Protein AF-A0A3M7SW98-F1 (afdb_monomer)

Radius of gyration: 35.16 Å; Cα contacts (8 Å, |Δi|>4): 1073; chains: 1; bounding box: 102×104×94 Å

InterPro domains:
  IPR001623 DnaJ domain [PF00226] (590-650)
  IPR001623 DnaJ domain [PR00625] (591-609)
  IPR001623 DnaJ domain [PR00625] (609-624)
  IPR001623 DnaJ domain [PR00625] (625-645)
  IPR001623 DnaJ domain [PS50076] (589-653)
  IPR001623 DnaJ domain [SM00271] (588-645)
  IPR001623 DnaJ domain [cd06257] (589-641)
  IPR001900 Ribonuclease II/R [PF00773] (167-498)
  IPR001900 Ribonuclease II/R [SM00955] (167-500)
  IPR012340 Nucleic acid-binding, OB-fold [G3DSA:2.40.50.140] (509-583)
  IPR012340 Nucleic acid-binding, OB-fold [SSF50249] (43-141)
  IPR012340 Nucleic acid-binding, OB-fold [SSF50249] (127-507)
  IPR012340 Nucleic acid-binding, OB-fold [SSF50249] (511-580)
  IPR022966 Ribonuclease II/R, conserved site [PS01175] (467-491)
  IPR033770 Exosome complex exonuclease RRP44, S1 domain [PF17215] (510-579)
  IPR036869 Chaperone J-domain superfamily [G3DSA:1.10.287.110] (584-666)
  IPR036869 Chaperone J-domain superfamily [SSF46565] (579-649)
  IPR041505 Dis3-like cold-shock domain 2 [PF17849] (72-138)
  IPR050180 RNR Ribonuclease [PTHR23355] (23-499)

Sequence (801 aa):
MSEKNDLLEVTWSDRSASQTLPSLREEDEQIINRPNVKKLPSGRVVGIIKRNWRPYCGMLQVSDLSDAVRHMFIPSEKRIPKIRIETRQSDQLKDQRIVVSIDCWPRDSRYPLGHFVRSLGPIGDKETENQVLLLEHDVPNYPFPQSVLDCLPSLPWTIPQEEKAKRLDLTHLNICSVDPPGCTDIDDALHCIVLPNGNYQCGVHIADVTHFIRPGTSIDAEARRRSTTVYLVDQRIDMVPELLSSNLCSLRDDGPRYAFSVLWEIQPSDAQIVKTEFHKTIILSRASLTYAQAQMKIDDSTASDELTQGLRRLNGIAKILKTGRIRNGALSLASNEIRFNLDSETHDPIDVISKELMETNSMVEEFMLLANVTVAKKIYEVFPQCACLRRHPAPPVSNFDPLVKAAESKNIKIEVESGKQLADSLDKAVDRNNLFFNTMLRMLTTRCMMQALYFCSGLFPQSEFEHYGLAAPIYTHFTSPIRRYADILVHRLLAAAINADTTYPDLLDKHAYVLAVKKNALQVLIPRYGLEGTLYLNDFPFVFNELEPSQSAANVKLQLFDKLVVRISIETKNKQHQKMKFASWKNQTLYEILGVPKTASVKEIKVAYYKKCKECHPDKSQDDKSHDQFVKIQQAYDTLSKADSRRTYDLTLQNYTSTGNRYTRSTPSDAYQAYRTQQTYYYYNGPRTGMNYTESEFERFMRTRNGYWGSNTDPRTGPHSKEDFSSPLKVMIYLILGIGIFEAITVSWIYDRDINHLNEYNYRYSPLNRQALVDFKSKVNNGDILDLEQKLQERKDLENK

Foldseek 3Di:
DDDDDPDPDPDDDDDPDDDPDDPPVVVVVVVVPDPPDDDDDDDDDPDDPDDDWDWFKFAWAQDPDPQDQWTWTDGPPPVADIEIEGHPCCVVGHQFIFIWTFDADDPPDPHTYIYTDDTQGGPPDPNSVVVNVCVVVVADQDDDDVQLVVLADDPPDDDDVVVVVLFAEPAVFAKAFEDAPPDQQAFWIKWWDADPVRWIKIKIWGFPVLVSDDPPGPLLVQLVSNQFWDDDQQDIRFSGDCCCRRPQRHQAQPDKHWTWMWIFGAHQPQRDTPDIDITTHIYHHNYYHYLVRLLCLCPPPVDDDNNSVGSVSLLSSLVNLVVVQLQLQAADFDDFDKHFDADPPPRHGPDIDTDDDDSSNSSVVSVQQVVFLVLQVLLCVVPVQFQKFKAWDQFDPVLCVVLQVVLVVVPQGADRPASNSNRVSLVVSADPVDRCVSNVSSNSVVSSGDDMDIDTSNVDDLCRQHHRNRSRSTGAHQRRVRGGSSNSVSSLSSCCSVVVDPDDCPVFWAKWFFQAADQFWTFIARPVRRDTDTAGNVVAPWGADPVAGWTDDDPDIGHGGDIFTWGWDWDPPDVVDTDTHTYGDDPQQLCNLLVHDLPDDLVRLVVSLVVLCVVLPCVVDVDPVSVVSNVSSVVSNVQCNDPVSSVVSVVVVVVVVVVPPDDDDDDDPVVVVVVVVVVVCCVPDPDDDDDDDDPVNVVVSVVPPPDDDDDDDDDDDDDDDDDDDDDPPVVVVCVVVVVVVVVVVVVVVCVVDDPPPPPPPPPDDDPVVVVVVVVVVVCVVVPPPVVVVVVVVVVVVVVVD

Nearest PDB structures (foldseek):
  4ifd-assembly1_J  TM=8.320E-01  e=5.285E-63  Saccharomyces cerevisiae S288C
  2vnu-assembly1_D  TM=8.198E-01  e=4.271E-63  Saccharomyces cerevisiae
  5c0x-assembly1_J  TM=8.118E-01  e=5.504E-62  Saccharomyces cerevisiae S288C
  7aju-assembly1_EK  TM=8.042E-01  e=6.810E-62  Saccharomyces cerevisiae S288C
  7tuv-assembly1_A  TM=8.254E-01  e=1.004E-58  Trypanosoma brucei

Organism: Brachionus plicatilis (NCBI:txid10195)

Secondary structure (DSSP, 8-state):
-PPPP---------------PPPHHHHHHHHHT-TT--PPP-------S------EEEEEE--SSTT--EEEEEESSTTSPPEEEE-S-HHHHTTEEEEEEEEE--TT-SS-EEEEEEEEEETT-HHHHHHHHHHHTT---SPPPHHHHTTSPPSSP---HHHHHHSEE-TTS-EEEEE-TT-----EEEEEEE-TTS-EEEEEEEE-HHHHS-TTSHHHHHHHHH-B-EE-SS-EE-SS-HIIIIIISS--TTS-EEEEEEEEEE-TTT--EEEEEEEEEEE-EEEEEEHHHHHHHHH-TT---HHHHHHHHHHHHHHHHHHHHHHTT--------EEEEEPTTT--EEEEEE-PPPHHHHHHHHHHHHHHHHHHHHHHHH-TTT-EEEEBPPPPGGGGHHHHHHHHTTT-----SSHHHHHHHHHH--BTTBTTHHHHHHHHHHHHSPPPEEEEGGGS-GGG--BGGGTBSS----S-TTTBHHHHHHHHHHHHHTTSSPPPHHHHEEEEEEEEEETTEEEEEETTTTEEEEEE-TTS-PEEETTTTEEEETTEEEETT-EEEEEEEEE-SSTT--EEEEEE-----HHHHHT--TT--HHHHHHHHHHHHHHS-GGG---THHHHHHHHHHHHHHHHSSHHHHHHHHHHHHHHHHTTS------THHHHHHHHHHHHHHTTS---S--PPPHHHHHHHHHTT-S--PPP---------------HHHHHHHHHHHHHHHHHHHHHHHHTS-GGGTTS--SS--HHHHHHHHHHHHHHHTTTTHHHHHHHHHHHHHH--

pLDDT: mean 75.15, std 24.65, range [23.2, 98.69]

Solvent-accessible surface area (backbone atoms only — not comparable to full-atom values): 47198 Å² total; per-residue (Å²): 135,86,85,81,81,88,72,88,77,85,75,83,79,87,76,92,68,96,68,85,75,76,58,79,67,58,61,56,56,59,63,74,70,52,95,78,73,80,85,71,95,81,87,79,90,87,76,79,94,71,88,86,83,63,73,40,45,24,35,45,46,70,53,96,51,94,83,58,43,63,30,39,34,42,46,69,54,84,90,51,72,51,31,38,30,71,48,92,54,53,88,75,40,48,63,21,34,32,33,35,34,76,77,49,68,56,93,92,44,98,43,36,36,29,43,80,76,48,77,69,36,51,67,90,39,68,70,33,52,52,50,46,54,33,56,74,67,73,48,83,78,74,80,82,54,68,71,34,59,71,61,52,84,69,83,88,77,73,90,55,70,74,56,58,74,75,26,52,81,44,54,87,49,67,26,30,22,75,40,66,86,88,70,52,62,40,30,51,32,38,37,36,47,78,42,98,87,68,32,30,41,38,36,47,34,21,34,39,44,61,79,69,49,47,84,92,36,54,45,35,52,48,24,56,72,50,37,40,42,46,78,56,99,90,51,72,44,69,27,48,61,63,65,44,31,54,52,62,30,18,54,46,53,87,50,77,31,48,22,42,32,43,37,34,37,27,37,80,90,74,52,48,74,79,44,79,47,77,44,55,26,35,36,28,28,73,38,72,32,34,47,67,59,49,40,52,45,56,69,38,83,82,64,75,51,68,53,41,49,15,50,42,53,47,41,56,43,22,54,47,51,47,52,53,37,44,75,61,10,22,52,87,65,49,75,92,55,73,43,73,44,55,40,93,82,81,65,46,74,76,46,80,45,71,70,81,84,52,71,49,54,52,28,53,49,44,53,49,52,50,50,16,34,54,50,34,53,52,32,34,74,72,31,57,58,70,23,70,32,33,26,19,60,76,51,63,67,76,51,40,50,67,54,41,55,59,33,46,79,71,77,38,78,66,42,75,91,41,54,39,47,33,33,58,27,52,75,65,45,69,43,94,94,38,82,60,49,35,52,52,51,27,41,49,51,58,72,33,54,54,78,66,44,78,45,50,40,58,81,52,62,77,92,66,32,30,21,42,60,59,50,33,70,49,31,31,62,52,66,40,36,62,43,25,41,64,13,40,53,37,51,53,47,44,32,34,69,67,67,76,41,82,74,57,61,81,80,38,48,35,68,26,31,28,75,38,60,51,82,59,31,34,34,31,35,28,73,94,74,71,44,76,45,62,31,64,43,82,94,51,82,54,48,58,38,86,92,57,54,25,38,36,38,97,95,45,76,48,42,65,64,41,80,41,55,32,34,68,45,74,46,67,91,40,87,89,60,69,41,78,41,43,40,84,65,81,84,72,47,53,39,61,67,50,68,46,62,93,84,57,49,62,68,54,52,51,53,33,43,56,53,49,51,70,74,42,33,71,96,80,46,100,48,85,69,38,58,65,50,42,54,51,42,48,55,28,47,67,34,60,63,35,72,68,51,30,50,54,50,51,54,52,55,49,60,66,64,66,71,75,77,79,83,82,94,79,73,77,74,58,62,61,53,52,51,57,53,48,56,60,45,61,75,75,48,77,96,76,83,90,81,80,79,52,74,68,59,54,56,56,60,64,67,77,61,85,70,87,86,81,85,92,75,86,94,86,82,87,92,87,81,91,86,86,89,86,67,74,69,63,59,54,55,55,52,58,57,54,53,59,53,54,55,52,54,54,54,58,60,52,74,76,45,73,82,87,67,72,84,80,71,88,84,83,72,59,76,72,57,53,53,53,53,51,55,49,52,52,47,64,75,68,65,63,62,68,66,54,55,54,55,53,50,57,49,54,58,60,73,73,105

Structure (mmCIF, N/CA/C/O backbone):
data_AF-A0A3M7SW98-F1
#
_entry.id   AF-A0A3M7SW98-F1
#
loop_
_atom_site.group_PDB
_atom_site.id
_atom_site.type_symbol
_atom_site.label_atom_id
_atom_site.label_alt_id
_atom_site.label_comp_id
_atom_site.label_asym_id
_atom_site.label_entity_id
_atom_site.label_seq_id
_atom_site.pdbx_PDB_ins_code
_atom_site.Cartn_x
_atom_site.Cartn_y
_atom_site.Cartn_z
_atom_site.occupancy
_atom_site.B_iso_or_equiv
_atom_site.auth_seq_id
_atom_site.auth_comp_id
_atom_site.auth_asym_id
_atom_site.auth_atom_id
_atom_site.pdbx_PDB_model_num
ATOM 1 N N . MET A 1 1 ? 33.251 46.903 -6.754 1.00 35.84 1 MET A N 1
ATOM 2 C CA . MET A 1 1 ? 34.309 46.237 -5.967 1.00 35.84 1 MET A CA 1
ATOM 3 C C . MET A 1 1 ? 33.721 44.933 -5.469 1.00 35.84 1 MET A C 1
ATOM 5 O O . MET A 1 1 ? 32.727 44.976 -4.766 1.00 35.84 1 MET A O 1
ATOM 9 N N . SER A 1 2 ? 34.224 43.811 -5.984 1.00 26.73 2 SER A N 1
ATOM 10 C CA . SER A 1 2 ? 33.683 42.467 -5.771 1.00 26.73 2 SER A CA 1
ATOM 11 C C . SER A 1 2 ? 33.979 41.947 -4.365 1.00 26.73 2 SER A C 1
ATOM 13 O O . SER A 1 2 ? 35.148 41.895 -3.979 1.00 26.73 2 SER A O 1
ATOM 15 N N . GLU A 1 3 ? 32.955 41.485 -3.656 1.00 28.78 3 GLU A N 1
ATOM 16 C CA . GLU A 1 3 ? 33.119 40.590 -2.510 1.00 28.78 3 GLU A CA 1
ATOM 17 C C . GLU A 1 3 ? 33.260 39.153 -3.023 1.00 28.78 3 GLU A C 1
ATOM 19 O O . GLU A 1 3 ? 32.467 38.672 -3.834 1.00 28.78 3 GLU A O 1
ATOM 24 N N . LYS A 1 4 ? 34.360 38.512 -2.622 1.00 28.52 4 LYS A N 1
ATOM 25 C CA . LYS A 1 4 ? 34.734 37.149 -2.994 1.00 28.52 4 LYS A CA 1
ATOM 26 C C . LYS A 1 4 ? 33.955 36.151 -2.137 1.00 28.52 4 LYS A C 1
ATOM 28 O O . LYS A 1 4 ? 34.013 36.218 -0.915 1.00 28.52 4 LYS A O 1
ATOM 33 N N . ASN A 1 5 ? 33.299 35.205 -2.804 1.00 30.69 5 ASN A N 1
ATOM 34 C CA . ASN A 1 5 ? 32.827 33.955 -2.220 1.00 30.69 5 ASN A CA 1
ATOM 35 C C . ASN A 1 5 ? 34.028 33.054 -1.899 1.00 30.69 5 ASN A C 1
ATOM 37 O O . ASN A 1 5 ? 34.735 32.628 -2.815 1.00 30.69 5 ASN A O 1
ATOM 41 N N . ASP A 1 6 ? 34.220 32.728 -0.623 1.00 28.69 6 ASP A N 1
ATOM 42 C CA . ASP A 1 6 ? 35.106 31.651 -0.182 1.00 28.69 6 ASP A CA 1
ATOM 43 C C . ASP A 1 6 ? 34.437 30.295 -0.458 1.00 28.69 6 ASP A C 1
ATOM 45 O O . ASP A 1 6 ? 33.714 29.734 0.366 1.00 28.69 6 ASP A O 1
ATOM 49 N N . LEU A 1 7 ? 34.677 29.763 -1.657 1.00 28.48 7 LEU A N 1
ATOM 50 C CA . LEU A 1 7 ? 34.536 28.340 -1.945 1.00 28.48 7 LEU A CA 1
ATOM 51 C C . LEU A 1 7 ? 35.870 27.668 -1.609 1.00 28.48 7 LEU A C 1
ATOM 53 O O . LEU A 1 7 ? 36.892 27.945 -2.235 1.00 28.48 7 LEU A O 1
ATOM 57 N N . LEU A 1 8 ? 35.860 26.783 -0.613 1.00 26.25 8 LEU A N 1
ATOM 58 C CA . LEU A 1 8 ? 36.978 25.894 -0.303 1.00 26.25 8 LEU A CA 1
ATOM 59 C C . LEU A 1 8 ? 37.191 24.914 -1.470 1.00 26.25 8 LEU A C 1
ATOM 61 O O . LEU A 1 8 ? 36.582 23.846 -1.526 1.00 26.25 8 LEU A O 1
ATOM 65 N N . GLU A 1 9 ? 38.068 25.283 -2.403 1.00 23.20 9 GLU A N 1
ATOM 66 C CA . GLU A 1 9 ? 38.663 24.367 -3.374 1.00 23.20 9 GLU A CA 1
ATOM 67 C C . GLU A 1 9 ? 39.566 23.365 -2.645 1.00 23.20 9 GLU A C 1
ATOM 69 O O . GLU A 1 9 ? 40.652 23.692 -2.161 1.00 23.20 9 GLU A O 1
ATOM 74 N N . VAL A 1 10 ? 39.133 22.106 -2.585 1.00 25.89 10 VAL A N 1
ATOM 75 C CA . VAL A 1 10 ? 40.017 20.989 -2.240 1.00 25.89 10 VAL A CA 1
ATOM 76 C C . VAL A 1 10 ? 40.888 20.702 -3.462 1.00 25.89 10 VAL A C 1
ATOM 78 O O . VAL A 1 10 ? 40.487 20.000 -4.389 1.00 25.89 10 VAL A O 1
ATOM 81 N N . THR A 1 11 ? 42.086 21.279 -3.470 1.00 23.62 11 THR A N 1
ATOM 82 C CA . THR A 1 11 ? 43.129 20.987 -4.454 1.00 23.62 11 THR A CA 1
ATOM 83 C C . THR A 1 11 ? 43.803 19.659 -4.109 1.00 23.62 11 THR A C 1
ATOM 85 O O . THR A 1 11 ? 44.345 19.463 -3.019 1.00 23.62 11 THR A O 1
ATOM 88 N N . TRP A 1 12 ? 43.773 18.713 -5.048 1.00 26.44 12 TRP A N 1
ATOM 89 C CA . TRP A 1 12 ? 44.594 17.509 -4.971 1.00 26.44 12 TRP A CA 1
ATOM 90 C C . TRP A 1 12 ? 46.039 17.906 -5.270 1.00 26.44 12 TRP A C 1
ATOM 92 O O . TRP A 1 12 ? 46.357 18.324 -6.380 1.00 26.44 12 TRP A O 1
ATOM 102 N N . SER A 1 13 ? 46.908 17.823 -4.264 1.00 26.75 13 SER A N 1
ATOM 103 C CA . SER A 1 13 ? 48.341 18.037 -4.461 1.00 26.75 13 SER A CA 1
ATOM 104 C C . SER A 1 13 ? 48.952 16.833 -5.178 1.00 26.75 13 SER A C 1
ATOM 106 O O . SER A 1 13 ? 48.925 15.710 -4.672 1.00 26.75 13 SER A O 1
ATOM 108 N N . ASP A 1 14 ? 49.516 17.090 -6.358 1.00 32.12 14 ASP A N 1
ATOM 109 C CA . ASP A 1 14 ? 50.406 16.180 -7.072 1.00 32.12 14 ASP A CA 1
ATOM 110 C C . ASP A 1 14 ? 51.598 15.822 -6.174 1.00 32.12 14 ASP A C 1
ATOM 112 O O . ASP A 1 14 ? 52.507 16.623 -5.949 1.00 32.12 14 ASP A O 1
ATOM 116 N N . ARG A 1 15 ? 51.610 14.590 -5.658 1.00 28.73 15 ARG A N 1
ATOM 117 C CA . ARG A 1 15 ? 52.830 13.946 -5.162 1.00 28.73 15 ARG A CA 1
ATOM 118 C C . ARG A 1 15 ? 53.312 12.957 -6.210 1.00 28.73 15 ARG A C 1
ATOM 120 O O . ARG A 1 15 ? 52.998 11.772 -6.168 1.00 28.73 15 ARG A O 1
ATOM 127 N N . SER A 1 16 ? 54.131 13.460 -7.124 1.00 35.06 16 SER A N 1
ATOM 128 C CA . SER A 1 16 ? 55.059 12.665 -7.919 1.00 35.06 16 SER A CA 1
ATOM 129 C C . SER A 1 16 ? 56.156 12.098 -7.008 1.00 35.06 16 SER A C 1
ATOM 131 O O . SER A 1 16 ? 57.236 12.658 -6.850 1.00 35.06 16 SER A O 1
ATOM 133 N N . ALA A 1 17 ? 55.874 10.958 -6.380 1.00 29.66 17 ALA A N 1
ATOM 134 C CA . ALA A 1 17 ? 56.897 10.090 -5.814 1.00 29.66 17 ALA A CA 1
ATOM 135 C C . ALA A 1 17 ? 56.814 8.747 -6.537 1.00 29.66 17 ALA A C 1
ATOM 137 O O . ALA A 1 17 ? 55.821 8.029 -6.446 1.00 29.66 17 ALA A O 1
ATOM 138 N N . SER A 1 18 ? 57.860 8.438 -7.297 1.00 37.62 18 SER A N 1
ATOM 139 C CA . SER A 1 18 ? 58.054 7.172 -7.990 1.00 37.62 18 SER A CA 1
ATOM 140 C C . SER A 1 18 ? 58.102 6.014 -6.989 1.00 37.62 18 SER A C 1
ATOM 142 O O . SER A 1 18 ? 59.159 5.683 -6.456 1.00 37.62 18 SER A O 1
ATOM 144 N N . GLN A 1 19 ? 56.958 5.389 -6.740 1.00 33.25 19 GLN A N 1
ATOM 145 C CA . GLN A 1 19 ? 56.880 4.014 -6.270 1.00 33.25 19 GLN A CA 1
ATOM 146 C C . GLN A 1 19 ? 56.297 3.187 -7.409 1.00 33.25 19 GLN A C 1
ATOM 148 O O . GLN A 1 19 ? 55.150 3.366 -7.811 1.00 33.25 19 GLN A O 1
ATOM 153 N N . THR A 1 20 ? 57.123 2.311 -7.972 1.00 35.19 20 THR A N 1
ATOM 154 C CA . THR A 1 20 ? 56.690 1.234 -8.861 1.00 35.19 20 THR A CA 1
ATOM 155 C C . THR A 1 20 ? 55.579 0.437 -8.179 1.00 35.19 20 THR A C 1
ATOM 157 O O . THR A 1 20 ? 55.829 -0.246 -7.188 1.00 35.19 20 THR A O 1
ATOM 160 N N . LEU A 1 21 ? 54.355 0.557 -8.700 1.00 34.00 21 LEU A N 1
ATOM 161 C CA . LEU A 1 21 ? 53.224 -0.301 -8.351 1.00 34.00 21 LEU A CA 1
ATOM 162 C C . LEU A 1 21 ? 53.578 -1.758 -8.701 1.00 34.00 21 LEU A C 1
ATOM 164 O O . LEU A 1 21 ? 54.045 -1.992 -9.823 1.00 34.00 21 LEU A O 1
ATOM 168 N N . PRO A 1 22 ? 53.365 -2.730 -7.795 1.00 34.91 22 PRO A N 1
ATOM 169 C CA . PRO A 1 22 ? 53.528 -4.137 -8.126 1.00 34.91 22 PRO A CA 1
ATOM 170 C C . PRO A 1 22 ? 52.547 -4.503 -9.239 1.00 34.91 22 PRO A C 1
ATOM 172 O O . PRO A 1 22 ? 51.439 -3.967 -9.329 1.00 34.91 22 PRO A O 1
ATOM 175 N N . SER A 1 23 ? 52.949 -5.416 -10.116 1.00 40.59 23 SER A N 1
ATOM 176 C CA . SER A 1 23 ? 52.038 -5.913 -11.144 1.00 40.59 23 SER A CA 1
ATOM 177 C C . SER A 1 23 ? 50.857 -6.640 -10.483 1.00 40.59 23 SER A C 1
ATOM 179 O O . SER A 1 23 ? 51.045 -7.324 -9.481 1.00 40.59 23 SER A O 1
ATOM 181 N N . LEU A 1 24 ? 49.651 -6.560 -11.063 1.00 42.56 24 LEU A N 1
ATOM 182 C CA . LEU A 1 24 ? 48.421 -7.223 -10.573 1.00 42.56 24 LEU A CA 1
ATOM 183 C C . LEU A 1 24 ? 48.580 -8.729 -10.255 1.00 42.56 24 LEU A C 1
ATOM 185 O O . LEU A 1 24 ? 47.742 -9.301 -9.572 1.00 42.56 24 LEU A O 1
ATOM 189 N N . ARG A 1 25 ? 49.649 -9.382 -10.730 1.00 44.25 25 ARG A N 1
ATOM 190 C CA . ARG A 1 25 ? 49.962 -10.784 -10.420 1.00 44.25 25 ARG A CA 1
ATOM 191 C C . ARG A 1 25 ? 50.599 -10.984 -9.039 1.00 44.25 25 ARG A C 1
ATOM 193 O O . ARG A 1 25 ? 50.399 -12.038 -8.450 1.00 44.25 25 ARG A O 1
ATOM 200 N N . GLU A 1 26 ? 51.326 -10.002 -8.513 1.00 41.94 26 GLU A N 1
ATOM 201 C CA . GLU A 1 26 ? 52.017 -10.114 -7.217 1.00 41.94 26 GLU A CA 1
ATOM 202 C C . GLU A 1 26 ? 51.069 -9.873 -6.029 1.00 41.94 26 GLU A C 1
ATOM 204 O O . GLU A 1 26 ? 51.222 -10.505 -4.984 1.00 41.94 26 GLU A O 1
ATOM 209 N N . GLU A 1 27 ? 50.044 -9.026 -6.190 1.00 41.94 27 GLU A N 1
ATOM 210 C CA . GLU A 1 27 ? 48.993 -8.848 -5.174 1.00 41.94 27 GLU A CA 1
ATOM 211 C C . GLU A 1 27 ? 48.085 -10.086 -5.063 1.00 41.94 27 GLU A C 1
ATOM 213 O O . GLU A 1 27 ? 47.732 -10.496 -3.953 1.00 41.94 27 GLU A O 1
ATOM 218 N N . ASP A 1 28 ? 47.778 -10.740 -6.188 1.00 47.59 28 ASP A N 1
ATOM 219 C CA . ASP A 1 28 ? 46.987 -11.976 -6.212 1.00 47.59 28 ASP A CA 1
ATOM 220 C C . ASP A 1 28 ? 47.738 -13.160 -5.566 1.00 47.59 28 ASP A C 1
ATOM 222 O O . ASP A 1 28 ? 47.133 -13.959 -4.845 1.00 47.59 28 ASP A O 1
ATOM 226 N N . GLU A 1 29 ? 49.063 -13.257 -5.735 1.00 47.22 29 GLU A N 1
ATOM 227 C CA . GLU A 1 29 ? 49.878 -14.292 -5.078 1.00 47.22 29 GLU A CA 1
ATOM 228 C C . GLU A 1 29 ? 50.011 -14.079 -3.558 1.00 47.22 29 GLU A C 1
ATOM 230 O O . GLU A 1 29 ? 50.033 -15.049 -2.793 1.00 47.22 29 GLU A O 1
ATOM 235 N N . GLN A 1 30 ? 50.009 -12.830 -3.079 1.00 47.09 30 GLN A N 1
ATOM 236 C CA . GLN A 1 30 ? 50.064 -12.530 -1.641 1.00 47.09 30 GLN A CA 1
ATOM 237 C C . GLN A 1 30 ? 48.747 -12.818 -0.897 1.00 47.09 30 GLN A C 1
ATOM 239 O O . GLN A 1 30 ? 48.767 -13.102 0.305 1.00 47.09 30 GLN A O 1
ATOM 244 N N . ILE A 1 31 ? 47.600 -12.810 -1.583 1.00 50.50 31 ILE A N 1
ATOM 245 C CA . ILE A 1 31 ? 46.300 -13.168 -0.986 1.00 50.50 31 ILE A CA 1
ATOM 246 C C . ILE A 1 31 ? 46.195 -14.683 -0.738 1.00 50.50 31 ILE A C 1
ATOM 248 O O . ILE A 1 31 ? 45.568 -15.108 0.238 1.00 50.50 31 ILE A O 1
ATOM 252 N N . ILE A 1 32 ? 46.854 -15.505 -1.561 1.00 50.22 32 ILE A N 1
ATOM 253 C CA . ILE A 1 32 ? 46.799 -16.976 -1.483 1.00 50.22 32 ILE A CA 1
ATOM 254 C C . ILE A 1 32 ? 47.517 -17.521 -0.230 1.00 50.22 32 ILE A C 1
ATOM 256 O O . ILE A 1 32 ? 47.144 -18.581 0.275 1.00 50.22 32 ILE A O 1
ATOM 260 N N . ASN A 1 33 ? 48.473 -16.776 0.335 1.00 47.41 33 ASN A N 1
ATOM 261 C CA . ASN A 1 33 ? 49.320 -17.227 1.447 1.00 47.41 33 ASN A CA 1
ATOM 262 C C . ASN A 1 33 ? 48.903 -16.741 2.849 1.00 47.41 33 ASN A C 1
ATOM 264 O O . ASN A 1 33 ? 49.663 -16.916 3.800 1.00 47.41 33 ASN A O 1
ATOM 268 N N . ARG A 1 34 ? 47.701 -16.172 3.040 1.00 52.56 34 ARG A N 1
ATOM 269 C CA . ARG A 1 34 ? 47.204 -15.856 4.396 1.00 52.56 34 ARG A CA 1
ATOM 270 C C . ARG A 1 34 ? 46.692 -17.126 5.098 1.00 52.56 34 ARG A C 1
ATOM 272 O O . ARG A 1 34 ? 45.654 -17.661 4.690 1.00 52.56 34 ARG A O 1
ATOM 279 N N . PRO A 1 35 ? 47.335 -17.600 6.185 1.00 49.44 35 PRO A N 1
ATOM 280 C CA . PRO A 1 35 ? 46.896 -18.791 6.895 1.00 49.44 35 PRO A CA 1
ATOM 281 C C . PRO A 1 35 ? 45.701 -18.417 7.782 1.00 49.44 35 PRO A C 1
ATOM 283 O O . PRO A 1 35 ? 45.898 -18.036 8.927 1.00 49.44 35 PRO A O 1
ATOM 286 N N . ASN A 1 36 ? 44.487 -18.409 7.205 1.00 56.91 36 ASN A N 1
ATOM 287 C CA . ASN A 1 36 ? 43.156 -18.469 7.860 1.00 56.91 36 ASN A CA 1
ATOM 288 C C . ASN A 1 36 ? 41.994 -17.928 6.994 1.00 56.91 36 ASN A C 1
ATOM 290 O O . ASN A 1 36 ? 40.909 -17.658 7.514 1.00 56.91 36 ASN A O 1
ATOM 294 N N . VAL A 1 37 ? 42.144 -17.774 5.672 1.00 62.94 37 VAL A N 1
ATOM 295 C CA . VAL A 1 37 ? 40.990 -17.398 4.833 1.00 62.94 37 VAL A CA 1
ATOM 296 C C . VAL A 1 37 ? 40.063 -18.607 4.676 1.00 62.94 37 VAL A C 1
ATOM 298 O O . VAL A 1 37 ? 40.417 -19.617 4.067 1.00 62.94 37 VAL A O 1
ATOM 301 N N . LYS A 1 38 ? 38.856 -18.511 5.244 1.00 75.38 38 LYS A N 1
ATOM 302 C CA . LYS A 1 38 ? 37.800 -19.521 5.109 1.00 75.38 38 LYS A CA 1
ATOM 303 C C . LYS A 1 38 ? 37.488 -19.710 3.619 1.00 75.38 38 LYS A C 1
ATOM 305 O O . LYS A 1 38 ? 36.933 -18.812 2.992 1.00 75.38 38 LYS A O 1
ATOM 310 N N . LYS A 1 39 ? 37.860 -20.861 3.044 1.00 82.94 39 LYS A N 1
ATOM 311 C CA . LYS A 1 39 ? 37.567 -21.196 1.639 1.00 82.94 39 LYS A CA 1
ATOM 312 C C . LYS A 1 39 ? 36.053 -21.130 1.416 1.00 82.94 39 LYS A C 1
ATOM 314 O O . LYS A 1 39 ? 35.304 -21.854 2.071 1.00 82.94 39 LYS A O 1
ATOM 319 N N . LEU A 1 40 ? 35.609 -20.254 0.518 1.00 87.19 40 LEU A N 1
ATOM 320 C CA . LEU A 1 40 ? 34.200 -20.121 0.146 1.00 87.19 40 LEU A CA 1
ATOM 321 C C . LEU A 1 40 ? 33.881 -21.036 -1.048 1.00 87.19 40 LEU A C 1
ATOM 323 O O . LEU A 1 40 ? 34.733 -21.197 -1.926 1.00 87.19 40 LEU A O 1
ATOM 327 N N . PRO A 1 41 ? 32.674 -21.625 -1.118 1.00 90.75 41 PRO A N 1
ATOM 328 C CA . PRO A 1 41 ? 32.229 -22.349 -2.305 1.00 90.75 41 PRO A CA 1
ATOM 329 C C . PRO A 1 41 ? 32.246 -21.448 -3.551 1.00 90.75 41 PRO A C 1
ATOM 331 O O . PRO A 1 41 ? 31.729 -20.332 -3.515 1.00 90.75 41 PRO A O 1
ATOM 334 N N . SER A 1 42 ? 32.804 -21.940 -4.659 1.00 93.69 42 SER A N 1
ATOM 335 C CA . SER A 1 42 ? 32.813 -21.264 -5.963 1.00 93.69 42 SER A CA 1
ATOM 336 C C . SER A 1 42 ? 32.197 -22.158 -7.045 1.00 93.69 42 SER A C 1
ATOM 338 O O . SER A 1 42 ? 32.101 -23.376 -6.887 1.00 93.69 42 SER A O 1
ATOM 340 N N . GLY A 1 43 ? 31.733 -21.559 -8.145 1.00 94.19 43 GLY A N 1
ATOM 341 C CA . GLY A 1 43 ? 31.062 -22.285 -9.224 1.00 94.19 43 GLY A CA 1
ATOM 342 C C . GLY A 1 43 ? 31.275 -21.651 -10.596 1.00 94.19 43 GLY A C 1
ATOM 343 O O . GLY A 1 43 ? 31.624 -20.478 -10.709 1.00 94.19 43 GLY A O 1
ATOM 344 N N . ARG A 1 44 ? 31.041 -22.438 -11.654 1.00 96.00 44 ARG A N 1
ATOM 345 C CA . ARG A 1 44 ? 31.087 -22.002 -13.057 1.00 96.00 44 ARG A CA 1
ATOM 346 C C . ARG A 1 44 ? 29.769 -22.340 -13.742 1.00 96.00 44 ARG A C 1
ATOM 348 O O . ARG A 1 44 ? 29.306 -23.475 -13.670 1.00 96.00 44 ARG A O 1
ATOM 355 N N . VAL A 1 45 ? 29.190 -21.372 -14.449 1.00 96.00 45 VAL A N 1
ATOM 356 C CA . VAL A 1 45 ? 27.976 -21.593 -15.245 1.00 96.00 45 VAL A CA 1
ATOM 357 C C . VAL A 1 45 ? 28.314 -22.484 -16.446 1.00 96.00 45 VAL A C 1
ATOM 359 O O . VAL A 1 45 ? 29.179 -22.144 -17.251 1.00 96.00 45 VAL A O 1
ATOM 362 N N . VAL A 1 46 ? 27.641 -23.633 -16.561 1.00 96.50 46 VAL A N 1
ATOM 363 C CA . VAL A 1 46 ? 27.838 -24.612 -17.654 1.00 96.50 46 VAL A CA 1
ATOM 364 C C . VAL A 1 46 ? 26.659 -24.695 -18.621 1.00 96.50 46 VAL A C 1
ATOM 366 O O . VAL A 1 46 ? 26.782 -25.270 -19.697 1.00 96.50 46 VAL A O 1
ATOM 369 N N . GLY A 1 47 ? 25.521 -24.110 -18.255 1.00 93.88 47 GLY A N 1
ATOM 370 C CA . GLY A 1 47 ? 24.305 -24.134 -19.052 1.00 93.88 47 GLY A CA 1
ATOM 371 C C . GLY A 1 47 ? 23.261 -23.179 -18.492 1.00 93.88 47 GLY A C 1
ATOM 372 O O . GLY A 1 47 ? 23.305 -22.812 -17.318 1.00 93.88 47 GLY A O 1
ATOM 373 N N . ILE A 1 48 ? 22.331 -22.771 -19.351 1.00 95.38 48 ILE A N 1
ATOM 374 C CA . ILE A 1 48 ? 21.222 -21.888 -18.996 1.00 95.38 48 ILE A CA 1
ATOM 375 C C . ILE A 1 48 ? 19.926 -22.662 -19.212 1.00 95.38 48 ILE A C 1
ATOM 377 O O . ILE A 1 48 ? 19.587 -22.976 -20.348 1.00 95.38 48 ILE A O 1
ATOM 381 N N . ILE A 1 49 ? 19.219 -22.972 -18.124 1.00 94.50 49 ILE A N 1
ATOM 382 C CA . ILE A 1 49 ? 17.972 -23.753 -18.167 1.00 94.50 49 ILE A CA 1
ATOM 383 C C . ILE A 1 49 ? 16.838 -22.924 -18.778 1.00 94.50 49 ILE A C 1
ATOM 385 O O . ILE A 1 49 ? 16.100 -23.401 -19.634 1.00 94.50 49 ILE A O 1
ATOM 389 N N . LYS A 1 50 ? 16.712 -21.666 -18.346 1.00 93.25 50 LYS A N 1
ATOM 390 C CA . LYS A 1 50 ? 15.669 -20.743 -18.794 1.00 93.25 50 LYS A CA 1
ATOM 391 C C . LYS A 1 50 ? 16.265 -19.354 -18.975 1.00 93.25 50 LYS A C 1
ATOM 393 O O . LYS A 1 50 ? 16.930 -18.838 -18.078 1.00 93.25 50 LYS A O 1
ATOM 398 N N . ARG A 1 51 ? 16.035 -18.751 -20.141 1.00 91.88 51 ARG A N 1
ATOM 399 C CA . ARG A 1 51 ? 16.326 -17.333 -20.380 1.00 91.88 51 ARG A CA 1
ATOM 400 C C . ARG A 1 51 ? 15.166 -16.501 -19.847 1.00 91.88 51 ARG A C 1
ATOM 402 O O . ARG A 1 51 ? 14.013 -16.883 -20.012 1.00 91.88 51 ARG A O 1
ATOM 409 N N . ASN A 1 52 ? 15.488 -15.381 -19.217 1.00 91.94 52 ASN A N 1
ATOM 410 C CA . ASN A 1 52 ? 14.511 -14.419 -18.720 1.00 91.94 52 ASN A CA 1
ATOM 411 C C . ASN A 1 52 ? 14.867 -13.028 -19.255 1.00 91.94 52 ASN A C 1
ATOM 413 O O . ASN A 1 52 ? 15.278 -12.147 -18.504 1.00 91.94 52 ASN A O 1
ATOM 417 N N . TRP A 1 53 ? 14.857 -12.899 -20.581 1.00 93.25 53 TRP A N 1
ATOM 418 C CA . TRP A 1 53 ? 15.116 -11.628 -21.249 1.00 93.25 53 TRP A CA 1
ATOM 419 C C . TRP A 1 53 ? 13.840 -10.802 -21.328 1.00 93.25 53 TRP A C 1
ATOM 421 O O . TRP A 1 53 ? 12.743 -11.346 -21.439 1.00 93.25 53 TRP A O 1
ATOM 431 N N . ARG A 1 54 ? 14.020 -9.486 -21.307 1.00 94.06 54 ARG A N 1
ATOM 432 C CA . ARG A 1 54 ? 12.983 -8.481 -21.524 1.00 94.06 54 ARG A CA 1
ATOM 433 C C . ARG A 1 54 ? 13.510 -7.432 -22.509 1.00 94.06 54 ARG A C 1
ATOM 435 O O . ARG A 1 54 ? 14.714 -7.416 -22.768 1.00 94.06 54 ARG A O 1
ATOM 442 N N . PRO A 1 55 ? 12.655 -6.559 -23.050 1.00 94.81 55 PRO A N 1
ATOM 443 C CA . PRO A 1 55 ? 13.124 -5.346 -23.700 1.00 94.81 55 PRO A CA 1
ATOM 444 C C . PRO A 1 55 ? 13.875 -4.465 -22.688 1.00 94.81 55 PRO A C 1
ATOM 446 O O . PRO A 1 55 ? 13.430 -4.302 -21.548 1.00 94.81 55 PRO A O 1
ATOM 449 N N . TYR A 1 56 ? 15.015 -3.918 -23.100 1.00 96.25 56 TYR A N 1
ATOM 450 C CA . TYR A 1 56 ? 15.866 -3.049 -22.290 1.00 96.25 56 TYR A CA 1
ATOM 451 C C . TYR A 1 56 ? 15.901 -1.649 -22.894 1.00 96.25 56 TYR A C 1
ATOM 453 O O . TYR A 1 56 ? 16.084 -1.498 -24.102 1.00 96.25 56 TYR A O 1
ATOM 461 N N . CYS A 1 57 ? 15.757 -0.632 -22.054 1.00 96.94 57 CYS A N 1
ATOM 462 C CA . CYS A 1 57 ? 15.915 0.766 -22.421 1.00 96.94 57 CYS A CA 1
ATOM 463 C C . CYS A 1 57 ? 17.386 1.171 -22.319 1.00 96.94 57 CYS A C 1
ATOM 465 O O . CYS A 1 57 ? 18.140 0.640 -21.501 1.00 96.94 57 CYS A O 1
ATOM 467 N N . GLY A 1 58 ? 17.811 2.115 -23.148 1.00 95.81 58 GLY A N 1
ATOM 468 C CA . GLY A 1 58 ? 19.192 2.577 -23.157 1.00 95.81 58 GLY A CA 1
ATOM 469 C C . GLY A 1 58 ? 19.463 3.556 -24.286 1.00 95.81 58 GLY A C 1
ATOM 470 O O . GLY A 1 58 ? 18.548 4.206 -24.786 1.00 95.81 58 GLY A O 1
ATOM 471 N N . MET A 1 59 ? 20.729 3.654 -24.674 1.00 95.62 59 MET A N 1
ATOM 472 C CA . MET A 1 59 ? 21.199 4.572 -25.710 1.00 95.62 59 MET A CA 1
ATOM 473 C C . MET A 1 59 ? 22.127 3.878 -26.699 1.00 95.62 59 MET A C 1
ATOM 475 O O . MET A 1 59 ? 22.742 2.848 -26.395 1.00 95.62 59 MET A O 1
ATOM 479 N N . LEU A 1 60 ? 22.228 4.452 -27.894 1.00 95.81 60 LEU A N 1
ATOM 480 C CA . LEU A 1 60 ? 23.096 3.952 -28.944 1.00 95.81 60 LEU A CA 1
ATOM 481 C C . LEU A 1 60 ? 24.489 4.578 -28.837 1.00 95.81 60 LEU A C 1
ATOM 483 O O . LEU A 1 60 ? 24.665 5.775 -29.024 1.00 95.81 60 LEU A O 1
ATOM 487 N N . GLN A 1 61 ? 25.500 3.751 -28.605 1.00 94.50 61 GLN A N 1
ATOM 488 C CA . GLN A 1 61 ? 26.891 4.102 -28.851 1.00 94.50 61 GLN A CA 1
ATOM 489 C C . GLN A 1 61 ? 27.207 3.815 -30.325 1.00 94.50 61 GLN A C 1
ATOM 491 O O . GLN A 1 61 ? 27.439 2.667 -30.729 1.00 94.50 61 GLN A O 1
ATOM 496 N N . VAL A 1 62 ? 27.176 4.881 -31.125 1.00 91.81 62 VAL A N 1
ATOM 497 C CA . VAL A 1 62 ? 27.507 4.850 -32.552 1.00 91.81 62 VAL A CA 1
ATOM 498 C C . VAL A 1 62 ? 28.984 4.481 -32.732 1.00 91.81 62 VAL A C 1
ATOM 500 O O . VAL A 1 62 ? 29.812 4.717 -31.855 1.00 91.81 62 VAL A O 1
ATOM 503 N N . SER A 1 63 ? 29.298 3.813 -33.843 1.00 90.06 63 SER A N 1
ATOM 504 C CA . SER A 1 63 ? 30.680 3.474 -34.180 1.00 90.06 63 SER A CA 1
ATOM 505 C C . SER A 1 63 ? 31.315 4.679 -34.863 1.00 90.06 63 SER A C 1
ATOM 507 O O . SER A 1 63 ? 30.647 5.336 -35.650 1.00 90.06 63 SER A O 1
ATOM 509 N N . ASP A 1 64 ? 32.604 4.914 -34.636 1.00 86.25 64 ASP A N 1
ATOM 510 C CA . ASP A 1 64 ? 33.327 6.022 -35.283 1.00 86.25 64 ASP A CA 1
ATOM 511 C C . ASP A 1 64 ? 33.465 5.860 -36.814 1.00 86.25 64 ASP A C 1
ATOM 513 O O . ASP A 1 64 ? 33.902 6.773 -37.509 1.00 86.25 64 ASP A O 1
ATOM 517 N N . LEU A 1 65 ? 33.106 4.691 -37.356 1.00 86.62 65 LEU A N 1
ATOM 518 C CA . LEU A 1 65 ? 33.090 4.413 -38.790 1.00 86.62 65 LEU A CA 1
ATOM 519 C C . LEU A 1 65 ? 31.785 4.929 -39.415 1.00 86.62 65 LEU A C 1
ATOM 521 O O . LEU A 1 65 ? 30.706 4.462 -39.051 1.00 86.62 65 LEU A O 1
ATOM 525 N N . SER A 1 66 ? 31.899 5.823 -40.402 1.00 73.38 66 SER A N 1
ATOM 526 C CA . SER A 1 66 ? 30.774 6.523 -41.049 1.00 73.38 66 SER A CA 1
ATOM 527 C C . SER A 1 66 ? 29.707 5.604 -41.653 1.00 73.38 66 SER A C 1
ATOM 529 O O . SER A 1 66 ? 28.531 5.939 -41.609 1.00 73.38 66 SER A O 1
ATOM 531 N N . ASP A 1 67 ? 30.097 4.431 -42.163 1.00 82.62 67 ASP A N 1
ATOM 532 C CA . ASP A 1 67 ? 29.198 3.482 -42.844 1.00 82.62 67 ASP A CA 1
ATOM 533 C C . ASP A 1 67 ? 28.974 2.181 -42.054 1.00 82.62 67 ASP A C 1
ATOM 535 O O . ASP A 1 67 ? 28.507 1.168 -42.588 1.00 82.62 67 ASP A O 1
ATOM 539 N N . ALA A 1 68 ? 29.345 2.159 -40.770 1.00 88.69 68 ALA A N 1
ATOM 540 C CA . ALA A 1 68 ? 29.102 0.987 -39.943 1.00 88.69 68 ALA A CA 1
ATOM 541 C C . ALA A 1 68 ? 27.600 0.789 -39.722 1.00 88.69 68 ALA A C 1
ATOM 543 O O . ALA A 1 68 ? 26.901 1.687 -39.281 1.00 88.69 68 ALA A O 1
ATOM 544 N N . VAL A 1 69 ? 27.124 -0.434 -39.970 1.00 92.94 69 VAL A N 1
ATOM 545 C CA . VAL A 1 69 ? 25.749 -0.867 -39.644 1.00 92.94 69 VAL A CA 1
ATOM 546 C C . VAL A 1 69 ? 25.673 -1.446 -38.227 1.00 92.94 69 VAL A C 1
ATOM 548 O O . VAL A 1 69 ? 24.604 -1.564 -37.630 1.00 92.94 69 VAL A O 1
ATOM 551 N N . ARG A 1 70 ? 26.822 -1.860 -37.683 1.00 94.00 70 ARG A N 1
ATOM 552 C CA . ARG A 1 70 ? 26.938 -2.486 -36.366 1.00 94.00 70 ARG A CA 1
ATOM 553 C C . ARG A 1 70 ? 27.287 -1.439 -35.329 1.00 94.00 70 ARG A C 1
ATOM 555 O O . ARG A 1 70 ? 28.359 -0.842 -35.381 1.00 94.00 70 ARG A O 1
ATOM 562 N N . HIS A 1 71 ? 26.418 -1.311 -34.341 1.00 95.38 71 HIS A N 1
ATOM 563 C CA . HIS A 1 71 ? 26.573 -0.370 -33.244 1.00 95.38 71 HIS A CA 1
ATOM 564 C C . HIS A 1 71 ? 26.471 -1.081 -31.901 1.00 95.38 71 HIS A C 1
ATOM 566 O O . HIS A 1 71 ? 26.001 -2.221 -31.801 1.00 95.38 71 HIS A O 1
ATOM 572 N N . MET A 1 72 ? 26.927 -0.398 -30.856 1.00 96.62 72 MET A N 1
ATOM 573 C CA . MET A 1 72 ? 26.819 -0.889 -29.492 1.00 96.62 72 MET A CA 1
ATOM 574 C C . MET A 1 72 ? 25.669 -0.174 -28.798 1.00 96.62 72 MET A C 1
ATOM 576 O O . MET A 1 72 ? 25.638 1.040 -28.715 1.00 96.62 72 MET A O 1
ATOM 580 N N . PHE A 1 73 ? 24.728 -0.921 -28.255 1.00 97.50 73 PHE A N 1
ATOM 581 C CA . PHE A 1 73 ? 23.704 -0.412 -27.362 1.00 97.50 73 PHE A CA 1
ATOM 582 C C . PHE A 1 73 ? 24.199 -0.487 -25.917 1.00 97.50 73 PHE A C 1
ATOM 584 O O . PHE A 1 73 ? 24.722 -1.520 -25.483 1.00 97.50 73 PHE A O 1
ATOM 591 N N . ILE A 1 74 ? 24.032 0.607 -25.177 1.00 97.12 74 ILE A N 1
ATOM 592 C CA . ILE A 1 74 ? 24.335 0.708 -23.751 1.00 97.12 74 ILE A CA 1
ATOM 593 C C . ILE A 1 74 ? 23.002 0.698 -22.990 1.00 97.12 74 ILE A C 1
ATOM 595 O O . ILE A 1 74 ? 22.285 1.701 -23.033 1.00 97.12 74 ILE A O 1
ATOM 599 N N . PRO A 1 75 ? 22.659 -0.404 -22.297 1.00 96.25 75 PRO A N 1
ATOM 600 C CA . PRO A 1 75 ? 21.468 -0.462 -21.457 1.00 96.25 75 PRO A CA 1
ATOM 601 C C . PRO A 1 75 ? 21.546 0.534 -20.292 1.00 96.25 75 PRO A C 1
ATOM 603 O O . PRO A 1 75 ? 22.622 0.761 -19.735 1.00 96.25 75 PRO A O 1
ATOM 606 N N . SER A 1 76 ? 20.398 1.063 -19.869 1.00 93.56 76 SER A N 1
ATOM 607 C CA . SER A 1 76 ? 20.277 1.881 -18.656 1.00 93.56 76 SER A CA 1
ATOM 608 C C . SER A 1 76 ? 20.597 1.072 -17.389 1.00 93.56 76 SER A C 1
ATOM 610 O O . SER A 1 76 ? 21.220 1.581 -16.455 1.00 93.56 76 SER A O 1
ATOM 612 N N . GLU A 1 77 ? 20.221 -0.213 -17.351 1.00 92.56 77 GLU A N 1
ATOM 613 C CA . GLU A 1 77 ? 20.566 -1.113 -16.249 1.00 92.56 77 GLU A CA 1
ATOM 614 C C . GLU A 1 77 ? 22.041 -1.551 -16.332 1.00 92.56 77 GLU A C 1
ATOM 616 O O . GLU A 1 77 ? 22.417 -2.395 -17.144 1.00 92.56 77 GLU A O 1
ATOM 621 N N . LYS A 1 78 ? 22.877 -1.054 -15.410 1.00 91.12 78 LYS A N 1
ATOM 622 C CA . LYS A 1 78 ? 24.332 -1.330 -15.357 1.00 91.12 78 LYS A CA 1
ATOM 623 C C . LYS A 1 78 ? 24.713 -2.812 -15.216 1.00 91.12 78 LYS A C 1
ATOM 625 O O . LYS A 1 78 ? 25.867 -3.169 -15.434 1.00 91.12 78 LYS A O 1
ATOM 630 N N . ARG A 1 79 ? 23.776 -3.671 -14.802 1.00 93.19 79 ARG A N 1
ATOM 631 C CA . ARG A 1 79 ? 23.986 -5.126 -14.673 1.00 93.19 79 ARG A CA 1
ATOM 632 C C . ARG A 1 79 ? 23.890 -5.855 -16.012 1.00 93.19 79 ARG A C 1
ATOM 634 O O . ARG A 1 79 ? 24.305 -7.009 -16.098 1.00 93.19 79 ARG A O 1
ATOM 641 N N . ILE A 1 80 ? 23.336 -5.206 -17.033 1.00 94.44 80 ILE A N 1
ATOM 642 C CA . ILE A 1 80 ? 23.181 -5.771 -18.368 1.00 94.44 80 ILE A CA 1
ATOM 643 C C . ILE A 1 80 ? 24.396 -5.357 -19.211 1.00 94.44 80 ILE A C 1
ATOM 645 O O . ILE A 1 80 ? 24.758 -4.179 -19.238 1.00 94.44 80 ILE A O 1
ATOM 649 N N . PRO A 1 81 ? 25.070 -6.304 -19.888 1.00 96.44 81 PRO A N 1
ATOM 650 C CA . PRO A 1 81 ? 26.197 -5.978 -20.751 1.00 96.44 81 PRO A CA 1
ATOM 651 C C . PRO A 1 81 ? 25.736 -5.172 -21.969 1.00 96.44 81 PRO A C 1
ATOM 653 O O . PRO A 1 81 ? 24.579 -5.247 -22.381 1.00 96.44 81 PRO A O 1
ATOM 656 N N . LYS A 1 82 ? 26.674 -4.460 -22.604 1.00 97.94 82 LYS A N 1
ATOM 657 C CA . LYS A 1 82 ? 26.412 -3.808 -23.893 1.00 97.94 82 LYS A CA 1
ATOM 658 C C . LYS A 1 82 ? 25.930 -4.833 -24.922 1.00 97.94 82 LYS A C 1
ATOM 660 O O . LYS A 1 82 ? 26.452 -5.947 -24.969 1.00 97.94 82 LYS A O 1
ATOM 665 N N . ILE A 1 83 ? 24.977 -4.443 -25.758 1.00 98.00 83 ILE A N 1
ATOM 666 C CA . ILE A 1 83 ? 24.350 -5.318 -26.757 1.00 98.00 83 ILE A CA 1
ATOM 667 C C . ILE A 1 83 ? 24.786 -4.845 -28.138 1.00 98.00 83 ILE A C 1
ATOM 669 O O . ILE A 1 83 ? 24.776 -3.651 -28.408 1.00 98.00 83 ILE A O 1
ATOM 673 N N . ARG A 1 84 ? 25.186 -5.753 -29.025 1.00 97.44 84 ARG A N 1
ATOM 674 C CA . ARG A 1 84 ? 25.454 -5.392 -30.418 1.00 97.44 84 ARG A CA 1
ATOM 675 C C . ARG A 1 84 ? 24.140 -5.398 -31.189 1.00 97.44 84 ARG A C 1
ATOM 677 O O . ARG A 1 84 ? 23.450 -6.416 -31.187 1.00 97.44 84 ARG A O 1
ATOM 684 N N . ILE A 1 85 ? 23.834 -4.290 -31.856 1.00 96.88 85 ILE A N 1
ATOM 685 C CA . ILE A 1 85 ? 22.656 -4.166 -32.717 1.00 96.88 85 ILE A CA 1
ATOM 686 C C . ILE A 1 85 ? 23.067 -3.778 -34.136 1.00 96.88 85 ILE A C 1
ATOM 688 O O . ILE A 1 85 ? 24.111 -3.152 -34.341 1.00 96.88 85 ILE A O 1
ATOM 692 N N . GLU A 1 86 ? 22.241 -4.150 -35.108 1.00 95.19 86 GLU A N 1
ATOM 693 C CA . GLU A 1 86 ? 22.406 -3.774 -36.512 1.00 95.19 86 GLU A CA 1
ATOM 694 C C . GLU A 1 86 ? 21.304 -2.784 -36.901 1.00 95.19 86 GLU A C 1
ATOM 696 O O . GLU A 1 86 ? 20.119 -3.103 -36.823 1.00 95.19 86 GLU A O 1
ATOM 701 N N . THR A 1 87 ? 21.679 -1.561 -37.279 1.00 93.50 87 THR A N 1
ATOM 702 C CA . THR A 1 87 ? 20.737 -0.524 -37.723 1.00 93.50 87 THR A CA 1
ATOM 703 C C . THR A 1 87 ? 21.406 0.420 -38.714 1.00 93.50 87 THR A C 1
ATOM 705 O O . THR A 1 87 ? 22.599 0.680 -38.624 1.00 93.50 87 THR A O 1
ATOM 708 N N . ARG A 1 88 ? 20.627 0.937 -39.669 1.00 93.12 88 ARG A N 1
ATOM 709 C CA . ARG A 1 88 ? 21.053 1.994 -40.606 1.00 93.12 88 ARG A CA 1
ATOM 710 C C . ARG A 1 88 ? 20.599 3.389 -40.167 1.00 93.12 88 ARG A C 1
ATOM 712 O O . ARG A 1 88 ? 20.822 4.354 -40.880 1.00 93.12 88 ARG A O 1
ATOM 719 N N . GLN A 1 89 ? 19.915 3.488 -39.027 1.00 91.94 89 GLN A N 1
ATOM 720 C CA . GLN A 1 89 ? 19.333 4.728 -38.503 1.00 91.94 89 GLN A CA 1
ATOM 721 C C . GLN A 1 89 ? 20.175 5.311 -37.357 1.00 91.94 89 GLN A C 1
ATOM 723 O O . GLN A 1 89 ? 19.644 5.980 -36.476 1.00 91.94 89 GLN A O 1
ATOM 728 N N . SER A 1 90 ? 21.479 5.029 -37.324 1.00 90.75 90 SER A N 1
ATOM 729 C CA . SER A 1 90 ? 22.376 5.443 -36.238 1.00 90.75 90 SER A CA 1
ATOM 730 C C . SER A 1 90 ? 22.341 6.946 -35.976 1.00 90.75 90 SER A C 1
ATOM 732 O O . SER A 1 90 ? 22.245 7.347 -34.819 1.00 90.75 90 SER A O 1
ATOM 734 N N . ASP A 1 91 ? 22.310 7.761 -37.032 1.00 90.00 91 ASP A N 1
ATOM 735 C CA . ASP A 1 91 ? 22.256 9.222 -36.925 1.00 90.00 91 ASP A CA 1
ATOM 736 C C . ASP A 1 91 ? 20.986 9.744 -36.247 1.00 90.00 91 ASP A C 1
ATOM 738 O O . ASP A 1 91 ? 21.044 10.739 -35.528 1.00 90.00 91 ASP A O 1
ATOM 742 N N . GLN A 1 92 ? 19.849 9.071 -36.445 1.00 91.56 92 GLN A N 1
ATOM 743 C CA . GLN A 1 92 ? 18.566 9.452 -35.840 1.00 91.56 92 GLN A CA 1
ATOM 744 C C . GLN A 1 92 ? 18.449 8.964 -34.391 1.00 91.56 92 GLN A C 1
ATOM 746 O O . GLN A 1 92 ? 17.791 9.600 -33.572 1.00 91.56 92 GLN A O 1
ATOM 751 N N . LEU A 1 93 ? 19.073 7.827 -34.074 1.00 93.62 93 LEU A N 1
ATOM 752 C CA . LEU A 1 93 ? 18.926 7.156 -32.781 1.00 93.62 93 LEU A CA 1
ATOM 753 C C . LEU A 1 93 ? 19.990 7.561 -31.749 1.00 93.62 93 LEU A C 1
ATOM 755 O O . LEU A 1 93 ? 19.818 7.260 -30.570 1.00 93.62 93 LEU A O 1
ATOM 759 N N . LYS A 1 94 ? 21.088 8.210 -32.164 1.00 91.50 94 LYS A N 1
ATOM 760 C CA . LYS A 1 94 ? 22.227 8.540 -31.285 1.00 91.50 94 LYS A CA 1
ATOM 761 C C . LYS A 1 94 ? 21.847 9.408 -30.077 1.00 91.50 94 LYS A C 1
ATOM 763 O O . LYS A 1 94 ? 22.343 9.160 -28.984 1.00 91.50 94 LYS A O 1
ATOM 768 N N . ASP A 1 95 ? 20.921 10.348 -30.267 1.00 92.75 95 ASP A N 1
ATOM 769 C CA . ASP A 1 95 ? 20.483 11.309 -29.242 1.00 92.75 95 ASP A CA 1
ATOM 770 C C . ASP A 1 95 ? 19.132 10.920 -28.612 1.00 92.75 95 ASP A C 1
ATOM 772 O O . ASP A 1 95 ? 18.464 11.733 -27.969 1.00 92.75 95 ASP A O 1
ATOM 776 N N . GLN A 1 96 ? 18.703 9.667 -28.804 1.00 95.00 96 GLN A N 1
ATOM 777 C CA . GLN A 1 96 ? 17.418 9.160 -28.336 1.00 95.00 96 GLN A CA 1
ATOM 778 C C . GLN A 1 96 ? 17.571 8.021 -27.329 1.00 95.00 96 GLN A C 1
ATOM 780 O O . GLN A 1 96 ? 18.482 7.190 -27.392 1.00 95.00 96 GLN A O 1
ATOM 785 N N . ARG A 1 97 ? 16.608 7.937 -26.412 1.00 96.56 97 ARG A N 1
ATOM 786 C CA . ARG A 1 97 ? 16.362 6.737 -25.618 1.00 96.56 97 ARG A CA 1
ATOM 787 C C . ARG A 1 97 ? 15.664 5.708 -26.491 1.00 96.56 97 ARG A C 1
ATOM 789 O O . ARG A 1 97 ? 14.604 5.972 -27.057 1.00 96.56 97 ARG A O 1
ATOM 796 N N . ILE A 1 98 ? 16.242 4.516 -26.575 1.00 97.00 98 ILE A N 1
ATOM 797 C CA . ILE A 1 98 ? 15.735 3.431 -27.418 1.00 97.00 98 ILE A CA 1
ATOM 798 C C . ILE A 1 98 ? 15.525 2.153 -26.617 1.00 97.00 98 ILE A C 1
ATOM 800 O O . ILE A 1 98 ? 16.163 1.933 -25.585 1.00 97.00 98 ILE A O 1
ATOM 804 N N . VAL A 1 99 ? 14.644 1.295 -27.127 1.00 97.06 99 VAL A N 1
ATOM 805 C CA . VAL A 1 99 ? 14.367 -0.032 -26.576 1.00 97.06 99 VAL A CA 1
ATOM 806 C C . VAL A 1 99 ? 14.971 -1.103 -27.480 1.00 97.06 99 VAL A C 1
ATOM 808 O O . VAL A 1 99 ? 14.705 -1.131 -28.684 1.00 97.06 99 VAL A O 1
ATOM 811 N N . VAL A 1 100 ? 15.751 -2.008 -26.891 1.00 97.31 100 VAL A N 1
ATOM 812 C CA . VAL A 1 100 ? 16.420 -3.127 -27.569 1.00 97.31 100 VAL A CA 1
ATOM 813 C C . VAL A 1 100 ? 16.066 -4.441 -26.881 1.00 97.31 100 VAL A C 1
ATOM 815 O O . VAL A 1 100 ? 16.062 -4.527 -25.654 1.00 97.31 100 VAL A O 1
ATOM 818 N N . SER A 1 101 ? 15.808 -5.485 -27.667 1.00 97.19 101 SER A N 1
ATOM 819 C CA . SER A 1 101 ? 15.617 -6.850 -27.159 1.00 97.19 101 SER A CA 1
ATOM 820 C C . SER A 1 101 ? 16.816 -7.726 -27.505 1.00 97.19 101 SER A C 1
ATOM 822 O O . SER A 1 101 ? 17.377 -7.616 -28.593 1.00 97.19 101 SER A O 1
ATOM 824 N N . ILE A 1 102 ? 17.218 -8.598 -26.576 1.00 97.38 102 ILE A N 1
ATOM 825 C CA . ILE A 1 102 ? 18.288 -9.580 -26.806 1.00 97.38 102 ILE A CA 1
ATOM 826 C C . ILE A 1 102 ? 17.718 -10.785 -27.557 1.00 97.38 102 ILE A C 1
ATOM 828 O O . ILE A 1 102 ? 16.725 -11.365 -27.120 1.00 97.38 102 ILE A O 1
ATOM 832 N N . ASP A 1 103 ? 18.401 -11.206 -28.621 1.00 95.88 103 ASP A N 1
ATOM 833 C CA . ASP A 1 103 ? 18.013 -12.356 -29.444 1.00 95.88 103 ASP A CA 1
ATOM 834 C C . ASP A 1 103 ? 18.841 -13.598 -29.131 1.00 95.88 103 ASP A C 1
ATOM 836 O O . ASP A 1 103 ? 18.323 -14.709 -29.004 1.00 95.88 103 ASP A O 1
ATOM 840 N N . CYS A 1 104 ? 20.160 -13.433 -29.028 1.00 96.19 104 CYS A N 1
ATOM 841 C CA . CYS A 1 104 ? 21.072 -14.533 -28.748 1.00 96.19 104 CYS A CA 1
ATOM 842 C C . CYS A 1 104 ? 22.412 -14.045 -28.192 1.00 96.19 104 CYS A C 1
ATOM 844 O O . CYS A 1 104 ? 22.760 -12.867 -28.259 1.00 96.19 104 CYS A O 1
ATOM 846 N N . TRP A 1 105 ? 23.197 -14.978 -27.651 1.00 97.38 105 TRP A N 1
ATOM 847 C CA . TRP A 1 105 ? 24.584 -14.721 -27.272 1.00 97.38 105 TRP A CA 1
ATOM 848 C C . TRP A 1 105 ? 25.489 -15.816 -27.855 1.00 97.38 105 TRP A C 1
ATOM 850 O O . TRP A 1 105 ? 25.637 -16.878 -27.243 1.00 97.38 105 TRP A O 1
ATOM 860 N N . PRO A 1 106 ? 26.047 -15.587 -29.058 1.00 96.50 106 PRO A N 1
ATOM 861 C CA . PRO A 1 106 ? 26.940 -16.527 -29.732 1.00 96.50 106 PRO A CA 1
ATOM 862 C C . PRO A 1 106 ? 28.254 -16.769 -28.974 1.00 96.50 106 PRO A C 1
ATOM 864 O O . PRO A 1 106 ? 28.728 -15.898 -28.247 1.00 96.50 106 PRO A O 1
ATOM 867 N N . ARG A 1 107 ? 28.867 -17.947 -29.165 1.00 95.88 107 ARG A N 1
ATOM 868 C CA . ARG A 1 107 ? 30.111 -18.358 -28.474 1.00 95.88 107 ARG A CA 1
ATOM 869 C C . ARG A 1 107 ? 31.322 -17.500 -28.859 1.00 95.88 107 ARG A C 1
ATOM 871 O O . ARG A 1 107 ? 32.218 -17.303 -28.048 1.00 95.88 107 ARG A O 1
ATOM 878 N N . ASP A 1 108 ? 31.352 -17.038 -30.097 1.00 95.69 108 ASP A N 1
ATOM 879 C CA . ASP A 1 108 ? 32.401 -16.218 -30.704 1.00 95.69 108 ASP A CA 1
ATOM 880 C C . ASP A 1 108 ? 32.271 -14.725 -30.367 1.00 95.69 108 ASP A C 1
ATOM 882 O O . ASP A 1 108 ? 33.180 -13.942 -30.641 1.00 95.69 108 ASP A O 1
ATOM 886 N N . SER A 1 109 ? 31.166 -14.313 -29.737 1.00 94.94 109 SER A N 1
ATOM 887 C CA . SER A 1 109 ? 30.907 -12.914 -29.418 1.00 94.94 109 SER A CA 1
ATOM 888 C C . SER A 1 109 ? 31.029 -12.619 -27.926 1.00 94.94 109 SER A C 1
ATOM 890 O O . SER A 1 109 ? 30.335 -13.187 -27.083 1.00 94.94 109 SER A O 1
ATOM 892 N N . ARG A 1 110 ? 31.847 -11.613 -27.593 1.00 96.31 110 ARG A N 1
ATOM 893 C CA . ARG A 1 110 ? 31.919 -11.052 -26.232 1.00 96.31 110 ARG A CA 1
ATOM 894 C C . ARG A 1 110 ? 30.615 -10.367 -25.802 1.00 96.31 110 ARG A C 1
ATOM 896 O O . ARG A 1 110 ? 30.353 -10.281 -24.609 1.00 96.31 110 ARG A O 1
ATOM 903 N N . TYR A 1 111 ? 29.813 -9.894 -26.756 1.00 97.00 111 TYR A N 1
ATOM 904 C CA . TYR A 1 111 ? 28.563 -9.174 -26.506 1.00 97.00 111 TYR A CA 1
ATOM 905 C C . TYR A 1 111 ? 27.362 -9.942 -27.076 1.00 97.00 111 TYR A C 1
ATOM 907 O O . TYR A 1 111 ? 27.493 -10.545 -28.148 1.00 97.00 111 TYR A O 1
ATOM 915 N N . PRO A 1 112 ? 26.194 -9.915 -26.415 1.00 97.69 112 PRO A N 1
ATOM 916 C CA . PRO A 1 112 ? 24.965 -10.446 -26.991 1.00 97.69 112 PRO A CA 1
ATOM 917 C C . PRO A 1 112 ? 24.571 -9.687 -28.263 1.00 97.69 112 PRO A C 1
ATOM 919 O O . PRO A 1 112 ? 24.922 -8.518 -28.440 1.00 97.69 112 PRO A O 1
ATOM 922 N N . LEU A 1 113 ? 23.829 -10.369 -29.130 1.00 97.62 113 LEU A N 1
ATOM 923 C CA . LEU A 1 113 ? 23.173 -9.779 -30.289 1.00 97.62 113 LEU A CA 1
ATOM 924 C C . LEU A 1 113 ? 21.727 -9.445 -29.927 1.00 97.62 113 LEU A C 1
ATOM 926 O O . LEU A 1 113 ? 21.062 -10.218 -29.228 1.00 97.62 113 LEU A O 1
ATOM 930 N N . GLY A 1 114 ? 21.249 -8.311 -30.416 1.00 97.31 114 GLY A N 1
ATOM 931 C CA . GLY A 1 114 ? 19.867 -7.893 -30.253 1.00 97.31 114 GLY A CA 1
ATOM 932 C C . GLY A 1 114 ? 19.390 -7.023 -31.403 1.00 97.31 114 GLY A C 1
ATOM 933 O O . GLY A 1 114 ? 20.168 -6.642 -32.282 1.00 97.31 114 GLY A O 1
ATOM 934 N N . HIS A 1 115 ? 18.115 -6.664 -31.351 1.00 97.00 115 HIS A N 1
ATOM 935 C CA . HIS A 1 115 ? 17.477 -5.803 -32.336 1.00 97.00 115 HIS A CA 1
ATOM 936 C C . HIS A 1 115 ? 16.780 -4.615 -31.674 1.00 97.00 115 HIS A C 1
ATOM 938 O O . HIS A 1 115 ? 16.310 -4.677 -30.534 1.00 97.00 115 HIS A O 1
ATOM 944 N N . PHE A 1 116 ? 16.717 -3.521 -32.426 1.00 97.00 116 PHE A N 1
ATOM 945 C CA . PHE A 1 116 ? 15.941 -2.339 -32.079 1.00 97.00 116 PHE A CA 1
ATOM 946 C C . PHE A 1 116 ? 14.439 -2.642 -32.149 1.00 97.00 116 PHE A C 1
ATOM 948 O O . PHE A 1 116 ? 13.977 -3.263 -33.104 1.00 97.00 116 PHE A O 1
ATOM 955 N N . VAL A 1 117 ? 13.686 -2.186 -31.146 1.00 95.81 117 VAL A N 1
ATOM 956 C CA . VAL A 1 117 ? 12.227 -2.353 -31.070 1.00 95.81 117 VAL A CA 1
ATOM 957 C C . VAL A 1 117 ? 11.514 -1.041 -31.378 1.00 95.81 117 VAL A C 1
ATOM 959 O O . VAL A 1 117 ? 10.661 -0.994 -32.259 1.00 95.81 117 VAL A O 1
ATOM 962 N N . ARG A 1 118 ? 11.833 0.021 -30.630 1.00 95.12 118 ARG A N 1
ATOM 963 C CA . ARG A 1 118 ? 11.224 1.348 -30.785 1.00 95.12 118 ARG A CA 1
ATOM 964 C C . ARG A 1 118 ? 12.089 2.435 -30.160 1.00 95.12 118 ARG A C 1
ATOM 966 O O . ARG A 1 118 ? 12.872 2.155 -29.250 1.00 95.12 118 ARG A O 1
ATOM 973 N N . SER A 1 119 ? 11.897 3.666 -30.622 1.00 95.69 119 SER A N 1
ATOM 974 C CA . SER A 1 119 ? 12.416 4.861 -29.959 1.00 95.69 119 SER A CA 1
ATOM 975 C C . SER A 1 119 ? 11.389 5.387 -28.956 1.00 95.69 119 SER A C 1
ATOM 977 O O . SER A 1 119 ? 10.185 5.235 -29.173 1.00 95.69 119 SER A O 1
ATOM 979 N N . LEU A 1 120 ? 11.867 5.935 -27.841 1.00 94.12 120 LEU A N 1
ATOM 980 C CA . LEU A 1 120 ? 11.040 6.545 -26.798 1.00 94.12 120 LEU A CA 1
ATOM 981 C C . LEU A 1 120 ? 10.994 8.065 -26.955 1.00 94.12 120 LEU A C 1
ATOM 983 O O . LEU A 1 120 ? 9.920 8.642 -26.862 1.00 94.12 120 LEU A O 1
ATOM 987 N N . GLY A 1 121 ? 12.141 8.683 -27.240 1.00 95.12 121 GLY A N 1
ATOM 988 C CA . GLY A 1 121 ? 12.264 10.130 -27.386 1.00 95.12 121 GLY A CA 1
ATOM 989 C C . GLY A 1 121 ? 13.684 10.632 -27.108 1.00 95.12 121 GLY A C 1
ATOM 990 O O . GLY A 1 121 ? 14.595 9.814 -26.932 1.00 95.12 121 GLY A O 1
ATOM 991 N N . PRO A 1 122 ? 13.903 11.957 -27.111 1.00 94.88 122 PRO A N 1
ATOM 992 C CA . PRO A 1 122 ? 15.208 12.574 -26.869 1.00 94.88 122 PRO A CA 1
ATOM 993 C C . PRO A 1 122 ? 15.753 12.302 -25.460 1.00 94.88 122 PRO A C 1
ATOM 995 O O . PRO A 1 122 ? 15.007 12.200 -24.489 1.00 94.88 122 PRO A O 1
ATOM 998 N N . ILE A 1 123 ? 17.076 12.209 -25.326 1.00 91.62 123 ILE A N 1
ATOM 999 C CA . ILE A 1 123 ? 17.724 12.082 -24.012 1.00 91.62 123 ILE A CA 1
ATOM 1000 C C . ILE A 1 123 ? 17.540 13.382 -23.214 1.00 91.62 123 ILE A C 1
ATOM 1002 O O . ILE A 1 123 ? 17.777 14.468 -23.735 1.00 91.62 123 ILE A O 1
ATOM 1006 N N . GLY A 1 124 ? 17.163 13.263 -21.938 1.00 88.62 124 GLY A N 1
ATOM 1007 C CA . GLY A 1 124 ? 16.953 14.409 -21.042 1.00 88.62 124 GLY A CA 1
ATOM 1008 C C . GLY A 1 124 ? 15.545 15.008 -21.085 1.00 88.62 124 GLY A C 1
ATOM 1009 O O . GLY A 1 124 ? 15.218 15.815 -20.220 1.00 88.62 124 GLY A O 1
ATOM 1010 N N . ASP A 1 125 ? 14.700 14.585 -22.027 1.00 91.12 125 ASP A N 1
ATOM 1011 C CA . ASP A 1 125 ? 13.281 14.932 -22.029 1.00 91.12 125 ASP A CA 1
ATOM 1012 C C . ASP A 1 125 ? 12.534 14.237 -20.872 1.00 91.12 125 ASP A C 1
ATOM 1014 O O . ASP A 1 125 ? 12.713 13.040 -20.618 1.00 91.12 125 ASP A O 1
ATOM 1018 N N . LYS A 1 126 ? 11.681 14.991 -20.168 1.00 87.56 126 LYS A N 1
ATOM 1019 C CA . LYS A 1 126 ? 10.993 14.545 -18.945 1.00 87.56 126 LYS A CA 1
ATOM 1020 C C . LYS A 1 126 ? 10.067 13.357 -19.204 1.00 87.56 126 LYS A C 1
ATOM 1022 O O . LYS A 1 126 ? 10.121 12.369 -18.470 1.00 87.56 126 LYS A O 1
ATOM 1027 N N . GLU A 1 127 ? 9.235 13.428 -20.243 1.00 90.88 127 GLU A N 1
ATOM 1028 C CA . GLU A 1 127 ? 8.308 12.344 -20.589 1.00 90.88 127 GLU A CA 1
ATOM 1029 C C . GLU A 1 127 ? 9.073 11.081 -20.991 1.00 90.88 127 GLU A C 1
ATOM 1031 O O . GLU A 1 127 ? 8.743 9.973 -20.556 1.00 90.88 127 GLU A O 1
ATOM 1036 N N . THR A 1 128 ? 10.148 11.255 -21.759 1.00 92.81 128 THR A N 1
ATOM 1037 C CA . THR A 1 128 ? 11.014 10.166 -22.208 1.00 92.81 128 THR A CA 1
ATOM 1038 C C . THR A 1 128 ? 11.693 9.452 -21.036 1.00 92.81 128 THR A C 1
ATOM 1040 O O . THR A 1 128 ? 11.636 8.222 -20.950 1.00 92.81 128 THR A O 1
ATOM 1043 N N . GLU A 1 129 ? 12.318 10.182 -20.107 1.00 92.44 129 GLU A N 1
ATOM 1044 C CA . GLU A 1 129 ? 12.990 9.576 -18.948 1.00 92.44 129 GLU A CA 1
ATOM 1045 C C . GLU A 1 129 ? 11.984 8.909 -17.993 1.00 92.44 129 GLU A C 1
ATOM 1047 O O . GLU A 1 129 ? 12.253 7.818 -17.478 1.00 92.44 129 GLU A O 1
ATOM 1052 N N . ASN A 1 130 ? 10.786 9.483 -17.833 1.00 92.06 130 ASN A N 1
ATOM 1053 C CA . ASN A 1 130 ? 9.690 8.852 -17.097 1.00 92.06 130 ASN A CA 1
ATOM 1054 C C . ASN A 1 130 ? 9.262 7.518 -17.737 1.00 92.06 130 ASN A C 1
ATOM 1056 O O . ASN A 1 130 ? 9.106 6.514 -17.039 1.00 92.06 130 ASN A O 1
ATOM 1060 N N . GLN A 1 131 ? 9.120 7.457 -19.065 1.00 91.88 131 GLN A N 1
ATOM 1061 C CA . GLN A 1 131 ? 8.805 6.202 -19.758 1.00 91.88 131 GLN A CA 1
ATOM 1062 C C . GLN A 1 131 ? 9.922 5.160 -19.619 1.00 91.88 131 GLN A C 1
ATOM 1064 O O . GLN A 1 131 ? 9.629 3.985 -19.386 1.00 91.88 131 GLN A O 1
ATOM 1069 N N . VAL A 1 132 ? 11.192 5.570 -19.728 1.00 93.38 132 VAL A N 1
ATOM 1070 C CA . VAL A 1 132 ? 12.351 4.690 -19.491 1.00 93.38 132 VAL A CA 1
ATOM 1071 C C . VAL A 1 132 ? 12.292 4.101 -18.082 1.00 93.38 132 VAL A C 1
ATOM 1073 O O . VAL A 1 132 ? 12.440 2.889 -17.921 1.00 93.38 132 VAL A O 1
ATOM 1076 N N . LEU A 1 133 ? 12.038 4.935 -17.070 1.00 93.44 133 LEU A N 1
ATOM 1077 C CA . LEU A 1 133 ? 11.936 4.512 -15.675 1.00 93.44 133 LEU A CA 1
ATOM 1078 C C . LEU A 1 133 ? 10.842 3.455 -15.481 1.00 93.44 133 LEU A C 1
ATOM 1080 O O . LEU A 1 133 ? 11.100 2.423 -14.857 1.00 93.44 133 LEU A O 1
ATOM 1084 N N . LEU A 1 134 ? 9.648 3.699 -16.030 1.00 93.62 134 LEU A N 1
ATOM 1085 C CA . LEU A 1 134 ? 8.499 2.796 -15.924 1.00 93.62 134 LEU A CA 1
ATOM 1086 C C . LEU A 1 134 ? 8.777 1.442 -16.593 1.00 93.62 134 LEU A C 1
ATOM 1088 O O . LEU A 1 134 ? 8.518 0.399 -15.995 1.00 93.62 134 LEU A O 1
ATOM 1092 N N . LEU A 1 135 ? 9.368 1.439 -17.791 1.00 92.25 135 LEU A N 1
ATOM 1093 C CA . LEU A 1 135 ? 9.695 0.210 -18.524 1.00 92.25 135 LEU A CA 1
ATOM 1094 C C . LEU A 1 135 ? 10.801 -0.606 -17.848 1.00 92.25 135 LEU A C 1
ATOM 1096 O O . LEU A 1 135 ? 10.713 -1.832 -17.793 1.00 92.25 135 LEU A O 1
ATOM 1100 N N . GLU A 1 136 ? 11.834 0.049 -17.313 1.00 91.31 136 GLU A N 1
ATOM 1101 C CA . GLU A 1 136 ? 12.920 -0.639 -16.604 1.00 91.31 136 GLU A CA 1
ATOM 1102 C C . GLU A 1 136 ? 12.451 -1.310 -15.307 1.00 91.31 136 GLU A C 1
ATOM 1104 O O . GLU A 1 136 ? 13.012 -2.331 -14.905 1.00 91.31 136 GLU A O 1
ATOM 1109 N N . HIS A 1 137 ? 11.399 -0.774 -14.684 1.00 92.19 137 HIS A N 1
ATOM 1110 C CA . HIS A 1 137 ? 10.790 -1.332 -13.476 1.00 92.19 137 HIS A CA 1
ATOM 1111 C C . HIS A 1 137 ? 9.553 -2.199 -13.757 1.00 92.19 137 HIS A C 1
ATOM 1113 O O . HIS A 1 137 ? 8.878 -2.595 -12.810 1.00 92.19 137 HIS A O 1
ATOM 1119 N N . ASP A 1 138 ? 9.281 -2.519 -15.030 1.00 91.62 138 ASP A N 1
ATOM 1120 C CA . ASP A 1 138 ? 8.143 -3.339 -15.471 1.00 91.62 138 ASP A CA 1
ATOM 1121 C C . ASP A 1 138 ? 6.789 -2.816 -14.950 1.00 91.62 138 ASP A C 1
ATOM 1123 O O . ASP A 1 138 ? 5.912 -3.580 -14.548 1.00 91.62 138 ASP A O 1
ATOM 1127 N N . VAL A 1 139 ? 6.627 -1.487 -14.923 1.00 94.81 139 VAL A N 1
ATOM 1128 C CA . VAL A 1 139 ? 5.387 -0.817 -14.518 1.00 94.81 139 VAL A CA 1
ATOM 1129 C C . VAL A 1 139 ? 4.487 -0.645 -15.745 1.00 94.81 139 VAL A C 1
ATOM 1131 O O . VAL A 1 139 ? 4.831 0.121 -16.650 1.00 94.81 139 VAL A O 1
ATOM 1134 N N . PRO A 1 140 ? 3.318 -1.314 -15.803 1.00 91.94 140 PRO A N 1
ATOM 1135 C CA . PRO A 1 140 ? 2.385 -1.158 -16.912 1.00 91.94 140 PRO A CA 1
ATOM 1136 C C . PRO A 1 140 ? 1.819 0.266 -16.947 1.00 91.94 140 PRO A C 1
ATOM 1138 O O . PRO A 1 140 ? 1.073 0.656 -16.054 1.00 91.94 140 PRO A O 1
ATOM 1141 N N . ASN A 1 141 ? 2.150 1.030 -17.988 1.00 91.25 141 ASN A N 1
ATOM 1142 C CA . ASN A 1 141 ? 1.714 2.421 -18.163 1.00 91.25 141 ASN A CA 1
ATOM 1143 C C . ASN A 1 141 ? 0.820 2.637 -19.398 1.00 91.25 141 ASN A C 1
ATOM 1145 O O . ASN A 1 141 ? 0.565 3.770 -19.793 1.00 91.25 141 ASN A O 1
ATOM 1149 N N . TYR A 1 142 ? 0.347 1.554 -20.018 1.00 91.94 142 TYR A N 1
ATOM 1150 C CA . TYR A 1 142 ? -0.587 1.622 -21.138 1.00 91.94 142 TYR A CA 1
ATOM 1151 C C . TYR A 1 142 ? -2.005 2.006 -20.661 1.00 91.94 142 TYR A C 1
ATOM 1153 O O . TYR A 1 142 ? -2.375 1.715 -19.515 1.00 91.94 142 TYR A O 1
ATOM 1161 N N . PRO A 1 143 ? -2.832 2.630 -21.521 1.00 94.94 143 PRO A N 1
ATOM 1162 C CA . PRO A 1 143 ? -4.219 2.951 -21.186 1.00 94.94 143 PRO A CA 1
ATOM 1163 C C . PRO A 1 143 ? -5.047 1.682 -20.961 1.00 94.94 143 PRO A C 1
ATOM 1165 O O . PRO A 1 143 ? -4.765 0.630 -21.535 1.00 94.94 143 PRO A O 1
ATOM 1168 N N . PHE A 1 144 ? -6.089 1.768 -20.136 1.00 96.25 144 PHE A N 1
ATOM 1169 C CA . PHE A 1 144 ? -6.943 0.615 -19.852 1.00 96.25 144 PHE A CA 1
ATOM 1170 C C . PHE A 1 144 ? -7.597 0.072 -21.141 1.00 96.25 144 PHE A C 1
ATOM 1172 O O . PHE A 1 144 ? -8.202 0.846 -21.884 1.00 96.25 144 PHE A O 1
ATOM 1179 N N . PRO A 1 145 ? -7.507 -1.244 -21.421 1.00 95.62 145 PRO A N 1
ATOM 1180 C CA . PRO A 1 145 ? -8.157 -1.846 -22.584 1.00 95.62 145 PRO A CA 1
ATOM 1181 C C . PRO A 1 145 ? -9.681 -1.689 -22.548 1.00 95.62 145 PRO A C 1
ATOM 1183 O O . PRO A 1 145 ? -10.273 -1.715 -21.470 1.00 95.62 145 PRO A O 1
ATOM 1186 N N . GLN A 1 146 ? -10.338 -1.665 -23.714 1.00 96.38 146 GLN A N 1
ATOM 1187 C CA . GLN A 1 146 ? -11.800 -1.512 -23.796 1.00 96.38 146 GLN A CA 1
ATOM 1188 C C . GLN A 1 146 ? -12.556 -2.557 -22.958 1.00 96.38 146 GLN A C 1
ATOM 1190 O O . GLN A 1 146 ? -13.433 -2.201 -22.186 1.00 96.38 146 GLN A O 1
ATOM 1195 N N . SER A 1 147 ? -12.114 -3.819 -22.982 1.00 96.00 147 SER A N 1
ATOM 1196 C CA . SER A 1 147 ? -12.698 -4.893 -22.156 1.00 96.00 147 SER A CA 1
ATOM 1197 C C . SER A 1 147 ? -12.701 -4.619 -20.641 1.00 96.00 147 SER A C 1
ATOM 1199 O O . SER A 1 147 ? -13.501 -5.204 -19.914 1.00 96.00 147 SER A O 1
ATOM 1201 N N . VAL A 1 148 ? -11.798 -3.762 -20.147 1.00 96.38 148 VAL A N 1
ATOM 1202 C CA . VAL A 1 148 ? -11.764 -3.302 -18.750 1.00 96.38 148 VAL A CA 1
ATOM 1203 C C . VAL A 1 148 ? -12.777 -2.182 -18.537 1.00 96.38 148 VAL A C 1
ATOM 1205 O O . VAL A 1 148 ? -13.487 -2.193 -17.535 1.00 96.38 148 VAL A O 1
ATOM 1208 N N . LEU A 1 149 ? -12.866 -1.243 -19.481 1.00 95.75 149 LEU A N 1
ATOM 1209 C CA . LEU A 1 149 ? -13.821 -0.135 -19.439 1.00 95.75 149 LEU A CA 1
ATOM 1210 C C . LEU A 1 149 ? -15.270 -0.626 -19.541 1.00 95.75 149 LEU A C 1
ATOM 1212 O O . LEU A 1 149 ? -16.133 -0.101 -18.850 1.00 95.75 149 LEU A O 1
ATOM 1216 N N . ASP A 1 150 ? -15.521 -1.691 -20.302 1.00 94.19 150 ASP A N 1
ATOM 1217 C CA . ASP A 1 150 ? -16.841 -2.324 -20.428 1.00 94.19 150 ASP A CA 1
ATOM 1218 C C . ASP A 1 150 ? -17.336 -2.949 -19.107 1.00 94.19 150 ASP A C 1
ATOM 1220 O O . ASP A 1 150 ? -18.523 -3.226 -18.953 1.00 94.19 150 ASP A O 1
ATOM 1224 N N . CYS A 1 151 ? -16.439 -3.176 -18.137 1.00 93.44 151 CYS A N 1
ATOM 1225 C CA . CYS A 1 151 ? -16.802 -3.641 -16.794 1.00 93.44 151 CYS A CA 1
ATOM 1226 C C . CYS A 1 151 ? -17.277 -2.501 -15.874 1.00 93.44 151 CYS A C 1
ATOM 1228 O O . CYS A 1 151 ? -17.710 -2.769 -14.750 1.00 93.44 151 CYS A O 1
ATOM 1230 N N . LEU A 1 152 ? -17.137 -1.240 -16.293 1.00 94.44 152 LEU A N 1
ATOM 1231 C CA . LEU A 1 152 ? -17.527 -0.082 -15.496 1.00 94.44 152 LEU A CA 1
ATOM 1232 C C . LEU A 1 152 ? -19.050 0.106 -15.511 1.00 94.44 152 LEU A C 1
ATOM 1234 O O . LEU A 1 152 ? -19.711 -0.210 -16.502 1.00 94.44 152 LEU A O 1
ATOM 1238 N N . PRO A 1 153 ? -19.636 0.639 -14.426 1.00 92.19 153 PRO A N 1
ATOM 1239 C CA . PRO A 1 153 ? -21.052 0.967 -14.420 1.00 92.19 153 PRO A CA 1
ATOM 1240 C C . PRO A 1 153 ? -21.363 2.099 -15.410 1.00 92.19 153 PRO A C 1
ATOM 1242 O O . PRO A 1 153 ? -20.566 3.018 -15.603 1.00 92.19 153 PRO A O 1
ATOM 1245 N N . SER A 1 154 ? -22.558 2.060 -15.999 1.00 89.06 154 SER A N 1
ATOM 1246 C CA . SER A 1 154 ? -23.0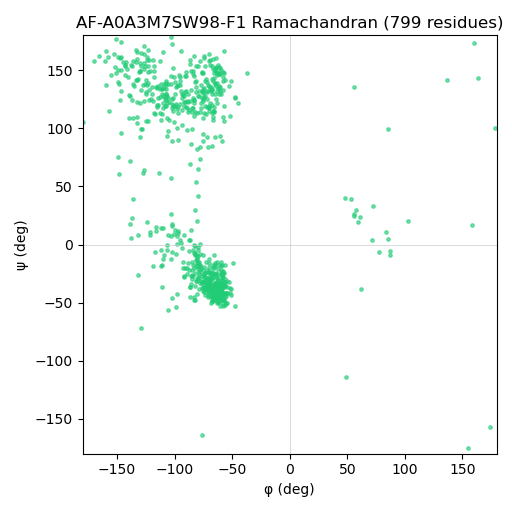59 3.128 -16.866 1.00 89.06 154 SER A CA 1
ATOM 1247 C C . SER A 1 154 ? -23.294 4.42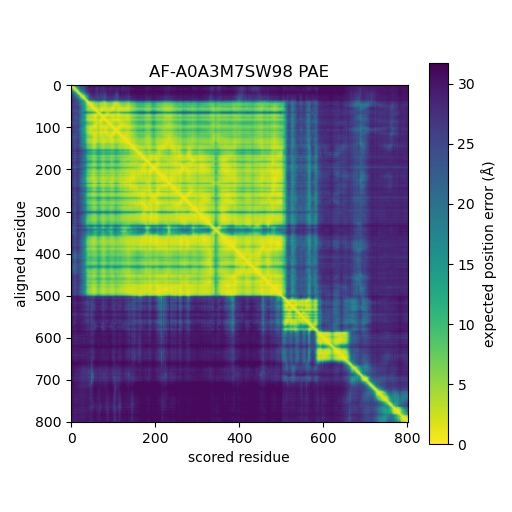4 -16.088 1.00 89.06 154 SER A C 1
ATOM 1249 O O . SER A 1 154 ? -23.785 4.392 -14.957 1.00 89.06 154 SER A O 1
ATOM 1251 N N . LEU A 1 155 ? -23.015 5.562 -16.725 1.00 89.06 155 LEU A N 1
ATOM 1252 C CA . LEU A 1 155 ? -23.305 6.890 -16.185 1.00 89.06 155 LEU A CA 1
ATOM 1253 C C . LEU A 1 155 ? -24.636 7.440 -16.726 1.00 89.06 155 LEU A C 1
ATOM 1255 O O . LEU A 1 155 ? -24.954 7.192 -17.890 1.00 89.06 155 LEU A O 1
ATOM 1259 N N . PRO A 1 156 ? -25.397 8.212 -15.924 1.00 87.50 156 PRO A N 1
ATOM 1260 C CA . PRO A 1 156 ? -25.130 8.592 -14.531 1.00 87.50 156 PRO A CA 1
ATOM 1261 C C . PRO A 1 156 ? -25.352 7.431 -13.545 1.00 87.50 156 PRO A C 1
ATOM 1263 O O . PRO A 1 156 ? -26.303 6.663 -13.677 1.00 87.50 156 PRO A O 1
ATOM 1266 N N . TRP A 1 157 ? -24.484 7.317 -12.536 1.00 87.56 157 TRP A N 1
ATOM 1267 C CA . TRP A 1 157 ? -24.577 6.273 -11.513 1.00 87.56 157 TRP A CA 1
ATOM 1268 C C . TRP A 1 157 ? -25.243 6.798 -10.239 1.00 87.56 157 TRP A C 1
ATOM 1270 O O . TRP A 1 157 ? -24.912 7.876 -9.751 1.00 87.56 157 TRP A O 1
ATOM 1280 N N . THR A 1 158 ? -26.169 6.020 -9.680 1.00 89.00 158 THR A N 1
ATOM 1281 C CA . THR A 1 158 ? -26.799 6.290 -8.380 1.00 89.00 158 THR A CA 1
ATOM 1282 C C . THR A 1 158 ? -26.917 4.996 -7.586 1.00 89.00 158 THR A C 1
ATOM 1284 O O . THR A 1 158 ? -26.976 3.911 -8.164 1.00 89.00 158 THR A O 1
ATOM 1287 N N . ILE A 1 159 ? -26.957 5.104 -6.255 1.00 90.56 159 ILE A N 1
ATOM 1288 C CA . ILE A 1 159 ? -27.080 3.950 -5.357 1.00 90.56 159 ILE A CA 1
ATOM 1289 C C . ILE A 1 159 ? -28.463 3.289 -5.535 1.00 90.56 159 ILE A C 1
ATOM 1291 O O . ILE A 1 159 ? -29.470 3.908 -5.161 1.00 90.56 159 ILE A O 1
ATOM 1295 N N . PRO A 1 160 ? -28.543 2.036 -6.033 1.00 91.31 160 PRO A N 1
ATOM 1296 C CA . PRO A 1 160 ? -29.806 1.322 -6.196 1.00 91.31 160 PRO A CA 1
ATOM 1297 C C . PRO A 1 160 ? -30.459 0.993 -4.850 1.00 91.31 160 PRO A C 1
ATOM 1299 O O . PRO A 1 160 ? -29.774 0.761 -3.852 1.00 91.31 160 PRO A O 1
ATOM 1302 N N . GLN A 1 161 ? -31.792 0.899 -4.820 1.00 89.94 161 GLN A N 1
ATOM 1303 C CA . GLN A 1 161 ? -32.528 0.601 -3.581 1.00 89.94 161 GLN A CA 1
ATOM 1304 C C . GLN A 1 161 ? -32.205 -0.775 -2.988 1.00 89.94 161 GLN A C 1
ATOM 1306 O O . GLN A 1 161 ? -32.169 -0.931 -1.771 1.00 89.94 161 GLN A O 1
ATOM 1311 N N . GLU A 1 162 ? -31.899 -1.759 -3.833 1.00 89.69 162 GLU A N 1
ATOM 1312 C CA . GLU A 1 162 ? -31.494 -3.095 -3.384 1.00 89.69 162 GLU A CA 1
ATOM 1313 C C . GLU A 1 162 ? -30.211 -3.066 -2.542 1.00 89.69 162 GLU A C 1
ATOM 1315 O O . GLU A 1 162 ? -30.093 -3.798 -1.561 1.00 89.69 162 GLU A O 1
ATOM 1320 N N . GLU A 1 163 ? -29.258 -2.197 -2.888 1.00 89.12 163 GLU A N 1
ATOM 1321 C CA . GLU A 1 163 ? -28.017 -2.038 -2.126 1.00 89.12 163 GLU A CA 1
ATOM 1322 C C . GLU A 1 163 ? -28.241 -1.244 -0.836 1.00 89.12 163 GLU A C 1
ATOM 1324 O O . GLU A 1 163 ? -27.611 -1.552 0.176 1.00 89.12 163 GLU A O 1
ATOM 1329 N N . LYS A 1 164 ? -29.185 -0.291 -0.825 1.00 89.12 164 LYS A N 1
ATOM 1330 C CA . LYS A 1 164 ? -29.595 0.402 0.410 1.00 89.12 164 LYS A CA 1
ATOM 1331 C C . LYS A 1 164 ? -30.202 -0.551 1.436 1.00 89.12 164 LYS A C 1
ATOM 1333 O O . LYS A 1 164 ? -29.993 -0.357 2.624 1.00 89.12 164 LYS A O 1
ATOM 1338 N N . ALA A 1 165 ? -30.906 -1.593 0.992 1.00 89.50 165 ALA A N 1
ATOM 1339 C CA . ALA A 1 165 ? -31.492 -2.588 1.890 1.00 89.50 165 ALA A CA 1
ATOM 1340 C C . ALA A 1 165 ? -30.455 -3.547 2.509 1.00 89.50 165 ALA A C 1
ATOM 1342 O O . ALA A 1 165 ? -30.677 -4.068 3.600 1.00 89.50 165 ALA A O 1
ATOM 1343 N N . LYS A 1 166 ? -29.331 -3.802 1.825 1.00 90.50 166 LYS A N 1
ATOM 1344 C CA . LYS A 1 166 ? -28.283 -4.738 2.284 1.00 90.50 166 LYS A CA 1
ATOM 1345 C C . LYS A 1 166 ? -27.212 -4.078 3.151 1.00 90.50 166 LYS A C 1
ATOM 1347 O O . LYS A 1 166 ? -26.528 -4.765 3.907 1.00 90.50 166 LYS A O 1
ATOM 1352 N N . ARG A 1 167 ? -27.005 -2.770 2.985 1.00 95.25 167 ARG A N 1
ATOM 1353 C CA . ARG A 1 167 ? -25.925 -2.012 3.627 1.00 95.25 167 ARG A CA 1
ATOM 1354 C C . ARG A 1 167 ? -26.447 -1.242 4.828 1.00 95.25 167 ARG A C 1
ATOM 1356 O O . ARG A 1 167 ? -27.546 -0.703 4.799 1.00 95.25 167 ARG A O 1
ATOM 1363 N N . LEU A 1 168 ? -25.620 -1.137 5.862 1.00 96.44 168 LEU A N 1
ATOM 1364 C CA . LEU A 1 168 ? -25.926 -0.282 7.004 1.00 96.44 168 LEU A CA 1
ATOM 1365 C C . LEU A 1 168 ? -25.787 1.193 6.596 1.00 96.44 168 LEU A C 1
ATOM 1367 O O . LEU A 1 168 ? -24.736 1.611 6.102 1.00 96.44 168 LEU A O 1
ATOM 1371 N N . ASP A 1 169 ? -26.842 1.973 6.806 1.00 97.25 169 ASP A N 1
ATOM 1372 C CA . ASP A 1 169 ? -26.852 3.405 6.521 1.00 97.25 169 ASP A CA 1
ATOM 1373 C C . ASP A 1 169 ? -26.219 4.199 7.672 1.00 97.25 169 ASP A C 1
ATOM 1375 O O . ASP A 1 169 ? -26.743 4.255 8.784 1.00 97.25 169 ASP A O 1
ATOM 1379 N N . LEU A 1 170 ? -25.081 4.828 7.381 1.00 97.62 170 LEU A N 1
ATOM 1380 C CA . LEU A 1 170 ? -24.339 5.698 8.290 1.00 97.62 170 LEU A CA 1
ATOM 1381 C C . LEU A 1 170 ? -24.292 7.146 7.779 1.00 97.62 170 LEU A C 1
ATOM 1383 O O . LEU A 1 170 ? -23.502 7.953 8.265 1.00 97.62 170 LEU A O 1
ATOM 1387 N N . THR A 1 171 ? -25.135 7.512 6.809 1.00 96.25 171 THR A N 1
ATOM 1388 C CA . THR A 1 171 ? -25.150 8.865 6.224 1.00 96.25 171 THR A CA 1
ATOM 1389 C C . THR A 1 171 ? -25.549 9.970 7.199 1.00 96.25 171 THR A C 1
ATOM 1391 O O . THR A 1 171 ? -25.307 11.145 6.916 1.00 96.25 171 THR A O 1
ATOM 1394 N N . HIS A 1 172 ? -26.136 9.616 8.342 1.00 95.25 172 HIS A N 1
ATOM 1395 C CA . HIS A 1 172 ? -26.501 10.535 9.417 1.00 95.25 172 HIS A CA 1
ATOM 1396 C C . HIS A 1 172 ? -25.304 10.951 10.292 1.00 95.25 172 HIS A C 1
ATOM 1398 O O . HIS A 1 172 ? -25.396 11.960 10.989 1.00 95.25 172 HIS A O 1
ATOM 1404 N N . LEU A 1 173 ? -24.188 10.215 10.252 1.00 96.56 173 LEU A N 1
ATOM 1405 C CA . LEU A 1 173 ? -23.004 10.491 11.068 1.00 96.56 173 LEU A CA 1
ATOM 1406 C C . LEU A 1 173 ? -22.145 11.624 10.488 1.00 96.56 173 LEU A C 1
ATOM 1408 O O . LEU A 1 173 ? -22.114 11.862 9.279 1.00 96.56 173 LEU A O 1
ATOM 1412 N N . ASN A 1 174 ? -21.398 12.297 11.366 1.00 95.50 174 ASN A N 1
ATOM 1413 C CA . ASN A 1 174 ? -20.399 13.293 10.978 1.00 95.50 174 ASN A CA 1
ATOM 1414 C C . ASN A 1 174 ? -19.070 12.602 10.666 1.00 95.50 174 ASN A C 1
ATOM 1416 O O . ASN A 1 174 ? -18.219 12.438 11.538 1.00 95.50 174 ASN A O 1
ATOM 1420 N N . ILE A 1 175 ? -18.935 12.166 9.416 1.00 97.75 175 ILE A N 1
ATOM 1421 C CA . ILE A 1 175 ? -17.745 11.499 8.880 1.00 97.75 175 ILE A CA 1
ATOM 1422 C C . ILE A 1 175 ? -16.911 12.521 8.094 1.00 97.75 175 ILE A C 1
ATOM 1424 O O . ILE A 1 175 ? -17.480 13.326 7.358 1.00 97.75 175 ILE A O 1
ATOM 1428 N N . CYS A 1 176 ? -15.582 12.481 8.200 1.00 96.81 176 CYS A N 1
ATOM 1429 C CA . CYS A 1 176 ? -14.675 13.251 7.334 1.00 96.81 176 CYS A CA 1
ATOM 1430 C C . CYS A 1 176 ? -13.494 12.413 6.847 1.00 96.81 176 CYS A C 1
ATOM 1432 O O . CYS A 1 176 ? -13.099 11.454 7.513 1.00 96.81 176 CYS A O 1
ATOM 1434 N N . SER A 1 177 ? -12.887 12.825 5.736 1.00 96.38 177 SER A N 1
ATOM 1435 C CA . SER A 1 177 ? -11.581 12.323 5.296 1.00 96.38 177 SER A CA 1
ATOM 1436 C C . SER A 1 177 ? -10.473 13.330 5.626 1.00 96.38 177 SER A C 1
ATOM 1438 O O . SER A 1 177 ? -10.733 14.535 5.734 1.00 96.38 177 SER A O 1
ATOM 1440 N N . VAL A 1 178 ? -9.249 12.837 5.841 1.00 95.25 178 VAL A N 1
ATOM 1441 C CA . VAL A 1 178 ? -8.065 13.667 6.113 1.00 95.25 178 VAL A CA 1
ATOM 1442 C C . VAL A 1 178 ? -6.905 13.192 5.242 1.00 95.25 178 VAL A C 1
ATOM 1444 O O . VAL A 1 178 ? -6.266 12.183 5.536 1.00 95.25 178 VAL A O 1
ATOM 1447 N N . ASP A 1 179 ? -6.604 13.960 4.199 1.00 93.12 179 ASP A N 1
ATOM 1448 C CA . ASP A 1 179 ? -5.748 13.537 3.092 1.00 93.12 179 ASP A CA 1
ATOM 1449 C C . ASP A 1 179 ? -4.623 14.548 2.787 1.00 93.12 179 ASP A C 1
ATOM 1451 O O . ASP A 1 179 ? -4.658 15.711 3.216 1.00 93.12 179 ASP A O 1
ATOM 1455 N N . PRO A 1 180 ? -3.588 14.154 2.021 1.00 88.69 180 PRO A N 1
ATOM 1456 C CA . PRO A 1 180 ? -2.650 15.106 1.438 1.00 88.69 180 PRO A CA 1
ATOM 1457 C C . PRO A 1 180 ? -3.348 16.098 0.486 1.00 88.69 180 PRO A C 1
ATOM 1459 O O . PRO A 1 180 ? -4.332 15.749 -0.169 1.00 88.69 180 PRO A O 1
ATOM 1462 N N . PRO A 1 181 ? -2.814 17.322 0.322 1.00 85.69 181 PRO A N 1
ATOM 1463 C CA . PRO A 1 181 ? -3.366 18.280 -0.631 1.00 85.69 181 PRO A CA 1
ATOM 1464 C C . PRO A 1 181 ? -3.257 17.748 -2.068 1.00 85.69 181 PRO A C 1
ATOM 1466 O O . PRO A 1 181 ? -2.186 17.292 -2.479 1.00 85.69 181 PRO A O 1
ATOM 1469 N N . GLY A 1 182 ? -4.359 17.838 -2.820 1.00 82.06 182 GLY A N 1
ATOM 1470 C CA . GLY A 1 182 ? -4.466 17.346 -4.200 1.00 82.06 182 GLY A CA 1
ATOM 1471 C C . GLY A 1 182 ? -4.837 15.862 -4.332 1.00 82.06 182 GLY A C 1
ATOM 1472 O O . GLY A 1 182 ? -4.864 15.353 -5.448 1.00 82.06 182 GLY A O 1
ATOM 1473 N N . CYS A 1 183 ? -5.125 15.164 -3.227 1.00 85.69 183 CYS A N 1
ATOM 1474 C CA . CYS A 1 183 ? -5.600 13.780 -3.264 1.00 85.69 183 CYS A CA 1
ATOM 1475 C C . CYS A 1 183 ? -6.968 13.693 -3.959 1.00 85.69 183 CYS A C 1
ATOM 1477 O O . CYS A 1 183 ? -7.913 14.374 -3.561 1.00 85.69 183 CYS A O 1
ATOM 1479 N N . THR A 1 184 ? -7.079 12.856 -4.993 1.00 86.69 184 THR A N 1
ATOM 1480 C CA . THR A 1 184 ? -8.358 12.588 -5.677 1.00 86.69 184 THR A CA 1
ATOM 1481 C C . THR A 1 184 ? -8.872 11.174 -5.426 1.00 86.69 184 THR A C 1
ATOM 1483 O O . THR A 1 184 ? -10.048 10.915 -5.642 1.00 86.69 184 THR A O 1
ATOM 1486 N N . ASP A 1 185 ? -8.012 10.266 -4.972 1.00 89.75 185 ASP A N 1
ATOM 1487 C CA . ASP A 1 185 ? -8.269 8.857 -4.678 1.00 89.75 185 ASP A CA 1
ATOM 1488 C C . ASP A 1 185 ? -8.403 8.613 -3.166 1.00 89.75 185 ASP A C 1
ATOM 1490 O O . ASP A 1 185 ? -7.669 7.829 -2.575 1.00 89.75 185 ASP A O 1
ATOM 1494 N N . ILE A 1 186 ? -9.352 9.312 -2.537 1.00 93.69 186 ILE A N 1
ATOM 1495 C CA . ILE A 1 186 ? -9.628 9.211 -1.093 1.00 93.69 186 ILE A CA 1
ATOM 1496 C C . ILE A 1 186 ? -10.183 7.819 -0.747 1.00 93.69 186 ILE A C 1
ATOM 1498 O O . ILE A 1 186 ? -11.336 7.510 -1.067 1.00 93.69 186 ILE A O 1
ATOM 1502 N N . ASP A 1 187 ? -9.364 6.993 -0.093 1.00 94.81 187 ASP A N 1
ATOM 1503 C CA . ASP A 1 187 ? -9.710 5.629 0.323 1.00 94.81 187 ASP A CA 1
ATOM 1504 C C . ASP A 1 187 ? -10.420 5.582 1.684 1.00 94.81 187 ASP A C 1
ATOM 1506 O O . ASP A 1 187 ? -11.252 4.698 1.894 1.00 94.81 187 ASP A O 1
ATOM 1510 N N . ASP A 1 188 ? -10.073 6.474 2.615 1.00 96.19 188 ASP A N 1
ATOM 1511 C CA . ASP A 1 188 ? -10.466 6.376 4.018 1.00 96.19 188 ASP A CA 1
ATOM 1512 C C . ASP A 1 188 ? -11.225 7.598 4.546 1.00 96.19 188 ASP A C 1
ATOM 1514 O O . ASP A 1 188 ? -11.040 8.735 4.122 1.00 96.19 188 ASP A O 1
ATOM 1518 N N . ALA A 1 189 ? -12.123 7.333 5.490 1.00 97.94 189 ALA A N 1
ATOM 1519 C CA . ALA A 1 189 ? -12.837 8.344 6.247 1.00 97.94 189 ALA A CA 1
ATOM 1520 C C . ALA A 1 189 ? -13.031 7.890 7.699 1.00 97.94 189 ALA A C 1
ATOM 1522 O O . ALA A 1 189 ? -13.063 6.694 8.004 1.00 97.94 189 ALA A O 1
ATOM 1523 N N . LEU A 1 190 ? -13.167 8.853 8.605 1.00 98.25 190 LEU A N 1
ATOM 1524 C CA . LEU A 1 190 ? -13.147 8.650 10.050 1.00 98.25 190 LEU A CA 1
ATOM 1525 C C . LEU A 1 190 ? -14.342 9.333 10.719 1.00 98.25 190 LEU A C 1
ATOM 1527 O O . LEU A 1 190 ? -14.797 10.389 10.274 1.00 98.25 190 LEU A O 1
ATOM 1531 N N . HIS A 1 191 ? -14.809 8.764 11.829 1.00 98.12 191 HIS A N 1
ATOM 1532 C CA . HIS A 1 191 ? -15.685 9.463 12.773 1.00 98.12 191 HIS A CA 1
ATOM 1533 C C . HIS A 1 191 ? -15.431 9.023 14.217 1.00 98.12 191 HIS A C 1
ATOM 1535 O O . HIS A 1 191 ? -14.898 7.938 14.467 1.00 98.12 191 HIS A O 1
ATOM 1541 N N . CYS A 1 192 ? -15.877 9.850 15.166 1.00 98.00 192 CYS A N 1
ATOM 1542 C CA . CYS A 1 192 ? -15.962 9.485 16.576 1.00 98.00 192 CYS A CA 1
ATOM 1543 C C . CYS A 1 192 ? -17.145 10.176 17.268 1.00 98.00 192 C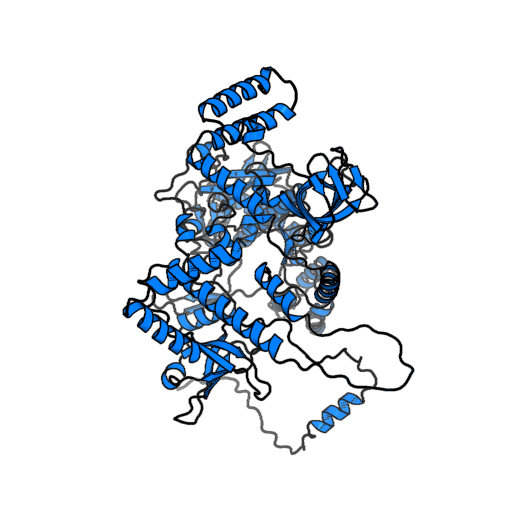YS A C 1
ATOM 1545 O O . CYS A 1 192 ? -17.231 11.406 17.281 1.00 98.00 192 CYS A O 1
ATOM 1547 N N . ILE A 1 193 ? -18.030 9.387 17.880 1.00 97.12 193 ILE A N 1
ATOM 1548 C CA . ILE A 1 193 ? -19.178 9.864 18.666 1.00 97.12 193 ILE A CA 1
ATOM 1549 C C . ILE A 1 193 ? -19.128 9.325 20.099 1.00 97.12 193 ILE A C 1
ATOM 1551 O O . ILE A 1 193 ? -18.494 8.307 20.367 1.00 97.12 193 ILE A O 1
ATOM 1555 N N . VAL A 1 194 ? -19.816 9.998 21.024 1.00 97.06 194 VAL A N 1
ATOM 1556 C CA . VAL A 1 194 ? -19.982 9.520 22.407 1.00 97.06 194 VAL A CA 1
ATOM 1557 C C . VAL A 1 194 ? -21.250 8.681 22.501 1.00 97.06 194 VAL A C 1
ATOM 1559 O O . VAL A 1 194 ? -22.313 9.097 22.045 1.00 97.06 194 VAL A O 1
ATOM 1562 N N . LEU A 1 195 ? -21.137 7.504 23.103 1.00 96.88 195 LEU A N 1
ATOM 1563 C CA . LEU A 1 195 ? -22.253 6.613 23.390 1.00 96.88 195 LEU A CA 1
ATOM 1564 C C . LEU A 1 195 ? -22.912 6.969 24.737 1.00 96.88 195 LEU A C 1
ATOM 1566 O O . LEU A 1 195 ? -22.260 7.546 25.609 1.00 96.88 195 LEU A O 1
ATOM 1570 N N . PRO A 1 196 ? -24.181 6.575 24.972 1.00 96.44 196 PRO A N 1
ATOM 1571 C CA . PRO A 1 196 ? -24.890 6.876 26.223 1.00 96.44 196 PRO A CA 1
ATOM 1572 C C . PRO A 1 196 ? -24.212 6.345 27.496 1.00 96.44 196 PRO A C 1
ATOM 1574 O O . PRO A 1 196 ? -24.439 6.873 28.580 1.00 96.44 196 PRO A O 1
ATOM 1577 N N . ASN A 1 197 ? -23.382 5.306 27.376 1.00 95.06 197 ASN A N 1
ATOM 1578 C CA . ASN A 1 197 ? -22.610 4.721 28.475 1.00 95.06 197 ASN A CA 1
ATOM 1579 C C . ASN A 1 197 ? -21.286 5.460 28.764 1.00 95.06 197 ASN A C 1
ATOM 1581 O O . ASN A 1 197 ? -20.552 5.052 29.659 1.00 95.06 197 ASN A O 1
ATOM 1585 N N . GLY A 1 198 ? -20.971 6.523 28.016 1.00 95.31 198 GLY A N 1
ATOM 1586 C CA . GLY A 1 198 ? -19.732 7.293 28.137 1.00 95.31 198 GLY A CA 1
ATOM 1587 C C . GLY A 1 198 ? -18.558 6.757 27.311 1.00 95.31 198 GLY A C 1
ATOM 1588 O O . GLY A 1 198 ? -17.530 7.430 27.232 1.00 95.31 198 GLY A O 1
ATOM 1589 N N . ASN A 1 199 ? -18.700 5.597 26.659 1.00 97.69 199 ASN A N 1
ATOM 1590 C CA . ASN A 1 199 ? -17.694 5.090 25.726 1.00 97.69 199 ASN A CA 1
ATOM 1591 C C . ASN A 1 199 ? -17.719 5.871 24.408 1.00 97.69 199 ASN A C 1
ATOM 1593 O O . ASN A 1 199 ? -18.693 6.551 24.082 1.00 97.69 199 ASN A O 1
ATOM 1597 N N . TYR A 1 200 ? -16.650 5.765 23.626 1.00 98.19 200 TYR A N 1
ATOM 1598 C CA . TYR A 1 200 ? -16.604 6.313 22.275 1.00 98.19 200 TYR A CA 1
ATOM 1599 C C . TYR A 1 200 ? -16.913 5.229 21.251 1.00 98.19 200 TYR A C 1
ATOM 1601 O O . TYR A 1 200 ? -16.394 4.120 21.339 1.00 98.19 200 TYR A O 1
ATOM 1609 N N . GLN A 1 201 ? -17.726 5.558 20.252 1.00 98.06 201 GLN A N 1
ATOM 1610 C CA . GLN A 1 201 ? -17.794 4.784 19.022 1.00 98.06 201 GLN A CA 1
ATOM 1611 C C . GLN A 1 201 ? -16.896 5.459 17.991 1.00 98.06 201 GLN A C 1
ATOM 1613 O O . GLN A 1 201 ? -17.183 6.573 17.556 1.00 98.06 201 GLN A O 1
ATOM 1618 N N . CYS A 1 202 ? -15.813 4.783 17.618 1.00 98.25 202 CYS A N 1
ATOM 1619 C CA . CYS A 1 202 ? -14.904 5.216 16.563 1.00 98.25 202 CYS A CA 1
ATOM 1620 C C . CYS A 1 202 ? -15.126 4.349 15.324 1.00 98.25 202 CYS A C 1
ATOM 1622 O O . CYS A 1 202 ? -15.237 3.126 15.437 1.00 98.25 202 CYS A O 1
ATOM 1624 N N . GLY A 1 203 ? -15.137 4.957 14.140 1.00 98.19 203 GLY A N 1
ATOM 1625 C CA . GLY A 1 203 ? -15.251 4.231 12.877 1.00 98.19 203 GLY A CA 1
ATOM 1626 C C . GLY A 1 203 ? -14.159 4.600 11.889 1.00 98.19 203 GLY A C 1
ATOM 1627 O O . GLY A 1 203 ? -13.855 5.777 11.708 1.00 98.19 203 GLY A O 1
ATOM 1628 N N . VAL A 1 204 ? -13.614 3.578 11.230 1.00 98.62 204 VAL A N 1
ATOM 1629 C CA . VAL A 1 204 ? -12.825 3.704 10.001 1.00 98.62 204 VAL A CA 1
ATOM 1630 C C . VAL A 1 204 ? -13.673 3.173 8.853 1.00 98.62 204 VAL A C 1
ATOM 1632 O O . VAL A 1 204 ? -14.128 2.028 8.886 1.00 98.62 204 VAL A O 1
ATOM 1635 N N . HIS A 1 205 ? -13.877 3.998 7.834 1.00 98.62 205 HIS A N 1
ATOM 1636 C CA . HIS A 1 205 ? -14.675 3.684 6.657 1.00 98.62 205 HIS A CA 1
ATOM 1637 C C . HIS A 1 205 ? -13.767 3.657 5.437 1.00 98.62 205 HIS A C 1
ATOM 1639 O O . HIS A 1 205 ? -13.166 4.673 5.112 1.00 98.62 205 HIS A O 1
ATOM 1645 N N . ILE A 1 206 ? -13.662 2.506 4.775 1.00 98.62 206 ILE A N 1
ATOM 1646 C CA . ILE A 1 206 ? -12.791 2.332 3.609 1.00 98.62 206 ILE A CA 1
ATOM 1647 C C . ILE A 1 206 ? -13.630 2.185 2.344 1.00 98.62 206 ILE A C 1
ATOM 1649 O O . ILE A 1 206 ? -14.619 1.456 2.363 1.00 98.62 206 ILE A O 1
ATOM 1653 N N . ALA A 1 207 ? -13.234 2.814 1.242 1.00 97.94 207 ALA A N 1
ATOM 1654 C CA . ALA A 1 207 ? -13.889 2.708 -0.058 1.00 97.94 207 ALA A CA 1
ATOM 1655 C C . ALA A 1 207 ? -14.189 1.246 -0.451 1.00 97.94 207 ALA A C 1
ATOM 1657 O O . ALA A 1 207 ? -13.304 0.385 -0.459 1.00 97.94 207 ALA A O 1
ATOM 1658 N N . ASP A 1 208 ? -15.440 0.935 -0.808 1.00 96.62 208 ASP A N 1
ATOM 1659 C CA . ASP A 1 208 ? -15.834 -0.428 -1.190 1.00 96.62 208 ASP A CA 1
ATOM 1660 C C . ASP A 1 208 ? -15.610 -0.715 -2.682 1.00 96.62 208 ASP A C 1
ATOM 1662 O O . ASP A 1 208 ? -16.542 -0.919 -3.465 1.00 96.62 208 ASP A O 1
ATOM 1666 N N . VAL A 1 209 ? -14.341 -0.799 -3.072 1.00 95.81 209 VAL A N 1
ATOM 1667 C CA . VAL A 1 209 ? -13.939 -1.110 -4.455 1.00 95.81 209 VAL A CA 1
ATOM 1668 C C . VAL A 1 209 ? -14.394 -2.515 -4.879 1.00 95.81 209 VAL A C 1
ATOM 1670 O O . VAL A 1 209 ? -14.679 -2.763 -6.053 1.00 95.81 209 VAL A O 1
ATOM 1673 N N . THR A 1 210 ? -14.517 -3.450 -3.929 1.00 94.25 210 THR A N 1
ATOM 1674 C CA . THR A 1 210 ? -14.910 -4.843 -4.214 1.00 94.25 210 THR A CA 1
ATOM 1675 C C . THR A 1 210 ? -16.336 -5.004 -4.721 1.00 94.25 210 THR A C 1
ATOM 1677 O O . THR A 1 210 ? -16.638 -6.019 -5.349 1.00 94.25 210 THR A O 1
ATOM 1680 N N . HIS A 1 211 ? -17.201 -4.013 -4.494 1.00 93.75 211 HIS A N 1
ATOM 1681 C CA . HIS A 1 211 ? -18.534 -4.000 -5.083 1.00 93.75 211 HIS A CA 1
ATOM 1682 C C . HIS A 1 211 ? -18.478 -3.892 -6.616 1.00 93.75 211 HIS A C 1
ATOM 1684 O O . HIS A 1 211 ? -19.210 -4.606 -7.306 1.00 93.75 211 HIS A O 1
ATOM 1690 N N . PHE A 1 212 ? -17.579 -3.047 -7.132 1.00 94.75 212 PHE A N 1
ATOM 1691 C CA . PHE A 1 212 ? -17.412 -2.782 -8.563 1.00 94.75 212 PHE A CA 1
ATOM 1692 C C . PHE A 1 212 ? -16.464 -3.782 -9.238 1.00 94.75 212 PHE A C 1
ATOM 1694 O O . PHE A 1 212 ? -16.702 -4.206 -10.365 1.00 94.75 212 PHE A O 1
ATOM 1701 N N . ILE A 1 213 ? -15.404 -4.216 -8.546 1.00 94.50 213 ILE A N 1
ATOM 1702 C CA . ILE A 1 213 ? -14.403 -5.139 -9.102 1.00 94.50 213 ILE A CA 1
ATOM 1703 C C . ILE A 1 213 ? -14.708 -6.578 -8.672 1.00 94.50 213 ILE A C 1
ATOM 1705 O O . ILE A 1 213 ? -14.202 -7.080 -7.657 1.00 94.50 213 ILE A O 1
ATOM 1709 N N . ARG A 1 214 ? -15.513 -7.273 -9.482 1.00 91.06 214 ARG A N 1
ATOM 1710 C CA . ARG A 1 214 ? -15.860 -8.688 -9.271 1.00 91.06 214 ARG A CA 1
ATOM 1711 C C . ARG A 1 214 ? -14.759 -9.630 -9.779 1.00 91.06 214 ARG A C 1
ATOM 1713 O O . ARG A 1 214 ? -14.168 -9.349 -10.822 1.00 91.06 214 ARG A O 1
ATOM 1720 N N . PRO A 1 215 ? -14.441 -10.736 -9.078 1.00 85.88 215 PRO A N 1
ATOM 1721 C CA . PRO A 1 215 ? -13.410 -11.672 -9.523 1.00 85.88 215 PRO A CA 1
ATOM 1722 C C . PRO A 1 215 ? -13.679 -12.256 -10.904 1.00 85.88 215 PRO A C 1
ATOM 1724 O O . PRO A 1 215 ? -14.827 -12.470 -11.282 1.00 85.88 215 PRO A O 1
ATOM 1727 N N . GLY A 1 216 ? -12.604 -12.551 -11.634 1.00 84.00 216 GLY A N 1
ATOM 1728 C CA . GLY A 1 216 ? -12.687 -13.193 -12.950 1.00 84.00 216 GLY A CA 1
ATOM 1729 C C . GLY A 1 216 ? -13.090 -12.256 -14.091 1.00 84.00 216 GLY A C 1
ATOM 1730 O O . GLY A 1 216 ? -13.017 -12.653 -15.249 1.00 84.00 216 GLY A O 1
ATOM 1731 N N . THR A 1 217 ? -13.457 -11.010 -13.789 1.00 90.81 217 THR A N 1
ATOM 1732 C CA . THR A 1 217 ? -13.670 -9.960 -14.791 1.00 90.81 217 THR A CA 1
ATOM 1733 C C . THR A 1 217 ? -12.342 -9.437 -15.347 1.00 90.81 217 THR A C 1
ATOM 1735 O O . THR A 1 217 ? -11.286 -9.568 -14.718 1.00 90.81 217 THR A O 1
ATOM 1738 N N . SER A 1 218 ? -12.389 -8.789 -16.513 1.00 95.00 218 SER A N 1
ATOM 1739 C CA . SER A 1 218 ? -11.216 -8.157 -17.131 1.00 95.00 218 SER A CA 1
ATOM 1740 C C . SER A 1 218 ? -10.602 -7.081 -16.233 1.00 95.00 218 SER A C 1
ATOM 1742 O O . SER A 1 218 ? -9.379 -7.000 -16.120 1.00 95.00 218 SER A O 1
ATOM 1744 N N . ILE A 1 219 ? -11.434 -6.300 -15.533 1.00 96.44 219 ILE A N 1
ATOM 1745 C CA . ILE A 1 219 ? -10.968 -5.281 -14.584 1.00 96.44 219 ILE A CA 1
ATOM 1746 C C . ILE A 1 219 ? -10.245 -5.891 -13.372 1.00 96.44 219 ILE A C 1
ATOM 1748 O O . ILE A 1 219 ? -9.230 -5.353 -12.939 1.00 96.44 219 ILE A O 1
ATOM 1752 N N . ASP A 1 220 ? -10.685 -7.050 -12.866 1.00 95.38 220 ASP A N 1
ATOM 1753 C CA . ASP A 1 220 ? -9.973 -7.783 -11.806 1.00 95.38 220 ASP A CA 1
ATOM 1754 C C . ASP A 1 220 ? -8.623 -8.330 -12.289 1.00 95.38 220 ASP A C 1
ATOM 1756 O O . ASP A 1 220 ? -7.640 -8.291 -11.548 1.00 95.38 220 ASP A O 1
ATOM 1760 N N . ALA A 1 221 ? -8.558 -8.830 -13.526 1.00 93.50 221 ALA A N 1
ATOM 1761 C CA . ALA A 1 221 ? -7.318 -9.321 -14.119 1.00 93.50 221 ALA A CA 1
ATOM 1762 C C . ALA A 1 221 ? -6.294 -8.193 -14.335 1.00 93.50 221 ALA A C 1
ATOM 1764 O O . ALA A 1 221 ? -5.117 -8.370 -14.011 1.00 93.50 221 ALA A O 1
ATOM 1765 N N . GLU A 1 222 ? -6.735 -7.031 -14.822 1.00 96.44 222 GLU A N 1
ATOM 1766 C CA . GLU A 1 222 ? -5.874 -5.862 -15.024 1.00 96.44 222 GLU A CA 1
ATOM 1767 C C . GLU A 1 222 ? -5.420 -5.253 -13.689 1.00 96.44 222 GLU A C 1
ATOM 1769 O O . GLU A 1 222 ? -4.224 -5.027 -13.501 1.00 96.44 222 GLU A O 1
ATOM 1774 N N . ALA A 1 223 ? -6.323 -5.095 -12.713 1.00 96.06 223 ALA A N 1
ATOM 1775 C CA . ALA A 1 223 ? -5.963 -4.628 -11.371 1.00 96.06 223 ALA A CA 1
ATOM 1776 C C . ALA A 1 223 ? -4.961 -5.576 -10.690 1.00 96.06 223 ALA A C 1
ATOM 1778 O O . ALA A 1 223 ? -4.011 -5.125 -10.053 1.00 96.06 223 ALA A O 1
ATOM 1779 N N . ARG A 1 224 ? -5.107 -6.898 -10.876 1.00 94.19 224 ARG A N 1
ATOM 1780 C CA . ARG A 1 224 ? -4.123 -7.891 -10.414 1.00 94.19 224 ARG A CA 1
ATOM 1781 C C . ARG A 1 224 ? -2.772 -7.709 -11.099 1.00 94.19 224 ARG A C 1
ATOM 1783 O O . ARG A 1 224 ? -1.745 -7.792 -10.430 1.00 94.19 224 ARG A O 1
ATOM 1790 N N . ARG A 1 225 ? -2.759 -7.483 -12.415 1.00 93.25 225 ARG A N 1
ATOM 1791 C CA . ARG A 1 225 ? -1.525 -7.293 -13.187 1.00 93.25 225 ARG A CA 1
ATOM 1792 C C . ARG A 1 225 ? -0.777 -6.037 -12.748 1.00 93.25 225 ARG A C 1
ATOM 1794 O O . ARG A 1 225 ? 0.429 -6.113 -12.549 1.00 93.25 225 ARG A O 1
ATOM 1801 N N . ARG A 1 226 ? -1.484 -4.919 -12.561 1.00 96.12 226 ARG A N 1
ATOM 1802 C CA . ARG A 1 226 ? -0.901 -3.665 -12.057 1.00 96.12 226 ARG A CA 1
ATOM 1803 C C . ARG A 1 226 ? -0.499 -3.767 -10.587 1.00 96.12 226 ARG A C 1
ATOM 1805 O O . ARG A 1 226 ? 0.532 -3.232 -10.204 1.00 96.12 226 ARG A O 1
ATOM 1812 N N . SER A 1 227 ? -1.267 -4.508 -9.781 1.00 95.31 227 SER A N 1
ATOM 1813 C CA . SER A 1 227 ? -1.076 -4.788 -8.344 1.00 95.31 227 SER A CA 1
ATOM 1814 C C . SER A 1 227 ? -1.111 -3.578 -7.399 1.00 95.31 227 SER A C 1
ATOM 1816 O O . SER A 1 227 ? -1.634 -3.699 -6.289 1.00 95.31 227 SER A O 1
ATOM 1818 N N . THR A 1 228 ? -0.549 -2.440 -7.799 1.00 96.25 228 THR A N 1
ATOM 1819 C CA . THR A 1 228 ? -0.509 -1.192 -7.040 1.00 96.25 228 THR A CA 1
ATOM 1820 C C . THR A 1 228 ? -0.574 0.008 -7.980 1.00 96.25 228 THR A C 1
ATOM 1822 O O . THR A 1 228 ? -0.077 -0.063 -9.102 1.00 96.25 228 THR A O 1
ATOM 1825 N N . THR A 1 229 ? -1.139 1.120 -7.514 1.00 96.25 229 THR A N 1
ATOM 1826 C CA . THR A 1 229 ? -0.955 2.427 -8.163 1.00 96.25 229 THR A CA 1
ATOM 1827 C C . THR A 1 229 ? 0.483 2.892 -7.924 1.00 96.25 229 THR A C 1
ATOM 1829 O O . THR A 1 229 ? 1.001 2.741 -6.812 1.00 96.25 229 THR A O 1
ATOM 1832 N N . VAL A 1 230 ? 1.137 3.432 -8.955 1.00 95.62 230 VAL A N 1
ATOM 1833 C CA . VAL A 1 230 ? 2.505 3.973 -8.874 1.00 95.62 230 VAL A CA 1
ATOM 1834 C C . VAL A 1 230 ? 2.441 5.496 -8.910 1.00 95.62 230 VAL A C 1
ATOM 1836 O O . VAL A 1 230 ? 1.928 6.072 -9.866 1.00 95.62 230 VAL A O 1
ATOM 1839 N N . TYR A 1 231 ? 2.968 6.141 -7.870 1.00 90.69 231 TYR A N 1
ATOM 1840 C CA . TYR A 1 231 ? 3.036 7.599 -7.763 1.00 90.69 231 TYR A CA 1
ATOM 1841 C C . TYR A 1 231 ? 4.434 8.070 -8.171 1.00 90.69 231 TYR A C 1
ATOM 1843 O O . TYR A 1 231 ? 5.430 7.659 -7.571 1.00 90.69 231 TYR A O 1
ATOM 1851 N N . LEU A 1 232 ? 4.493 8.915 -9.196 1.00 90.06 232 LEU A N 1
ATOM 1852 C CA . LEU A 1 232 ? 5.670 9.685 -9.587 1.00 90.06 232 LEU A CA 1
ATOM 1853 C C . LEU A 1 232 ? 5.494 11.137 -9.115 1.00 90.06 232 LEU A C 1
ATOM 1855 O O . LEU A 1 232 ? 4.490 11.481 -8.494 1.00 90.06 232 LEU A O 1
ATOM 1859 N N . VAL A 1 233 ? 6.490 11.986 -9.369 1.00 84.31 233 VAL A N 1
ATOM 1860 C CA . VAL A 1 233 ? 6.458 13.394 -8.933 1.00 84.31 233 VAL A CA 1
ATOM 1861 C C . VAL A 1 233 ? 5.338 14.171 -9.632 1.00 84.31 233 VAL A C 1
ATOM 1863 O O . VAL A 1 233 ? 4.665 14.980 -9.003 1.00 84.31 233 VAL A O 1
ATOM 1866 N N . ASP A 1 234 ? 5.141 13.915 -10.921 1.00 81.56 234 ASP A N 1
ATOM 1867 C CA . ASP A 1 234 ? 4.256 14.660 -11.817 1.00 81.56 234 ASP A CA 1
ATOM 1868 C C . ASP A 1 234 ? 3.029 13.865 -12.278 1.00 81.56 234 ASP A C 1
ATOM 1870 O O . ASP A 1 234 ? 2.060 14.448 -12.754 1.00 81.56 234 ASP A O 1
ATOM 1874 N N . GLN A 1 235 ? 3.061 12.538 -12.153 1.00 86.19 235 GLN A N 1
ATOM 1875 C CA . GLN A 1 235 ? 2.013 11.665 -12.673 1.00 86.19 235 GLN A CA 1
ATOM 1876 C C . GLN A 1 235 ? 1.712 10.487 -11.748 1.00 86.19 235 GLN A C 1
ATOM 1878 O O . GLN A 1 235 ? 2.548 10.029 -10.964 1.00 86.19 235 GLN A O 1
ATOM 1883 N N . ARG A 1 236 ? 0.501 9.950 -11.890 1.00 90.62 236 ARG A N 1
ATOM 1884 C CA . ARG A 1 236 ? 0.007 8.782 -11.163 1.00 90.62 236 ARG A CA 1
ATOM 1885 C C . ARG A 1 236 ? -0.416 7.715 -12.167 1.00 90.62 236 ARG A C 1
ATOM 1887 O O . ARG A 1 236 ? -1.240 7.975 -13.036 1.00 90.62 236 ARG A O 1
ATOM 1894 N N . ILE A 1 237 ? 0.141 6.512 -12.046 1.00 94.88 237 ILE A N 1
ATOM 1895 C CA . ILE A 1 237 ? -0.230 5.364 -12.878 1.00 94.88 237 ILE A CA 1
ATOM 1896 C C . ILE A 1 237 ? -1.214 4.501 -12.098 1.00 94.88 237 ILE A C 1
ATOM 1898 O O . ILE A 1 237 ? -0.822 3.738 -11.212 1.00 94.88 237 ILE A O 1
ATOM 1902 N N . ASP A 1 238 ? -2.494 4.649 -12.423 1.00 95.88 238 ASP A N 1
ATOM 1903 C CA . ASP A 1 238 ? -3.586 4.053 -11.661 1.00 95.88 238 ASP A CA 1
ATOM 1904 C C . ASP A 1 238 ? -3.697 2.532 -11.816 1.00 95.88 238 ASP A C 1
ATOM 1906 O O . ASP A 1 238 ? -3.567 1.977 -12.912 1.00 95.88 238 ASP A O 1
ATOM 1910 N N . MET A 1 239 ? -3.996 1.849 -10.706 1.00 96.94 239 MET A N 1
ATOM 1911 C CA . MET A 1 239 ? -4.337 0.423 -10.695 1.00 96.94 239 MET A CA 1
ATOM 1912 C C . MET A 1 239 ? -5.729 0.157 -11.284 1.00 96.94 239 MET A C 1
ATOM 1914 O O . MET A 1 239 ? -5.943 -0.879 -11.915 1.00 96.94 239 MET A O 1
ATOM 1918 N N . VAL A 1 240 ? -6.672 1.078 -11.067 1.00 96.38 240 VAL A N 1
ATOM 1919 C CA . VAL A 1 240 ? -8.075 0.980 -11.496 1.00 96.38 240 VAL A CA 1
ATOM 1920 C C . VAL A 1 240 ? -8.460 2.214 -12.323 1.00 96.38 240 VAL A C 1
ATOM 1922 O O . VAL A 1 240 ? -7.856 3.263 -12.128 1.00 96.38 240 VAL A O 1
ATOM 1925 N N . PRO A 1 241 ? -9.441 2.132 -13.240 1.00 96.31 241 PRO A N 1
ATOM 1926 C CA . PRO A 1 241 ? -9.825 3.274 -14.072 1.00 96.31 241 PRO A CA 1
ATOM 1927 C C . PRO A 1 241 ? -10.247 4.504 -13.258 1.00 96.31 241 PRO A C 1
ATOM 1929 O O . PRO A 1 241 ? -10.878 4.359 -12.209 1.00 96.31 241 PRO A O 1
ATOM 1932 N N . GLU A 1 242 ? -9.975 5.697 -13.798 1.00 93.94 242 GLU A N 1
ATOM 1933 C CA . GLU A 1 242 ? -10.229 7.001 -13.158 1.00 93.94 242 GLU A CA 1
ATOM 1934 C C . GLU A 1 242 ? -11.667 7.153 -12.641 1.00 93.94 242 GLU A C 1
ATOM 1936 O O . GLU A 1 242 ? -11.904 7.670 -11.549 1.00 93.94 242 GLU A O 1
ATOM 1941 N N . LEU A 1 243 ? -12.639 6.616 -13.387 1.00 94.06 243 LEU A N 1
ATOM 1942 C CA . LEU A 1 243 ? -14.043 6.627 -12.986 1.00 94.06 243 LEU A CA 1
ATOM 1943 C C . LEU A 1 243 ? -14.282 5.932 -11.633 1.00 94.06 243 LEU A C 1
ATOM 1945 O O . LEU A 1 243 ? -15.125 6.370 -10.852 1.00 94.06 243 LEU A O 1
ATOM 1949 N N . LEU A 1 244 ? -13.550 4.856 -11.334 1.00 93.88 244 LEU A N 1
ATOM 1950 C CA . LEU A 1 244 ? -13.626 4.204 -10.028 1.00 93.88 244 LEU A CA 1
ATOM 1951 C C . LEU A 1 244 ? -12.743 4.912 -9.005 1.00 93.88 244 LEU A C 1
ATOM 1953 O O . LEU A 1 244 ? -13.224 5.183 -7.908 1.00 93.88 244 LEU A O 1
ATOM 1957 N N . SER A 1 245 ? -11.484 5.212 -9.340 1.00 91.44 245 SER A N 1
ATOM 1958 C CA . SER A 1 245 ? -10.515 5.732 -8.366 1.00 91.44 245 SER A CA 1
ATOM 1959 C C . SER A 1 245 ? -10.855 7.130 -7.862 1.00 91.44 245 SER A C 1
ATOM 1961 O O . SER A 1 245 ? -10.789 7.353 -6.660 1.00 91.44 245 SER A O 1
ATOM 1963 N N . SER A 1 246 ? -11.247 8.051 -8.745 1.00 89.69 246 SER A N 1
ATOM 1964 C CA . SER A 1 246 ? -11.396 9.477 -8.419 1.00 89.69 246 SER A CA 1
ATOM 1965 C C . SER A 1 246 ? -12.848 9.959 -8.305 1.00 89.69 246 SER A C 1
ATOM 1967 O O . SER A 1 246 ? -13.089 11.114 -7.936 1.00 89.69 246 SER A O 1
ATOM 1969 N N . ASN A 1 247 ? -13.823 9.092 -8.606 1.00 90.75 247 ASN A N 1
ATOM 1970 C CA . ASN A 1 247 ? -15.246 9.439 -8.597 1.00 90.75 247 ASN A CA 1
ATOM 1971 C C . ASN A 1 247 ? -16.103 8.458 -7.775 1.00 90.75 247 ASN A C 1
ATOM 1973 O O . ASN A 1 247 ? -16.565 8.814 -6.688 1.00 90.75 247 ASN A O 1
ATOM 1977 N N . LEU A 1 248 ? -16.320 7.232 -8.266 1.00 92.19 248 LEU A N 1
ATOM 1978 C CA . LEU A 1 248 ? -17.329 6.335 -7.686 1.00 92.19 248 LEU A CA 1
ATOM 1979 C C . LEU A 1 248 ? -16.908 5.703 -6.356 1.00 92.19 248 LEU A C 1
ATOM 1981 O O . LEU A 1 248 ? -17.749 5.541 -5.473 1.00 92.19 248 LEU A O 1
ATOM 1985 N N . CYS A 1 249 ? -15.634 5.336 -6.201 1.00 94.56 249 CYS A N 1
ATOM 1986 C CA . CYS A 1 249 ? -15.135 4.744 -4.957 1.00 94.56 249 CYS A CA 1
ATOM 1987 C C . CYS A 1 249 ? -14.574 5.792 -3.993 1.00 94.56 249 CYS A C 1
ATOM 1989 O O . CYS A 1 249 ? -14.601 5.560 -2.788 1.00 94.56 249 CYS A O 1
ATOM 1991 N N . SER A 1 250 ? -14.071 6.917 -4.509 1.00 95.50 250 SER A N 1
ATOM 1992 C CA . SER A 1 250 ? -13.474 7.962 -3.678 1.00 95.50 250 SER A CA 1
ATOM 1993 C C . SER A 1 250 ? -14.493 8.548 -2.698 1.00 95.50 250 SER A C 1
ATOM 1995 O O . SER A 1 250 ? -15.589 8.947 -3.100 1.00 95.50 250 SER A O 1
ATOM 1997 N N . LEU A 1 251 ? -14.129 8.621 -1.415 1.00 95.75 251 LEU A N 1
ATOM 1998 C CA . LEU A 1 251 ? -14.998 9.066 -0.317 1.00 95.75 251 LEU A CA 1
ATOM 1999 C C . LEU A 1 251 ? -15.084 10.600 -0.205 1.00 95.75 251 LEU A C 1
ATOM 2001 O O . LEU A 1 251 ? -14.844 11.187 0.851 1.00 95.75 251 LEU A O 1
ATOM 2005 N N . ARG A 1 252 ? -15.437 11.243 -1.318 1.00 91.00 252 ARG A N 1
ATOM 2006 C CA . ARG A 1 252 ? -15.593 12.698 -1.440 1.00 91.00 252 ARG A CA 1
ATOM 2007 C C . ARG A 1 252 ? -16.824 13.204 -0.682 1.00 91.00 252 ARG A C 1
ATOM 2009 O O . ARG A 1 252 ? -17.730 12.443 -0.338 1.00 91.00 252 ARG A O 1
ATOM 2016 N N . ASP A 1 253 ? -16.867 14.509 -0.456 1.00 89.50 253 ASP A N 1
ATOM 2017 C CA . ASP A 1 253 ? -17.961 15.234 0.202 1.00 89.50 253 ASP A CA 1
ATOM 2018 C C . ASP A 1 253 ? -19.108 15.648 -0.747 1.00 89.50 253 ASP A C 1
ATOM 2020 O O . ASP A 1 253 ? -20.003 16.402 -0.371 1.00 89.50 253 ASP A O 1
ATOM 2024 N N . ASP A 1 254 ? -19.131 15.107 -1.967 1.00 88.56 254 ASP A N 1
ATOM 2025 C CA . ASP A 1 254 ? -20.093 15.433 -3.029 1.00 88.56 254 ASP A CA 1
ATOM 2026 C C . ASP A 1 254 ? -21.322 14.501 -3.078 1.00 88.56 254 ASP A C 1
ATOM 2028 O O . ASP A 1 254 ? -22.221 14.692 -3.899 1.00 88.56 254 ASP A O 1
ATOM 2032 N N . GLY A 1 255 ? -21.386 13.477 -2.222 1.00 91.12 255 GLY A N 1
ATOM 2033 C CA . GLY A 1 255 ? -22.553 12.603 -2.136 1.00 91.12 255 GLY A CA 1
ATOM 2034 C C . GLY A 1 255 ? -22.297 11.243 -1.485 1.00 91.12 255 GLY A C 1
ATOM 2035 O O . GLY A 1 255 ? -21.156 10.891 -1.183 1.00 91.12 255 GLY A O 1
ATOM 2036 N N . PRO A 1 256 ? -23.357 10.446 -1.254 1.00 95.12 256 PRO A N 1
ATOM 2037 C CA . PRO A 1 256 ? -23.231 9.169 -0.564 1.00 95.12 256 PRO A CA 1
ATOM 2038 C C . PRO A 1 256 ? -22.391 8.155 -1.349 1.00 95.12 256 PRO A C 1
ATOM 2040 O O . PRO A 1 256 ? -22.565 8.012 -2.560 1.00 95.12 256 PRO A O 1
ATOM 2043 N N . ARG A 1 257 ? -21.518 7.417 -0.657 1.00 95.94 257 ARG A N 1
ATOM 2044 C CA . ARG A 1 257 ? -20.606 6.416 -1.234 1.00 95.94 257 ARG A CA 1
ATOM 2045 C C . ARG A 1 257 ? -20.674 5.084 -0.493 1.00 95.94 257 ARG A C 1
ATOM 2047 O O . ARG A 1 257 ? -21.045 5.021 0.681 1.00 95.94 257 ARG A O 1
ATOM 2054 N N . TYR A 1 258 ? -20.306 4.006 -1.186 1.00 97.31 258 TYR A N 1
ATOM 2055 C CA . TYR A 1 258 ? -20.160 2.690 -0.568 1.00 97.31 258 TYR A CA 1
ATOM 2056 C C . TYR A 1 258 ? -18.846 2.578 0.188 1.00 97.31 258 TYR A C 1
ATOM 2058 O O . TYR A 1 258 ? -17.777 2.846 -0.359 1.00 97.31 258 TYR A O 1
ATOM 2066 N N . ALA A 1 259 ? -18.933 2.083 1.418 1.00 98.19 259 ALA A N 1
ATOM 2067 C CA . ALA A 1 259 ? -17.771 1.811 2.240 1.00 98.19 259 ALA A CA 1
ATOM 2068 C C . ALA A 1 259 ? -17.840 0.419 2.881 1.00 98.19 259 ALA A C 1
ATOM 2070 O O . ALA A 1 259 ? -18.896 -0.208 3.005 1.00 98.19 259 ALA A O 1
ATOM 2071 N N . PHE A 1 260 ? -16.678 -0.070 3.289 1.00 98.44 260 PHE A N 1
ATOM 2072 C CA . PHE A 1 260 ? -16.505 -1.157 4.229 1.00 98.44 260 PHE A CA 1
ATOM 2073 C C . PHE A 1 260 ? -16.031 -0.542 5.545 1.00 98.44 260 PHE A C 1
ATOM 2075 O O . PHE A 1 260 ? -14.911 -0.043 5.646 1.00 98.44 260 PHE A O 1
ATOM 2082 N N . SER A 1 261 ? -16.911 -0.550 6.542 1.00 98.69 261 SER A N 1
ATOM 2083 C CA . SER A 1 261 ? -16.668 0.077 7.835 1.00 98.69 261 SER A CA 1
ATOM 2084 C C . SER A 1 261 ? -16.199 -0.926 8.876 1.00 98.69 261 SER A C 1
ATOM 2086 O O . SER A 1 261 ? -16.780 -2.008 9.014 1.00 98.69 261 SER A O 1
ATOM 2088 N N . VAL A 1 262 ? -15.189 -0.518 9.639 1.00 98.69 262 VAL A N 1
ATOM 2089 C CA . VAL A 1 262 ? -14.784 -1.140 10.899 1.00 98.69 262 VAL A CA 1
ATOM 2090 C C . VAL A 1 262 ? -15.187 -0.189 12.017 1.00 98.69 262 VAL A C 1
ATOM 2092 O O . VAL A 1 262 ? -14.747 0.961 12.039 1.00 98.69 262 VAL A O 1
ATOM 2095 N N . LEU A 1 263 ? -16.058 -0.655 12.906 1.00 98.62 263 LEU A N 1
ATOM 2096 C CA . LEU A 1 263 ? -16.590 0.123 14.019 1.00 98.62 263 LEU A CA 1
ATOM 2097 C C . LEU A 1 263 ? -16.067 -0.459 15.328 1.00 98.62 263 LEU A C 1
ATOM 2099 O O . LEU A 1 263 ? -16.111 -1.675 15.529 1.00 98.62 263 LEU A O 1
ATOM 2103 N N . TRP A 1 264 ? -15.603 0.407 16.221 1.00 98.62 264 TRP A N 1
ATOM 2104 C CA . TRP A 1 264 ? -15.161 0.030 17.556 1.00 98.62 264 TRP A CA 1
ATOM 2105 C C . TRP A 1 264 ? -15.927 0.797 18.616 1.00 98.62 264 TRP A C 1
ATOM 2107 O O . TRP A 1 264 ? -16.094 2.010 18.509 1.00 98.62 264 TRP A O 1
ATOM 2117 N N . GLU A 1 265 ? -16.300 0.098 19.679 1.00 98.31 265 GLU A N 1
ATOM 2118 C CA . GLU A 1 265 ? -16.578 0.721 20.966 1.00 98.31 265 GLU A CA 1
ATOM 2119 C C . GLU A 1 265 ? -15.273 0.762 21.766 1.00 98.31 265 GLU A C 1
ATOM 2121 O O . GLU A 1 265 ? -14.676 -0.283 22.040 1.00 98.31 265 GLU A O 1
ATOM 2126 N N . ILE A 1 266 ? -14.814 1.966 22.096 1.00 98.06 266 ILE A N 1
ATOM 2127 C CA . ILE A 1 266 ? -13.525 2.238 22.730 1.00 98.06 266 ILE A CA 1
ATOM 2128 C C . ILE A 1 266 ? -13.750 2.986 24.040 1.00 98.06 266 ILE A C 1
ATOM 2130 O O . ILE A 1 266 ? -14.466 3.988 24.088 1.00 98.06 266 ILE A O 1
ATOM 2134 N N . GLN A 1 267 ? -13.090 2.529 25.098 1.00 96.69 267 GLN A N 1
ATOM 2135 C CA . GLN A 1 267 ? -13.073 3.234 26.369 1.00 96.69 267 GLN A CA 1
ATOM 2136 C C . GLN A 1 267 ? -12.121 4.450 26.300 1.00 96.69 267 GLN A C 1
ATOM 2138 O O . GLN A 1 267 ? -10.943 4.284 25.971 1.00 96.69 267 GLN A O 1
ATOM 2143 N N . PRO A 1 268 ? -12.575 5.678 26.626 1.00 94.44 268 PRO A N 1
ATOM 2144 C CA . PRO A 1 268 ? -11.759 6.886 26.461 1.00 94.44 268 PRO A CA 1
ATOM 2145 C C . PRO A 1 268 ? -10.509 6.959 27.347 1.00 94.44 268 PRO A C 1
ATOM 2147 O O . PRO A 1 268 ? -9.558 7.652 26.999 1.00 94.44 268 PRO A O 1
ATOM 2150 N N . SER A 1 269 ? -10.508 6.281 28.499 1.00 92.50 269 SER A N 1
ATOM 2151 C CA . SER A 1 269 ? -9.439 6.388 29.501 1.00 92.50 269 SER A CA 1
ATOM 2152 C C . SER A 1 269 ? -8.126 5.728 29.082 1.00 92.50 269 SER A C 1
ATOM 2154 O O . SER A 1 269 ? -7.057 6.230 29.416 1.00 92.50 269 SER A O 1
ATOM 2156 N N . ASP A 1 270 ? -8.195 4.596 28.386 1.00 92.19 270 ASP A N 1
ATOM 2157 C CA . ASP A 1 270 ? -7.043 3.744 28.068 1.00 92.19 270 ASP A CA 1
ATOM 2158 C C . ASP A 1 270 ? -7.055 3.220 26.623 1.00 92.19 270 ASP A C 1
ATOM 2160 O O . ASP A 1 270 ? -6.187 2.431 26.244 1.00 92.19 270 ASP A O 1
ATOM 2164 N N . ALA A 1 271 ? -8.011 3.681 25.810 1.00 95.56 271 ALA A N 1
ATOM 2165 C CA . ALA A 1 271 ? -8.241 3.225 24.445 1.00 95.56 271 ALA A CA 1
ATOM 2166 C C . ALA A 1 271 ? -8.476 1.704 24.328 1.00 95.56 271 ALA A C 1
ATOM 2168 O O . ALA A 1 271 ? -8.214 1.112 23.276 1.00 95.56 271 ALA A O 1
ATOM 2169 N N . GLN A 1 272 ? -8.982 1.053 25.384 1.00 95.62 272 GLN A N 1
ATOM 2170 C CA . GLN A 1 272 ? -9.345 -0.358 25.327 1.00 95.62 272 GLN A CA 1
ATOM 2171 C C . GLN A 1 272 ? -10.555 -0.569 24.408 1.00 95.62 272 GLN A C 1
ATOM 2173 O O . GLN A 1 272 ? -11.571 0.117 24.508 1.00 95.62 272 GLN A O 1
ATOM 2178 N N . ILE A 1 273 ? -10.456 -1.560 23.520 1.00 97.44 273 ILE A N 1
ATOM 2179 C CA . ILE A 1 273 ? -11.543 -1.948 22.617 1.00 97.44 273 ILE A CA 1
ATOM 2180 C C . ILE A 1 273 ? -12.482 -2.898 23.357 1.00 97.44 273 ILE A C 1
ATOM 2182 O O . ILE A 1 273 ? -12.080 -3.998 23.738 1.00 97.44 273 ILE A O 1
ATOM 2186 N N . VAL A 1 274 ? -13.731 -2.476 23.521 1.00 97.25 274 VAL A N 1
ATOM 2187 C CA . VAL A 1 274 ? -14.806 -3.245 24.162 1.00 97.25 274 VAL A CA 1
ATOM 2188 C C . VAL A 1 274 ? -15.497 -4.145 23.141 1.00 97.25 274 VAL A C 1
ATOM 2190 O O . VAL A 1 274 ? -15.725 -5.328 23.393 1.00 97.25 274 VAL A O 1
ATOM 2193 N N . LYS A 1 275 ? -15.807 -3.593 21.964 1.00 97.50 275 LYS A N 1
ATOM 2194 C CA . LYS A 1 275 ? -16.546 -4.276 20.899 1.00 97.50 275 LYS A CA 1
ATOM 2195 C C . LYS A 1 275 ? -16.002 -3.872 19.532 1.00 97.50 275 LYS A C 1
ATOM 2197 O O . LYS A 1 275 ? -15.612 -2.725 19.339 1.00 97.50 275 LYS A O 1
ATOM 2202 N N . THR A 1 276 ? -16.026 -4.812 18.591 1.00 98.38 276 THR A N 1
ATOM 2203 C CA . THR A 1 276 ? -15.643 -4.603 17.189 1.00 98.38 276 THR A CA 1
ATOM 2204 C C . THR A 1 276 ? -16.744 -5.118 16.274 1.00 98.38 276 THR A C 1
ATOM 2206 O O . THR A 1 276 ? -17.190 -6.255 16.430 1.00 98.38 276 THR A O 1
ATOM 2209 N N . GLU A 1 277 ? -17.127 -4.319 15.284 1.00 98.06 277 GLU A N 1
ATOM 2210 C CA . GLU A 1 277 ? -18.124 -4.662 14.271 1.00 98.06 277 GLU A CA 1
ATOM 2211 C C . GLU A 1 277 ? -17.608 -4.351 12.861 1.00 98.06 277 GLU A C 1
ATOM 2213 O O . GLU A 1 277 ? -16.828 -3.423 12.647 1.00 98.06 277 GLU A O 1
ATOM 2218 N N . PHE A 1 278 ? -18.045 -5.149 11.887 1.00 98.31 278 PHE A N 1
ATOM 2219 C CA . PHE A 1 278 ? -17.630 -5.050 10.490 1.00 98.31 278 PHE A CA 1
ATOM 2220 C C . PHE A 1 278 ? -18.874 -5.038 9.608 1.00 98.31 278 PHE A C 1
ATOM 2222 O O . PHE A 1 278 ? -19.650 -5.992 9.634 1.00 98.31 278 PHE A O 1
ATOM 2229 N N . HIS A 1 279 ? -19.048 -3.993 8.802 1.00 97.44 279 HIS A N 1
ATOM 2230 C CA . HIS A 1 279 ? -20.235 -3.848 7.961 1.00 97.44 279 HIS A CA 1
ATOM 2231 C C . HIS A 1 279 ? -19.898 -3.285 6.583 1.00 97.44 279 HIS A C 1
ATOM 2233 O O . HIS A 1 279 ? -19.066 -2.390 6.440 1.00 97.44 279 HIS A O 1
ATOM 2239 N N . LYS A 1 280 ? -20.614 -3.762 5.562 1.00 97.50 280 LYS A N 1
ATOM 2240 C CA . LYS A 1 280 ? -20.786 -3.012 4.315 1.00 97.50 280 LYS A CA 1
ATOM 2241 C C . LYS A 1 280 ? -21.774 -1.879 4.587 1.00 97.50 280 LYS A C 1
ATOM 2243 O O . LYS A 1 280 ? -22.865 -2.127 5.101 1.00 97.50 280 LYS A O 1
ATOM 2248 N N . THR A 1 281 ? -21.393 -0.649 4.272 1.00 98.00 281 THR A N 1
ATOM 2249 C CA . THR A 1 281 ? -22.143 0.551 4.655 1.00 98.00 281 THR A CA 1
ATOM 2250 C C . THR A 1 281 ? -22.332 1.510 3.487 1.00 98.00 281 THR A C 1
ATOM 2252 O O . THR A 1 281 ? -21.685 1.389 2.439 1.00 98.00 281 THR A O 1
ATOM 2255 N N . ILE A 1 282 ? -23.241 2.461 3.685 1.00 97.88 282 ILE A N 1
ATOM 2256 C CA . ILE A 1 282 ? -23.352 3.684 2.892 1.00 97.88 282 ILE A CA 1
ATOM 2257 C C . ILE A 1 282 ? -22.994 4.843 3.817 1.00 97.88 282 ILE A C 1
ATOM 2259 O O . ILE A 1 282 ? -23.553 4.958 4.908 1.00 97.88 282 ILE A O 1
ATOM 2263 N N . ILE A 1 283 ? -22.051 5.679 3.392 1.00 97.69 283 ILE A N 1
ATOM 2264 C CA . ILE A 1 283 ? -21.590 6.842 4.155 1.00 97.69 283 ILE A CA 1
ATOM 2265 C C . ILE A 1 283 ? -21.749 8.112 3.326 1.00 97.69 283 ILE A C 1
ATOM 2267 O O . ILE A 1 283 ? -21.836 8.049 2.102 1.00 97.69 283 ILE A O 1
ATOM 2271 N N . LEU A 1 284 ? -21.748 9.265 3.989 1.00 96.81 284 LEU A N 1
ATOM 2272 C CA . LEU A 1 284 ? -21.670 10.572 3.345 1.00 96.81 284 LEU A CA 1
ATOM 2273 C C . LEU A 1 284 ? -20.604 11.388 4.077 1.00 96.81 284 LEU A C 1
ATOM 2275 O O . LEU A 1 284 ? -20.815 11.763 5.231 1.00 96.81 284 LEU A O 1
ATOM 2279 N N . SER A 1 285 ? -19.469 11.632 3.419 1.00 96.19 285 SER A N 1
ATOM 2280 C CA . SER A 1 285 ? -18.428 12.498 3.975 1.00 96.19 285 SER A CA 1
ATOM 2281 C C . SER A 1 285 ? -18.973 13.922 4.080 1.00 96.19 285 SER A C 1
ATOM 2283 O O . SER A 1 285 ? -19.568 14.438 3.137 1.00 96.19 285 SER A O 1
ATOM 2285 N N . ARG A 1 286 ? -18.838 14.541 5.253 1.00 95.56 286 ARG A N 1
ATOM 2286 C CA . ARG A 1 286 ? -19.243 15.931 5.513 1.00 95.56 286 ARG A CA 1
ATOM 2287 C C . ARG A 1 286 ? -18.164 16.930 5.122 1.00 95.56 286 ARG A C 1
ATOM 2289 O O . ARG A 1 286 ? -18.476 18.103 4.952 1.00 95.56 286 ARG A O 1
ATOM 2296 N N . ALA A 1 287 ? -16.916 16.476 5.052 1.00 94.44 287 ALA A N 1
ATOM 2297 C CA . ALA A 1 287 ? -15.776 17.295 4.687 1.00 94.44 287 ALA A CA 1
ATOM 2298 C C . ALA A 1 287 ? -14.612 16.417 4.216 1.00 94.44 287 ALA A C 1
ATOM 2300 O O . ALA A 1 287 ? -14.271 15.429 4.875 1.00 94.44 287 ALA A O 1
ATOM 2301 N N . SER A 1 288 ? -13.961 16.839 3.136 1.00 94.19 288 SER A N 1
ATOM 2302 C CA . SER A 1 288 ? -12.640 16.351 2.738 1.00 94.19 288 SER A CA 1
ATOM 2303 C C . SER A 1 288 ? -11.576 17.366 3.159 1.00 94.19 288 SER A C 1
ATOM 2305 O O . SER A 1 288 ? -11.470 18.449 2.586 1.00 94.19 288 SER A O 1
ATOM 2307 N N . LEU A 1 289 ? -10.820 17.046 4.214 1.00 95.31 289 LEU A N 1
ATOM 2308 C CA . LEU A 1 289 ? -9.865 17.961 4.843 1.00 95.31 289 LEU A CA 1
ATOM 2309 C C . LEU A 1 289 ? -8.428 17.626 4.443 1.00 95.31 289 LEU A C 1
ATOM 2311 O O . LEU A 1 289 ? -8.042 16.465 4.350 1.00 95.31 289 LEU A O 1
ATOM 2315 N N . THR A 1 290 ? -7.591 18.650 4.305 1.00 94.94 290 THR A N 1
ATOM 2316 C CA . THR A 1 290 ? -6.134 18.464 4.310 1.00 94.94 290 THR A CA 1
ATOM 2317 C C . THR A 1 290 ? -5.608 18.273 5.736 1.00 94.94 290 THR A C 1
ATOM 2319 O O . THR A 1 290 ? -6.225 18.744 6.695 1.00 94.94 290 THR A O 1
ATOM 2322 N N . TYR A 1 291 ? -4.428 17.661 5.900 1.00 92.94 291 TYR A N 1
ATOM 2323 C CA . TYR A 1 291 ? -3.783 17.527 7.220 1.00 92.94 291 TYR A CA 1
ATOM 2324 C C . TYR A 1 291 ? -3.661 18.853 7.983 1.00 92.94 291 TYR A C 1
ATOM 2326 O O . TYR A 1 291 ? -3.947 18.892 9.180 1.00 92.94 291 TYR A O 1
ATOM 2334 N N . ALA A 1 292 ? -3.299 19.937 7.288 1.00 93.25 292 ALA A N 1
ATOM 2335 C CA . ALA A 1 292 ? -3.180 21.267 7.880 1.00 93.25 292 ALA A CA 1
ATOM 2336 C C . ALA A 1 292 ? -4.543 21.821 8.326 1.00 93.25 292 ALA A C 1
ATOM 2338 O O . ALA A 1 292 ? -4.668 22.323 9.439 1.00 93.25 292 ALA A O 1
ATOM 2339 N N . GLN A 1 293 ? -5.588 21.678 7.504 1.00 94.56 293 GLN A N 1
ATOM 2340 C CA . GLN A 1 293 ? -6.943 22.117 7.862 1.00 94.56 293 GLN A CA 1
ATOM 2341 C C . GLN A 1 293 ? -7.511 21.327 9.048 1.00 94.56 293 GLN A C 1
ATOM 2343 O O . GLN A 1 293 ? -8.137 21.908 9.935 1.00 94.56 293 GLN A O 1
ATOM 2348 N N . ALA A 1 294 ? -7.284 20.012 9.086 1.00 95.38 294 ALA A N 1
ATOM 2349 C CA . ALA A 1 294 ? -7.685 19.180 10.215 1.00 95.38 294 ALA A CA 1
ATOM 2350 C C . ALA A 1 294 ? -6.936 19.577 11.498 1.00 95.38 294 ALA A C 1
ATOM 2352 O O . ALA A 1 294 ? -7.551 19.648 12.560 1.00 95.38 294 ALA A O 1
ATOM 2353 N N . GLN A 1 295 ? -5.640 19.895 11.397 1.00 95.19 295 GLN A N 1
ATOM 2354 C CA . GLN A 1 295 ? -4.827 20.341 12.529 1.00 95.19 295 GLN A CA 1
ATOM 2355 C C . GLN A 1 295 ? -5.342 21.679 13.077 1.00 95.19 295 GLN A C 1
ATOM 2357 O O . GLN A 1 295 ? -5.627 21.782 14.265 1.00 95.19 295 GLN A O 1
ATOM 2362 N N . MET A 1 296 ? -5.595 22.655 12.197 1.00 94.88 296 MET A N 1
ATOM 2363 C CA . MET A 1 296 ? -6.180 23.947 12.577 1.00 94.88 296 MET A CA 1
ATOM 2364 C C . MET A 1 296 ? -7.519 23.785 13.313 1.00 94.88 296 MET A C 1
ATOM 2366 O O . MET A 1 296 ? -7.747 24.450 14.318 1.00 94.88 296 MET A O 1
ATOM 2370 N N . LYS A 1 297 ? -8.391 22.872 12.861 1.00 94.38 297 LYS A N 1
ATOM 2371 C CA . LYS A 1 297 ? -9.660 22.570 13.549 1.00 94.38 297 LYS A CA 1
ATOM 2372 C C . LYS A 1 297 ? -9.447 21.965 14.937 1.00 94.38 297 LYS A C 1
ATOM 2374 O O . LYS A 1 297 ? -10.131 22.337 15.890 1.00 94.38 297 LYS A O 1
ATOM 2379 N N . ILE A 1 298 ? -8.517 21.019 15.062 1.00 94.19 298 ILE A N 1
ATOM 2380 C CA . ILE A 1 298 ? -8.201 20.384 16.347 1.00 94.19 298 ILE A CA 1
ATOM 2381 C C . ILE A 1 298 ? -7.698 21.430 17.348 1.00 94.19 298 ILE A C 1
ATOM 2383 O O . ILE A 1 298 ? -8.172 21.428 18.488 1.00 94.19 298 ILE A O 1
ATOM 2387 N N . ASP A 1 299 ? -6.826 22.334 16.901 1.00 94.12 299 ASP A N 1
ATOM 2388 C CA . ASP A 1 299 ? -6.146 23.325 17.740 1.00 94.12 299 ASP A CA 1
ATOM 2389 C C . ASP A 1 299 ? -7.025 24.538 18.101 1.00 94.12 299 ASP A C 1
ATOM 2391 O O . ASP A 1 299 ? -6.818 25.162 19.143 1.00 94.12 299 ASP A O 1
ATOM 2395 N N . ASP A 1 300 ? -8.034 24.864 17.286 1.00 93.19 300 ASP A N 1
ATOM 2396 C CA . ASP A 1 300 ? -8.953 25.981 17.538 1.00 93.19 300 ASP A CA 1
ATOM 2397 C C . ASP A 1 300 ? -9.923 25.697 18.695 1.00 93.19 300 ASP A C 1
ATOM 2399 O O . ASP A 1 300 ? -11.028 25.191 18.502 1.00 93.19 300 ASP A O 1
ATOM 2403 N N . SER A 1 301 ? -9.556 26.097 19.911 1.00 89.88 301 SER A N 1
ATOM 2404 C CA . SER A 1 301 ? -10.364 25.909 21.124 1.00 89.88 301 SER A CA 1
ATOM 2405 C C . SER A 1 301 ? -11.784 26.496 21.068 1.00 89.88 301 SER A C 1
ATOM 2407 O O . SER A 1 301 ? -12.626 26.086 21.869 1.00 89.88 301 SER A O 1
ATOM 2409 N N . THR A 1 302 ? -12.076 27.410 20.137 1.00 91.25 302 THR A N 1
ATOM 2410 C CA . THR A 1 302 ? -13.400 28.035 19.990 1.00 91.25 302 THR A CA 1
ATOM 2411 C C . THR A 1 302 ? -14.364 27.204 19.140 1.00 91.25 302 THR A C 1
ATOM 2413 O O . THR A 1 302 ? -15.581 27.263 19.342 1.00 91.25 302 THR A O 1
ATOM 2416 N N . ALA A 1 303 ? -13.839 26.374 18.233 1.00 87.50 303 ALA A N 1
ATOM 2417 C CA . ALA A 1 303 ? -14.637 25.492 17.395 1.00 87.50 303 ALA A CA 1
ATOM 2418 C C . ALA A 1 303 ? -15.264 24.363 18.230 1.00 87.50 303 ALA A C 1
ATOM 2420 O O . ALA A 1 303 ? -14.572 23.553 18.857 1.00 87.50 303 ALA A O 1
ATOM 2421 N N . SER A 1 304 ? -16.596 24.311 18.232 1.00 88.06 304 SER A N 1
ATOM 2422 C CA . SER A 1 304 ? -17.401 23.358 19.011 1.00 88.06 304 SER A CA 1
ATOM 2423 C C . SER A 1 304 ? -18.314 22.484 18.150 1.00 88.06 304 SER A C 1
ATOM 2425 O O . SER A 1 304 ? -19.114 21.726 18.696 1.00 88.06 304 SER A O 1
ATOM 2427 N N . ASP A 1 305 ? -18.184 22.543 16.822 1.00 93.25 305 ASP A N 1
ATOM 2428 C CA . ASP A 1 305 ? -18.951 21.684 15.924 1.00 93.25 305 ASP A CA 1
ATOM 2429 C C . ASP A 1 305 ? -18.639 20.196 16.160 1.00 93.25 305 ASP A C 1
ATOM 2431 O O . ASP A 1 305 ? -17.521 19.820 16.523 1.00 93.25 305 ASP A O 1
ATOM 2435 N N . GLU A 1 306 ? -19.641 19.339 15.957 1.00 92.88 306 GLU A N 1
ATOM 2436 C CA . GLU A 1 306 ? -19.540 17.897 16.226 1.00 92.88 306 GLU A CA 1
ATOM 2437 C C . GLU A 1 306 ? -18.397 17.223 15.457 1.00 92.88 306 GLU A C 1
ATOM 2439 O O . GLU A 1 306 ? -17.771 16.296 15.971 1.00 92.88 306 GLU A O 1
ATOM 2444 N N . LEU A 1 307 ? -18.083 17.701 14.248 1.00 93.56 307 LEU A N 1
ATOM 2445 C CA . LEU A 1 307 ? -16.977 17.163 13.464 1.00 93.56 307 LEU A CA 1
ATOM 2446 C C . LEU A 1 307 ? -15.633 17.474 14.133 1.00 93.56 307 LEU A C 1
ATOM 2448 O O . LEU A 1 307 ? -14.815 16.575 14.331 1.00 93.5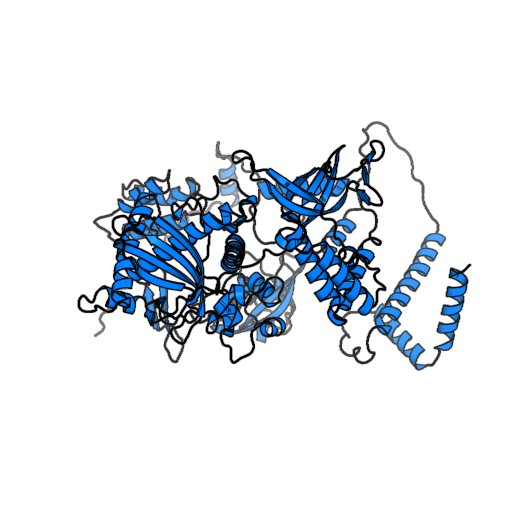6 307 LEU A O 1
ATOM 2452 N N . THR A 1 308 ? -15.421 18.726 14.538 1.00 95.38 308 THR A N 1
ATOM 2453 C CA . THR A 1 308 ? -14.221 19.147 15.267 1.00 95.38 308 THR A CA 1
ATOM 2454 C C . THR A 1 308 ? -14.088 18.420 16.609 1.00 95.38 308 THR A C 1
ATOM 2456 O O . THR A 1 308 ? -12.998 17.960 16.957 1.00 95.38 308 THR A O 1
ATOM 2459 N N . GLN A 1 309 ? -15.185 18.232 17.350 1.00 95.38 309 GLN A N 1
ATOM 2460 C CA . GLN A 1 309 ? -15.162 17.420 18.572 1.00 95.38 309 GLN A CA 1
ATOM 2461 C C . GLN A 1 309 ? -14.786 15.960 18.281 1.00 95.38 309 GLN A C 1
ATOM 2463 O O . GLN A 1 309 ? -13.975 15.384 19.008 1.00 95.38 309 GLN A O 1
ATOM 2468 N N . GLY A 1 310 ? -15.322 15.377 17.205 1.00 96.31 310 GLY A N 1
ATOM 2469 C CA . GLY A 1 310 ? -14.952 14.046 16.728 1.00 96.31 310 GLY A CA 1
ATOM 2470 C C . GLY A 1 310 ? -13.454 13.931 16.433 1.00 96.31 310 GLY A C 1
ATOM 2471 O O . GLY A 1 310 ? -12.806 13.013 16.933 1.00 96.31 310 GLY A O 1
ATOM 2472 N N . LEU A 1 311 ? -12.877 14.900 15.713 1.00 96.81 311 LEU A N 1
ATOM 2473 C CA . LEU A 1 311 ? -11.438 14.961 15.425 1.00 96.81 311 LEU A CA 1
ATOM 2474 C C . LEU A 1 311 ? -10.588 15.043 16.700 1.00 96.81 311 LEU A C 1
ATOM 2476 O O . LEU A 1 311 ? -9.600 14.322 16.823 1.00 96.81 311 LEU A O 1
ATOM 2480 N N . ARG A 1 312 ? -10.984 15.855 17.689 1.00 96.50 312 ARG A N 1
ATOM 2481 C CA . ARG A 1 312 ? -10.272 15.927 18.980 1.00 96.50 312 ARG A CA 1
ATOM 2482 C C . ARG A 1 312 ? -10.315 14.608 19.742 1.00 96.50 312 ARG A C 1
ATOM 2484 O O . ARG A 1 312 ? -9.295 14.192 20.290 1.00 96.50 312 ARG A O 1
ATOM 2491 N N . ARG A 1 313 ? -11.472 13.939 19.769 1.00 96.81 313 ARG A N 1
ATOM 2492 C CA . ARG A 1 313 ? -11.628 12.627 20.418 1.00 96.81 313 ARG A CA 1
ATOM 2493 C C . ARG A 1 313 ? -10.773 11.567 19.721 1.00 96.81 313 ARG A C 1
ATOM 2495 O O . ARG A 1 313 ? -10.049 10.845 20.402 1.00 96.81 313 ARG A O 1
ATOM 2502 N N . LEU A 1 314 ? -10.798 11.515 18.384 1.00 97.81 314 LEU A N 1
ATOM 2503 C CA . LEU A 1 314 ? -9.926 10.638 17.590 1.00 97.81 314 LEU A CA 1
ATOM 2504 C C . LEU A 1 314 ? -8.456 10.888 17.935 1.00 97.81 314 LEU A C 1
ATOM 2506 O O . LEU A 1 314 ? -7.731 9.959 18.282 1.00 97.81 314 LEU A O 1
ATOM 2510 N N . ASN A 1 315 ? -8.029 12.145 17.920 1.00 97.31 315 ASN A N 1
ATOM 2511 C CA . ASN A 1 315 ? -6.656 12.517 18.214 1.00 97.31 315 ASN A CA 1
ATOM 2512 C C . ASN A 1 315 ? -6.221 12.130 19.645 1.00 97.31 315 ASN A C 1
ATOM 2514 O O . ASN A 1 315 ? -5.128 11.599 19.851 1.00 97.31 315 ASN A O 1
ATOM 2518 N N . GLY A 1 316 ? -7.105 12.305 20.633 1.00 96.94 316 GLY A N 1
ATOM 2519 C CA . GLY A 1 316 ? -6.885 11.844 22.007 1.00 96.94 316 GLY A CA 1
ATOM 2520 C C . GLY A 1 316 ? -6.651 10.332 22.095 1.00 96.94 316 GLY A C 1
ATOM 2521 O O . GLY A 1 316 ? -5.673 9.894 22.699 1.00 96.94 316 GLY A O 1
ATOM 2522 N N . ILE A 1 317 ? -7.491 9.533 21.429 1.00 97.88 317 ILE A N 1
ATOM 2523 C CA . ILE A 1 317 ? -7.329 8.072 21.359 1.00 97.88 317 ILE A CA 1
ATOM 2524 C C . ILE A 1 317 ? -6.037 7.685 20.628 1.00 97.88 317 ILE A C 1
ATOM 2526 O O . ILE A 1 317 ? -5.301 6.817 21.098 1.00 97.88 317 ILE A O 1
ATOM 2530 N N . ALA A 1 318 ? -5.712 8.347 19.516 1.00 97.31 318 ALA A N 1
ATOM 2531 C CA . ALA A 1 318 ? -4.511 8.051 18.740 1.00 97.31 318 ALA A CA 1
ATOM 2532 C C . ALA A 1 318 ? -3.219 8.242 19.552 1.00 97.31 318 ALA A C 1
ATOM 2534 O O . ALA A 1 318 ? -2.307 7.420 19.458 1.00 97.31 318 ALA A O 1
ATOM 2535 N N . LYS A 1 319 ? -3.149 9.264 20.416 1.00 96.75 319 LYS A N 1
ATOM 2536 C CA . LYS A 1 319 ? -2.018 9.451 21.344 1.00 96.75 319 LYS A CA 1
ATOM 2537 C C . LYS A 1 319 ? -1.829 8.260 22.284 1.00 96.75 319 LYS A C 1
ATOM 2539 O O . LYS A 1 319 ? -0.695 7.821 22.504 1.00 96.75 319 LYS A O 1
ATOM 2544 N N . ILE A 1 320 ? -2.926 7.723 22.819 1.00 97.12 320 ILE A N 1
ATOM 2545 C CA . ILE A 1 320 ? -2.901 6.563 23.719 1.00 97.12 320 ILE A CA 1
ATOM 2546 C C . ILE A 1 320 ? -2.444 5.313 22.953 1.00 97.12 320 ILE A C 1
ATOM 2548 O O . ILE A 1 320 ? -1.523 4.623 23.401 1.00 97.12 320 ILE A O 1
ATOM 2552 N N . LEU A 1 321 ? -3.014 5.064 21.767 1.00 96.00 321 LEU A N 1
ATOM 2553 C CA . LEU A 1 321 ? -2.647 3.935 20.903 1.00 96.00 321 LEU A CA 1
ATOM 2554 C C . LEU A 1 321 ? -1.162 3.967 20.519 1.00 96.00 321 LEU A C 1
ATOM 2556 O O . LEU A 1 321 ? -0.457 2.973 20.714 1.00 96.00 321 LEU A O 1
ATOM 2560 N N . LYS A 1 322 ? -0.661 5.127 20.079 1.00 95.00 322 LYS A N 1
ATOM 2561 C CA . LYS A 1 322 ? 0.752 5.326 19.734 1.00 95.00 322 LYS A CA 1
ATOM 2562 C C . LYS A 1 322 ? 1.673 5.032 20.909 1.00 95.00 322 LYS A C 1
ATOM 2564 O O . LYS A 1 322 ? 2.663 4.317 20.762 1.00 95.00 322 LYS A O 1
ATOM 2569 N N . THR A 1 323 ? 1.334 5.545 22.090 1.00 94.69 323 THR A N 1
ATOM 2570 C CA . THR A 1 323 ? 2.118 5.316 23.313 1.00 94.69 323 THR A CA 1
ATOM 2571 C C . THR A 1 323 ? 2.166 3.825 23.657 1.00 94.69 323 THR A C 1
ATOM 2573 O O . THR A 1 323 ? 3.233 3.288 23.962 1.00 94.69 323 THR A O 1
ATOM 2576 N N . GLY A 1 324 ? 1.033 3.124 23.545 1.00 93.88 324 GLY A N 1
ATOM 2577 C CA . GLY A 1 324 ? 0.964 1.673 23.721 1.00 93.88 324 GLY A CA 1
ATOM 2578 C C . GLY A 1 324 ? 1.812 0.904 22.703 1.00 93.88 324 GLY A C 1
ATOM 2579 O O . GLY A 1 324 ? 2.536 -0.018 23.079 1.00 93.88 324 GLY A O 1
ATOM 2580 N N . ARG A 1 325 ? 1.773 1.311 21.430 1.00 94.00 325 ARG A N 1
ATOM 2581 C CA . ARG A 1 325 ? 2.540 0.714 20.327 1.00 94.00 325 ARG A CA 1
ATOM 2582 C C . ARG A 1 325 ? 4.052 0.883 20.514 1.00 94.00 325 ARG A C 1
ATOM 2584 O O . ARG A 1 325 ? 4.787 -0.096 20.396 1.00 94.00 325 ARG A O 1
ATOM 2591 N N . ILE A 1 326 ? 4.509 2.077 20.897 1.00 92.75 326 ILE A N 1
ATOM 2592 C CA . ILE A 1 326 ? 5.919 2.343 21.234 1.00 92.75 326 ILE A CA 1
ATOM 2593 C C . ILE A 1 326 ? 6.350 1.490 22.434 1.00 92.75 326 ILE A C 1
ATOM 2595 O O . ILE A 1 326 ? 7.368 0.807 22.372 1.00 92.75 326 ILE A O 1
ATOM 2599 N N . ARG A 1 327 ? 5.531 1.418 23.495 1.00 93.25 327 ARG A N 1
ATOM 2600 C CA . ARG A 1 327 ? 5.813 0.585 24.681 1.00 93.25 327 ARG A CA 1
ATOM 2601 C C . ARG A 1 327 ? 5.965 -0.908 24.352 1.00 93.25 327 ARG A C 1
ATOM 2603 O O . ARG A 1 327 ? 6.713 -1.616 25.040 1.00 93.25 327 ARG A O 1
ATOM 2610 N N . ASN A 1 328 ? 5.262 -1.383 23.324 1.00 91.44 328 ASN A N 1
ATOM 2611 C CA . ASN A 1 328 ? 5.350 -2.757 22.824 1.00 91.44 328 ASN A CA 1
ATOM 2612 C C . ASN A 1 328 ? 6.598 -3.006 21.953 1.00 91.44 328 ASN A C 1
ATOM 2614 O O . ASN A 1 328 ? 6.885 -4.158 21.647 1.00 91.44 328 ASN A O 1
ATOM 2618 N N . GLY A 1 329 ? 7.362 -1.964 21.606 1.00 91.88 329 GLY A N 1
ATOM 2619 C CA . GLY A 1 329 ? 8.617 -2.060 20.857 1.00 91.88 329 GLY A CA 1
ATOM 2620 C C . GLY A 1 329 ? 8.517 -1.685 19.380 1.00 91.88 329 GLY A C 1
ATOM 2621 O O . GLY A 1 329 ? 9.364 -2.110 18.596 1.00 91.88 329 GLY A O 1
ATOM 2622 N N . ALA A 1 330 ? 7.486 -0.939 18.970 1.00 93.31 330 ALA A N 1
ATOM 2623 C CA . ALA A 1 330 ? 7.402 -0.447 17.599 1.00 93.31 330 ALA A CA 1
ATOM 2624 C C . ALA A 1 330 ? 8.505 0.575 17.306 1.00 93.31 330 ALA A C 1
ATOM 2626 O O . ALA A 1 330 ? 8.812 1.440 18.127 1.00 93.31 330 ALA A O 1
ATOM 2627 N N . LEU A 1 331 ? 9.073 0.499 16.104 1.00 90.19 331 LEU A N 1
ATOM 2628 C CA . LEU A 1 331 ? 10.185 1.350 15.704 1.00 90.19 331 LEU A CA 1
ATOM 2629 C C . LEU A 1 331 ? 9.661 2.650 15.088 1.00 90.19 331 LEU A C 1
ATOM 2631 O O . LEU A 1 331 ? 8.969 2.629 14.071 1.00 90.19 331 LEU A O 1
ATOM 2635 N N . SER A 1 332 ? 10.055 3.787 15.663 1.00 86.62 332 SER A N 1
ATOM 2636 C CA . SER A 1 332 ? 9.918 5.095 15.017 1.00 86.62 332 SER A CA 1
ATOM 2637 C C . SER A 1 332 ? 11.174 5.362 14.190 1.00 86.62 332 SER A C 1
ATOM 2639 O O . SER A 1 332 ? 12.224 5.716 14.731 1.00 86.62 332 SER A O 1
ATOM 2641 N N . LEU A 1 333 ? 11.107 5.110 12.885 1.00 84.81 333 LEU A N 1
ATOM 2642 C CA . LEU A 1 333 ? 12.234 5.298 11.973 1.00 84.81 333 LEU A CA 1
ATOM 2643 C C . LEU A 1 333 ? 12.047 6.574 11.156 1.00 84.81 333 LEU A C 1
ATOM 2645 O O . LEU A 1 333 ? 10.954 6.859 10.676 1.00 84.81 333 LEU A O 1
ATOM 2649 N N . ALA A 1 334 ? 13.130 7.328 10.985 1.00 70.06 334 ALA A N 1
ATOM 2650 C CA . ALA A 1 334 ? 13.136 8.520 10.154 1.00 70.06 334 ALA A CA 1
ATOM 2651 C C . ALA A 1 334 ? 13.415 8.137 8.694 1.00 70.06 334 ALA A C 1
ATOM 2653 O O . ALA A 1 334 ? 14.353 7.387 8.399 1.00 70.06 334 ALA A O 1
ATOM 2654 N N . SER A 1 335 ? 12.614 8.691 7.788 1.00 67.56 335 SER A N 1
ATOM 2655 C CA . SER A 1 335 ? 12.882 8.733 6.353 1.00 67.56 335 SER A CA 1
ATOM 2656 C C . SER A 1 335 ? 12.807 10.191 5.918 1.00 67.56 335 SER A C 1
ATOM 2658 O O . SER A 1 335 ? 11.832 10.871 6.230 1.00 67.56 335 SER A O 1
ATOM 2660 N N . ASN A 1 336 ? 13.824 10.675 5.205 1.00 62.88 336 ASN A N 1
ATOM 2661 C CA . ASN A 1 336 ? 13.772 11.998 4.590 1.00 62.88 336 ASN A CA 1
ATOM 2662 C C . ASN A 1 336 ? 12.972 11.889 3.291 1.00 62.88 336 ASN A C 1
ATOM 2664 O O . ASN A 1 336 ? 13.543 11.725 2.213 1.00 62.88 336 ASN A O 1
ATOM 2668 N N . GLU A 1 337 ? 11.646 11.924 3.403 1.00 69.94 337 GLU A N 1
ATOM 2669 C CA . GLU A 1 337 ? 10.778 12.091 2.241 1.00 69.94 337 GLU A CA 1
ATOM 2670 C C . GLU A 1 337 ? 10.812 13.552 1.788 1.00 69.94 337 GLU A C 1
ATOM 2672 O O . GLU A 1 337 ? 10.538 14.479 2.554 1.00 69.94 337 GLU A O 1
ATOM 2677 N N . ILE A 1 338 ? 11.166 13.735 0.521 1.00 77.75 338 ILE A N 1
ATOM 2678 C CA . ILE A 1 338 ? 11.284 15.031 -0.132 1.00 77.75 338 ILE A CA 1
ATOM 2679 C C . ILE A 1 338 ? 10.116 15.188 -1.104 1.00 77.75 338 ILE A C 1
ATOM 2681 O O . ILE A 1 338 ? 9.789 14.254 -1.838 1.00 77.75 338 ILE A O 1
ATOM 2685 N N . ARG A 1 339 ? 9.507 16.373 -1.127 1.00 75.94 339 ARG A N 1
ATOM 2686 C CA . ARG A 1 339 ? 8.495 16.774 -2.104 1.00 75.94 339 ARG A CA 1
ATOM 2687 C C . ARG A 1 339 ? 9.037 17.912 -2.961 1.00 75.94 339 ARG A C 1
ATOM 2689 O O . ARG A 1 339 ? 9.617 18.859 -2.441 1.00 75.94 339 ARG A O 1
ATOM 2696 N N . PHE A 1 340 ? 8.809 17.825 -4.265 1.00 79.56 340 PHE A N 1
ATOM 2697 C CA . PHE A 1 340 ? 9.104 18.911 -5.194 1.00 79.56 340 PHE A CA 1
ATOM 2698 C C . PHE A 1 340 ? 7.894 19.841 -5.284 1.00 79.56 340 PHE A C 1
ATOM 2700 O O . PHE A 1 340 ? 6.774 19.374 -5.501 1.00 79.56 340 PHE A O 1
ATOM 2707 N N . ASN A 1 341 ? 8.122 21.141 -5.121 1.00 75.50 341 ASN A N 1
ATOM 2708 C CA . ASN A 1 341 ? 7.167 22.163 -5.521 1.00 75.50 341 ASN A CA 1
ATOM 2709 C C . ASN A 1 341 ? 7.388 22.456 -6.997 1.00 75.50 341 ASN A C 1
ATOM 2711 O O . ASN A 1 341 ? 8.471 22.890 -7.385 1.00 75.50 341 ASN A O 1
ATOM 2715 N N . LEU A 1 342 ? 6.368 22.189 -7.803 1.00 77.31 342 LEU A N 1
ATOM 2716 C CA . LEU A 1 342 ? 6.398 22.435 -9.237 1.00 77.31 342 LEU A CA 1
ATOM 2717 C C . LEU A 1 342 ? 5.763 23.792 -9.540 1.00 77.31 342 LEU A C 1
ATOM 2719 O O . LEU A 1 342 ? 4.792 24.179 -8.885 1.00 77.31 342 LEU A O 1
ATOM 2723 N N . ASP A 1 343 ? 6.301 24.487 -10.536 1.00 75.44 343 ASP A N 1
ATOM 2724 C CA . ASP A 1 343 ? 5.667 25.659 -11.126 1.00 75.44 343 ASP A CA 1
ATOM 2725 C C . ASP A 1 343 ? 4.331 25.271 -11.770 1.00 75.44 343 ASP A C 1
ATOM 2727 O O . ASP A 1 343 ? 4.235 24.253 -12.458 1.00 75.44 343 ASP A O 1
ATOM 2731 N N . SER A 1 344 ? 3.284 26.061 -11.532 1.00 69.75 344 SER A N 1
ATOM 2732 C CA . SER A 1 344 ? 1.934 25.751 -12.013 1.00 69.75 344 SER A CA 1
ATOM 2733 C C . SER A 1 344 ? 1.776 25.872 -13.530 1.00 69.75 344 SER A C 1
ATOM 2735 O O . SER A 1 344 ? 0.857 25.268 -14.082 1.00 69.75 344 SER A O 1
ATOM 2737 N N . GLU A 1 345 ? 2.633 26.644 -14.204 1.00 69.31 345 GLU A N 1
ATOM 2738 C CA . GLU A 1 345 ? 2.594 26.826 -15.656 1.00 69.31 345 GLU A CA 1
ATOM 2739 C C . GLU A 1 345 ? 3.617 25.918 -16.347 1.00 69.31 345 GLU A C 1
ATOM 2741 O O . GLU A 1 345 ? 3.249 25.118 -17.211 1.00 69.31 345 GLU A O 1
ATOM 2746 N N . THR A 1 346 ? 4.890 25.974 -15.942 1.00 67.06 346 THR A N 1
ATOM 2747 C CA . THR A 1 346 ? 5.968 25.235 -16.622 1.00 67.06 346 THR A CA 1
ATOM 2748 C C . THR A 1 346 ? 6.106 23.785 -16.158 1.00 67.06 346 THR A C 1
ATOM 2750 O O . THR A 1 346 ? 6.680 22.970 -16.876 1.00 67.06 346 THR A O 1
ATOM 2753 N N . HIS A 1 347 ? 5.545 23.426 -14.994 1.00 68.19 347 HIS A N 1
ATOM 2754 C CA . HIS A 1 347 ? 5.701 22.113 -14.348 1.00 68.19 347 HIS A CA 1
ATOM 2755 C C . HIS A 1 347 ? 7.160 21.738 -14.025 1.00 68.19 347 HIS A C 1
ATOM 2757 O O . HIS A 1 347 ? 7.460 20.557 -13.788 1.00 68.19 347 HIS A O 1
ATOM 2763 N N . ASP A 1 348 ? 8.050 22.734 -13.985 1.00 75.31 348 ASP A N 1
ATOM 2764 C CA . ASP A 1 348 ? 9.436 22.591 -13.551 1.00 75.31 348 ASP A CA 1
ATOM 2765 C C . ASP A 1 348 ? 9.543 22.695 -12.023 1.00 75.31 348 ASP A C 1
ATOM 2767 O O . ASP A 1 348 ? 8.773 23.424 -11.393 1.00 75.31 348 ASP A O 1
ATOM 2771 N N . PRO A 1 349 ? 10.484 21.979 -11.383 1.00 76.44 349 PRO A N 1
ATOM 2772 C CA . PRO A 1 349 ? 10.683 22.074 -9.943 1.00 76.44 349 PRO A CA 1
ATOM 2773 C C . PRO A 1 349 ? 11.276 23.436 -9.558 1.00 76.44 349 PRO A C 1
ATOM 2775 O O . PRO A 1 349 ? 12.404 23.753 -9.928 1.00 76.44 349 PRO A O 1
ATOM 2778 N N . ILE A 1 350 ? 10.529 24.214 -8.772 1.00 79.56 350 ILE A N 1
ATOM 2779 C CA . ILE A 1 350 ? 10.975 25.490 -8.193 1.00 79.56 350 ILE A CA 1
ATOM 2780 C C . ILE A 1 350 ? 11.786 25.233 -6.924 1.00 79.56 350 ILE A C 1
ATOM 2782 O O . ILE A 1 350 ? 12.848 25.819 -6.730 1.00 79.56 350 ILE A O 1
ATOM 2786 N N . ASP A 1 351 ? 11.260 24.378 -6.043 1.00 77.38 351 ASP A N 1
ATOM 2787 C CA . ASP A 1 351 ? 11.806 24.180 -4.702 1.00 77.38 351 ASP A CA 1
ATOM 2788 C C . ASP A 1 351 ? 11.633 22.737 -4.211 1.00 77.38 351 ASP A C 1
ATOM 2790 O O . ASP A 1 351 ? 10.814 21.960 -4.716 1.00 77.38 351 ASP A O 1
ATOM 2794 N N . VAL A 1 352 ? 12.429 22.375 -3.212 1.00 81.50 352 VAL A N 1
ATOM 2795 C CA . VAL A 1 352 ? 12.547 21.035 -2.649 1.00 81.50 352 VAL A CA 1
ATO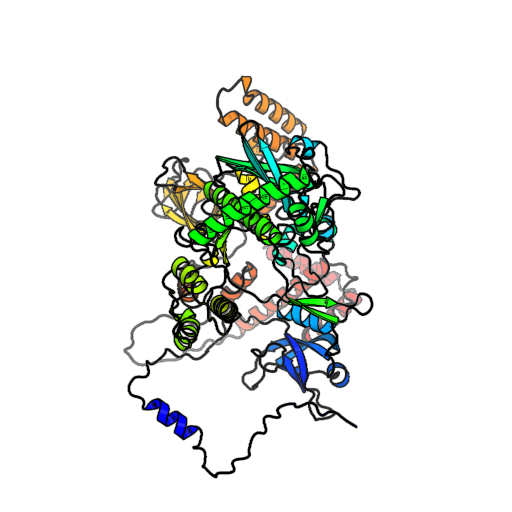M 2796 C C . VAL A 1 352 ? 12.250 21.107 -1.152 1.00 81.50 352 VAL A C 1
ATOM 2798 O O . VAL A 1 352 ? 13.080 21.556 -0.366 1.00 81.50 352 VAL A O 1
ATOM 2801 N N . ILE A 1 353 ? 11.074 20.630 -0.740 1.00 77.44 353 ILE A N 1
ATOM 2802 C CA . ILE A 1 353 ? 10.592 20.741 0.644 1.00 77.44 353 ILE A CA 1
ATOM 2803 C C . ILE A 1 353 ? 10.610 19.369 1.328 1.00 77.44 353 ILE A C 1
ATOM 2805 O O . ILE A 1 353 ? 10.145 18.367 0.778 1.00 77.44 353 ILE A O 1
ATOM 2809 N N . SER A 1 354 ? 11.105 19.311 2.566 1.00 76.75 354 SER A N 1
ATOM 2810 C CA . SER A 1 354 ? 10.922 18.148 3.440 1.00 76.75 354 SER A CA 1
ATOM 2811 C C . SER A 1 354 ? 9.479 18.056 3.934 1.00 76.75 354 SER A C 1
ATOM 2813 O O . SER A 1 354 ? 8.932 19.030 4.447 1.00 76.75 354 SER A O 1
ATOM 2815 N N . LYS A 1 355 ? 8.868 16.873 3.843 1.00 76.19 355 LYS A N 1
ATOM 2816 C CA . LYS A 1 355 ? 7.511 16.659 4.356 1.00 76.19 355 LYS A CA 1
ATOM 2817 C C . LYS A 1 355 ? 7.495 16.754 5.885 1.00 76.19 355 LYS A C 1
ATOM 2819 O O . LYS A 1 355 ? 8.056 15.897 6.565 1.00 76.19 355 LYS A O 1
ATOM 2824 N N . GLU A 1 356 ? 6.830 17.772 6.420 1.00 78.00 356 GLU A N 1
ATOM 2825 C CA . GLU A 1 356 ? 6.596 17.887 7.859 1.00 78.00 356 GLU A CA 1
ATOM 2826 C C . GLU A 1 356 ? 5.505 16.905 8.303 1.00 78.00 356 GLU A C 1
ATOM 2828 O O . GLU A 1 356 ? 4.458 16.775 7.663 1.00 78.00 356 GLU A O 1
ATOM 2833 N N . LEU A 1 357 ? 5.762 16.189 9.398 1.00 82.88 357 LEU A N 1
ATOM 2834 C CA . LEU A 1 357 ? 4.793 15.286 10.012 1.00 82.88 357 LEU A CA 1
ATOM 2835 C C . LEU A 1 357 ? 4.000 16.048 11.074 1.00 82.88 357 LEU A C 1
ATOM 2837 O O . LEU A 1 357 ? 4.570 16.516 12.058 1.00 82.88 357 LEU A O 1
ATOM 2841 N N . MET A 1 358 ? 2.686 16.132 10.886 1.00 88.50 358 MET A N 1
ATOM 2842 C CA . MET A 1 358 ? 1.756 16.750 11.829 1.00 88.50 358 MET A CA 1
ATOM 2843 C C . MET A 1 358 ? 1.141 15.705 12.768 1.00 88.50 358 MET A C 1
ATOM 2845 O O . MET A 1 358 ? 1.194 14.494 12.528 1.00 88.50 358 MET A O 1
ATOM 2849 N N . GLU A 1 359 ? 0.506 16.168 13.842 1.00 91.75 359 GLU A N 1
ATOM 2850 C CA . GLU A 1 359 ? -0.193 15.293 14.786 1.00 91.75 359 GLU A CA 1
ATOM 2851 C C . GLU A 1 359 ? -1.361 14.560 14.110 1.00 91.75 359 GLU A C 1
ATOM 2853 O O . GLU A 1 359 ? -1.555 13.362 14.324 1.00 91.75 359 GLU A O 1
ATOM 2858 N N . THR A 1 360 ? -2.055 15.232 13.187 1.00 92.38 360 THR A N 1
ATOM 2859 C CA . THR A 1 360 ? -3.092 14.633 12.334 1.00 92.38 360 THR A CA 1
ATOM 2860 C C . THR A 1 360 ? -2.586 13.483 11.463 1.00 92.38 360 THR A C 1
ATOM 2862 O O . THR A 1 360 ? -3.317 12.508 11.285 1.00 92.38 360 THR A O 1
ATOM 2865 N N . ASN A 1 361 ? -1.340 13.525 10.966 1.00 92.94 361 ASN A N 1
ATOM 2866 C CA . ASN A 1 361 ? -0.751 12.382 10.255 1.00 92.94 361 ASN A CA 1
ATOM 2867 C C . ASN A 1 361 ? -0.661 11.167 11.179 1.00 92.94 361 ASN A C 1
ATOM 2869 O O . ASN A 1 361 ? -1.063 10.068 10.802 1.00 92.94 361 ASN A O 1
ATOM 2873 N N . SER A 1 362 ? -0.182 11.389 12.405 1.00 94.12 362 SER A N 1
ATOM 2874 C CA . SER A 1 362 ? -0.091 10.338 13.415 1.00 94.12 362 SER A CA 1
ATOM 2875 C C . SER A 1 362 ? -1.471 9.821 13.826 1.00 94.12 362 SER A C 1
ATOM 2877 O O . SER A 1 362 ? -1.611 8.626 14.066 1.00 94.12 362 SER A O 1
ATOM 2879 N N . MET A 1 363 ? -2.486 10.688 13.899 1.00 96.81 363 MET A N 1
ATOM 2880 C CA . MET A 1 363 ? -3.861 10.292 14.208 1.00 96.81 363 MET A CA 1
ATOM 2881 C C . MET A 1 363 ? -4.405 9.307 13.171 1.00 96.81 363 MET A C 1
ATOM 2883 O O . MET A 1 363 ? -4.863 8.226 13.539 1.00 96.81 363 MET A O 1
ATOM 2887 N N . VAL A 1 364 ? -4.325 9.659 11.885 1.00 96.19 364 VAL A N 1
ATOM 2888 C CA . VAL A 1 364 ? -4.783 8.782 10.797 1.00 96.19 364 VAL A CA 1
ATOM 2889 C C . VAL A 1 364 ? -3.981 7.476 10.790 1.00 96.19 364 VAL A C 1
ATOM 2891 O O . VAL A 1 364 ? -4.575 6.402 10.714 1.00 96.19 364 VAL A O 1
ATOM 2894 N N . GLU A 1 365 ? -2.653 7.540 10.949 1.00 95.00 365 GLU A N 1
ATOM 2895 C CA . GLU A 1 365 ? -1.784 6.355 10.982 1.00 95.00 365 GLU A CA 1
ATOM 2896 C C . GLU A 1 365 ? -2.236 5.332 12.036 1.00 95.00 365 GLU A C 1
ATOM 2898 O O . GLU A 1 365 ? -2.413 4.159 11.706 1.00 95.00 365 GLU A O 1
ATOM 2903 N N . GLU A 1 366 ? -2.473 5.753 13.282 1.00 97.25 366 GLU A N 1
ATOM 2904 C CA . GLU A 1 366 ? -2.842 4.827 14.362 1.00 97.25 366 GLU A CA 1
ATOM 2905 C C . GLU A 1 366 ? -4.205 4.159 14.127 1.00 97.25 366 GLU A C 1
ATOM 2907 O O . GLU A 1 366 ? -4.347 2.957 14.365 1.00 97.25 366 GLU A O 1
ATOM 2912 N N . PHE A 1 367 ? -5.199 4.882 13.596 1.00 98.25 367 PHE A N 1
ATOM 2913 C CA . PHE A 1 367 ? -6.495 4.280 13.258 1.00 98.25 367 PHE A CA 1
ATOM 2914 C C . PHE A 1 367 ? -6.411 3.334 12.058 1.00 98.25 367 PHE A C 1
ATOM 2916 O O . PHE A 1 367 ? -7.043 2.274 12.075 1.00 98.25 367 PHE A O 1
ATOM 2923 N N . MET A 1 368 ? -5.595 3.648 11.047 1.00 97.94 368 MET A N 1
ATOM 2924 C CA . MET A 1 368 ? -5.363 2.738 9.921 1.00 97.94 368 MET A CA 1
ATOM 2925 C C . MET A 1 368 ? -4.623 1.471 10.362 1.00 97.94 368 MET A C 1
ATOM 2927 O O . MET A 1 368 ? -4.987 0.365 9.952 1.00 97.94 368 MET A O 1
ATOM 2931 N N . LEU A 1 369 ? -3.618 1.594 11.235 1.00 97.62 369 LEU A N 1
ATOM 2932 C CA . LEU A 1 369 ? -2.935 0.447 11.837 1.00 97.62 369 LEU A CA 1
ATOM 2933 C C . LEU A 1 369 ? -3.904 -0.404 12.662 1.00 97.62 369 LEU A C 1
ATOM 2935 O O . LEU A 1 369 ? -3.904 -1.632 12.530 1.00 97.62 369 LEU A O 1
ATOM 2939 N N . LEU A 1 370 ? -4.768 0.231 13.457 1.00 98.25 370 LEU A N 1
ATOM 2940 C CA . LEU A 1 370 ? -5.782 -0.469 14.235 1.00 98.25 370 LEU A CA 1
ATOM 2941 C C . LEU A 1 370 ? -6.776 -1.222 13.336 1.00 98.25 370 LEU A C 1
ATOM 2943 O O . LEU A 1 370 ? -7.062 -2.396 13.599 1.00 98.25 370 LEU A O 1
ATOM 2947 N N . ALA A 1 371 ? -7.253 -0.593 12.256 1.00 98.50 371 ALA A N 1
ATOM 2948 C CA . ALA A 1 371 ? -8.100 -1.221 11.239 1.00 98.50 371 ALA A CA 1
ATOM 2949 C C . ALA A 1 371 ? -7.425 -2.462 10.648 1.00 98.50 371 ALA A C 1
ATOM 2951 O O . ALA A 1 371 ? -7.983 -3.560 10.683 1.00 98.50 371 ALA A O 1
ATOM 2952 N N . ASN A 1 372 ? -6.187 -2.304 10.186 1.00 98.62 372 ASN A N 1
ATOM 2953 C CA . ASN A 1 372 ? -5.391 -3.360 9.573 1.00 98.62 372 ASN A CA 1
ATOM 2954 C C . ASN A 1 372 ? -5.175 -4.558 10.512 1.00 98.62 372 ASN A C 1
ATOM 2956 O O . ASN A 1 372 ? -5.402 -5.701 10.113 1.00 98.62 372 ASN A O 1
ATOM 2960 N N . VAL A 1 373 ? -4.790 -4.327 11.772 1.00 98.38 373 VAL A N 1
ATOM 2961 C CA . VAL A 1 373 ? -4.597 -5.403 12.764 1.00 98.38 373 VAL A CA 1
ATOM 2962 C C . VAL A 1 373 ? -5.922 -6.091 13.103 1.00 98.38 373 VAL A C 1
ATOM 2964 O O . VAL A 1 373 ? -5.978 -7.318 13.213 1.00 98.38 373 VAL A O 1
ATOM 2967 N N . THR A 1 374 ? -6.999 -5.321 13.259 1.00 98.50 374 THR A N 1
ATOM 2968 C CA . THR A 1 374 ? -8.324 -5.850 13.607 1.00 98.50 374 THR A CA 1
ATOM 2969 C C . THR A 1 374 ? -8.889 -6.723 12.485 1.00 98.50 374 THR A C 1
ATOM 2971 O O . THR A 1 374 ? -9.348 -7.839 12.739 1.00 98.50 374 THR A O 1
ATOM 2974 N N . VAL A 1 375 ? -8.769 -6.272 11.234 1.00 98.62 375 VAL A N 1
ATOM 2975 C CA . VAL A 1 375 ? -9.155 -7.050 10.051 1.00 98.62 375 VAL A CA 1
ATOM 2976 C C . VAL A 1 375 ? -8.276 -8.289 9.896 1.00 98.62 375 VAL A C 1
ATOM 2978 O O . VAL A 1 375 ? -8.816 -9.368 9.668 1.00 98.62 375 VAL A O 1
ATOM 2981 N N . ALA A 1 376 ? -6.954 -8.179 10.086 1.00 98.50 376 ALA A N 1
ATOM 2982 C CA . ALA A 1 376 ? -6.034 -9.317 10.003 1.00 98.50 376 ALA A CA 1
ATOM 2983 C C . ALA A 1 376 ? -6.428 -10.450 10.964 1.00 98.50 376 ALA A C 1
ATOM 2985 O O . ALA A 1 376 ? -6.491 -11.613 10.561 1.00 98.50 376 ALA A O 1
ATOM 2986 N N . LYS A 1 377 ? -6.758 -10.106 12.218 1.00 98.19 377 LYS A N 1
ATOM 2987 C CA . LYS A 1 377 ? -7.267 -11.067 13.207 1.00 98.19 377 LYS A CA 1
ATOM 2988 C C . LYS A 1 377 ? -8.562 -11.721 12.727 1.00 98.19 377 LYS A C 1
ATOM 2990 O O . LYS A 1 377 ? -8.671 -12.943 12.792 1.00 98.19 377 LYS A O 1
ATOM 2995 N N . LYS A 1 378 ? -9.511 -10.933 12.204 1.00 97.81 378 LYS A N 1
ATOM 2996 C CA . LYS A 1 378 ? -10.815 -11.453 11.778 1.00 97.81 378 LYS A CA 1
ATOM 2997 C C . LYS A 1 378 ? -10.720 -12.401 10.584 1.00 97.81 378 LYS A C 1
ATOM 2999 O O . LYS A 1 378 ? -11.322 -13.472 10.601 1.00 97.81 378 LYS A O 1
ATOM 3004 N N . ILE A 1 379 ? -9.961 -12.035 9.551 1.00 93.88 379 ILE A N 1
ATOM 3005 C CA . ILE A 1 379 ? -9.815 -12.893 8.367 1.00 93.88 379 ILE A CA 1
ATOM 3006 C C . ILE A 1 379 ? -9.036 -14.168 8.691 1.00 93.88 379 ILE A C 1
ATOM 3008 O O . ILE A 1 379 ? -9.342 -15.209 8.126 1.00 93.88 379 ILE A O 1
ATOM 3012 N N . TYR A 1 380 ? -8.063 -14.115 9.604 1.00 95.06 380 TYR A N 1
ATOM 3013 C CA . TYR A 1 380 ? -7.307 -15.296 10.015 1.00 95.06 380 TYR A CA 1
ATOM 3014 C C . TYR A 1 380 ? -8.141 -16.243 10.885 1.00 95.06 380 TYR A C 1
ATOM 3016 O O . TYR A 1 380 ? -8.046 -17.454 10.714 1.00 95.06 380 TYR A O 1
ATOM 3024 N N . GLU A 1 381 ? -8.997 -15.705 11.761 1.00 93.12 381 GLU A N 1
ATOM 3025 C CA . GLU A 1 381 ? -9.951 -16.491 12.555 1.00 93.12 381 GLU A CA 1
ATOM 3026 C C . GLU A 1 381 ? -10.846 -17.364 11.660 1.00 93.12 381 GLU A C 1
ATOM 3028 O O . GLU A 1 381 ? -11.054 -18.541 11.951 1.00 93.12 381 GLU A O 1
ATOM 3033 N N . VAL A 1 382 ? -11.353 -16.799 10.558 1.00 86.06 382 VAL A N 1
ATOM 3034 C CA . VAL A 1 382 ? -12.265 -17.501 9.640 1.00 86.06 382 VAL A CA 1
ATOM 3035 C C . VAL A 1 382 ? -11.515 -18.315 8.576 1.00 86.06 382 VAL A C 1
ATOM 3037 O O . VAL A 1 382 ? -11.945 -19.411 8.217 1.00 86.06 382 VAL A O 1
ATOM 3040 N N . PHE A 1 383 ? -10.380 -17.815 8.081 1.00 83.56 383 PHE A N 1
ATOM 3041 C CA . PHE A 1 383 ? -9.617 -18.394 6.969 1.00 83.56 383 PHE A CA 1
ATOM 3042 C C . PHE A 1 383 ? -8.139 -18.640 7.327 1.00 83.56 383 PHE A C 1
ATOM 3044 O O . PHE A 1 383 ? -7.242 -18.076 6.691 1.00 83.56 383 PHE A O 1
ATOM 3051 N N . PRO A 1 384 ? -7.826 -19.529 8.286 1.00 83.56 384 PRO A N 1
ATOM 3052 C CA . PRO A 1 384 ? -6.468 -19.678 8.814 1.00 83.56 384 PRO A CA 1
ATOM 3053 C C . PRO A 1 384 ? -5.443 -20.180 7.788 1.00 83.56 384 PRO A C 1
ATOM 3055 O O . PRO A 1 384 ? -4.245 -19.978 7.962 1.00 83.56 384 PRO A O 1
ATOM 3058 N N . GLN A 1 385 ? -5.878 -20.790 6.683 1.00 79.06 385 GLN A N 1
ATOM 3059 C CA . GLN A 1 385 ? -4.989 -21.363 5.660 1.00 79.06 385 GLN A CA 1
ATOM 3060 C C . GLN A 1 385 ? -4.850 -20.508 4.399 1.00 79.06 385 GLN A C 1
ATOM 3062 O O . GLN A 1 385 ? -3.984 -20.783 3.571 1.00 79.06 385 GLN A O 1
ATOM 3067 N N . CYS A 1 386 ? -5.700 -19.495 4.222 1.00 80.56 386 CYS A N 1
ATOM 3068 C CA . CYS A 1 386 ? -5.721 -18.694 3.000 1.00 80.56 386 CYS A CA 1
ATOM 3069 C C . CYS A 1 386 ? -5.902 -17.189 3.231 1.00 80.56 386 CYS A C 1
ATOM 3071 O O . CYS A 1 386 ? -6.236 -16.466 2.291 1.00 80.56 386 CYS A O 1
ATOM 3073 N N . ALA A 1 387 ? -5.673 -16.703 4.452 1.00 84.81 387 ALA A N 1
ATOM 3074 C CA . ALA A 1 387 ? -5.681 -15.277 4.737 1.00 84.81 387 ALA A CA 1
ATOM 3075 C C . ALA A 1 387 ? -4.490 -14.590 4.050 1.00 84.81 387 ALA A C 1
ATOM 3077 O O . ALA A 1 387 ? -3.351 -15.060 4.128 1.00 84.81 387 ALA A O 1
ATOM 3078 N N . CYS A 1 388 ? -4.754 -13.464 3.382 1.00 92.44 388 CYS A N 1
ATOM 3079 C CA . CYS A 1 388 ? -3.709 -12.589 2.862 1.00 92.44 388 CYS A CA 1
ATOM 3080 C C . CYS A 1 388 ? -3.192 -11.710 4.004 1.00 92.44 388 CYS A C 1
ATOM 3082 O O . CYS A 1 388 ? -3.933 -10.885 4.540 1.00 92.44 388 CYS A O 1
ATOM 3084 N N . LEU A 1 389 ? -1.938 -11.921 4.394 1.00 96.56 389 LEU A N 1
ATOM 3085 C CA . LEU A 1 389 ? -1.276 -11.236 5.500 1.00 96.56 389 LEU A CA 1
ATOM 3086 C C . LEU A 1 389 ? 0.004 -10.552 5.008 1.00 96.56 389 LEU A C 1
ATOM 3088 O O . LEU A 1 389 ? 0.488 -10.806 3.902 1.00 96.56 389 LEU A O 1
ATOM 3092 N N . ARG A 1 390 ? 0.569 -9.674 5.837 1.00 97.69 390 ARG A N 1
ATOM 3093 C CA . ARG A 1 390 ? 1.829 -8.980 5.569 1.00 97.69 390 ARG A CA 1
ATOM 3094 C C . ARG A 1 390 ? 2.737 -9.064 6.788 1.00 97.69 390 ARG A C 1
ATOM 3096 O O . ARG A 1 390 ? 2.366 -8.602 7.860 1.00 97.69 390 ARG A O 1
ATOM 3103 N N . ARG A 1 391 ? 3.938 -9.611 6.600 1.00 95.12 391 ARG A N 1
ATOM 3104 C CA . ARG A 1 391 ? 4.953 -9.751 7.652 1.00 95.12 391 ARG A CA 1
ATOM 3105 C C . ARG A 1 391 ? 6.159 -8.869 7.385 1.00 95.12 391 ARG A C 1
ATOM 3107 O O . ARG A 1 391 ? 6.455 -8.534 6.236 1.00 95.12 391 ARG A O 1
ATOM 3114 N N . HIS A 1 392 ? 6.889 -8.565 8.446 1.00 96.31 392 HIS A N 1
ATOM 3115 C CA . HIS A 1 392 ? 8.196 -7.926 8.377 1.00 96.31 392 HIS A CA 1
ATOM 3116 C C . HIS A 1 392 ? 9.150 -8.765 9.231 1.00 96.31 392 HIS A C 1
ATOM 3118 O O . HIS A 1 392 ? 9.097 -8.650 10.453 1.00 96.31 392 HIS A O 1
ATOM 3124 N N . PRO A 1 393 ? 9.963 -9.643 8.609 1.00 94.31 393 PRO A N 1
ATOM 3125 C CA . PRO A 1 393 ? 10.894 -10.496 9.340 1.00 94.31 393 PRO A CA 1
ATOM 3126 C C . PRO A 1 393 ? 11.917 -9.675 10.127 1.00 94.31 393 PRO A C 1
ATOM 3128 O O . PRO A 1 393 ? 12.354 -8.623 9.659 1.00 94.31 393 PRO A O 1
ATOM 3131 N N . ALA A 1 394 ? 12.334 -10.184 11.286 1.00 93.88 394 ALA A N 1
ATOM 3132 C CA . ALA A 1 394 ? 13.412 -9.581 12.059 1.00 93.88 394 ALA A CA 1
ATOM 3133 C C . ALA A 1 394 ? 14.725 -9.571 11.245 1.00 93.88 394 ALA A C 1
ATOM 3135 O O . ALA A 1 394 ? 15.068 -10.593 10.635 1.00 93.88 394 ALA A O 1
ATOM 3136 N N . PRO A 1 395 ? 15.469 -8.451 11.206 1.00 94.38 395 PRO A N 1
ATOM 3137 C CA . PRO A 1 395 ? 16.752 -8.411 10.521 1.00 94.38 395 PRO A CA 1
ATOM 3138 C C . PRO A 1 395 ? 17.803 -9.276 11.223 1.00 94.38 395 PRO A C 1
ATOM 3140 O O . PRO A 1 395 ? 17.857 -9.288 12.453 1.00 94.38 395 PRO A O 1
ATOM 3143 N N . PRO A 1 396 ? 18.679 -9.968 10.472 1.00 93.56 396 PRO A N 1
ATOM 3144 C CA . PRO A 1 396 ? 19.843 -10.619 11.056 1.00 93.56 396 PRO A CA 1
ATOM 3145 C C . PRO A 1 396 ? 20.719 -9.606 11.799 1.00 93.56 396 PRO A C 1
ATOM 3147 O O . PRO A 1 396 ? 20.946 -8.505 11.300 1.00 93.56 396 PRO A O 1
ATOM 3150 N N . VAL A 1 397 ? 21.274 -9.999 12.948 1.00 92.69 397 VAL A N 1
ATOM 3151 C CA . VAL A 1 397 ? 22.101 -9.116 13.797 1.00 92.69 397 VAL A CA 1
ATOM 3152 C C . VAL A 1 397 ? 23.269 -8.489 13.021 1.00 92.69 397 VAL A C 1
ATOM 3154 O O . VAL A 1 397 ? 23.545 -7.306 13.187 1.00 92.69 397 VAL A O 1
ATOM 3157 N N . SER A 1 398 ? 23.874 -9.231 12.087 1.00 93.19 398 SER A N 1
ATOM 3158 C CA . SER A 1 398 ? 24.964 -8.749 11.224 1.00 93.19 398 SER A CA 1
ATOM 3159 C C . SER A 1 398 ? 24.600 -7.526 10.376 1.00 93.19 398 SER A C 1
ATOM 3161 O O . SER A 1 398 ? 25.477 -6.764 9.975 1.00 93.19 398 SER A O 1
ATOM 3163 N N . ASN A 1 399 ? 23.312 -7.312 10.076 1.00 94.50 399 ASN A N 1
ATOM 3164 C CA . ASN A 1 399 ? 22.875 -6.130 9.331 1.00 94.50 399 ASN A CA 1
ATOM 3165 C C . ASN A 1 399 ? 23.070 -4.840 10.137 1.00 94.50 399 ASN A C 1
ATOM 3167 O O . ASN A 1 399 ? 23.186 -3.768 9.543 1.00 94.50 399 ASN A O 1
ATOM 3171 N N . PHE A 1 400 ? 23.099 -4.933 11.470 1.00 95.31 400 PHE A N 1
ATOM 3172 C CA . PHE A 1 400 ? 23.281 -3.793 12.359 1.00 95.31 400 PHE A CA 1
ATOM 3173 C C . PHE A 1 400 ? 24.753 -3.473 12.646 1.00 95.31 400 PHE A C 1
ATOM 3175 O O . PHE A 1 400 ? 25.016 -2.429 13.236 1.00 95.31 400 PHE A O 1
ATOM 3182 N N . ASP A 1 401 ? 25.722 -4.276 12.189 1.00 93.38 401 ASP A N 1
ATOM 3183 C CA . ASP A 1 401 ? 27.153 -4.014 12.416 1.00 93.38 401 ASP A CA 1
ATOM 3184 C C . ASP A 1 401 ? 27.588 -2.585 12.025 1.00 93.38 401 ASP A C 1
ATOM 3186 O O . ASP A 1 401 ? 28.325 -1.960 12.794 1.00 93.38 401 ASP A O 1
ATOM 3190 N N . PRO A 1 402 ? 27.153 -2.011 10.879 1.00 92.31 402 PRO A N 1
ATOM 3191 C CA . PRO A 1 402 ? 27.504 -0.635 10.531 1.00 92.31 402 PRO A CA 1
ATOM 3192 C C . PRO A 1 402 ? 26.885 0.391 11.487 1.00 92.31 402 PRO A C 1
ATOM 3194 O O . PRO A 1 402 ? 27.526 1.390 11.804 1.00 92.31 402 PRO A O 1
ATOM 3197 N N . LEU A 1 403 ? 25.656 0.142 11.953 1.00 94.06 403 LEU A N 1
ATOM 3198 C CA . LEU A 1 403 ? 24.941 1.009 12.891 1.00 94.06 403 LEU A CA 1
ATOM 3199 C C . LEU A 1 403 ? 25.622 1.005 14.263 1.00 94.06 403 LEU A C 1
ATOM 3201 O O . LEU A 1 403 ? 25.890 2.070 14.814 1.00 94.06 403 LEU A O 1
ATOM 3205 N N . VAL A 1 404 ? 25.929 -0.185 14.787 1.00 94.88 404 VAL A N 1
ATOM 3206 C CA . VAL A 1 404 ? 26.577 -0.360 16.093 1.00 94.88 404 VAL A CA 1
ATOM 3207 C C . VAL A 1 404 ? 27.948 0.314 16.093 1.00 94.88 404 VAL A C 1
ATOM 3209 O O . VAL A 1 404 ? 28.201 1.160 16.944 1.00 94.88 404 VAL A O 1
ATOM 3212 N N . LYS A 1 405 ? 28.785 0.063 15.077 1.00 93.44 405 LYS A N 1
ATOM 3213 C CA . LYS A 1 405 ? 30.104 0.711 14.947 1.00 93.44 405 LYS A CA 1
ATOM 3214 C C . LYS A 1 405 ? 30.009 2.235 14.834 1.00 93.44 405 LYS A C 1
ATOM 3216 O O . LYS A 1 405 ? 30.832 2.952 15.403 1.00 93.44 405 LYS A O 1
ATOM 3221 N N . ALA A 1 406 ? 29.015 2.746 14.103 1.00 91.69 406 ALA A N 1
ATOM 3222 C CA . ALA A 1 406 ? 28.793 4.185 13.988 1.00 91.69 406 ALA A CA 1
ATOM 3223 C C . ALA A 1 406 ? 28.416 4.813 15.340 1.00 91.69 406 ALA A C 1
ATOM 3225 O O . ALA A 1 406 ? 28.950 5.866 15.690 1.00 91.69 406 ALA A O 1
ATOM 3226 N N . ALA A 1 407 ? 27.553 4.160 16.121 1.00 92.94 407 ALA A N 1
ATOM 3227 C CA . ALA A 1 407 ? 27.176 4.631 17.450 1.00 92.94 407 ALA A CA 1
ATOM 3228 C C . ALA A 1 407 ? 28.336 4.530 18.462 1.00 92.94 407 ALA A C 1
ATOM 3230 O O . ALA A 1 407 ? 28.586 5.480 19.208 1.00 92.94 407 ALA A O 1
ATOM 3231 N N . GLU A 1 408 ? 29.113 3.443 18.423 1.00 93.25 408 GLU A N 1
ATOM 3232 C CA . GLU A 1 408 ? 30.297 3.240 19.269 1.00 93.25 408 GLU A CA 1
ATOM 3233 C C . GLU A 1 408 ? 31.359 4.323 19.049 1.00 93.25 408 GLU A C 1
ATOM 3235 O O . GLU A 1 408 ? 31.969 4.780 20.013 1.00 93.25 408 GLU A O 1
ATOM 3240 N N . SER A 1 409 ? 31.516 4.829 17.818 1.00 92.00 409 SER A N 1
ATOM 3241 C CA . SER A 1 409 ? 32.426 5.953 17.526 1.00 92.00 409 SER A CA 1
ATOM 3242 C C . SER A 1 409 ? 32.083 7.243 18.291 1.00 92.00 409 SER A C 1
ATOM 3244 O O . SER A 1 409 ? 32.920 8.136 18.424 1.00 92.00 409 SER A O 1
ATOM 3246 N N . LYS A 1 410 ? 30.850 7.340 18.806 1.00 90.56 410 LYS A N 1
ATOM 3247 C CA . LYS A 1 410 ? 30.342 8.435 19.642 1.00 90.56 410 LYS A CA 1
ATOM 3248 C C . LYS A 1 410 ? 30.102 8.011 21.094 1.00 90.56 410 LYS A C 1
ATOM 3250 O O . LYS A 1 410 ? 29.472 8.752 21.840 1.00 90.56 410 LYS A O 1
ATOM 3255 N N . ASN A 1 411 ? 30.627 6.854 21.506 1.00 90.88 411 ASN A N 1
ATOM 3256 C CA . ASN A 1 411 ? 30.435 6.254 22.829 1.00 90.88 411 ASN A CA 1
ATOM 3257 C C . ASN A 1 411 ? 28.955 6.004 23.181 1.00 90.88 411 ASN A C 1
ATOM 3259 O O . ASN A 1 411 ? 28.574 6.048 24.350 1.00 90.88 411 ASN A O 1
ATOM 3263 N N . ILE A 1 412 ? 28.112 5.747 22.176 1.00 92.75 412 ILE A N 1
ATOM 3264 C CA . ILE A 1 412 ? 26.696 5.418 22.359 1.00 92.75 412 ILE A CA 1
ATOM 3265 C C . ILE A 1 412 ? 26.503 3.927 22.100 1.00 92.75 412 ILE A C 1
ATOM 3267 O O . ILE A 1 412 ? 26.866 3.414 21.044 1.00 92.75 412 ILE A O 1
ATOM 3271 N N . LYS A 1 413 ? 25.900 3.229 23.064 1.00 94.19 413 LYS A N 1
ATOM 3272 C CA . LYS A 1 413 ? 25.572 1.807 22.944 1.00 94.19 413 LYS A CA 1
ATOM 3273 C C . LYS A 1 413 ? 24.178 1.639 22.334 1.00 94.19 413 LYS A C 1
ATOM 3275 O O . LYS A 1 413 ? 23.204 2.140 22.891 1.00 94.19 413 LYS A O 1
ATOM 3280 N N . ILE A 1 414 ? 24.092 0.902 21.227 1.00 95.25 414 ILE A N 1
ATOM 3281 C CA . ILE A 1 414 ? 22.830 0.501 20.590 1.00 95.25 414 ILE A CA 1
ATOM 3282 C C . ILE A 1 414 ? 22.610 -0.991 20.828 1.00 95.25 414 ILE A C 1
ATOM 3284 O O . ILE A 1 414 ? 23.505 -1.800 20.592 1.00 95.25 414 ILE A O 1
ATOM 3288 N N . GLU A 1 415 ? 21.423 -1.349 21.307 1.00 94.50 415 GLU A N 1
ATOM 3289 C CA . GLU A 1 415 ? 21.054 -2.730 21.621 1.00 94.50 415 GLU A CA 1
ATOM 3290 C C . GLU A 1 415 ? 20.185 -3.299 20.498 1.00 94.50 415 GLU A C 1
ATOM 3292 O O . GLU A 1 415 ? 19.186 -2.699 20.120 1.00 94.50 415 GLU A O 1
ATOM 3297 N N . VAL A 1 416 ? 20.577 -4.445 19.936 1.00 94.19 416 VAL A N 1
ATOM 3298 C CA . VAL A 1 416 ? 19.999 -4.980 18.686 1.00 94.19 416 VAL A CA 1
ATOM 3299 C C . VAL A 1 416 ? 19.387 -6.376 18.844 1.00 94.19 416 VAL A C 1
ATOM 3301 O O . VAL A 1 416 ? 19.072 -7.017 17.845 1.00 94.19 416 VAL A O 1
ATOM 3304 N N . GLU A 1 417 ? 19.223 -6.877 20.074 1.00 89.94 417 GLU A N 1
ATOM 3305 C CA . GLU A 1 417 ? 18.707 -8.241 20.302 1.00 89.94 417 GLU A CA 1
ATOM 3306 C C . GLU A 1 417 ? 17.190 -8.335 20.082 1.00 89.94 417 GLU A C 1
ATOM 3308 O O . GLU A 1 417 ? 16.675 -9.391 19.719 1.00 89.94 417 GLU A O 1
ATOM 3313 N N . SER A 1 418 ? 16.462 -7.231 20.276 1.00 91.50 418 SER A N 1
ATOM 3314 C CA . SER A 1 418 ? 15.017 -7.151 20.049 1.00 91.50 418 SER A CA 1
ATOM 3315 C C . SER A 1 418 ? 14.597 -5.787 19.505 1.00 91.50 418 SER A C 1
ATOM 3317 O O . SER A 1 418 ? 15.262 -4.777 19.744 1.00 91.50 418 SER A O 1
ATOM 3319 N N . GLY A 1 419 ? 13.439 -5.737 18.835 1.00 91.19 419 GLY A N 1
ATOM 3320 C CA . GLY A 1 419 ? 12.868 -4.483 18.329 1.00 91.19 419 GLY A CA 1
ATOM 3321 C C . GLY A 1 419 ? 12.645 -3.444 19.431 1.00 91.19 419 GLY A C 1
ATOM 3322 O O . GLY A 1 419 ? 12.918 -2.265 19.226 1.00 91.19 419 GLY A O 1
ATOM 3323 N N . LYS A 1 420 ? 12.255 -3.889 20.634 1.00 93.62 420 LYS A N 1
ATOM 3324 C CA . LYS A 1 420 ? 12.061 -3.010 21.792 1.00 93.62 420 LYS A CA 1
ATOM 3325 C C . LYS A 1 420 ? 13.366 -2.420 22.322 1.00 93.62 420 LYS A C 1
ATOM 3327 O O . LYS A 1 420 ? 13.448 -1.210 22.480 1.00 93.62 420 LYS A O 1
ATOM 3332 N N . GLN A 1 421 ? 14.387 -3.241 22.566 1.00 94.44 421 GLN A N 1
ATOM 3333 C CA . GLN A 1 421 ? 15.695 -2.735 23.007 1.00 94.44 421 GLN A CA 1
ATOM 3334 C C . GLN A 1 421 ? 16.319 -1.802 21.958 1.00 94.44 421 GLN A C 1
ATOM 3336 O O . GLN A 1 421 ? 16.928 -0.789 22.310 1.00 94.44 421 GLN A O 1
ATOM 3341 N N . LEU A 1 422 ? 16.119 -2.097 20.670 1.00 94.69 422 LEU A N 1
ATOM 3342 C CA . LEU A 1 422 ? 16.545 -1.225 19.580 1.00 94.69 422 LEU A CA 1
ATOM 3343 C C . LEU A 1 422 ? 15.815 0.119 19.619 1.00 94.69 422 LEU A C 1
ATOM 3345 O O . LEU A 1 422 ? 16.470 1.154 19.549 1.00 94.69 422 LEU A O 1
ATOM 3349 N N . ALA A 1 423 ? 14.490 0.121 19.780 1.00 93.50 423 ALA A N 1
ATOM 3350 C CA . ALA A 1 423 ? 13.712 1.349 19.937 1.00 93.50 423 ALA A CA 1
ATOM 3351 C C . ALA A 1 423 ? 14.195 2.166 21.149 1.00 93.50 423 ALA A C 1
ATOM 3353 O O . ALA A 1 423 ? 14.580 3.324 21.001 1.00 93.50 423 ALA A O 1
ATOM 3354 N N . ASP A 1 424 ? 14.270 1.532 22.323 1.00 93.81 424 ASP A N 1
ATOM 3355 C CA . ASP A 1 424 ? 14.632 2.179 23.586 1.00 93.81 424 ASP A CA 1
ATOM 3356 C C . ASP A 1 424 ? 16.066 2.741 23.563 1.00 93.81 424 ASP A C 1
ATOM 3358 O O . ASP A 1 424 ? 16.331 3.808 24.122 1.00 93.81 424 ASP A O 1
ATOM 3362 N N . SER A 1 425 ? 17.015 2.030 22.943 1.00 94.88 425 SER A N 1
ATOM 3363 C CA . SER A 1 425 ? 18.402 2.497 22.814 1.00 94.88 425 SER A CA 1
ATOM 3364 C C . SER A 1 425 ? 18.548 3.611 21.775 1.00 94.88 425 SER A C 1
ATOM 3366 O O . SER A 1 425 ? 19.287 4.564 22.022 1.00 94.88 425 SER A O 1
ATOM 3368 N N . LEU A 1 426 ? 17.795 3.565 20.668 1.00 93.12 426 LEU A N 1
ATOM 3369 C CA . LEU A 1 426 ? 17.736 4.658 19.693 1.00 93.12 426 LEU A CA 1
ATOM 3370 C C . LEU A 1 426 ? 17.107 5.919 20.286 1.00 93.12 426 LEU A C 1
ATOM 3372 O O . LEU A 1 426 ? 17.608 7.009 20.034 1.00 93.12 426 LEU A O 1
ATOM 3376 N N . ASP A 1 427 ? 16.055 5.808 21.093 1.00 91.12 427 ASP A N 1
ATOM 3377 C CA . ASP A 1 427 ? 15.423 6.966 21.737 1.00 91.12 427 ASP A CA 1
ATOM 3378 C C . ASP A 1 427 ? 16.373 7.661 22.730 1.00 91.12 427 ASP A C 1
ATOM 3380 O O . ASP A 1 427 ? 16.366 8.885 22.853 1.00 91.12 427 ASP A O 1
ATOM 3384 N N . LYS A 1 428 ? 17.255 6.896 23.386 1.00 91.88 428 LYS A N 1
ATOM 3385 C CA . LYS A 1 428 ? 18.293 7.417 24.295 1.00 91.88 428 LYS A CA 1
ATOM 3386 C C . LYS A 1 428 ? 19.536 7.952 23.571 1.00 91.88 428 LYS A C 1
ATOM 3388 O O . LYS A 1 428 ? 20.337 8.656 24.186 1.00 91.88 428 LYS A O 1
ATOM 3393 N N . ALA A 1 429 ? 19.721 7.626 22.292 1.00 91.31 429 ALA A N 1
ATOM 3394 C CA . ALA A 1 429 ? 20.905 7.968 21.507 1.00 91.31 429 ALA A CA 1
ATOM 3395 C C . ALA A 1 429 ? 20.887 9.432 21.032 1.00 91.31 429 ALA A C 1
ATOM 3397 O O . ALA A 1 429 ? 20.655 9.723 19.855 1.00 91.31 429 ALA A O 1
ATOM 3398 N N . VAL A 1 430 ? 21.129 10.364 21.955 1.00 88.81 430 VAL A N 1
ATOM 3399 C CA . VAL A 1 430 ? 21.155 11.810 21.689 1.00 88.81 430 VAL A CA 1
ATOM 3400 C C . VAL A 1 430 ? 22.563 12.362 21.910 1.00 88.81 430 VAL A C 1
ATOM 3402 O O . VAL A 1 430 ? 23.136 12.202 22.986 1.00 88.81 430 VAL A O 1
ATOM 3405 N N . ASP A 1 431 ? 23.103 13.054 20.906 1.00 87.44 431 ASP A N 1
ATOM 3406 C CA . ASP A 1 431 ? 24.333 13.842 21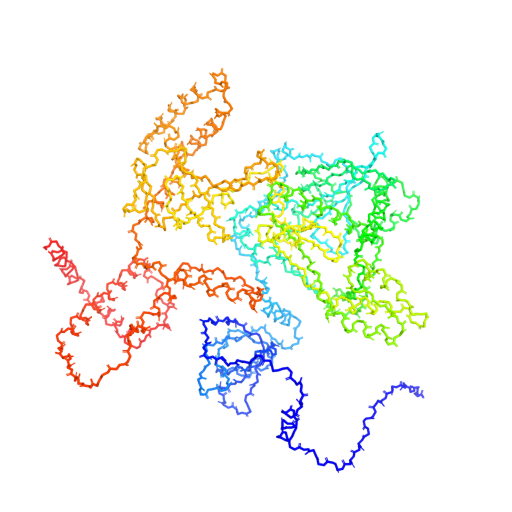.031 1.00 87.44 431 ASP A CA 1
ATOM 3407 C C . ASP A 1 431 ? 23.963 15.313 21.275 1.00 87.44 431 ASP A C 1
ATOM 3409 O O . ASP A 1 431 ? 23.324 15.951 20.439 1.00 87.44 431 ASP A O 1
ATOM 3413 N N . ARG A 1 432 ? 24.365 15.873 22.423 1.00 85.75 432 ARG A N 1
ATOM 3414 C CA . ARG A 1 432 ? 24.073 17.276 22.778 1.00 85.75 432 ARG A CA 1
ATOM 3415 C C . ARG A 1 432 ? 24.738 18.277 21.831 1.00 85.75 432 ARG A C 1
ATOM 3417 O O . ARG A 1 432 ? 24.248 19.393 21.705 1.00 85.75 432 ARG A O 1
ATOM 3424 N N . ASN A 1 433 ? 25.825 17.881 21.170 1.00 87.94 433 ASN A N 1
ATOM 3425 C CA . ASN A 1 433 ? 26.540 18.731 20.220 1.00 87.94 433 ASN A CA 1
ATOM 3426 C C . ASN A 1 433 ? 25.930 18.676 18.812 1.00 87.94 433 ASN A C 1
ATOM 3428 O O . ASN A 1 433 ? 26.250 19.515 17.974 1.00 87.94 433 ASN A O 1
ATOM 3432 N N . ASN A 1 434 ? 25.073 17.689 18.532 1.00 87.56 434 ASN A N 1
ATOM 3433 C CA . ASN A 1 434 ? 24.431 17.523 17.236 1.00 87.56 434 ASN A CA 1
ATOM 3434 C C . ASN A 1 434 ? 23.019 16.941 17.395 1.00 87.56 434 ASN A C 1
ATOM 3436 O O . ASN A 1 434 ? 22.827 15.725 17.416 1.00 87.56 434 ASN A O 1
ATOM 3440 N N . LEU A 1 435 ? 22.017 17.822 17.415 1.00 84.62 435 LEU A N 1
ATOM 3441 C CA . LEU A 1 435 ? 20.603 17.444 17.526 1.00 84.62 435 LEU A CA 1
ATOM 3442 C C . LEU A 1 435 ? 20.125 16.544 16.372 1.00 84.62 435 LEU A C 1
ATOM 3444 O O . LEU A 1 435 ? 19.198 15.758 16.548 1.00 84.62 435 LEU A O 1
ATOM 3448 N N . PHE A 1 436 ? 20.777 16.609 15.207 1.00 87.94 436 PHE A N 1
ATOM 3449 C CA . PHE A 1 436 ? 20.444 15.792 14.038 1.00 87.94 436 PHE A CA 1
ATOM 3450 C C . PHE A 1 436 ? 21.017 14.365 14.110 1.00 87.94 436 PHE A C 1
ATOM 3452 O O . PHE A 1 436 ? 20.627 13.490 13.334 1.00 87.94 436 PHE A O 1
ATOM 3459 N N . PHE A 1 437 ? 21.916 14.090 15.060 1.00 89.44 437 PHE A N 1
ATOM 3460 C CA . PHE A 1 437 ? 22.573 12.790 15.194 1.00 89.44 437 PHE A CA 1
ATOM 3461 C C . PHE A 1 437 ? 21.580 11.635 15.393 1.00 89.44 437 PHE A C 1
ATOM 3463 O O . PHE A 1 437 ? 21.729 10.576 14.780 1.00 89.44 437 PHE A O 1
ATOM 3470 N N . ASN A 1 438 ? 20.529 11.844 16.193 1.00 89.94 438 ASN A N 1
ATOM 3471 C CA . ASN A 1 438 ? 19.500 10.827 16.412 1.00 89.94 438 ASN A CA 1
ATOM 3472 C C . ASN A 1 438 ? 18.778 10.464 15.105 1.00 89.94 438 ASN A C 1
ATOM 3474 O O . ASN A 1 438 ? 18.612 9.287 14.781 1.00 89.94 438 ASN A O 1
ATOM 3478 N N . THR A 1 439 ? 18.416 11.477 14.316 1.00 88.62 439 THR A N 1
ATOM 3479 C CA . THR A 1 439 ? 17.792 11.305 13.001 1.00 88.62 439 THR A CA 1
ATOM 3480 C C . THR A 1 439 ? 18.708 10.525 12.062 1.00 88.62 439 THR A C 1
ATOM 3482 O O . THR A 1 439 ? 18.255 9.576 11.424 1.00 88.62 439 THR A O 1
ATOM 3485 N N . MET A 1 440 ? 20.009 10.838 12.036 1.00 89.56 440 MET A N 1
ATOM 3486 C CA . MET A 1 440 ? 20.991 10.088 11.245 1.00 89.56 440 MET A CA 1
ATOM 3487 C C . MET A 1 440 ? 21.058 8.611 11.640 1.00 89.56 440 MET A C 1
ATOM 3489 O O . MET A 1 440 ? 21.055 7.747 10.762 1.00 89.56 440 MET A O 1
ATOM 3493 N N . LEU A 1 441 ? 21.089 8.304 12.943 1.00 91.31 441 LEU A N 1
ATOM 3494 C CA . LEU A 1 441 ? 21.065 6.919 13.413 1.00 91.31 441 LEU A CA 1
ATOM 3495 C C . LEU A 1 441 ? 19.787 6.211 12.970 1.00 91.31 441 LEU A C 1
ATOM 3497 O O . LEU A 1 441 ? 19.871 5.108 12.441 1.00 91.31 441 LEU A O 1
ATOM 3501 N N . ARG A 1 442 ? 18.616 6.846 13.090 1.00 91.81 442 ARG A N 1
ATOM 3502 C CA . ARG A 1 442 ? 17.353 6.261 12.612 1.00 91.81 442 ARG A CA 1
ATOM 3503 C C . ARG A 1 442 ? 17.362 6.008 11.105 1.00 91.81 442 ARG A C 1
ATOM 3505 O O . ARG A 1 442 ? 16.909 4.950 10.681 1.00 91.81 442 ARG A O 1
ATOM 3512 N N . MET A 1 443 ? 17.923 6.917 10.305 1.00 89.75 443 MET A N 1
ATOM 3513 C CA . MET A 1 443 ? 18.082 6.722 8.857 1.00 89.75 443 MET A CA 1
ATOM 3514 C C . MET A 1 443 ? 19.003 5.536 8.532 1.00 89.75 443 MET A C 1
ATOM 3516 O O . MET A 1 443 ? 18.726 4.776 7.603 1.00 89.75 443 MET A O 1
ATOM 3520 N N . LEU A 1 444 ? 20.091 5.355 9.291 1.00 91.50 444 LEU A N 1
ATOM 3521 C CA . LEU A 1 444 ? 20.967 4.187 9.164 1.00 91.50 444 LEU A CA 1
ATOM 3522 C C . LEU A 1 444 ? 20.241 2.903 9.576 1.00 91.50 444 LEU A C 1
ATOM 3524 O O . LEU A 1 444 ? 20.293 1.923 8.837 1.00 91.50 444 LEU A O 1
ATOM 3528 N N . THR A 1 445 ? 19.499 2.928 10.684 1.00 93.50 445 THR A N 1
ATOM 3529 C CA . THR A 1 445 ? 18.680 1.804 11.150 1.00 93.50 445 THR A CA 1
ATOM 3530 C C . THR A 1 445 ? 17.677 1.361 10.086 1.00 93.50 445 THR A C 1
ATOM 3532 O O . THR A 1 445 ? 17.536 0.162 9.855 1.00 93.50 445 THR A O 1
ATOM 3535 N N . THR A 1 446 ? 17.031 2.292 9.375 1.00 91.94 446 THR A N 1
ATOM 3536 C CA . THR A 1 446 ? 16.127 1.971 8.254 1.00 91.94 446 THR A CA 1
ATOM 3537 C C . THR A 1 446 ? 16.816 1.133 7.175 1.00 91.94 446 THR A C 1
ATOM 3539 O O . THR A 1 446 ? 16.200 0.228 6.618 1.00 91.94 446 THR A O 1
ATOM 3542 N N . ARG A 1 447 ? 18.108 1.368 6.906 1.00 90.44 447 ARG A N 1
ATOM 3543 C CA . ARG A 1 447 ? 18.890 0.595 5.921 1.00 90.44 447 ARG A CA 1
ATOM 3544 C C . ARG A 1 447 ? 19.273 -0.804 6.410 1.00 90.44 447 ARG A C 1
ATOM 3546 O O . ARG A 1 447 ? 19.598 -1.651 5.584 1.00 90.44 447 ARG A O 1
ATOM 3553 N N . CYS A 1 448 ? 19.236 -1.048 7.719 1.00 92.44 448 CYS A N 1
ATOM 3554 C CA . CYS A 1 448 ? 19.494 -2.361 8.315 1.00 92.44 448 CYS A CA 1
ATOM 3555 C C . CYS A 1 448 ? 18.263 -3.286 8.265 1.00 92.44 448 CYS A C 1
ATOM 3557 O O . CYS A 1 448 ? 18.409 -4.500 8.420 1.00 92.44 448 CYS A O 1
ATOM 3559 N N . MET A 1 449 ? 17.063 -2.727 8.061 1.00 92.94 449 MET A N 1
ATOM 3560 C CA . MET A 1 449 ? 15.797 -3.465 8.091 1.00 92.94 449 MET A CA 1
ATOM 3561 C C . MET A 1 449 ? 15.627 -4.423 6.906 1.00 92.94 449 MET A C 1
ATOM 3563 O O . MET A 1 449 ? 16.172 -4.221 5.821 1.00 92.94 449 MET A O 1
ATOM 3567 N N . MET A 1 450 ? 14.824 -5.468 7.113 1.00 93.75 450 MET A N 1
ATOM 3568 C CA . MET A 1 450 ? 14.437 -6.403 6.057 1.00 93.75 450 MET A CA 1
ATOM 3569 C C . MET A 1 450 ? 13.263 -5.853 5.244 1.00 93.75 450 MET A C 1
ATOM 3571 O O . MET A 1 450 ? 12.516 -4.978 5.674 1.00 93.75 450 MET A O 1
ATOM 3575 N N . GLN A 1 451 ? 13.052 -6.404 4.051 1.00 93.12 451 GLN A N 1
ATOM 3576 C CA . GLN A 1 451 ? 11.867 -6.074 3.269 1.00 93.12 451 GLN A CA 1
ATOM 3577 C C . GLN A 1 451 ? 10.611 -6.698 3.901 1.00 93.12 451 GLN A C 1
ATOM 3579 O O . GLN A 1 451 ? 10.571 -7.899 4.172 1.00 93.12 451 GLN A O 1
ATOM 3584 N N . ALA A 1 452 ? 9.557 -5.898 4.075 1.00 93.88 452 ALA A N 1
ATOM 3585 C CA . ALA A 1 452 ? 8.231 -6.397 4.431 1.00 93.88 452 ALA A CA 1
ATOM 3586 C C . ALA A 1 452 ? 7.528 -7.018 3.210 1.00 93.88 452 ALA A C 1
ATOM 3588 O O . ALA A 1 452 ? 7.548 -6.456 2.111 1.00 93.88 452 ALA A O 1
ATOM 3589 N N . LEU A 1 453 ? 6.882 -8.168 3.404 1.00 93.38 453 LEU A N 1
ATOM 3590 C CA . LEU A 1 453 ? 6.362 -9.017 2.330 1.00 93.38 453 LEU A CA 1
ATOM 3591 C C . LEU A 1 453 ? 4.917 -9.438 2.606 1.00 93.38 453 LEU A C 1
ATOM 3593 O O . LEU A 1 453 ? 4.551 -9.741 3.743 1.00 93.38 453 LEU A O 1
ATOM 3597 N N . TYR A 1 454 ? 4.106 -9.499 1.548 1.00 94.19 454 TYR A N 1
ATOM 3598 C CA . TYR A 1 454 ? 2.813 -10.179 1.601 1.00 94.19 454 TYR A CA 1
ATOM 3599 C C . TYR A 1 454 ? 3.007 -11.693 1.557 1.00 94.19 454 TYR A C 1
ATOM 3601 O O . TYR A 1 454 ? 3.926 -12.190 0.904 1.00 94.19 454 TYR A O 1
ATOM 3609 N N . PHE A 1 455 ? 2.121 -12.427 2.220 1.00 88.06 455 PHE A N 1
ATOM 3610 C CA . PHE A 1 455 ? 2.121 -13.881 2.216 1.00 88.06 455 PHE A CA 1
ATOM 3611 C C . PHE A 1 455 ? 0.713 -14.443 2.450 1.00 88.06 455 PHE A C 1
ATOM 3613 O O . PHE A 1 455 ? -0.205 -13.746 2.880 1.00 88.06 455 PHE A O 1
ATOM 3620 N N . CYS A 1 456 ? 0.553 -15.726 2.136 1.00 87.62 456 CYS A N 1
ATOM 3621 C CA . CYS A 1 456 ? -0.639 -16.499 2.457 1.00 87.62 456 CYS A CA 1
ATOM 3622 C C . CYS A 1 456 ? -0.413 -17.233 3.783 1.00 87.62 456 CYS A C 1
ATOM 3624 O O . CYS A 1 456 ? 0.620 -17.889 3.938 1.00 87.62 456 CYS A O 1
ATOM 3626 N N . SER A 1 457 ? -1.367 -17.162 4.712 1.00 82.56 457 SER A N 1
ATOM 3627 C CA . SER A 1 457 ? -1.230 -17.741 6.056 1.00 82.56 457 SER A CA 1
ATOM 3628 C C . SER A 1 457 ? -0.963 -19.253 6.070 1.00 82.56 457 SER A C 1
ATOM 3630 O O . SER A 1 457 ? -0.333 -19.739 6.998 1.00 82.56 457 SER A O 1
ATOM 3632 N N . GLY A 1 458 ? -1.367 -19.998 5.035 1.00 77.56 458 GLY A N 1
ATOM 3633 C CA . GLY A 1 458 ? -1.088 -21.435 4.920 1.00 77.56 458 GLY A CA 1
ATOM 3634 C C . GLY A 1 458 ? 0.351 -21.803 4.532 1.00 77.56 458 GLY A C 1
ATOM 3635 O O . GLY A 1 458 ? 0.686 -22.982 4.558 1.00 77.56 458 GLY A O 1
ATOM 3636 N N . LEU A 1 459 ? 1.194 -20.834 4.150 1.00 77.25 459 LEU A N 1
ATOM 3637 C CA . LEU A 1 459 ? 2.577 -21.085 3.713 1.00 77.25 459 LEU A CA 1
ATOM 3638 C C . LEU A 1 459 ? 3.610 -20.998 4.841 1.00 77.25 459 LEU A C 1
ATOM 3640 O O . LEU A 1 459 ? 4.717 -21.503 4.684 1.00 77.25 459 LEU A O 1
ATOM 3644 N N . PHE A 1 460 ? 3.271 -20.336 5.946 1.00 81.50 460 PHE A N 1
ATOM 3645 C CA . PHE A 1 460 ? 4.194 -20.066 7.045 1.00 81.50 460 PHE A CA 1
ATOM 3646 C C . PHE A 1 460 ? 3.559 -20.475 8.376 1.00 81.50 460 PHE A C 1
ATOM 3648 O O . PHE A 1 460 ? 2.338 -20.393 8.521 1.00 81.50 460 PHE A O 1
ATOM 3655 N N . PRO A 1 461 ? 4.356 -20.897 9.369 1.00 85.88 461 PRO A N 1
ATOM 3656 C CA . PRO A 1 461 ? 3.853 -21.097 10.719 1.00 85.88 461 PRO A CA 1
ATOM 3657 C C . PRO A 1 461 ? 3.465 -19.755 11.356 1.00 85.88 461 PRO A C 1
ATOM 3659 O O . PRO A 1 461 ? 4.041 -18.712 11.046 1.00 85.88 461 PRO A O 1
ATOM 3662 N N . GLN A 1 462 ? 2.529 -19.782 12.307 1.00 90.25 462 GLN A N 1
ATOM 3663 C CA . GLN A 1 462 ? 2.038 -18.574 12.985 1.00 90.25 462 GLN A CA 1
ATOM 3664 C C . GLN A 1 462 ? 3.146 -17.782 13.705 1.00 90.25 462 GLN A C 1
ATOM 3666 O O . GLN A 1 462 ? 3.047 -16.563 13.823 1.00 90.25 462 GLN A O 1
ATOM 3671 N N . SER A 1 463 ? 4.223 -18.445 14.139 1.00 90.81 463 SER A N 1
ATOM 3672 C CA . SER A 1 463 ? 5.402 -17.799 14.736 1.00 90.81 463 SER A CA 1
ATOM 3673 C C . SER A 1 463 ? 6.119 -16.829 13.792 1.00 90.81 463 SER A C 1
ATOM 3675 O O . SER A 1 463 ? 6.899 -16.005 14.246 1.00 90.81 463 SER A O 1
ATOM 3677 N N . GLU A 1 464 ? 5.873 -16.918 12.484 1.00 92.19 464 GLU A N 1
ATOM 3678 C CA . GLU A 1 464 ? 6.499 -16.077 11.462 1.00 92.19 464 GLU A CA 1
ATOM 3679 C C . GLU A 1 464 ? 5.584 -14.957 10.938 1.00 92.19 464 GLU A C 1
ATOM 3681 O O . GLU A 1 464 ? 5.932 -14.288 9.962 1.00 92.19 464 GLU A O 1
ATOM 3686 N N . PHE A 1 465 ? 4.411 -14.751 11.544 1.00 95.31 465 PHE A N 1
ATOM 3687 C CA . PHE A 1 465 ? 3.440 -13.741 11.092 1.00 95.31 465 PHE A CA 1
ATOM 3688 C C . PHE A 1 465 ? 3.770 -12.326 11.565 1.00 95.31 465 PHE A C 1
ATOM 3690 O O . PHE A 1 465 ? 3.189 -11.361 11.065 1.00 95.31 465 PHE A O 1
ATOM 3697 N N . GLU A 1 466 ? 4.687 -12.216 12.520 1.00 94.69 466 GLU A N 1
ATOM 3698 C CA . GLU A 1 466 ? 5.027 -10.970 13.179 1.00 94.69 466 GLU A CA 1
ATOM 3699 C C . GLU A 1 466 ? 5.492 -9.890 12.192 1.00 94.69 466 GLU A C 1
ATOM 3701 O O . GLU A 1 466 ? 6.170 -10.130 11.184 1.00 94.69 466 GLU A O 1
ATOM 3706 N N . HIS A 1 467 ? 5.122 -8.656 12.510 1.00 96.50 467 HIS A N 1
ATOM 3707 C CA . HIS A 1 467 ? 5.605 -7.470 11.840 1.00 96.50 467 HIS A CA 1
ATOM 3708 C C . HIS A 1 467 ? 6.594 -6.722 12.739 1.00 96.50 467 HIS A C 1
ATOM 3710 O O . HIS A 1 467 ? 6.193 -5.852 13.516 1.00 96.50 467 HIS A O 1
ATOM 3716 N N . TYR A 1 468 ? 7.889 -7.007 12.566 1.00 94.75 468 TYR A N 1
ATOM 3717 C CA . TYR A 1 468 ? 8.986 -6.494 13.396 1.00 94.75 468 TYR A CA 1
ATOM 3718 C C . TYR A 1 468 ? 8.912 -4.978 13.629 1.00 94.75 468 TYR A C 1
ATOM 3720 O O . TYR A 1 468 ? 8.847 -4.517 14.762 1.00 94.75 468 TYR A O 1
ATOM 3728 N N . GLY A 1 469 ? 8.811 -4.183 12.558 1.00 93.12 469 GLY A N 1
ATOM 3729 C CA . GLY A 1 469 ? 8.795 -2.717 12.684 1.00 93.12 469 GLY A CA 1
ATOM 3730 C C . GLY A 1 469 ? 7.564 -2.124 13.386 1.00 93.12 469 GLY A C 1
ATOM 3731 O O . GLY A 1 469 ? 7.638 -1.009 13.890 1.00 93.12 469 GLY A O 1
ATOM 3732 N N . LEU A 1 470 ? 6.445 -2.855 13.440 1.00 94.56 470 LEU A N 1
ATOM 3733 C CA . LEU A 1 470 ? 5.199 -2.380 14.059 1.00 94.56 470 LEU A CA 1
ATOM 3734 C C . LEU A 1 470 ? 4.967 -2.986 15.448 1.00 94.56 470 LEU A C 1
ATOM 3736 O O . LEU A 1 470 ? 4.000 -2.601 16.101 1.00 94.56 470 LEU A O 1
ATOM 3740 N N . ALA A 1 471 ? 5.805 -3.941 15.870 1.00 95.06 471 ALA A N 1
ATOM 3741 C CA . ALA A 1 471 ? 5.576 -4.781 17.045 1.00 95.06 471 ALA A CA 1
ATOM 3742 C C . ALA A 1 471 ? 4.156 -5.389 17.077 1.00 95.06 471 ALA A C 1
ATOM 3744 O O . ALA A 1 471 ? 3.494 -5.440 18.115 1.00 95.06 471 ALA A O 1
ATOM 3745 N N . ALA A 1 472 ? 3.662 -5.820 15.909 1.00 95.56 472 ALA A N 1
ATOM 3746 C CA . ALA A 1 472 ? 2.334 -6.405 15.753 1.00 95.56 472 ALA A CA 1
ATOM 3747 C C . ALA A 1 472 ? 2.445 -7.912 15.452 1.00 95.56 472 ALA A C 1
ATOM 3749 O O . ALA A 1 472 ? 3.128 -8.281 14.496 1.00 95.56 472 ALA A O 1
ATOM 3750 N N . PRO A 1 473 ? 1.750 -8.795 16.197 1.00 95.38 473 PRO A N 1
ATOM 3751 C CA . PRO A 1 473 ? 1.859 -10.247 16.011 1.00 95.38 473 PRO A CA 1
ATOM 3752 C C . PRO A 1 473 ? 1.210 -10.743 14.711 1.00 95.38 473 PRO A C 1
ATOM 3754 O O . PRO A 1 473 ? 1.550 -11.808 14.208 1.00 95.38 473 PRO A O 1
ATOM 3757 N N . ILE A 1 474 ? 0.250 -9.987 14.178 1.00 97.62 474 ILE A N 1
ATOM 3758 C CA . ILE A 1 474 ? -0.409 -10.263 12.905 1.00 97.62 474 ILE A CA 1
ATOM 3759 C C . ILE A 1 474 ? -0.806 -8.937 12.262 1.00 97.62 474 ILE A C 1
ATOM 3761 O O . ILE A 1 474 ? -1.282 -8.026 12.945 1.00 97.62 474 ILE A O 1
ATOM 3765 N N . TYR A 1 475 ? -0.601 -8.824 10.954 1.00 98.44 475 TYR A N 1
ATOM 3766 C CA . TYR A 1 475 ? -0.858 -7.599 10.210 1.00 98.44 475 TYR A CA 1
ATOM 3767 C C . TYR A 1 475 ? -1.274 -7.909 8.768 1.00 98.44 475 TYR A C 1
ATOM 3769 O O . TYR A 1 475 ? -0.875 -8.919 8.184 1.00 98.44 475 TYR A O 1
ATOM 3777 N N . THR A 1 476 ? -2.096 -7.038 8.190 1.00 98.44 476 THR A N 1
ATOM 3778 C CA . THR A 1 476 ? -2.463 -7.059 6.770 1.00 98.44 476 THR A CA 1
ATOM 3779 C C . THR A 1 476 ? -2.673 -5.632 6.271 1.00 98.44 476 THR A C 1
ATOM 3781 O O . THR A 1 476 ? -2.622 -4.695 7.060 1.00 98.44 476 THR A O 1
ATOM 3784 N N . HIS A 1 477 ? -2.893 -5.450 4.973 1.00 98.56 477 HIS A N 1
ATOM 3785 C CA . HIS A 1 477 ? -3.354 -4.174 4.433 1.00 98.56 477 HIS A CA 1
ATOM 3786 C C . HIS A 1 477 ? -4.814 -4.282 3.995 1.00 98.56 477 HIS A C 1
ATOM 3788 O O . HIS A 1 477 ? -5.197 -5.209 3.287 1.00 98.56 477 HIS A O 1
ATOM 3794 N N . PHE A 1 478 ? -5.623 -3.335 4.455 1.00 98.31 478 PHE A N 1
ATOM 3795 C CA . PHE A 1 478 ? -7.062 -3.254 4.211 1.00 98.31 478 PHE A CA 1
ATOM 3796 C C . PHE A 1 478 ? -7.500 -1.852 3.761 1.00 98.31 478 PHE A C 1
ATOM 3798 O O . PHE A 1 478 ? -8.519 -1.708 3.094 1.00 98.31 478 PHE A O 1
ATOM 3805 N N . THR A 1 479 ? -6.746 -0.821 4.134 1.00 97.75 479 THR A N 1
ATOM 3806 C CA . THR A 1 479 ? -7.210 0.571 4.152 1.00 97.75 479 THR A CA 1
ATOM 3807 C C . THR A 1 479 ? -7.071 1.326 2.833 1.00 97.75 479 THR A C 1
ATOM 3809 O O . THR A 1 479 ? -7.306 2.525 2.806 1.00 97.75 479 THR A O 1
ATOM 3812 N N . SER A 1 480 ? -6.633 0.687 1.747 1.00 97.31 480 SER A N 1
ATOM 3813 C CA . SER A 1 480 ? -6.419 1.370 0.466 1.00 97.31 480 SER A CA 1
ATOM 3814 C C . SER A 1 480 ? -6.669 0.494 -0.773 1.00 97.31 480 SER A C 1
ATOM 3816 O O . SER A 1 480 ? -5.746 0.243 -1.561 1.00 97.31 480 SER A O 1
ATOM 3818 N N . PRO A 1 481 ? -7.897 -0.023 -0.960 1.00 97.44 481 PRO A N 1
ATOM 3819 C CA . PRO A 1 481 ? -8.246 -0.884 -2.086 1.00 97.44 481 PRO A CA 1
ATOM 3820 C C . PRO A 1 481 ? -8.291 -0.171 -3.442 1.00 97.44 481 PRO A C 1
ATOM 3822 O O . PRO A 1 481 ? -8.240 -0.868 -4.456 1.00 97.44 481 PRO A O 1
ATOM 3825 N N . ILE A 1 482 ? -8.339 1.169 -3.505 1.00 95.88 482 ILE A N 1
ATOM 3826 C CA . ILE A 1 482 ? -8.241 1.900 -4.782 1.00 95.88 482 ILE A CA 1
ATOM 3827 C C . ILE A 1 482 ? -6.843 1.731 -5.391 1.00 95.88 482 ILE A C 1
ATOM 3829 O O . ILE A 1 482 ? -6.703 1.586 -6.605 1.00 95.88 482 ILE A O 1
ATOM 3833 N N . ARG A 1 483 ? -5.811 1.690 -4.540 1.00 96.00 483 ARG A N 1
ATOM 3834 C CA . ARG A 1 483 ? -4.398 1.679 -4.947 1.00 96.00 483 ARG A CA 1
ATOM 3835 C C . ARG A 1 483 ? -3.646 0.383 -4.664 1.00 96.00 483 ARG A C 1
ATOM 3837 O O . ARG A 1 483 ? -2.483 0.296 -5.043 1.00 96.00 483 ARG A O 1
ATOM 3844 N N . ARG A 1 484 ? -4.244 -0.618 -4.003 1.00 97.38 484 ARG A N 1
ATOM 3845 C CA . ARG A 1 484 ? -3.592 -1.910 -3.702 1.00 97.38 484 ARG A CA 1
ATOM 3846 C C . ARG A 1 484 ? -4.515 -3.101 -3.940 1.00 97.38 484 ARG A C 1
ATOM 3848 O O . ARG A 1 484 ? -5.554 -3.247 -3.301 1.00 97.38 484 ARG A O 1
ATOM 3855 N N . TYR A 1 485 ? -4.075 -4.042 -4.774 1.00 97.38 485 TYR A N 1
ATOM 3856 C CA . TYR A 1 485 ? -4.830 -5.269 -5.048 1.00 97.38 485 TYR A CA 1
ATOM 3857 C C . TYR A 1 485 ? -4.859 -6.231 -3.848 1.00 97.38 485 TYR A C 1
ATOM 3859 O O . TYR A 1 485 ? -5.811 -6.991 -3.679 1.00 97.38 485 TYR A O 1
ATOM 3867 N N . ALA A 1 486 ? -3.839 -6.195 -2.982 1.00 96.00 486 ALA A N 1
ATOM 3868 C CA . ALA A 1 486 ? -3.834 -6.974 -1.740 1.00 96.00 486 ALA A CA 1
ATOM 3869 C C . ALA A 1 486 ? -5.039 -6.617 -0.852 1.00 96.00 486 ALA A C 1
ATOM 3871 O O . ALA A 1 486 ? -5.717 -7.509 -0.346 1.00 96.00 486 ALA A O 1
ATOM 3872 N N . ASP A 1 487 ? -5.367 -5.331 -0.754 1.00 98.06 487 ASP A N 1
ATOM 3873 C CA . ASP A 1 487 ? -6.507 -4.836 0.009 1.00 98.06 487 ASP A CA 1
ATOM 3874 C C . ASP A 1 487 ? -7.826 -5.305 -0.625 1.00 98.06 487 ASP A C 1
ATOM 3876 O O . ASP A 1 487 ? -8.717 -5.736 0.097 1.00 98.06 487 ASP A O 1
ATOM 3880 N N . ILE A 1 488 ? -7.933 -5.362 -1.962 1.00 96.50 488 ILE A N 1
ATOM 3881 C CA . ILE A 1 488 ? -9.086 -5.978 -2.655 1.00 96.50 488 ILE A CA 1
ATOM 3882 C C . ILE A 1 488 ? -9.264 -7.448 -2.235 1.00 96.50 488 ILE A C 1
ATOM 3884 O O . ILE A 1 488 ? -10.390 -7.887 -1.981 1.00 96.50 488 ILE A O 1
ATOM 3888 N N . LEU A 1 489 ? -8.177 -8.224 -2.130 1.00 93.88 489 LEU A N 1
ATOM 3889 C CA . LEU A 1 489 ? -8.246 -9.610 -1.644 1.00 93.88 489 LEU A CA 1
ATOM 3890 C C . LEU A 1 489 ? -8.720 -9.672 -0.189 1.00 93.88 489 LEU A C 1
ATOM 3892 O O . LEU A 1 489 ? -9.579 -10.491 0.140 1.00 93.88 489 LEU A O 1
ATOM 3896 N N . VAL A 1 490 ? -8.197 -8.797 0.670 1.00 96.81 490 VAL A N 1
ATOM 3897 C CA . VAL A 1 490 ? -8.581 -8.719 2.084 1.00 96.81 490 VAL A CA 1
ATOM 3898 C C . VAL A 1 490 ? -10.042 -8.299 2.243 1.00 96.81 490 VAL A C 1
ATOM 3900 O O . VAL A 1 490 ? -10.759 -8.918 3.023 1.00 96.81 490 VAL A O 1
ATOM 3903 N N . HIS A 1 491 ? -10.526 -7.327 1.469 1.00 97.56 491 HIS A N 1
ATOM 3904 C CA . HIS A 1 491 ? -11.933 -6.915 1.452 1.00 97.56 491 HIS A CA 1
ATOM 3905 C C . HIS A 1 491 ? -12.854 -8.065 1.042 1.00 97.56 491 HIS A C 1
ATOM 3907 O O . HIS A 1 491 ? -13.887 -8.266 1.675 1.00 97.56 491 HIS A O 1
ATOM 3913 N N . ARG A 1 492 ? -12.479 -8.859 0.028 1.00 93.62 492 ARG A N 1
ATOM 3914 C CA . ARG A 1 492 ? -13.243 -10.054 -0.380 1.00 93.62 492 ARG A CA 1
ATOM 3915 C C . ARG A 1 492 ? -13.293 -11.097 0.735 1.00 93.62 492 ARG A C 1
ATOM 3917 O O . ARG A 1 492 ? -14.364 -11.625 1.023 1.00 93.62 492 ARG A O 1
ATOM 3924 N N . LEU A 1 493 ? -12.157 -11.372 1.379 1.00 89.19 493 LEU A N 1
ATOM 3925 C CA . LEU A 1 493 ? -12.089 -12.301 2.511 1.00 89.19 493 LEU A CA 1
ATOM 3926 C C . LEU A 1 493 ? -12.900 -11.796 3.708 1.00 89.19 493 LEU A C 1
ATOM 3928 O O . LEU A 1 493 ? -13.613 -12.577 4.326 1.00 89.19 493 LEU A O 1
ATOM 3932 N N . LEU A 1 494 ? -12.842 -10.504 4.024 1.00 95.75 494 LEU A N 1
ATOM 3933 C CA . LEU A 1 494 ? -13.603 -9.931 5.129 1.00 95.75 494 LEU A CA 1
ATOM 3934 C C . LEU A 1 494 ? -15.108 -9.930 4.836 1.00 95.75 494 LEU A C 1
ATOM 3936 O O . LEU A 1 494 ? -15.883 -10.292 5.713 1.00 95.75 494 LEU A O 1
ATOM 3940 N N . ALA A 1 495 ? -15.525 -9.590 3.611 1.00 92.62 495 ALA A N 1
ATOM 3941 C CA . ALA A 1 495 ? -16.930 -9.634 3.196 1.00 92.62 495 ALA A CA 1
ATOM 3942 C C . ALA A 1 495 ? -17.504 -11.052 3.320 1.00 92.62 495 ALA A C 1
ATOM 3944 O O . ALA A 1 495 ? -18.594 -11.239 3.857 1.00 92.62 495 ALA A O 1
ATOM 3945 N N . ALA A 1 496 ? -16.724 -12.049 2.902 1.00 87.19 496 ALA A N 1
ATOM 3946 C CA . ALA A 1 496 ? -17.027 -13.455 3.111 1.00 87.19 496 ALA A CA 1
ATOM 3947 C C . ALA A 1 496 ? -17.071 -13.849 4.597 1.00 87.19 496 ALA A C 1
ATOM 3949 O O . ALA A 1 496 ? -17.969 -14.573 5.012 1.00 87.19 496 ALA A O 1
ATOM 3950 N N . ALA A 1 497 ? -16.131 -13.362 5.413 1.00 87.06 497 ALA A N 1
ATOM 3951 C CA . ALA A 1 497 ? -16.061 -13.667 6.845 1.00 87.06 497 ALA A CA 1
ATOM 3952 C C . ALA A 1 497 ? -17.287 -13.178 7.632 1.00 87.06 497 ALA A C 1
ATOM 3954 O O . ALA A 1 497 ? -17.586 -13.724 8.694 1.00 87.06 497 ALA A O 1
ATOM 3955 N N . ILE A 1 498 ? -17.976 -12.153 7.125 1.00 89.50 498 ILE A N 1
ATOM 3956 C CA . ILE A 1 498 ? -19.188 -11.585 7.729 1.00 89.50 498 ILE A CA 1
ATOM 3957 C C . ILE A 1 498 ? -20.469 -11.968 6.977 1.00 89.50 498 ILE A C 1
ATOM 3959 O O . ILE A 1 498 ? -21.527 -11.422 7.272 1.00 89.50 498 ILE A O 1
ATOM 3963 N N . ASN A 1 499 ? -20.384 -12.884 6.003 1.00 84.75 499 ASN A N 1
ATOM 3964 C CA . ASN A 1 499 ? -21.491 -13.300 5.133 1.00 84.75 499 ASN A CA 1
ATOM 3965 C C . ASN A 1 499 ? -22.175 -12.146 4.368 1.00 84.75 499 ASN A C 1
ATOM 3967 O O . ASN A 1 499 ? -23.332 -12.264 3.975 1.00 84.75 499 ASN A O 1
ATOM 3971 N N . ALA A 1 500 ? -21.470 -11.033 4.140 1.00 83.00 500 ALA A N 1
ATOM 3972 C CA . ALA A 1 500 ? -21.964 -9.926 3.315 1.00 83.00 500 ALA A CA 1
ATOM 3973 C C . ALA A 1 500 ? -21.808 -10.208 1.811 1.00 83.00 500 ALA A C 1
ATOM 3975 O O . ALA A 1 500 ? -22.450 -9.561 0.987 1.00 83.00 500 ALA A O 1
ATOM 3976 N N . ASP A 1 501 ? -20.944 -11.159 1.455 1.00 78.69 501 ASP A N 1
ATOM 3977 C CA . ASP A 1 501 ? -20.795 -11.680 0.100 1.00 78.69 501 ASP A CA 1
ATOM 3978 C C . ASP A 1 501 ? -20.504 -13.187 0.164 1.00 78.69 501 ASP A C 1
ATOM 3980 O O . ASP A 1 501 ? -19.971 -13.690 1.158 1.00 78.69 501 ASP A O 1
ATOM 3984 N N . THR A 1 502 ? -20.851 -13.924 -0.887 1.00 65.00 502 THR A N 1
ATOM 3985 C CA . THR A 1 502 ? -20.581 -15.364 -0.965 1.00 65.00 502 THR A CA 1
ATOM 3986 C C . THR A 1 502 ? -19.142 -15.619 -1.407 1.00 65.00 502 THR A C 1
ATOM 3988 O O . THR A 1 502 ? -18.652 -15.007 -2.357 1.00 65.00 502 THR A O 1
ATOM 3991 N N . THR A 1 503 ? -18.451 -16.554 -0.746 1.00 56.75 503 THR A N 1
ATOM 3992 C CA . THR A 1 503 ? -17.145 -17.029 -1.221 1.00 56.75 503 THR A CA 1
ATOM 3993 C C . THR A 1 503 ? -17.289 -17.751 -2.556 1.00 56.75 503 THR A C 1
ATOM 3995 O O . THR A 1 503 ? -18.212 -18.531 -2.780 1.00 56.75 503 THR A O 1
ATOM 3998 N N . TYR A 1 504 ? -16.345 -17.495 -3.456 1.00 57.03 504 TYR A N 1
ATOM 3999 C CA . TYR A 1 504 ? -16.346 -18.077 -4.792 1.00 57.03 504 TYR A CA 1
ATOM 4000 C C . TYR A 1 504 ? -16.041 -19.585 -4.726 1.00 57.03 504 TYR A C 1
ATOM 4002 O O . TYR A 1 504 ? -15.084 -19.970 -4.043 1.00 57.03 504 TYR A O 1
ATOM 4010 N N . PRO A 1 505 ? -16.772 -20.438 -5.471 1.00 41.88 505 PRO A N 1
ATOM 4011 C CA . PRO A 1 505 ? -16.470 -21.864 -5.599 1.00 41.88 505 PRO A CA 1
ATOM 4012 C C . PRO A 1 505 ? -15.012 -22.114 -5.991 1.00 41.88 505 PRO A C 1
ATOM 4014 O O . PRO A 1 505 ? -14.366 -22.952 -5.385 1.00 41.88 505 PRO A O 1
ATOM 4017 N N . ASP A 1 506 ? -14.417 -21.292 -6.861 1.00 42.56 506 ASP A N 1
ATOM 4018 C CA . ASP A 1 506 ? -13.006 -21.408 -7.271 1.00 42.56 506 ASP A CA 1
ATOM 4019 C C . ASP A 1 506 ? -11.983 -21.217 -6.136 1.00 42.56 506 ASP A C 1
ATOM 4021 O O . ASP A 1 506 ? -10.799 -21.543 -6.295 1.00 42.56 506 ASP A O 1
ATOM 4025 N N . LEU A 1 507 ? -12.399 -20.668 -4.986 1.00 42.69 507 LEU A N 1
ATOM 4026 C CA . LEU A 1 507 ? -11.599 -20.552 -3.764 1.00 42.69 507 LEU A CA 1
ATOM 4027 C C . LEU A 1 507 ? -11.701 -21.797 -2.867 1.00 42.69 507 LEU A C 1
ATOM 4029 O O . LEU A 1 507 ? -10.747 -22.052 -2.135 1.00 42.69 507 LEU A O 1
ATOM 4033 N N . LEU A 1 508 ? -12.752 -22.610 -3.002 1.00 47.19 508 LEU A N 1
ATOM 4034 C CA . LEU A 1 508 ? -13.022 -23.799 -2.181 1.00 47.19 508 LEU A CA 1
ATOM 4035 C C . LEU A 1 508 ? -12.865 -25.119 -2.950 1.00 47.19 508 LEU A C 1
ATOM 4037 O O . LEU A 1 508 ? -12.353 -26.086 -2.388 1.00 47.19 508 LEU A O 1
ATOM 4041 N N . ASP A 1 509 ? -13.241 -25.136 -4.225 1.00 49.00 509 ASP A N 1
ATOM 4042 C CA . ASP A 1 509 ? -13.217 -26.272 -5.137 1.00 49.00 509 ASP A CA 1
ATOM 4043 C C . ASP A 1 509 ? -11.892 -26.254 -5.908 1.00 49.00 509 ASP A C 1
ATOM 4045 O O . ASP A 1 509 ? -11.561 -25.309 -6.630 1.00 49.00 509 ASP A O 1
ATOM 4049 N N . LYS A 1 510 ? -11.068 -27.280 -5.689 1.00 63.66 510 LYS A N 1
ATOM 4050 C CA . LYS A 1 510 ? -9.690 -27.335 -6.182 1.00 63.66 510 LYS A CA 1
ATOM 4051 C C . LYS A 1 510 ? -9.457 -28.573 -7.005 1.00 63.66 510 LYS A C 1
ATOM 4053 O O . LYS A 1 510 ? -9.820 -29.672 -6.599 1.00 63.66 510 LYS A O 1
ATOM 4058 N N . HIS A 1 511 ? -8.764 -28.398 -8.124 1.00 72.06 511 HIS A N 1
ATOM 4059 C CA . HIS A 1 511 ? -8.183 -29.525 -8.830 1.00 72.06 511 HIS A CA 1
ATOM 4060 C C . HIS A 1 511 ? -7.096 -30.161 -7.964 1.00 72.06 511 HIS A C 1
ATOM 4062 O O . HIS A 1 511 ? -6.100 -29.514 -7.628 1.00 72.06 511 HIS A O 1
ATOM 4068 N N . ALA A 1 512 ? -7.313 -31.419 -7.611 1.00 77.00 512 ALA A N 1
ATOM 4069 C CA . ALA A 1 512 ? -6.360 -32.267 -6.930 1.00 77.00 512 ALA A CA 1
ATOM 4070 C C . ALA A 1 512 ? -6.016 -33.481 -7.794 1.00 77.00 512 ALA A C 1
ATOM 4072 O O . ALA A 1 512 ? -6.784 -33.851 -8.678 1.00 77.00 512 ALA A O 1
ATOM 4073 N N . TYR A 1 513 ? -4.880 -34.104 -7.518 1.00 82.75 513 TYR A N 1
ATOM 4074 C CA . TYR A 1 513 ? -4.426 -35.324 -8.177 1.00 82.75 513 TYR A CA 1
ATOM 4075 C C . TYR A 1 513 ? -4.259 -36.424 -7.140 1.00 82.75 513 TYR A C 1
ATOM 4077 O O . TYR A 1 513 ? -3.706 -36.175 -6.068 1.00 82.75 513 TYR A O 1
ATOM 4085 N N . VAL A 1 514 ? -4.726 -37.633 -7.441 1.00 84.88 514 VAL A N 1
ATOM 4086 C CA . VAL A 1 514 ? -4.545 -38.790 -6.556 1.00 84.88 514 VAL A CA 1
ATOM 4087 C C . VAL A 1 514 ? -3.072 -39.206 -6.550 1.00 84.88 514 VAL A C 1
ATOM 4089 O O . VAL A 1 514 ? -2.541 -39.656 -7.559 1.00 84.88 514 VAL A O 1
ATOM 4092 N N . LEU A 1 515 ? -2.405 -39.079 -5.405 1.00 83.88 515 LEU A N 1
ATOM 4093 C CA . LEU A 1 515 ? -1.026 -39.526 -5.192 1.00 83.88 515 LEU A CA 1
ATOM 4094 C C . LEU A 1 515 ? -0.932 -40.952 -4.653 1.00 83.88 515 LEU A C 1
ATOM 4096 O O . LEU A 1 515 ? 0.081 -41.615 -4.852 1.00 83.88 515 LEU A O 1
ATOM 4100 N N . ALA A 1 516 ? -1.957 -41.415 -3.940 1.00 83.44 516 ALA A N 1
ATOM 4101 C CA . ALA A 1 516 ? -2.034 -42.789 -3.464 1.00 83.44 516 ALA A CA 1
ATOM 4102 C C . ALA A 1 516 ? -3.484 -43.208 -3.240 1.00 83.44 516 ALA A C 1
ATOM 4104 O O . ALA A 1 516 ? -4.311 -42.419 -2.778 1.00 83.44 516 ALA A O 1
ATOM 4105 N N . VAL A 1 517 ? -3.768 -44.481 -3.498 1.00 87.31 517 VAL A N 1
ATOM 4106 C CA . VAL A 1 517 ? -5.059 -45.102 -3.210 1.00 87.31 517 VAL A CA 1
ATOM 4107 C C . VAL A 1 517 ? -4.890 -46.035 -2.010 1.00 87.31 517 VAL A C 1
ATOM 4109 O O . VAL A 1 517 ? -4.089 -46.964 -2.053 1.00 87.31 517 VAL A O 1
ATOM 4112 N N . LYS A 1 518 ? -5.620 -45.778 -0.921 1.00 84.06 518 LYS A N 1
ATOM 4113 C CA . LYS A 1 518 ? -5.638 -46.591 0.310 1.00 84.06 518 LYS A CA 1
ATOM 4114 C C . LYS A 1 518 ? -6.987 -47.300 0.444 1.00 84.06 518 LYS A C 1
ATOM 4116 O O . LYS A 1 518 ? -7.955 -46.891 -0.190 1.00 84.06 518 LYS A O 1
ATOM 4121 N N . LYS A 1 519 ? -7.084 -48.303 1.329 1.00 84.00 519 LYS A N 1
ATOM 4122 C CA . LYS A 1 519 ? -8.305 -49.115 1.545 1.00 84.00 519 LYS A CA 1
ATOM 4123 C C . LYS A 1 519 ? -9.571 -48.306 1.866 1.00 84.00 519 LYS A C 1
ATOM 4125 O O . LYS A 1 519 ? -10.653 -48.721 1.475 1.00 84.00 519 LYS A O 1
ATOM 4130 N N . ASN A 1 520 ? -9.449 -47.155 2.526 1.00 84.25 520 ASN A N 1
ATOM 4131 C CA . ASN A 1 520 ? -10.576 -46.299 2.923 1.00 84.25 520 ASN A CA 1
ATOM 4132 C C . ASN A 1 520 ? -10.392 -44.811 2.564 1.00 84.25 520 ASN A C 1
ATOM 4134 O O . ASN A 1 520 ? -11.155 -43.959 3.024 1.00 84.25 520 ASN A O 1
ATOM 4138 N N . ALA A 1 521 ? -9.357 -44.464 1.798 1.00 84.12 521 ALA A N 1
ATOM 4139 C CA . ALA A 1 521 ? -9.022 -43.073 1.524 1.00 84.12 521 ALA A CA 1
ATOM 4140 C C . ALA A 1 521 ? -8.189 -42.908 0.251 1.00 84.12 521 ALA A C 1
ATOM 4142 O O . ALA A 1 521 ? -7.515 -43.833 -0.197 1.00 84.12 521 ALA A O 1
ATOM 4143 N N . LEU A 1 522 ? -8.173 -41.692 -0.280 1.00 85.00 522 LEU A N 1
ATOM 4144 C CA . LEU A 1 522 ? -7.252 -41.241 -1.313 1.00 85.00 522 LEU A CA 1
ATOM 4145 C C . LEU A 1 522 ? -6.301 -40.214 -0.709 1.00 85.00 522 LEU A C 1
ATOM 4147 O O . LEU A 1 522 ? -6.730 -39.296 -0.012 1.00 85.00 522 LEU A O 1
ATOM 4151 N N . GLN A 1 523 ? -5.011 -40.351 -0.981 1.00 83.50 523 GLN A N 1
ATOM 4152 C CA . GLN A 1 523 ? -4.059 -39.274 -0.748 1.00 83.50 523 GLN A CA 1
ATOM 4153 C C . GLN A 1 523 ? -4.060 -38.390 -1.986 1.00 83.50 523 GLN A C 1
ATOM 4155 O O . GLN A 1 523 ? -3.868 -38.890 -3.092 1.00 83.50 523 GLN A O 1
ATOM 4160 N N . VAL A 1 524 ? -4.324 -37.100 -1.812 1.00 83.56 524 VAL A N 1
ATOM 4161 C CA . VAL A 1 524 ? -4.506 -36.149 -2.908 1.00 83.56 524 VAL A CA 1
ATOM 4162 C C . VAL A 1 524 ? -3.550 -34.972 -2.764 1.00 83.56 524 VAL A C 1
ATOM 4164 O O . VAL A 1 524 ? -3.327 -34.487 -1.658 1.00 83.56 524 VAL A O 1
ATOM 4167 N N . LEU A 1 525 ? -3.004 -34.497 -3.879 1.00 77.12 525 LEU A N 1
ATOM 4168 C CA . LEU A 1 525 ? -2.184 -33.291 -3.962 1.00 77.12 525 LEU A CA 1
ATOM 4169 C C . LEU A 1 525 ? -2.970 -32.188 -4.642 1.00 77.12 525 LEU A C 1
ATOM 4171 O O . LEU A 1 525 ? -3.524 -32.415 -5.712 1.00 77.12 525 LEU A O 1
ATOM 4175 N N . ILE A 1 526 ? -2.950 -30.984 -4.081 1.00 74.69 526 ILE A N 1
ATOM 4176 C CA . ILE A 1 526 ? -3.474 -29.778 -4.721 1.00 74.69 526 ILE A CA 1
ATOM 4177 C C . ILE A 1 526 ? -2.277 -28.936 -5.180 1.00 74.69 526 ILE A C 1
ATOM 4179 O O . ILE A 1 526 ? -1.722 -28.182 -4.373 1.00 74.69 526 ILE A O 1
ATOM 4183 N N . PRO A 1 527 ? -1.864 -29.015 -6.462 1.00 57.09 527 PRO A N 1
ATOM 4184 C CA . PRO A 1 527 ? -0.609 -28.408 -6.916 1.00 57.09 527 PRO A CA 1
ATOM 4185 C C . PRO A 1 527 ? -0.584 -26.893 -6.756 1.00 57.09 527 PRO A C 1
ATOM 4187 O O . PRO A 1 527 ? 0.462 -26.321 -6.478 1.00 57.09 527 PRO A O 1
ATOM 4190 N N . ARG A 1 528 ? -1.753 -26.245 -6.852 1.00 53.88 528 ARG A N 1
ATOM 4191 C CA . ARG A 1 528 ? -1.901 -24.796 -6.661 1.00 53.88 528 ARG A CA 1
ATOM 4192 C C . ARG A 1 528 ? -1.388 -24.314 -5.298 1.00 53.88 528 ARG A C 1
ATOM 4194 O O . ARG A 1 528 ? -0.965 -23.168 -5.201 1.00 53.88 528 ARG A O 1
ATOM 4201 N N . TYR A 1 529 ? -1.446 -25.161 -4.270 1.00 50.47 529 TYR A N 1
ATOM 4202 C CA . TYR A 1 529 ? -1.026 -24.823 -2.905 1.00 50.47 529 TYR A CA 1
ATOM 4203 C C . TYR A 1 529 ? 0.147 -25.663 -2.398 1.00 50.47 529 TYR A C 1
ATOM 4205 O O . TYR A 1 529 ? 0.619 -25.417 -1.295 1.00 50.47 529 TYR A O 1
ATOM 4213 N N . GLY A 1 530 ? 0.586 -26.673 -3.156 1.00 51.28 530 GLY A N 1
ATOM 4214 C CA . GLY A 1 530 ? 1.549 -27.663 -2.667 1.00 51.28 530 GLY A CA 1
ATOM 4215 C C . GLY A 1 530 ? 1.040 -28.452 -1.455 1.00 51.28 530 GLY A C 1
ATOM 4216 O O . GLY A 1 530 ? 1.842 -28.934 -0.663 1.00 51.28 530 GLY A O 1
ATOM 4217 N N . LEU A 1 531 ? -0.283 -28.547 -1.282 1.00 60.69 531 LEU A N 1
ATOM 4218 C CA . LEU A 1 531 ? -0.907 -29.198 -0.131 1.00 60.69 531 LEU A CA 1
ATOM 4219 C C . LEU A 1 531 ? -1.228 -30.653 -0.448 1.00 60.69 531 LEU A C 1
ATOM 4221 O O . LEU A 1 531 ? -1.949 -30.936 -1.408 1.00 60.69 531 LEU A O 1
ATOM 4225 N N . GLU A 1 532 ? -0.751 -31.553 0.406 1.00 73.38 532 GLU A N 1
ATOM 4226 C CA . GLU A 1 532 ? -1.191 -32.941 0.439 1.00 73.38 532 GLU A CA 1
ATOM 4227 C C . GLU A 1 532 ? -2.281 -33.138 1.489 1.00 73.38 532 GLU A C 1
ATOM 4229 O O . GLU A 1 532 ? -2.211 -32.635 2.611 1.00 73.38 532 GLU A O 1
ATOM 4234 N N . GLY A 1 533 ? -3.304 -33.892 1.110 1.00 73.69 533 GLY A N 1
ATOM 4235 C CA . GLY A 1 533 ? -4.484 -34.141 1.914 1.00 73.69 533 GLY A CA 1
ATOM 4236 C C . GLY A 1 533 ? -4.916 -35.593 1.862 1.00 73.69 533 GLY A C 1
ATOM 4237 O O . GLY A 1 533 ? -4.676 -36.290 0.880 1.00 73.69 533 GLY A O 1
ATOM 4238 N N . THR A 1 534 ? -5.587 -36.059 2.914 1.00 81.06 534 THR A N 1
ATOM 4239 C CA . THR A 1 534 ? -6.273 -37.357 2.889 1.00 81.06 534 THR A CA 1
ATOM 4240 C C . THR A 1 534 ? -7.768 -37.132 2.699 1.00 81.06 534 THR A C 1
ATOM 4242 O O . THR A 1 534 ? -8.428 -36.525 3.542 1.00 81.06 534 THR A O 1
ATOM 4245 N N . LEU A 1 535 ? -8.296 -37.633 1.588 1.00 80.19 535 LEU A N 1
ATOM 4246 C CA . LEU A 1 535 ? -9.714 -37.691 1.264 1.00 80.19 535 LEU A CA 1
ATOM 4247 C C . LEU A 1 535 ? -10.255 -39.055 1.706 1.00 80.19 535 LEU A C 1
ATOM 4249 O O . LEU A 1 535 ? -10.012 -40.063 1.049 1.00 80.19 535 LEU A O 1
ATOM 4253 N N . TYR A 1 536 ? -10.967 -39.103 2.830 1.00 80.44 536 TYR A N 1
ATOM 4254 C CA . TYR A 1 536 ? -11.598 -40.338 3.305 1.00 80.44 536 TYR A CA 1
ATOM 4255 C C . TYR A 1 536 ? -12.838 -40.662 2.465 1.00 80.44 536 TYR A C 1
ATOM 4257 O O . TYR A 1 536 ? -13.658 -39.785 2.204 1.00 80.44 536 TYR A O 1
ATOM 4265 N N . LEU A 1 537 ? -12.982 -41.924 2.059 1.00 76.69 537 LEU A N 1
ATOM 4266 C CA . LEU A 1 537 ? -14.079 -42.402 1.204 1.00 76.69 537 LEU A CA 1
ATOM 4267 C C . LEU A 1 537 ? -15.234 -43.029 2.005 1.00 76.69 537 LEU A C 1
ATOM 4269 O O . LEU A 1 537 ? -16.117 -43.646 1.423 1.00 76.69 537 LEU A O 1
ATOM 4273 N N . ASN A 1 538 ? -15.241 -42.857 3.330 1.00 64.56 538 ASN A N 1
ATOM 4274 C CA . ASN A 1 538 ? -16.152 -43.534 4.263 1.00 64.56 538 ASN A CA 1
ATOM 4275 C C . ASN A 1 538 ? -17.646 -43.262 4.006 1.00 64.56 538 ASN A C 1
ATOM 4277 O O . ASN A 1 538 ? -18.485 -44.047 4.434 1.00 64.56 538 ASN A O 1
ATOM 4281 N N . ASP A 1 539 ? -17.974 -42.167 3.319 1.00 54.69 539 ASP A N 1
ATOM 4282 C CA . ASP A 1 539 ? -19.356 -41.774 3.029 1.00 54.69 539 ASP A CA 1
ATOM 4283 C C . ASP A 1 539 ? -19.964 -42.549 1.833 1.00 54.69 539 ASP A C 1
ATOM 4285 O O . ASP A 1 539 ? -21.148 -42.386 1.537 1.00 54.69 539 ASP A O 1
ATOM 4289 N N . PHE A 1 540 ? -19.184 -43.393 1.136 1.00 57.09 540 PHE A N 1
ATOM 4290 C CA . PHE A 1 540 ? -19.610 -44.123 -0.067 1.00 57.09 540 PHE A CA 1
ATOM 4291 C C . PHE A 1 540 ? -19.056 -45.562 -0.125 1.00 57.09 540 PHE A C 1
ATOM 4293 O O . PHE A 1 540 ? -17.955 -45.819 0.360 1.00 57.09 540 PHE A O 1
ATOM 4300 N N . PRO A 1 541 ? -19.764 -46.514 -0.769 1.00 68.56 541 PRO A N 1
ATOM 4301 C CA . PRO A 1 541 ? -19.342 -47.913 -0.865 1.00 68.56 541 PRO A CA 1
ATOM 4302 C C . PRO A 1 541 ? -18.280 -48.109 -1.962 1.00 68.56 541 PRO A C 1
ATOM 4304 O O . PRO A 1 541 ? -18.530 -48.752 -2.980 1.00 68.56 541 PRO A O 1
ATOM 4307 N N . PHE A 1 542 ? -17.100 -47.515 -1.785 1.00 78.75 542 PHE A N 1
ATOM 4308 C CA . PHE A 1 542 ? -15.954 -47.787 -2.649 1.00 78.75 542 PHE A CA 1
ATOM 4309 C C . PHE A 1 542 ? -15.317 -49.137 -2.297 1.00 78.75 542 PHE A C 1
ATOM 4311 O O . PHE A 1 542 ? -15.071 -49.444 -1.131 1.00 78.75 542 PHE A O 1
ATOM 4318 N N . VAL A 1 543 ? -15.062 -49.946 -3.325 1.00 80.06 543 VAL A N 1
ATOM 4319 C CA . VAL A 1 543 ? -14.367 -51.230 -3.232 1.00 80.06 543 VAL A CA 1
ATOM 4320 C C . VAL A 1 543 ? -12.913 -51.021 -3.629 1.00 80.06 543 VAL A C 1
ATOM 4322 O O . VAL A 1 543 ? -12.616 -50.620 -4.759 1.00 80.06 543 VAL A O 1
ATOM 4325 N N . PHE A 1 544 ? -12.011 -51.312 -2.695 1.00 83.62 544 PHE A N 1
ATOM 4326 C CA . PHE A 1 544 ? -10.575 -51.248 -2.922 1.00 83.62 544 PHE A CA 1
ATOM 4327 C C . PHE A 1 544 ? -10.093 -52.488 -3.677 1.00 83.62 544 PHE A C 1
ATOM 4329 O O . PHE A 1 544 ? -10.334 -53.613 -3.239 1.00 83.62 544 PHE A O 1
ATOM 4336 N N . ASN A 1 545 ? -9.366 -52.281 -4.772 1.00 82.19 545 ASN A N 1
ATOM 4337 C CA . ASN A 1 545 ? -8.648 -53.338 -5.473 1.00 82.19 545 ASN A CA 1
ATOM 4338 C C . ASN A 1 545 ? -7.154 -53.266 -5.115 1.00 82.19 545 ASN A C 1
ATOM 4340 O O . ASN A 1 545 ? -6.503 -52.245 -5.326 1.00 82.19 545 ASN A O 1
ATOM 4344 N N . GLU A 1 546 ? -6.622 -54.351 -4.548 1.00 75.44 546 GLU A N 1
ATOM 4345 C CA . GLU A 1 546 ? -5.229 -54.446 -4.091 1.00 75.44 546 GLU A CA 1
ATOM 4346 C C . GLU A 1 546 ? -4.253 -54.813 -5.222 1.00 75.44 546 GLU A C 1
ATOM 4348 O O . GLU A 1 546 ? -3.091 -54.420 -5.175 1.00 75.44 546 GLU A O 1
ATOM 4353 N N . LEU A 1 547 ? -4.727 -55.511 -6.262 1.00 76.75 547 LEU A N 1
ATOM 4354 C CA . LEU A 1 547 ? -3.921 -55.886 -7.433 1.00 76.75 547 LEU A CA 1
ATOM 4355 C C . LEU A 1 547 ? -3.701 -54.700 -8.378 1.00 76.75 547 LEU A C 1
ATOM 4357 O O . LEU A 1 547 ? -2.649 -54.573 -8.999 1.00 76.75 547 LEU A O 1
ATOM 4361 N N . GLU A 1 548 ? -4.695 -53.821 -8.469 1.00 78.88 548 GLU A N 1
ATOM 4362 C CA . GLU A 1 548 ? -4.627 -52.563 -9.203 1.00 78.88 548 GLU A CA 1
ATOM 4363 C C . GLU A 1 548 ? -5.070 -51.450 -8.246 1.00 78.88 548 GLU A C 1
ATOM 4365 O O . GLU A 1 548 ? -6.282 -51.310 -8.065 1.00 78.88 548 GLU A O 1
ATOM 4370 N N . PRO A 1 549 ? -4.141 -50.685 -7.627 1.00 79.25 549 PRO A N 1
ATOM 4371 C CA . PRO A 1 549 ? -4.423 -49.749 -6.534 1.00 79.25 549 PRO A CA 1
ATOM 4372 C C . PRO A 1 549 ? -5.435 -48.686 -6.969 1.00 79.25 549 PRO A C 1
ATOM 4374 O O . PRO A 1 549 ? -5.094 -47.630 -7.504 1.00 79.25 549 PRO A O 1
ATOM 4377 N N . SER A 1 550 ? -6.706 -49.015 -6.764 1.00 86.81 550 SER A N 1
ATOM 4378 C CA . SER A 1 550 ? -7.865 -48.280 -7.250 1.00 86.81 550 SER A CA 1
ATOM 4379 C C . SER A 1 550 ? -9.053 -48.486 -6.318 1.00 86.81 550 SER A C 1
ATOM 4381 O O . SER A 1 550 ? -9.155 -49.486 -5.605 1.00 86.81 550 SER A O 1
ATOM 4383 N N . GLN A 1 551 ? -9.937 -47.498 -6.299 1.00 85.44 551 GLN A N 1
ATOM 4384 C CA . GLN A 1 551 ? -11.185 -47.502 -5.547 1.00 85.44 551 GLN A CA 1
ATOM 4385 C C . GLN A 1 551 ? -12.324 -47.384 -6.546 1.00 85.44 551 GLN A C 1
ATOM 4387 O O . GLN A 1 551 ? -12.358 -46.437 -7.329 1.00 85.44 551 GLN A O 1
ATOM 4392 N N . SER A 1 552 ? -13.252 -48.336 -6.537 1.00 82.25 552 SER A N 1
ATOM 4393 C CA . SER A 1 552 ? -14.369 -48.356 -7.487 1.00 82.25 552 SER A CA 1
ATOM 4394 C C . SER A 1 552 ? -15.705 -48.287 -6.758 1.00 82.25 552 SER A C 1
ATOM 4396 O O . SER A 1 552 ? -15.942 -49.072 -5.846 1.00 82.25 552 SER A O 1
ATOM 4398 N N . ALA A 1 553 ? -16.587 -47.376 -7.161 1.00 76.81 553 ALA A N 1
ATOM 4399 C CA . ALA A 1 553 ? -17.972 -47.323 -6.695 1.00 76.81 553 ALA A CA 1
ATOM 4400 C C . ALA A 1 553 ? -18.902 -46.999 -7.867 1.00 76.81 553 ALA A C 1
ATOM 4402 O O . ALA A 1 553 ? -18.713 -45.996 -8.560 1.00 76.81 553 ALA A O 1
ATOM 4403 N N . ALA A 1 554 ? -19.936 -47.822 -8.062 1.00 74.38 554 ALA A N 1
ATOM 4404 C CA . ALA A 1 554 ? -20.857 -47.717 -9.195 1.00 74.38 554 ALA A CA 1
ATOM 4405 C C . ALA A 1 554 ? -20.099 -47.586 -10.537 1.00 74.38 554 ALA A C 1
ATOM 4407 O O . ALA A 1 554 ? -19.382 -48.503 -10.923 1.00 74.38 554 ALA A O 1
ATOM 4408 N N . ASN A 1 555 ? -20.220 -46.440 -11.216 1.00 72.06 555 ASN A N 1
ATOM 4409 C CA . ASN A 1 555 ? -19.631 -46.189 -12.537 1.00 72.06 555 ASN A CA 1
ATOM 4410 C C . ASN A 1 555 ? -18.299 -45.417 -12.460 1.00 72.06 555 ASN A C 1
ATOM 4412 O O . ASN A 1 555 ? -17.801 -44.951 -13.482 1.00 72.06 555 ASN A O 1
ATOM 4416 N N . VAL A 1 556 ? -17.763 -45.196 -11.256 1.00 74.38 556 VAL A N 1
ATOM 4417 C CA . VAL A 1 556 ? -16.582 -44.359 -11.022 1.00 74.38 556 VAL A CA 1
ATOM 4418 C C . VAL A 1 556 ? -15.447 -45.234 -10.506 1.00 74.38 556 VAL A C 1
ATOM 4420 O O . VAL A 1 556 ? -15.564 -45.845 -9.443 1.00 74.38 556 VAL A O 1
ATOM 4423 N N . LYS A 1 557 ? -14.340 -45.266 -11.252 1.00 84.88 557 LYS A N 1
ATOM 4424 C CA . LYS A 1 557 ? -13.069 -45.878 -10.855 1.00 84.88 557 LYS A CA 1
ATOM 4425 C C . LYS A 1 557 ? -12.072 -44.755 -10.582 1.00 84.88 557 LYS A C 1
ATOM 4427 O O . LYS A 1 557 ? -11.887 -43.904 -11.441 1.00 84.88 557 LYS A O 1
ATOM 4432 N N . LEU A 1 558 ? -11.483 -44.747 -9.390 1.00 84.38 558 LEU A N 1
ATOM 4433 C CA . LEU A 1 558 ? -10.486 -43.773 -8.950 1.00 84.38 558 LEU A CA 1
ATOM 4434 C C . LEU A 1 558 ? -9.132 -44.468 -8.838 1.00 84.38 558 LEU A C 1
ATOM 4436 O O . LEU A 1 558 ? -8.995 -45.442 -8.094 1.00 84.38 558 LEU A O 1
ATOM 4440 N N . GLN A 1 559 ? -8.143 -43.978 -9.571 1.00 87.81 559 GLN A N 1
ATOM 4441 C CA . GLN A 1 559 ? -6.801 -44.539 -9.681 1.00 87.81 559 GLN A CA 1
ATOM 4442 C C . GLN A 1 559 ? -5.739 -43.482 -9.375 1.00 87.81 559 GLN A C 1
ATOM 4444 O O . GLN A 1 559 ? -6.019 -42.292 -9.224 1.00 87.81 559 GLN A O 1
ATOM 4449 N N . LEU A 1 560 ? -4.491 -43.931 -9.263 1.00 83.69 560 LEU A N 1
ATOM 4450 C CA . LEU A 1 560 ? -3.336 -43.041 -9.193 1.00 83.69 560 LEU A CA 1
ATOM 4451 C C . LEU A 1 560 ? -3.330 -42.054 -10.370 1.00 83.69 560 LEU A C 1
ATOM 4453 O O . LEU A 1 560 ? -3.530 -42.445 -11.515 1.00 83.69 560 LEU A O 1
ATOM 4457 N N . PHE A 1 561 ? -3.038 -40.792 -10.060 1.00 82.62 561 PHE A N 1
ATOM 4458 C CA . PHE A 1 561 ? -2.943 -39.650 -10.976 1.00 82.62 561 PHE A CA 1
ATOM 4459 C C . PHE A 1 561 ? -4.260 -39.137 -11.559 1.00 82.62 561 PHE A C 1
ATOM 4461 O O . PHE A 1 561 ? -4.242 -38.163 -12.315 1.00 82.62 561 PHE A O 1
ATOM 4468 N N . ASP A 1 562 ? -5.398 -39.691 -11.141 1.00 83.00 562 ASP A N 1
ATOM 4469 C CA . ASP A 1 562 ? -6.691 -39.143 -11.528 1.00 83.00 562 ASP A CA 1
ATOM 4470 C C . ASP A 1 562 ? -6.870 -37.723 -10.995 1.00 83.00 562 ASP A C 1
ATOM 4472 O O . ASP A 1 562 ? -6.532 -37.396 -9.849 1.00 83.00 562 ASP A O 1
ATOM 4476 N N . LYS A 1 563 ? -7.440 -36.876 -11.852 1.00 78.19 563 LYS A N 1
ATOM 4477 C CA . LYS A 1 563 ? -7.794 -35.502 -11.517 1.00 78.19 563 LYS A CA 1
ATOM 4478 C C . LYS A 1 563 ? -9.148 -35.487 -10.817 1.00 78.19 563 LYS A C 1
ATOM 4480 O O . LYS A 1 563 ? -10.155 -35.929 -11.361 1.00 78.19 563 LYS A O 1
ATOM 4485 N N . LEU A 1 564 ? -9.175 -34.912 -9.624 1.00 80.06 564 LEU A N 1
ATOM 4486 C CA . LEU A 1 564 ? -10.358 -34.756 -8.789 1.00 80.06 564 LEU A CA 1
ATOM 4487 C C . LEU A 1 564 ? -10.652 -33.278 -8.563 1.00 80.06 564 LEU A C 1
ATOM 4489 O O . LEU A 1 564 ? -9.748 -32.444 -8.568 1.00 80.06 564 LEU A O 1
ATOM 4493 N N . VAL A 1 565 ? -11.916 -32.953 -8.314 1.00 71.44 565 VAL A N 1
ATOM 4494 C CA . VAL A 1 565 ? -12.287 -31.678 -7.698 1.00 71.44 565 VAL A CA 1
ATOM 4495 C C . VAL A 1 565 ? -12.569 -31.956 -6.230 1.00 71.44 565 VAL A C 1
ATOM 4497 O O . VAL A 1 565 ? -13.484 -32.711 -5.897 1.00 71.44 565 VAL A O 1
ATOM 4500 N N . VAL A 1 566 ? -11.747 -31.386 -5.353 1.00 69.81 566 VAL A N 1
ATOM 4501 C CA . VAL A 1 566 ? -11.879 -31.531 -3.902 1.00 69.81 566 VAL A CA 1
ATOM 4502 C C . VAL A 1 566 ? -12.271 -30.202 -3.288 1.00 69.81 566 VAL A C 1
ATOM 4504 O O . VAL A 1 566 ? -11.724 -29.160 -3.652 1.00 69.81 566 VAL A O 1
ATOM 4507 N N . ARG A 1 567 ? -13.195 -30.248 -2.330 1.00 63.81 567 ARG A N 1
ATOM 4508 C CA . ARG A 1 567 ? -13.494 -29.100 -1.481 1.00 63.81 567 ARG A CA 1
ATOM 4509 C C . ARG A 1 567 ? -12.661 -29.172 -0.213 1.00 63.81 567 ARG A C 1
ATOM 4511 O O . ARG A 1 567 ? -12.664 -30.204 0.461 1.00 63.81 567 ARG A O 1
ATOM 4518 N N . ILE A 1 568 ? -11.969 -28.083 0.112 1.00 64.38 568 ILE A N 1
ATOM 4519 C CA . ILE A 1 568 ? -11.242 -27.953 1.378 1.00 64.38 568 ILE A CA 1
ATOM 4520 C C . ILE A 1 568 ? -12.180 -27.322 2.405 1.00 64.38 568 ILE A C 1
ATOM 4522 O O . ILE A 1 568 ? -12.702 -26.230 2.197 1.00 64.38 568 ILE A O 1
ATOM 4526 N N . SER A 1 569 ? -12.392 -28.012 3.519 1.00 56.06 569 SER A N 1
ATOM 4527 C CA . SER A 1 569 ? -13.096 -27.487 4.690 1.00 56.06 569 SER A CA 1
ATOM 4528 C C . SER A 1 569 ? -12.249 -27.717 5.936 1.00 56.06 569 SER A C 1
ATOM 4530 O O . SER A 1 569 ? -11.424 -28.629 5.969 1.00 56.06 569 SER A O 1
ATOM 4532 N N . ILE A 1 570 ? -12.425 -26.893 6.963 1.00 51.72 570 ILE A N 1
ATOM 4533 C CA . ILE A 1 570 ? -11.734 -27.060 8.245 1.00 51.72 570 ILE A CA 1
ATOM 4534 C C . ILE A 1 570 ? -12.739 -27.619 9.247 1.00 51.72 570 ILE A C 1
ATOM 4536 O O . ILE A 1 570 ? -13.787 -27.020 9.480 1.00 51.72 570 ILE A O 1
ATOM 4540 N N . GLU A 1 571 ? -12.436 -28.775 9.838 1.00 51.78 571 GLU A N 1
ATOM 4541 C CA . GLU A 1 571 ? -13.264 -29.342 10.899 1.00 51.78 571 GLU A CA 1
ATOM 4542 C C . GLU A 1 571 ? -12.890 -28.698 12.241 1.00 51.78 571 GLU A C 1
ATOM 4544 O O . GLU A 1 571 ? -11.803 -28.918 12.776 1.00 51.78 571 GLU A O 1
ATOM 4549 N N . THR A 1 572 ? -13.798 -27.882 12.783 1.00 44.38 572 THR A N 1
ATOM 4550 C CA . THR A 1 572 ? -13.581 -27.066 13.993 1.00 44.38 572 THR A CA 1
ATOM 4551 C C . THR A 1 572 ? -14.086 -27.716 15.285 1.00 44.38 572 THR A C 1
ATOM 4553 O O . THR A 1 572 ? -13.992 -27.114 16.354 1.00 44.38 572 THR A O 1
ATOM 4556 N N . LYS A 1 573 ? -14.588 -28.960 15.227 1.00 48.78 573 LYS A N 1
ATOM 4557 C CA . LYS A 1 573 ? -15.157 -29.672 16.390 1.00 48.78 573 LYS A CA 1
ATOM 4558 C C . LYS A 1 573 ? -14.161 -29.859 17.539 1.00 48.78 573 LYS A C 1
ATOM 4560 O O . LYS A 1 573 ? -14.567 -29.878 18.695 1.00 48.78 573 LYS A O 1
ATOM 4565 N N . ASN A 1 574 ? -12.868 -29.975 17.234 1.00 42.78 574 ASN A N 1
ATOM 4566 C CA . ASN A 1 574 ? -11.804 -30.021 18.231 1.00 42.78 574 ASN A CA 1
ATOM 4567 C C . ASN A 1 574 ? -10.948 -28.750 18.134 1.00 42.78 574 ASN A C 1
ATOM 4569 O O . ASN A 1 574 ? -10.151 -28.601 17.208 1.00 42.78 574 ASN A O 1
ATOM 4573 N N . LYS A 1 575 ? -11.089 -27.848 19.115 1.00 39.03 575 LYS A N 1
ATOM 4574 C CA . LYS A 1 575 ? -10.361 -26.567 19.158 1.00 39.03 575 LYS A CA 1
ATOM 4575 C C . LYS A 1 575 ? -8.834 -26.727 19.254 1.00 39.03 575 LYS A C 1
ATOM 4577 O O . LYS A 1 575 ? -8.127 -25.797 18.886 1.00 39.03 575 LYS A O 1
ATOM 4582 N N . GLN A 1 576 ? -8.328 -27.880 19.704 1.00 31.59 576 GLN A N 1
ATOM 4583 C CA . GLN A 1 576 ? -6.888 -28.168 19.804 1.00 31.59 576 GLN A CA 1
ATOM 4584 C C . GLN A 1 576 ? -6.310 -28.832 18.543 1.00 31.59 576 GLN A C 1
ATOM 4586 O O . GLN A 1 576 ? -5.107 -28.764 18.308 1.00 31.59 576 GLN A O 1
ATOM 4591 N N . HIS A 1 577 ? -7.152 -29.440 17.701 1.00 36.69 577 HIS A N 1
ATOM 4592 C CA . HIS A 1 577 ? -6.729 -30.150 16.493 1.00 36.69 577 HIS A CA 1
ATOM 4593 C C . HIS A 1 577 ? -7.682 -29.860 15.334 1.00 36.69 577 HIS A C 1
ATOM 4595 O O . HIS A 1 577 ? -8.455 -30.723 14.913 1.00 36.69 577 HIS A O 1
ATOM 4601 N N . GLN A 1 578 ? -7.607 -28.637 14.809 1.00 40.91 578 GLN A N 1
ATOM 4602 C CA . GLN A 1 578 ? -8.287 -28.280 13.568 1.00 40.91 578 GLN A CA 1
ATOM 4603 C C . GLN A 1 578 ? -7.658 -29.073 12.417 1.00 40.91 578 GLN A C 1
ATOM 4605 O O . GLN A 1 578 ? -6.476 -28.913 12.110 1.00 40.91 578 GLN A O 1
ATOM 4610 N N . LYS A 1 579 ? -8.434 -29.965 11.798 1.00 48.41 579 LYS A N 1
ATOM 4611 C CA . LYS A 1 579 ? -7.973 -30.796 10.677 1.00 48.41 579 LYS A CA 1
ATOM 4612 C C . LYS A 1 579 ? -8.593 -30.309 9.374 1.00 48.41 579 LYS A C 1
ATOM 4614 O O . LYS A 1 579 ? -9.782 -29.996 9.321 1.00 48.41 579 LYS A O 1
ATOM 4619 N N . MET A 1 580 ? -7.787 -30.278 8.311 1.00 50.62 580 MET A N 1
ATOM 4620 C CA . MET A 1 580 ? -8.302 -30.119 6.952 1.00 50.62 580 MET A CA 1
ATOM 4621 C C . MET A 1 580 ? -9.101 -31.364 6.579 1.00 50.62 580 MET A C 1
ATOM 4623 O O . MET A 1 580 ? -8.562 -32.472 6.551 1.00 50.62 580 MET A O 1
ATOM 4627 N N . LYS A 1 581 ? -10.381 -31.176 6.274 1.00 60.75 581 LYS A N 1
ATOM 4628 C CA . LYS A 1 581 ? -11.245 -32.193 5.696 1.00 60.75 581 LYS A CA 1
ATOM 4629 C C . LYS A 1 581 ? -11.389 -31.920 4.204 1.00 60.75 581 LYS A C 1
ATOM 4631 O O . LYS A 1 581 ? -11.901 -30.876 3.796 1.00 60.75 581 LYS A O 1
ATOM 4636 N N . PHE A 1 582 ? -10.956 -32.891 3.410 1.00 62.06 582 PHE A N 1
ATOM 4637 C CA . PHE A 1 582 ? -11.161 -32.925 1.969 1.00 62.06 582 PHE A CA 1
ATOM 4638 C C . PHE A 1 582 ? -12.458 -33.685 1.709 1.00 62.06 582 PHE A C 1
ATOM 4640 O O . PHE A 1 582 ? -12.629 -34.788 2.226 1.00 62.06 582 PHE A O 1
ATOM 4647 N N . ALA A 1 583 ? -13.374 -33.100 0.943 1.00 57.69 583 ALA A N 1
ATOM 4648 C CA . ALA A 1 583 ? -14.604 -33.763 0.520 1.00 57.69 583 ALA A CA 1
ATOM 4649 C C . ALA A 1 583 ? -14.616 -33.914 -1.004 1.00 57.69 583 ALA A C 1
ATOM 4651 O O . ALA A 1 583 ? -14.269 -32.974 -1.726 1.00 57.69 583 ALA A O 1
ATOM 4652 N N . SER A 1 584 ? -15.008 -35.098 -1.487 1.00 47.56 584 SER A N 1
ATOM 4653 C CA . SER A 1 584 ? -15.246 -35.318 -2.914 1.00 47.56 584 SER A CA 1
ATOM 4654 C C . SER A 1 584 ? -16.569 -34.663 -3.286 1.00 47.56 584 SER A C 1
ATOM 4656 O O . SER A 1 584 ? -17.570 -34.822 -2.583 1.00 47.56 584 SER A O 1
ATOM 4658 N N . TRP A 1 585 ? -16.575 -33.883 -4.363 1.00 45.88 585 TRP A N 1
ATOM 4659 C CA . TRP A 1 585 ? -17.799 -33.258 -4.831 1.00 45.88 585 TRP A CA 1
ATOM 4660 C C . TRP A 1 585 ? -18.362 -34.039 -6.014 1.00 45.88 585 TRP A C 1
ATOM 4662 O O . TRP A 1 585 ? -17.714 -34.171 -7.053 1.00 45.88 585 TRP A O 1
ATOM 4672 N N . LYS A 1 586 ? -19.585 -34.559 -5.863 1.00 43.31 586 LYS A N 1
ATOM 4673 C CA . LYS A 1 586 ? -20.372 -35.025 -7.003 1.00 43.31 586 LYS A CA 1
ATOM 4674 C C . LYS A 1 586 ? -21.096 -33.813 -7.573 1.00 43.31 586 LYS A C 1
ATOM 4676 O O . LYS A 1 586 ? -21.954 -33.228 -6.916 1.00 43.31 586 LYS A O 1
ATOM 4681 N N . ASN A 1 587 ? -20.727 -33.455 -8.791 1.00 44.00 587 ASN A N 1
ATOM 4682 C CA . ASN A 1 587 ? -21.386 -32.430 -9.578 1.00 44.00 587 ASN A CA 1
ATOM 4683 C C . ASN A 1 587 ? -22.755 -32.992 -10.013 1.00 44.00 587 ASN A C 1
ATOM 4685 O O . ASN A 1 587 ? -22.853 -33.618 -11.065 1.00 44.00 587 ASN A O 1
ATOM 4689 N N . GLN A 1 588 ? -23.788 -32.903 -9.161 1.00 57.19 588 GLN A N 1
ATOM 4690 C CA . GLN A 1 588 ? -25.149 -33.234 -9.597 1.00 57.19 588 GLN A CA 1
ATOM 4691 C C . GLN A 1 588 ? -25.530 -32.234 -10.680 1.00 57.19 588 GLN A C 1
ATOM 4693 O O . GLN A 1 588 ? -25.495 -31.022 -10.452 1.00 57.19 588 GLN A O 1
ATOM 4698 N N . THR A 1 589 ? -25.867 -32.730 -11.866 1.00 74.69 589 THR A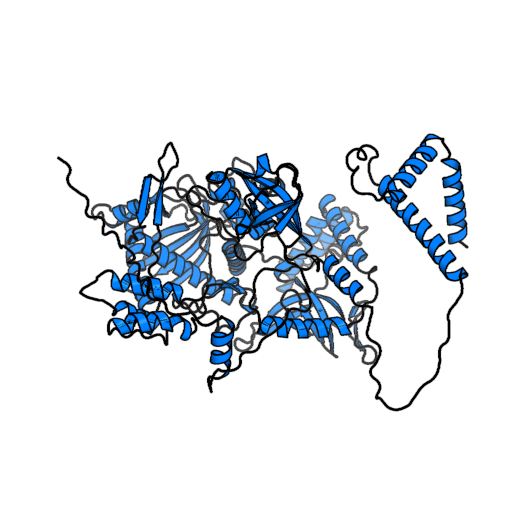 N 1
ATOM 4699 C CA . THR A 1 589 ? -26.315 -31.832 -12.930 1.00 74.69 589 THR A CA 1
ATOM 4700 C C . THR A 1 589 ? -27.633 -31.173 -12.519 1.00 74.69 589 THR A C 1
ATOM 4702 O O . THR A 1 589 ? -28.425 -31.759 -11.782 1.00 74.69 589 THR A O 1
ATOM 4705 N N . LEU A 1 590 ? -27.91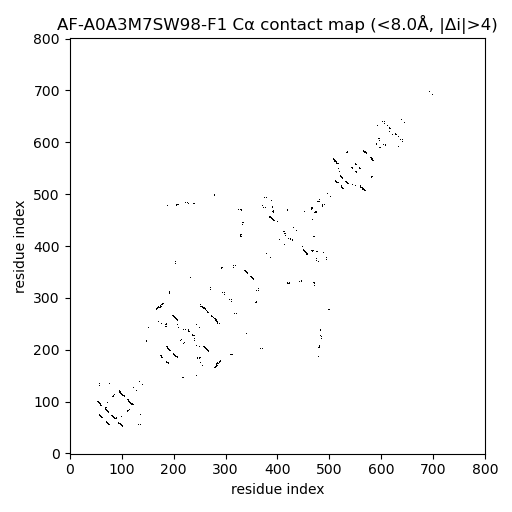8 -29.963 -13.004 1.00 75.88 590 LEU A N 1
ATOM 4706 C CA . LEU A 1 590 ? -29.188 -29.285 -12.710 1.00 75.88 590 LEU A CA 1
ATOM 4707 C C . LEU A 1 590 ? -30.393 -30.141 -13.165 1.00 75.88 590 LEU A C 1
ATOM 4709 O O . LEU A 1 590 ? -31.456 -30.107 -12.548 1.00 75.88 590 LEU A O 1
ATOM 4713 N N . TYR A 1 591 ? -30.192 -30.977 -14.191 1.00 79.75 591 TYR A N 1
ATOM 4714 C CA . TYR A 1 591 ? -31.148 -31.981 -14.663 1.00 79.75 591 TYR A CA 1
ATOM 4715 C C . TYR A 1 591 ? -31.404 -33.082 -13.621 1.00 79.75 591 TYR A C 1
ATOM 4717 O O . TYR A 1 591 ? -32.554 -33.410 -13.338 1.00 79.75 591 TYR A O 1
ATOM 4725 N N . GLU A 1 592 ? -30.353 -33.606 -12.982 1.00 78.69 592 GLU A N 1
ATOM 4726 C CA . GLU A 1 592 ? -30.455 -34.588 -11.890 1.00 78.69 592 GLU A CA 1
ATOM 4727 C C . GLU A 1 592 ? -31.096 -33.996 -10.629 1.00 78.69 592 GLU A C 1
ATOM 4729 O O . GLU A 1 592 ? -31.888 -34.671 -9.967 1.00 78.69 592 GLU A O 1
ATOM 4734 N N . ILE A 1 593 ? -30.813 -32.724 -10.321 1.00 79.88 593 ILE A N 1
ATOM 4735 C CA . ILE A 1 593 ? -31.420 -32.014 -9.184 1.00 79.88 593 ILE A CA 1
ATOM 4736 C C . ILE A 1 593 ? -32.944 -31.950 -9.350 1.00 79.88 593 ILE A C 1
ATOM 4738 O O . ILE A 1 593 ? -33.680 -32.282 -8.413 1.00 79.88 593 ILE A O 1
ATOM 4742 N N . LEU A 1 594 ? -33.430 -31.612 -10.550 1.00 82.75 594 LEU A N 1
ATOM 4743 C CA . LEU A 1 594 ? -34.862 -31.612 -10.871 1.00 82.75 594 LEU A CA 1
ATOM 4744 C C . LEU A 1 594 ? -35.428 -33.010 -11.169 1.00 82.75 594 LEU A C 1
ATOM 4746 O O . LEU A 1 594 ? -36.641 -33.193 -11.114 1.00 82.75 594 LEU A O 1
ATOM 4750 N N . GLY A 1 595 ? -34.580 -34.011 -11.414 1.00 82.19 595 GLY A N 1
ATOM 4751 C CA . GLY A 1 595 ? -34.993 -35.378 -11.742 1.00 82.19 595 GLY A CA 1
ATOM 4752 C C . GLY A 1 595 ? -35.574 -35.519 -13.152 1.00 82.19 595 GLY A C 1
ATOM 4753 O O . GLY A 1 595 ? -36.488 -36.314 -13.354 1.00 82.19 595 GLY A O 1
ATOM 4754 N N . VAL A 1 596 ? -35.076 -34.736 -14.113 1.00 83.88 596 VAL A N 1
ATOM 4755 C CA . VAL A 1 596 ? -35.547 -34.716 -15.508 1.00 83.88 596 VAL A CA 1
ATOM 4756 C C . VAL A 1 596 ? -34.414 -35.056 -16.483 1.00 83.88 596 VAL A C 1
ATOM 4758 O O . VAL A 1 596 ? -33.259 -34.742 -16.201 1.00 83.88 596 VAL A O 1
ATOM 4761 N N . PRO A 1 597 ? -34.696 -35.685 -17.639 1.00 83.81 597 PRO A N 1
ATOM 4762 C CA . PRO A 1 597 ? -33.674 -35.935 -18.654 1.00 83.81 597 PRO A CA 1
ATOM 4763 C C . PRO A 1 597 ? -33.223 -34.634 -19.339 1.00 83.81 597 PRO A C 1
ATOM 4765 O O . PRO A 1 597 ? -33.974 -33.661 -19.406 1.00 83.81 597 PRO A O 1
ATOM 4768 N N . LYS A 1 598 ? -32.019 -34.623 -19.933 1.00 81.94 598 LYS A N 1
ATOM 4769 C CA . LYS A 1 598 ? -31.505 -33.467 -20.704 1.00 81.94 598 LYS A CA 1
ATOM 4770 C C . LYS A 1 598 ? -32.405 -33.063 -21.876 1.00 81.94 598 LYS A C 1
ATOM 4772 O O . LYS A 1 598 ? -32.385 -31.911 -22.293 1.00 81.94 598 LYS A O 1
ATOM 4777 N N . THR A 1 599 ? -33.197 -33.998 -22.395 1.00 84.62 599 THR A N 1
ATOM 4778 C CA . THR A 1 599 ? -34.169 -33.787 -23.476 1.00 84.62 599 THR A CA 1
ATOM 4779 C C . THR A 1 599 ? -35.501 -33.204 -22.993 1.00 84.62 599 THR A C 1
ATOM 4781 O O . THR A 1 599 ? -36.373 -32.952 -23.818 1.00 84.62 599 THR A O 1
ATOM 4784 N N . ALA A 1 600 ? -35.674 -32.964 -21.685 1.00 85.75 600 ALA A N 1
ATOM 4785 C CA . ALA A 1 600 ? -36.932 -32.483 -21.125 1.00 85.75 600 ALA A CA 1
ATOM 4786 C C . ALA A 1 600 ? -37.339 -31.117 -21.697 1.00 85.75 600 ALA A C 1
ATOM 4788 O O . ALA A 1 600 ? -36.540 -30.176 -21.790 1.00 85.75 600 ALA A O 1
ATOM 4789 N N . SER A 1 601 ? -38.613 -30.999 -22.046 1.00 87.06 601 SER A N 1
ATOM 4790 C CA . SER A 1 601 ? -39.255 -29.752 -22.446 1.00 87.06 601 SER A CA 1
ATOM 4791 C C . SER A 1 601 ? -39.381 -28.785 -21.262 1.00 87.06 601 SER A C 1
ATOM 4793 O O . SER A 1 601 ? -39.400 -29.183 -20.096 1.00 87.06 601 SER A O 1
ATOM 4795 N N . VAL A 1 602 ? -39.534 -27.487 -21.544 1.00 86.00 602 VAL A N 1
ATOM 4796 C CA . VAL A 1 602 ? -39.742 -26.458 -20.502 1.00 86.00 602 VAL A CA 1
ATOM 4797 C C . VAL A 1 602 ? -40.979 -26.769 -19.644 1.00 86.00 602 VAL A C 1
ATOM 4799 O O . VAL A 1 602 ? -40.990 -26.513 -18.439 1.00 86.00 602 VAL A O 1
ATOM 4802 N N . LYS A 1 603 ? -42.009 -27.387 -20.240 1.00 85.31 603 LYS A N 1
ATOM 4803 C CA . LYS A 1 603 ? -43.222 -27.814 -19.533 1.00 85.31 603 LYS A CA 1
ATOM 4804 C C . LYS A 1 603 ? -42.928 -28.932 -18.525 1.00 85.31 603 LYS A C 1
ATOM 4806 O O . LYS A 1 603 ? -43.407 -28.859 -17.398 1.00 85.31 603 LYS A O 1
ATOM 4811 N N . GLU A 1 604 ? -42.112 -29.917 -18.892 1.00 85.12 604 GLU A N 1
ATOM 4812 C CA . GLU A 1 604 ? -41.699 -31.012 -17.998 1.00 85.12 604 GLU A CA 1
ATOM 4813 C C . GLU A 1 604 ? -40.783 -30.523 -16.872 1.00 85.12 604 GLU A C 1
ATOM 4815 O O . GLU A 1 604 ? -40.970 -30.913 -15.722 1.00 85.12 604 GLU A O 1
ATOM 4820 N N . ILE A 1 605 ? -39.862 -29.600 -17.171 1.00 89.44 605 ILE A N 1
ATOM 4821 C CA . ILE A 1 605 ? -38.999 -28.941 -16.175 1.00 89.44 605 ILE A CA 1
ATOM 4822 C C . ILE A 1 605 ? -39.847 -28.200 -15.133 1.00 89.44 605 ILE A C 1
ATOM 4824 O O . ILE A 1 605 ? -39.613 -28.328 -13.931 1.00 89.44 605 ILE A O 1
ATOM 4828 N N . LYS A 1 606 ? -40.880 -27.472 -15.578 1.00 86.88 606 LYS A N 1
ATOM 4829 C CA . LYS A 1 606 ? -41.805 -26.750 -14.696 1.00 86.88 606 LYS A CA 1
ATOM 4830 C C . LYS A 1 606 ? -42.630 -27.693 -13.817 1.00 86.88 606 LYS A C 1
ATOM 4832 O O . LYS A 1 606 ? -42.777 -27.440 -12.624 1.00 86.88 606 LYS A O 1
ATOM 4837 N N . VAL A 1 607 ? -43.133 -28.797 -14.371 1.00 86.81 607 VAL A N 1
ATOM 4838 C CA . VAL A 1 607 ? -43.868 -29.818 -13.599 1.00 86.81 607 VAL A CA 1
ATOM 4839 C C . VAL A 1 607 ? -42.963 -30.485 -12.556 1.00 86.81 607 VAL A C 1
ATOM 4841 O O . VAL A 1 607 ? -43.374 -30.645 -11.405 1.00 86.81 607 VAL A O 1
ATOM 4844 N N . ALA A 1 608 ? -41.727 -30.827 -12.925 1.00 86.94 608 ALA A N 1
ATOM 4845 C CA . ALA A 1 608 ? -40.757 -31.436 -12.020 1.00 86.94 608 ALA A CA 1
ATOM 4846 C C . ALA A 1 608 ? -40.354 -30.496 -10.873 1.00 86.94 608 ALA A C 1
ATOM 4848 O O . ALA A 1 608 ? -40.304 -30.927 -9.721 1.00 86.94 608 ALA A O 1
ATOM 4849 N N . TYR A 1 609 ? -40.160 -29.207 -11.168 1.00 88.69 609 TYR A N 1
ATOM 4850 C CA . TYR A 1 609 ? -39.920 -28.172 -10.164 1.00 88.69 609 TYR A CA 1
ATOM 4851 C C . TYR A 1 609 ? -41.062 -28.090 -9.142 1.00 88.69 609 TYR A C 1
ATOM 4853 O O . TYR A 1 609 ? -40.812 -28.221 -7.947 1.00 88.69 609 TYR A O 1
ATOM 4861 N N . TYR A 1 610 ? -42.325 -27.988 -9.580 1.00 83.12 610 TYR A N 1
ATOM 4862 C CA . TYR A 1 610 ? -43.456 -27.932 -8.642 1.00 83.12 610 TYR A CA 1
ATOM 4863 C C . TYR A 1 610 ? -43.585 -29.192 -7.784 1.00 83.12 610 TYR A C 1
ATOM 4865 O O . TYR A 1 610 ? -43.905 -29.098 -6.597 1.00 83.12 610 TYR A O 1
ATOM 4873 N N . LYS A 1 611 ? -43.320 -30.371 -8.360 1.00 84.31 611 LYS A N 1
ATOM 4874 C CA . LYS A 1 611 ? -43.323 -31.634 -7.615 1.00 84.31 611 LYS A CA 1
ATOM 4875 C C . LYS A 1 611 ? -42.248 -31.631 -6.520 1.00 84.31 611 LYS A C 1
ATOM 4877 O O . LYS A 1 611 ? -42.566 -31.881 -5.362 1.00 84.31 611 LYS A O 1
ATOM 4882 N N . LYS A 1 612 ? -41.014 -31.256 -6.870 1.00 83.25 612 LYS A N 1
ATOM 4883 C CA . LYS A 1 612 ? -39.866 -31.171 -5.953 1.00 83.25 612 LYS A CA 1
ATOM 4884 C C . LYS A 1 612 ? -40.050 -30.103 -4.872 1.00 83.25 612 LYS A C 1
ATOM 4886 O O . LYS A 1 612 ? -39.765 -30.365 -3.710 1.00 83.25 612 LYS A O 1
ATOM 4891 N N . CYS A 1 613 ? -40.597 -28.934 -5.206 1.00 79.44 613 CYS A N 1
ATOM 4892 C CA . CYS A 1 613 ? -40.920 -27.899 -4.219 1.00 79.44 613 CYS A CA 1
ATOM 4893 C C . CYS A 1 613 ? -41.997 -28.352 -3.228 1.00 79.44 613 CYS A C 1
ATOM 4895 O O . CYS A 1 613 ? -41.927 -27.994 -2.059 1.00 79.44 613 CYS A O 1
ATOM 4897 N N . LYS A 1 614 ? -42.972 -29.162 -3.664 1.00 77.81 614 LYS A N 1
ATOM 4898 C CA . LYS A 1 614 ? -44.006 -29.725 -2.781 1.00 77.81 614 LYS A CA 1
ATOM 4899 C C . LYS A 1 614 ? -43.463 -30.820 -1.853 1.00 77.81 614 LYS A C 1
ATOM 4901 O O . LYS A 1 614 ? -44.003 -31.008 -0.764 1.00 77.81 614 LYS A O 1
ATOM 4906 N N . GLU A 1 615 ? -42.429 -31.538 -2.288 1.00 72.38 615 GLU A N 1
ATOM 4907 C CA . GLU A 1 615 ? -41.718 -32.558 -1.505 1.00 72.38 615 GLU A CA 1
ATOM 4908 C C . GLU A 1 615 ? -40.733 -31.934 -0.500 1.00 72.38 615 GLU A C 1
ATOM 4910 O O . GLU A 1 615 ? -40.636 -32.407 0.627 1.00 72.38 615 GLU A O 1
ATOM 4915 N N . CYS A 1 616 ? -40.050 -30.849 -0.878 1.00 65.38 616 CYS A N 1
ATOM 4916 C CA . CYS A 1 616 ? -39.013 -30.185 -0.078 1.00 65.38 616 CYS A CA 1
ATOM 4917 C C . CYS A 1 616 ? -39.489 -28.890 0.612 1.00 65.38 616 CYS A C 1
ATOM 4919 O O . CYS A 1 616 ? -38.660 -28.064 0.988 1.00 65.38 616 CYS A O 1
ATOM 4921 N N . HIS A 1 617 ? -40.803 -28.674 0.748 1.00 63.44 617 HIS A N 1
ATOM 4922 C CA . HIS A 1 617 ? -41.332 -27.467 1.389 1.00 63.44 617 HIS A CA 1
ATOM 4923 C C . HIS A 1 617 ? -41.015 -27.470 2.898 1.00 63.44 617 HIS A C 1
ATOM 4925 O O . HIS A 1 617 ? -41.306 -28.474 3.560 1.00 63.44 617 HIS A O 1
ATOM 4931 N N . PRO A 1 618 ? -40.494 -26.366 3.468 1.00 56.84 618 PRO A N 1
ATOM 4932 C CA . PRO A 1 618 ? -40.090 -26.301 4.877 1.00 56.84 618 PRO A CA 1
ATOM 4933 C C . PRO A 1 618 ? -41.230 -26.600 5.870 1.00 56.84 618 PRO A C 1
ATOM 4935 O O . PRO A 1 618 ? -40.985 -27.192 6.913 1.00 56.84 618 PRO A O 1
ATOM 4938 N N . ASP A 1 619 ? -42.493 -26.332 5.515 1.00 58.69 619 ASP A N 1
ATOM 4939 C CA . ASP A 1 619 ? -43.653 -26.682 6.367 1.00 58.69 619 ASP A CA 1
ATOM 4940 C C . ASP A 1 619 ? -43.950 -28.193 6.482 1.00 58.69 619 ASP A C 1
ATOM 4942 O O . ASP A 1 619 ? -44.755 -28.601 7.319 1.00 58.69 619 ASP A O 1
ATOM 4946 N N . LYS A 1 620 ? -43.348 -29.049 5.643 1.00 56.38 620 LYS A N 1
ATOM 4947 C CA . LYS A 1 620 ? -43.562 -30.512 5.664 1.00 56.38 620 LYS A CA 1
ATOM 4948 C C . LYS A 1 620 ? -42.370 -31.319 6.179 1.00 56.38 620 LYS A C 1
ATOM 4950 O O . LYS A 1 620 ? -42.511 -32.523 6.380 1.00 56.38 620 LYS A O 1
ATOM 4955 N N . SER A 1 621 ? -41.213 -30.694 6.380 1.00 49.66 621 SER A N 1
ATOM 4956 C CA . SER A 1 621 ? -39.943 -31.366 6.666 1.00 49.66 621 SER A CA 1
ATOM 4957 C C . SER A 1 621 ? -39.173 -30.590 7.740 1.00 49.66 621 SER A C 1
ATOM 4959 O O . SER A 1 621 ? -38.646 -29.522 7.456 1.00 49.66 621 SER A O 1
ATOM 4961 N N . GLN A 1 622 ? -39.069 -31.135 8.958 1.00 49.91 622 GLN A N 1
ATOM 4962 C CA . GLN A 1 622 ? -38.341 -30.534 10.094 1.00 49.91 622 GLN A CA 1
ATOM 4963 C C . GLN A 1 622 ? -36.811 -30.796 10.076 1.00 49.91 622 GLN A C 1
ATOM 4965 O O . GLN A 1 622 ? -36.198 -30.898 11.134 1.00 49.91 622 GLN A O 1
ATOM 4970 N N . ASP A 1 623 ? -36.178 -30.949 8.907 1.00 51.06 623 ASP A N 1
ATOM 4971 C CA . ASP A 1 623 ? -34.731 -31.227 8.796 1.00 51.06 623 ASP A CA 1
ATOM 4972 C C . ASP A 1 623 ? -33.966 -30.027 8.204 1.00 51.06 623 ASP A C 1
ATOM 4974 O O . ASP A 1 623 ? -34.324 -29.538 7.131 1.00 51.06 623 ASP A O 1
ATOM 4978 N N . ASP A 1 624 ? -32.880 -29.582 8.850 1.00 48.47 624 ASP A N 1
ATOM 4979 C CA . ASP A 1 624 ? -32.036 -28.438 8.436 1.00 48.47 624 ASP A CA 1
ATOM 4980 C C . ASP A 1 624 ? -31.448 -28.609 7.020 1.00 48.47 624 ASP A C 1
ATOM 4982 O O . ASP A 1 624 ? -31.138 -27.639 6.328 1.00 48.47 624 ASP A O 1
ATOM 4986 N N . LYS A 1 625 ? -31.344 -29.852 6.529 1.00 51.22 625 LYS A N 1
ATOM 4987 C CA . LYS A 1 625 ? -30.874 -30.158 5.164 1.00 51.22 625 LYS A CA 1
ATOM 4988 C C . LYS A 1 625 ? -31.876 -29.806 4.059 1.00 51.22 625 LYS A C 1
ATOM 4990 O O . LYS A 1 625 ? -31.497 -29.763 2.886 1.00 51.22 625 LYS A O 1
ATOM 4995 N N . SER A 1 626 ? -33.143 -29.570 4.402 1.00 53.78 626 SER A N 1
ATOM 4996 C CA . SER A 1 626 ? -34.208 -29.307 3.426 1.00 53.78 626 SER A CA 1
ATOM 4997 C C . SER A 1 626 ? -34.123 -27.905 2.805 1.00 53.78 626 SER A C 1
ATOM 4999 O O . SER A 1 626 ? -34.443 -27.747 1.625 1.00 53.78 626 SER A O 1
ATOM 5001 N N . HIS A 1 627 ? -33.581 -26.915 3.529 1.00 54.69 627 HIS A N 1
ATOM 5002 C CA . HIS A 1 627 ? -33.375 -25.553 3.020 1.00 54.69 627 HIS A CA 1
ATOM 5003 C C . HIS A 1 627 ? -32.322 -25.502 1.898 1.00 54.69 627 HIS A C 1
ATOM 5005 O O . HIS A 1 627 ? -32.591 -24.998 0.806 1.00 54.69 627 HIS A O 1
ATOM 5011 N N . ASP A 1 628 ? -31.159 -26.126 2.110 1.00 56.94 628 ASP A N 1
ATOM 5012 C CA . ASP A 1 628 ? -30.092 -26.229 1.102 1.00 56.94 628 ASP A CA 1
ATOM 5013 C C . ASP A 1 628 ? -30.553 -26.957 -0.166 1.00 56.94 628 ASP A C 1
ATOM 5015 O O . ASP A 1 628 ? -30.108 -26.665 -1.280 1.00 56.94 628 ASP A O 1
ATOM 5019 N N . GLN A 1 629 ? -31.441 -27.938 -0.008 1.00 65.19 629 GLN A N 1
ATOM 5020 C CA . GLN A 1 629 ? -32.002 -28.692 -1.122 1.00 65.19 629 GLN A CA 1
ATOM 5021 C C . GLN A 1 629 ? -33.023 -27.856 -1.904 1.00 65.19 629 GLN A C 1
ATOM 5023 O O . GLN A 1 629 ? -33.032 -27.906 -3.136 1.00 65.19 629 GLN A O 1
ATOM 5028 N N . PHE A 1 630 ? -33.811 -27.030 -1.213 1.00 70.75 630 PHE A N 1
ATOM 5029 C CA . PHE A 1 630 ? -34.759 -26.100 -1.822 1.00 70.75 630 PHE A CA 1
ATOM 5030 C C . PHE A 1 630 ? -34.059 -25.020 -2.663 1.00 70.75 630 PHE A C 1
ATOM 5032 O O . PHE A 1 630 ? -34.437 -24.801 -3.815 1.00 70.75 630 PHE A O 1
ATOM 5039 N N . VAL A 1 631 ? -32.976 -24.422 -2.149 1.00 69.06 631 VAL A N 1
ATOM 5040 C CA . VAL A 1 631 ? -32.163 -23.434 -2.889 1.00 69.06 631 VAL A CA 1
ATOM 5041 C C . VAL A 1 631 ? -31.592 -24.036 -4.179 1.00 69.06 631 VAL A C 1
ATOM 5043 O O . VAL A 1 631 ? -31.647 -23.415 -5.241 1.00 69.06 631 VAL A O 1
ATOM 5046 N N . LYS A 1 632 ? -31.111 -25.284 -4.126 1.00 72.62 632 LYS A N 1
ATOM 5047 C CA . LYS A 1 632 ? -30.594 -25.999 -5.307 1.00 72.62 632 LYS A CA 1
ATOM 5048 C C . LYS A 1 632 ? -31.679 -26.293 -6.344 1.00 72.62 632 LYS A C 1
ATOM 5050 O O . LYS A 1 632 ? -31.421 -26.169 -7.540 1.00 72.62 632 LYS A O 1
ATOM 5055 N N . ILE A 1 633 ? -32.884 -26.667 -5.906 1.00 79.25 633 ILE A N 1
ATOM 5056 C CA . ILE A 1 633 ? -34.041 -26.889 -6.791 1.00 79.25 633 ILE A CA 1
ATOM 5057 C C . ILE A 1 633 ? -34.432 -25.583 -7.497 1.00 79.25 633 ILE A C 1
ATOM 5059 O O . ILE A 1 633 ? -34.680 -25.598 -8.705 1.00 79.25 633 ILE A O 1
ATOM 5063 N N . GLN A 1 634 ? -34.421 -24.460 -6.774 1.00 74.75 634 GLN A N 1
ATOM 5064 C CA . GLN A 1 634 ? -34.702 -23.139 -7.335 1.00 74.75 634 GLN A CA 1
ATOM 5065 C C . GLN A 1 634 ? -33.665 -22.741 -8.390 1.00 74.75 634 GLN A C 1
ATOM 5067 O O . GLN A 1 634 ? -34.024 -22.435 -9.524 1.00 74.75 634 GLN A O 1
ATOM 5072 N N . GLN A 1 635 ? -32.377 -22.851 -8.058 1.00 76.31 635 GLN A N 1
ATOM 5073 C CA . GLN A 1 635 ? -31.281 -22.538 -8.977 1.00 76.31 635 GLN A CA 1
ATOM 5074 C C . GLN A 1 635 ? -31.321 -23.403 -10.251 1.00 76.31 635 GLN A C 1
ATOM 5076 O O . GLN A 1 635 ? -31.077 -22.910 -11.359 1.00 76.31 635 GLN A O 1
ATOM 5081 N N . ALA A 1 636 ? -31.651 -24.692 -10.111 1.00 79.69 636 ALA A N 1
ATOM 5082 C CA . ALA A 1 636 ? -31.802 -25.598 -11.243 1.00 79.69 636 ALA A CA 1
ATOM 5083 C C . ALA A 1 636 ? -32.959 -25.179 -12.159 1.00 79.69 636 ALA A C 1
ATOM 5085 O O . ALA A 1 636 ? -32.802 -25.179 -13.380 1.00 79.69 636 ALA A O 1
ATOM 5086 N N . TYR A 1 637 ? -34.093 -24.765 -11.592 1.00 84.56 637 TYR A N 1
ATOM 5087 C CA . TYR A 1 637 ? -35.220 -24.257 -12.369 1.00 84.56 637 TYR A CA 1
ATOM 5088 C C . TYR A 1 637 ? -34.903 -22.923 -13.055 1.00 84.56 637 TYR A C 1
ATOM 5090 O O . TYR A 1 637 ? -35.152 -22.789 -14.253 1.00 84.56 637 TYR A O 1
ATOM 5098 N N . ASP A 1 638 ? -34.291 -21.968 -12.354 1.00 76.50 638 ASP A N 1
ATOM 5099 C CA . ASP A 1 638 ? -33.973 -20.640 -12.900 1.00 76.50 638 ASP A CA 1
ATOM 5100 C C . ASP A 1 638 ? -33.010 -20.714 -14.093 1.00 76.50 638 ASP A C 1
ATOM 5102 O O . ASP A 1 638 ? -33.113 -19.924 -15.035 1.00 76.50 638 ASP A O 1
ATOM 5106 N N . THR A 1 639 ? -32.111 -21.702 -14.077 1.00 76.81 639 THR A N 1
ATOM 5107 C CA . THR A 1 639 ? -31.142 -21.938 -15.152 1.00 76.81 639 THR A CA 1
ATOM 5108 C C . THR A 1 639 ? -31.743 -22.750 -16.303 1.00 76.81 639 THR A C 1
ATOM 5110 O O . THR A 1 639 ? -31.551 -22.395 -17.462 1.00 76.81 639 THR A O 1
ATOM 5113 N N . LEU A 1 640 ? -32.480 -23.833 -16.017 1.00 83.44 640 LEU A N 1
ATOM 5114 C CA . LEU A 1 640 ? -32.990 -24.755 -17.046 1.00 83.44 640 LEU A CA 1
ATOM 5115 C C . LEU A 1 640 ? -34.293 -24.291 -17.715 1.00 83.44 640 LEU A C 1
ATOM 5117 O O . LEU A 1 640 ? -34.620 -24.760 -18.807 1.00 83.44 640 LEU A O 1
ATOM 5121 N N . SER A 1 641 ? -35.050 -23.389 -17.085 1.00 83.00 641 SER A N 1
ATOM 5122 C CA . SER A 1 641 ? -36.302 -22.854 -17.642 1.00 83.00 641 SER A CA 1
ATOM 5123 C C . SER A 1 641 ? -36.089 -21.788 -18.724 1.00 83.00 641 SER A C 1
ATOM 5125 O O . SER A 1 641 ? -36.976 -21.592 -19.556 1.00 83.00 641 SER A O 1
ATOM 5127 N N . LYS A 1 642 ? -34.923 -21.124 -18.749 1.00 84.06 642 LYS A N 1
ATOM 5128 C CA . LYS A 1 642 ? -34.569 -20.066 -19.712 1.00 84.06 642 LYS A CA 1
ATOM 5129 C C . LYS A 1 642 ? -33.688 -20.626 -20.829 1.00 84.06 642 LYS A C 1
ATOM 5131 O O . LYS A 1 642 ? -32.670 -21.253 -20.551 1.00 84.06 642 LYS A O 1
ATOM 5136 N N . ALA A 1 643 ? -34.046 -20.370 -22.089 1.00 74.31 643 ALA A N 1
ATOM 5137 C CA . ALA A 1 643 ? -33.365 -20.953 -23.251 1.00 74.31 643 ALA A CA 1
ATOM 5138 C C . ALA A 1 643 ? -31.860 -20.613 -23.316 1.00 74.31 643 ALA A C 1
ATOM 5140 O O . ALA A 1 643 ? -31.045 -21.515 -23.501 1.00 74.31 643 ALA A O 1
ATOM 5141 N N . ASP A 1 644 ? -31.479 -19.350 -23.092 1.00 62.12 644 ASP A N 1
ATOM 5142 C CA . ASP A 1 644 ? -30.078 -18.903 -23.173 1.00 62.12 644 ASP A CA 1
ATOM 5143 C C . ASP A 1 644 ? -29.217 -19.429 -22.018 1.00 62.12 644 ASP A C 1
ATOM 5145 O O . ASP A 1 644 ? -28.095 -19.904 -22.224 1.00 62.12 644 ASP A O 1
ATOM 5149 N N . SER A 1 645 ? -29.760 -19.409 -20.798 1.00 65.75 645 SER A N 1
ATOM 5150 C CA . SER A 1 645 ? -29.096 -19.955 -19.610 1.00 65.75 645 SER A CA 1
ATOM 5151 C C . SER A 1 645 ? -28.928 -21.473 -19.718 1.00 65.75 645 SER A C 1
ATOM 5153 O O . SER A 1 645 ? -27.844 -21.984 -19.437 1.00 65.75 645 SER A O 1
ATOM 5155 N N . ARG A 1 646 ? -29.948 -22.188 -20.217 1.00 80.12 646 ARG A N 1
ATOM 5156 C CA . ARG A 1 646 ? -29.885 -23.631 -20.486 1.00 80.12 646 ARG A CA 1
ATOM 5157 C C . ARG A 1 646 ? -28.857 -23.961 -21.563 1.00 80.12 646 ARG A C 1
ATOM 5159 O O . ARG A 1 646 ? -28.048 -24.856 -21.358 1.00 80.12 646 ARG A O 1
ATOM 5166 N N . ARG A 1 647 ? -28.824 -23.209 -22.667 1.00 67.69 647 ARG A N 1
ATOM 5167 C CA . ARG A 1 647 ? -27.833 -23.385 -23.742 1.00 67.69 647 ARG A CA 1
ATOM 5168 C C . ARG A 1 647 ? -26.404 -23.182 -23.237 1.00 67.69 647 ARG A C 1
ATOM 5170 O O . ARG A 1 647 ? -25.528 -23.987 -23.535 1.00 67.69 647 ARG A O 1
ATOM 5177 N N . THR A 1 648 ? -26.173 -22.141 -22.440 1.00 60.50 648 THR A N 1
ATOM 5178 C CA . THR A 1 648 ? -24.868 -21.869 -21.811 1.00 60.50 648 THR A CA 1
ATOM 5179 C C . THR A 1 648 ? -24.464 -22.992 -20.847 1.00 60.50 648 THR A C 1
ATOM 5181 O O . THR A 1 648 ? -23.312 -23.434 -20.826 1.00 60.50 648 THR A O 1
ATOM 5184 N N . TYR A 1 649 ? -25.431 -23.506 -20.085 1.00 68.06 649 TYR A N 1
ATOM 5185 C CA . TYR A 1 649 ? -25.242 -24.635 -19.178 1.00 68.06 649 TYR A CA 1
ATOM 5186 C C . TYR A 1 649 ? -24.949 -25.960 -19.917 1.00 68.06 649 TYR A C 1
ATOM 5188 O O . TYR A 1 649 ? -24.072 -26.728 -19.524 1.00 68.06 649 TYR A O 1
ATOM 5196 N N . ASP A 1 650 ? -25.621 -26.219 -21.037 1.00 71.12 650 ASP A N 1
ATOM 5197 C CA . ASP A 1 650 ? -25.393 -27.411 -21.859 1.00 71.12 650 ASP A CA 1
ATOM 5198 C C . ASP A 1 650 ? -24.023 -27.374 -22.559 1.00 71.12 650 ASP A C 1
ATOM 5200 O O . ASP A 1 650 ? -23.330 -28.393 -22.612 1.00 71.12 650 ASP A O 1
ATOM 5204 N N . LEU A 1 651 ? -23.588 -26.196 -23.024 1.00 58.19 651 LEU A N 1
ATOM 5205 C CA . LEU A 1 651 ? -22.250 -25.977 -23.594 1.00 58.19 651 LEU A CA 1
ATOM 5206 C C . LEU A 1 651 ? -21.140 -26.204 -22.560 1.00 58.19 651 LEU A C 1
ATOM 5208 O O . LEU A 1 651 ? -20.118 -26.823 -22.861 1.00 58.19 651 LEU A O 1
ATOM 5212 N N . THR A 1 652 ? -21.345 -25.750 -21.321 1.00 56.59 652 THR A N 1
ATOM 5213 C CA . THR A 1 652 ? -20.395 -26.015 -20.231 1.00 56.59 652 THR A CA 1
ATOM 5214 C C . THR A 1 652 ? -20.325 -27.509 -19.916 1.00 56.59 652 THR A C 1
ATOM 5216 O O . THR A 1 652 ? -19.224 -28.049 -19.837 1.00 56.59 652 THR A O 1
ATOM 5219 N N . LEU A 1 653 ? -21.460 -28.214 -19.855 1.00 57.66 653 LEU A N 1
ATOM 5220 C CA . LEU A 1 653 ? -21.511 -29.677 -19.706 1.00 57.66 653 LEU A CA 1
ATOM 5221 C C . LEU A 1 653 ? -20.791 -30.439 -20.833 1.00 57.66 653 LEU A C 1
ATOM 5223 O O . LEU A 1 653 ? -20.134 -31.439 -20.551 1.00 57.66 653 LEU A O 1
ATOM 5227 N N . GLN A 1 654 ? -20.888 -29.983 -22.086 1.00 47.09 654 GLN A N 1
ATOM 5228 C CA . GLN A 1 654 ? -20.195 -30.606 -23.221 1.00 47.09 654 GLN A CA 1
ATOM 5229 C C . GLN A 1 654 ? -18.670 -30.465 -23.115 1.00 47.09 654 GLN A C 1
ATOM 5231 O O . GLN A 1 654 ? -17.957 -31.452 -23.301 1.00 47.09 654 GLN A O 1
ATOM 5236 N N . ASN A 1 655 ? -18.165 -29.292 -22.722 1.00 40.03 655 ASN A N 1
ATOM 5237 C CA . ASN A 1 655 ? -16.728 -29.055 -22.529 1.00 40.03 655 ASN A CA 1
ATOM 5238 C C . ASN A 1 655 ? -16.115 -29.922 -21.408 1.00 40.03 655 ASN A C 1
ATOM 5240 O O . ASN A 1 655 ? -14.939 -30.292 -21.486 1.00 40.03 655 ASN A O 1
ATOM 5244 N N . TYR A 1 656 ? -16.915 -30.314 -20.409 1.00 39.12 656 TYR A N 1
ATOM 5245 C CA . TYR A 1 656 ? -16.507 -31.264 -19.365 1.00 39.12 656 TYR A CA 1
ATOM 5246 C C . TYR A 1 656 ? -16.339 -32.704 -19.879 1.00 39.12 656 TYR A C 1
ATOM 5248 O O . TYR A 1 656 ? -15.462 -33.417 -19.400 1.00 39.12 656 TYR A O 1
ATOM 5256 N N . THR A 1 657 ? -17.137 -33.147 -20.854 1.00 34.72 657 THR A N 1
ATOM 5257 C CA . THR A 1 657 ? -17.016 -34.495 -21.449 1.00 34.72 657 THR A CA 1
ATOM 5258 C C . THR A 1 657 ? -15.913 -34.602 -22.509 1.00 34.72 657 THR A C 1
ATOM 5260 O O . THR A 1 657 ? -15.304 -35.659 -22.654 1.00 34.72 657 THR A O 1
ATOM 5263 N N . SER A 1 658 ? -15.610 -33.515 -23.224 1.00 31.22 658 SER A N 1
ATOM 5264 C CA . SER A 1 658 ? -14.649 -33.506 -24.344 1.00 31.22 658 SER A CA 1
ATOM 5265 C C . SER A 1 658 ? -13.177 -33.515 -23.917 1.00 31.22 658 SER A C 1
ATOM 5267 O O . SER A 1 658 ? -12.305 -33.889 -24.697 1.00 31.22 658 SER A O 1
ATOM 5269 N N . THR A 1 659 ? -12.882 -33.116 -22.679 1.00 32.38 659 THR A N 1
ATOM 5270 C CA . THR A 1 659 ? -11.515 -33.055 -22.130 1.00 32.38 659 THR A CA 1
ATOM 5271 C C . THR A 1 659 ? -11.010 -34.400 -21.593 1.00 32.38 659 THR A C 1
ATOM 5273 O O . THR A 1 659 ? -9.829 -34.528 -21.285 1.00 32.38 659 THR A O 1
ATOM 5276 N N . GLY A 1 660 ? -11.866 -35.427 -21.536 1.00 29.00 660 GLY A N 1
ATOM 5277 C CA . GLY A 1 660 ? -11.526 -36.747 -20.999 1.00 29.00 660 GLY A CA 1
ATOM 5278 C C . GLY A 1 660 ? -10.835 -37.718 -21.963 1.00 29.00 660 GLY A C 1
ATOM 5279 O O . GLY A 1 660 ? -10.484 -38.805 -21.520 1.00 29.00 660 GLY A O 1
ATOM 5280 N N . ASN A 1 661 ? -10.651 -37.392 -23.254 1.00 26.39 661 ASN A N 1
ATOM 5281 C CA . ASN A 1 661 ? -10.299 -38.430 -24.242 1.00 26.39 661 ASN A CA 1
ATOM 5282 C C . ASN A 1 661 ? -9.206 -38.101 -25.275 1.00 26.39 661 ASN A C 1
ATOM 5284 O O . ASN A 1 661 ? -9.151 -38.741 -26.325 1.00 26.39 661 ASN A O 1
ATOM 5288 N N . ARG A 1 662 ? -8.306 -37.143 -25.013 1.00 25.81 662 ARG A N 1
ATOM 5289 C CA . ARG A 1 662 ? -7.116 -36.932 -25.864 1.00 25.81 662 ARG A CA 1
ATOM 5290 C C . ARG A 1 662 ? -5.915 -36.391 -25.092 1.00 25.81 662 ARG A C 1
ATOM 5292 O O . ARG A 1 662 ? -5.590 -35.234 -25.284 1.00 25.81 662 ARG A O 1
ATOM 5299 N N . TYR A 1 663 ? -5.219 -37.210 -24.301 1.00 26.44 663 TYR A N 1
ATOM 5300 C CA . TYR A 1 663 ? -3.805 -36.945 -23.993 1.00 26.44 663 TYR A CA 1
ATOM 5301 C C . TYR A 1 663 ? -3.003 -38.241 -23.833 1.00 26.44 663 TYR A C 1
ATOM 5303 O O . TYR A 1 663 ? -3.418 -39.210 -23.202 1.00 26.44 663 TYR A O 1
ATOM 5311 N N . THR A 1 664 ? -1.862 -38.248 -24.513 1.00 25.64 664 THR A N 1
ATOM 5312 C CA . THR A 1 664 ? -0.901 -39.335 -24.699 1.00 25.64 664 THR A CA 1
ATOM 5313 C C . THR A 1 664 ? -0.089 -39.632 -23.435 1.00 25.64 664 THR A C 1
ATOM 5315 O O . THR A 1 664 ? 0.331 -38.715 -22.737 1.00 25.64 664 THR A O 1
ATOM 5318 N N . ARG A 1 665 ? 0.180 -40.925 -23.191 1.00 26.19 665 ARG A N 1
ATOM 5319 C CA . ARG A 1 665 ? 1.018 -41.483 -22.109 1.00 26.19 665 ARG A CA 1
ATOM 5320 C C . ARG A 1 665 ? 2.349 -40.733 -21.912 1.00 26.19 665 ARG A C 1
ATOM 5322 O O . ARG A 1 665 ? 3.203 -40.766 -22.794 1.00 26.19 665 ARG A O 1
ATOM 5329 N N . SER A 1 666 ? 2.574 -40.214 -20.709 1.00 27.02 666 SER A N 1
ATOM 5330 C CA . SER A 1 666 ? 3.894 -39.885 -20.152 1.00 27.02 666 SER A CA 1
ATOM 5331 C C . SER A 1 666 ? 3.995 -40.447 -18.722 1.00 27.02 666 SER A C 1
ATOM 5333 O O . SER A 1 666 ? 3.000 -40.533 -18.003 1.00 27.02 666 SER A O 1
ATOM 5335 N N . THR A 1 667 ? 5.165 -40.972 -18.346 1.00 30.31 667 THR A N 1
ATOM 5336 C CA . THR A 1 667 ? 5.359 -41.859 -17.180 1.00 30.31 667 THR A CA 1
ATOM 5337 C C . THR A 1 667 ? 5.684 -41.125 -15.860 1.00 30.31 667 THR A C 1
ATOM 5339 O O . THR A 1 667 ? 6.387 -40.118 -15.887 1.00 30.31 667 THR A O 1
ATOM 5342 N N . PRO A 1 668 ? 5.283 -41.643 -14.675 1.00 36.25 668 PRO A N 1
ATOM 5343 C CA . PRO A 1 668 ? 5.339 -40.916 -13.388 1.00 36.25 668 PRO A CA 1
ATOM 5344 C C . PRO A 1 668 ? 6.708 -40.797 -12.688 1.00 36.25 668 PRO A C 1
ATOM 5346 O O . PRO A 1 668 ? 6.792 -40.200 -11.615 1.00 36.25 668 PRO A O 1
ATOM 5349 N N . SER A 1 669 ? 7.793 -41.335 -13.255 1.00 33.19 669 SER A N 1
ATOM 5350 C CA . SER A 1 669 ? 9.143 -41.194 -12.671 1.00 33.19 669 SER A CA 1
ATOM 5351 C C . SER A 1 669 ? 9.657 -39.744 -12.723 1.00 33.19 669 SER A C 1
ATOM 5353 O O . SER A 1 669 ? 10.468 -39.328 -11.892 1.00 33.19 669 SER A O 1
ATOM 5355 N N . ASP A 1 670 ? 9.151 -38.946 -13.664 1.00 35.94 670 ASP A N 1
ATOM 5356 C CA . ASP A 1 670 ? 9.690 -37.617 -13.970 1.00 35.94 670 ASP A CA 1
ATOM 5357 C C . ASP A 1 670 ? 9.113 -36.504 -13.074 1.00 35.94 670 ASP A C 1
ATOM 5359 O O . ASP A 1 670 ? 9.806 -35.533 -12.762 1.00 35.94 670 ASP A O 1
ATOM 5363 N N . ALA A 1 671 ? 7.889 -36.677 -12.559 1.00 35.62 671 ALA A N 1
ATOM 5364 C CA . ALA A 1 671 ? 7.247 -35.725 -11.644 1.00 35.62 671 ALA A CA 1
ATOM 5365 C C . ALA A 1 671 ? 7.898 -35.717 -10.246 1.00 35.62 671 ALA A C 1
ATOM 5367 O O . ALA A 1 671 ? 8.069 -34.663 -9.630 1.00 35.62 671 ALA A O 1
ATOM 5368 N N . TYR A 1 672 ? 8.329 -36.888 -9.765 1.00 34.16 672 TYR A N 1
ATOM 5369 C CA . TYR A 1 672 ? 8.972 -37.046 -8.457 1.00 34.16 672 TYR A CA 1
ATOM 5370 C C . TYR A 1 672 ? 10.397 -36.459 -8.426 1.00 34.16 672 TYR A C 1
ATOM 5372 O O . TYR A 1 672 ? 10.811 -35.857 -7.433 1.00 34.16 672 TYR A O 1
ATOM 5380 N N . GLN A 1 673 ? 11.149 -36.556 -9.531 1.00 32.47 673 GLN A N 1
ATOM 5381 C CA . GLN A 1 673 ? 12.490 -35.963 -9.618 1.00 32.47 673 GLN A CA 1
ATOM 5382 C C . GLN A 1 673 ? 12.471 -34.435 -9.789 1.00 32.47 673 GLN A C 1
ATOM 5384 O O . GLN A 1 673 ? 13.345 -33.763 -9.233 1.00 32.47 673 GLN A O 1
ATOM 5389 N N . ALA A 1 674 ? 11.464 -33.880 -10.474 1.00 34.06 674 ALA A N 1
ATOM 5390 C CA . ALA A 1 674 ? 11.271 -32.433 -10.614 1.00 34.06 674 ALA A CA 1
ATOM 5391 C C . ALA A 1 674 ? 10.984 -31.737 -9.266 1.00 34.06 674 ALA A C 1
ATOM 5393 O O . ALA A 1 674 ? 11.517 -30.659 -8.995 1.00 34.06 674 ALA A O 1
ATOM 5394 N N . TYR A 1 675 ? 10.224 -32.386 -8.376 1.00 36.03 675 TYR A N 1
ATOM 5395 C CA . TYR A 1 675 ? 9.964 -31.893 -7.017 1.00 36.03 675 TYR A CA 1
ATOM 5396 C C . TYR A 1 675 ? 11.238 -31.831 -6.161 1.00 36.03 675 TYR A C 1
ATOM 5398 O O . TYR A 1 675 ? 11.495 -30.842 -5.470 1.00 36.03 675 TYR A O 1
ATOM 5406 N N . ARG A 1 676 ? 12.099 -32.855 -6.260 1.00 29.03 676 ARG A N 1
ATOM 5407 C CA . ARG A 1 676 ? 13.356 -32.897 -5.500 1.00 29.03 676 ARG A CA 1
ATOM 5408 C C . ARG A 1 676 ? 14.323 -31.788 -5.925 1.00 29.03 676 ARG A C 1
ATOM 5410 O O . ARG A 1 676 ? 15.007 -31.236 -5.068 1.00 29.03 676 ARG A O 1
ATOM 5417 N N . THR A 1 677 ? 14.335 -31.418 -7.211 1.00 30.69 677 THR A N 1
ATOM 5418 C CA . THR A 1 677 ? 15.132 -30.282 -7.717 1.00 30.69 677 THR A CA 1
ATOM 5419 C C . THR A 1 677 ? 14.533 -28.928 -7.325 1.00 30.69 677 THR A C 1
ATOM 5421 O O . THR A 1 677 ? 15.280 -27.990 -7.052 1.00 30.69 677 THR A O 1
ATOM 5424 N N . GLN A 1 678 ? 13.202 -28.822 -7.222 1.00 29.50 678 GLN A N 1
ATOM 5425 C CA . GLN A 1 678 ? 12.521 -27.627 -6.711 1.00 29.50 678 GLN A CA 1
ATOM 5426 C C . GLN A 1 678 ? 12.838 -27.360 -5.234 1.00 29.50 678 GLN A C 1
ATOM 5428 O O . GLN A 1 678 ? 13.152 -26.223 -4.886 1.00 29.50 678 GLN A O 1
ATOM 5433 N N . GLN A 1 679 ? 12.842 -28.384 -4.373 1.00 26.88 679 GLN A N 1
ATOM 5434 C CA . GLN A 1 679 ? 13.214 -28.209 -2.963 1.00 26.88 679 GLN A CA 1
ATOM 5435 C C . GLN A 1 679 ? 14.670 -27.758 -2.783 1.00 26.88 679 GLN A C 1
ATOM 5437 O O . GLN A 1 679 ? 14.944 -26.913 -1.933 1.00 26.88 679 GLN A O 1
ATOM 5442 N N . THR A 1 680 ? 15.609 -28.251 -3.602 1.00 26.45 680 THR A N 1
ATOM 5443 C CA . THR A 1 680 ? 17.010 -27.792 -3.522 1.00 26.45 680 THR A CA 1
ATOM 5444 C C . THR A 1 680 ? 17.177 -26.357 -4.030 1.00 26.45 680 THR A C 1
ATOM 5446 O O . THR A 1 680 ? 18.039 -25.632 -3.541 1.00 26.45 680 THR A O 1
ATOM 5449 N N . TYR A 1 681 ? 16.339 -25.923 -4.979 1.00 28.42 681 TYR A N 1
ATOM 5450 C CA . TYR A 1 681 ? 16.362 -24.563 -5.523 1.00 28.42 681 TYR A CA 1
ATOM 5451 C C . TYR A 1 681 ? 15.767 -23.528 -4.552 1.00 28.42 681 TYR A C 1
ATOM 5453 O O . TYR A 1 681 ? 16.354 -22.462 -4.365 1.00 28.42 681 TYR A O 1
ATOM 5461 N N . TYR A 1 682 ? 14.663 -23.863 -3.870 1.00 29.98 682 TYR A N 1
ATOM 5462 C CA . TYR A 1 682 ? 14.039 -23.007 -2.849 1.00 29.98 682 TYR A CA 1
ATOM 5463 C C . TYR A 1 682 ? 14.901 -22.826 -1.591 1.00 29.98 682 TYR A C 1
ATOM 5465 O O . TYR A 1 682 ? 14.795 -21.797 -0.929 1.00 29.98 682 TYR A O 1
ATOM 5473 N N . TYR A 1 683 ? 15.778 -23.785 -1.275 1.00 27.78 683 TYR A N 1
ATOM 5474 C CA . TYR A 1 683 ? 16.655 -23.710 -0.100 1.00 27.78 683 TYR A CA 1
ATOM 5475 C C . TYR A 1 683 ? 17.869 -22.776 -0.294 1.00 27.78 683 TYR A C 1
ATOM 5477 O O . TYR A 1 683 ? 18.465 -22.346 0.689 1.00 27.78 683 TYR A O 1
ATOM 5485 N N . TYR A 1 684 ? 18.232 -22.433 -1.540 1.00 25.91 684 TYR A N 1
ATOM 5486 C CA . TYR A 1 684 ? 19.427 -21.623 -1.842 1.00 25.91 684 TYR A CA 1
ATOM 5487 C C . TYR A 1 684 ? 19.157 -20.283 -2.540 1.00 25.91 684 TYR A C 1
ATOM 5489 O O . TYR A 1 684 ? 20.024 -19.415 -2.493 1.00 25.91 684 TYR A O 1
ATOM 5497 N N . ASN A 1 685 ? 17.990 -20.069 -3.157 1.00 28.58 685 ASN A N 1
ATOM 5498 C CA . ASN A 1 685 ? 17.669 -18.813 -3.842 1.00 28.58 685 ASN A CA 1
ATOM 5499 C C . ASN A 1 685 ? 16.241 -18.364 -3.499 1.00 28.58 685 ASN A C 1
ATOM 5501 O O . ASN A 1 685 ? 15.270 -18.978 -3.934 1.00 28.58 685 ASN A O 1
ATOM 5505 N N . GLY A 1 686 ? 16.116 -17.291 -2.710 1.00 25.38 686 GLY A N 1
ATOM 5506 C CA . GLY A 1 686 ? 14.827 -16.700 -2.328 1.00 25.38 686 GLY A CA 1
ATOM 5507 C C . GLY A 1 686 ? 13.955 -16.270 -3.524 1.00 25.38 686 GLY A C 1
ATOM 5508 O O . GLY A 1 686 ? 14.436 -16.182 -4.657 1.00 25.38 686 GLY A O 1
ATOM 5509 N N . PRO A 1 687 ? 12.660 -15.980 -3.304 1.00 27.30 687 PRO A N 1
ATOM 5510 C CA . PRO A 1 687 ? 11.708 -15.795 -4.391 1.00 27.30 687 PRO A CA 1
ATOM 5511 C C . PRO A 1 687 ? 11.877 -14.421 -5.056 1.00 27.30 687 PRO A C 1
ATOM 5513 O O . PRO A 1 687 ? 11.628 -13.383 -4.444 1.00 27.30 687 PRO A O 1
ATOM 5516 N N . ARG A 1 688 ? 12.229 -14.408 -6.346 1.00 25.20 688 ARG A N 1
ATOM 5517 C CA . ARG A 1 688 ? 11.922 -13.297 -7.256 1.00 25.20 688 ARG A CA 1
ATOM 5518 C C . ARG A 1 688 ? 11.069 -13.805 -8.420 1.00 25.20 688 ARG A C 1
ATOM 5520 O O . ARG A 1 688 ? 11.466 -14.740 -9.102 1.00 25.20 688 ARG A O 1
ATOM 5527 N N . THR A 1 689 ? 9.928 -13.125 -8.560 1.00 29.77 689 THR A N 1
ATOM 5528 C CA . THR A 1 689 ? 8.932 -13.073 -9.647 1.00 29.77 689 THR A CA 1
ATOM 5529 C C . THR A 1 689 ? 8.271 -14.373 -10.124 1.00 29.77 689 THR A C 1
ATOM 5531 O O . THR A 1 689 ? 8.874 -15.429 -10.290 1.00 29.77 689 THR A O 1
ATOM 5534 N N . GLY A 1 690 ? 6.948 -14.269 -10.294 1.00 30.55 690 GLY A N 1
ATOM 5535 C CA . GLY A 1 690 ? 6.034 -15.373 -10.542 1.00 30.55 690 GLY A CA 1
ATOM 5536 C C . GLY A 1 690 ? 6.289 -16.096 -11.859 1.00 30.55 690 GLY A C 1
ATOM 5537 O O . GLY A 1 690 ? 6.461 -15.488 -12.912 1.00 30.55 690 GLY A O 1
ATOM 5538 N N . MET A 1 691 ? 6.248 -17.421 -11.790 1.00 30.28 691 MET A N 1
ATOM 5539 C CA . MET A 1 691 ? 6.092 -18.281 -12.953 1.00 30.28 691 MET A CA 1
ATOM 5540 C C . MET A 1 691 ? 4.735 -18.967 -12.846 1.00 30.28 691 MET A C 1
ATOM 5542 O O . MET A 1 691 ? 4.539 -19.812 -11.977 1.00 30.28 691 MET A O 1
ATOM 5546 N N . ASN A 1 692 ? 3.819 -18.631 -13.751 1.00 30.25 692 ASN A N 1
ATOM 5547 C CA . ASN A 1 692 ? 2.784 -19.568 -14.165 1.00 30.25 692 ASN A CA 1
ATOM 5548 C C . ASN A 1 692 ? 3.339 -20.296 -15.389 1.00 30.25 692 ASN A C 1
ATOM 5550 O O . ASN A 1 692 ? 3.724 -19.645 -16.357 1.00 30.25 692 ASN A O 1
ATOM 5554 N N . TYR A 1 693 ? 3.414 -21.623 -15.341 1.00 32.31 693 TYR A N 1
ATOM 5555 C CA . TYR A 1 693 ? 3.575 -22.414 -16.556 1.00 32.31 693 TYR A CA 1
ATOM 5556 C C . TYR A 1 693 ? 2.230 -22.437 -17.274 1.00 32.31 693 TYR A C 1
ATOM 5558 O O . TYR A 1 693 ? 1.212 -22.750 -16.652 1.00 32.31 693 TYR A O 1
ATOM 5566 N N . THR A 1 694 ? 2.208 -22.144 -18.570 1.00 35.72 694 THR A N 1
ATOM 5567 C CA . THR A 1 694 ? 1.105 -22.635 -19.399 1.00 35.72 694 THR A CA 1
ATOM 5568 C C . THR A 1 694 ? 1.311 -24.132 -19.653 1.00 35.72 694 THR A C 1
ATOM 5570 O O . THR A 1 694 ? 2.443 -24.609 -19.758 1.00 35.72 694 THR A O 1
ATOM 5573 N N . GLU A 1 695 ? 0.221 -24.889 -19.768 1.00 33.56 695 GLU A N 1
ATOM 5574 C CA . GLU A 1 695 ? 0.233 -26.336 -20.051 1.00 33.56 695 GLU A CA 1
ATOM 5575 C C . GLU A 1 695 ? 1.070 -26.666 -21.308 1.00 33.56 695 GLU A C 1
ATOM 5577 O O . GLU A 1 695 ? 1.811 -27.645 -21.350 1.00 33.56 695 GLU A O 1
ATOM 5582 N N . SER A 1 696 ? 1.081 -25.751 -22.283 1.00 34.34 696 SER A N 1
ATOM 5583 C CA . SER A 1 696 ? 1.869 -25.852 -23.516 1.00 34.34 696 SER A CA 1
ATOM 5584 C C . SER A 1 696 ? 3.391 -25.691 -23.339 1.00 34.34 696 SER A C 1
ATOM 5586 O O . SER A 1 696 ? 4.173 -26.313 -24.062 1.00 34.34 696 SER A O 1
ATOM 5588 N N . GLU A 1 697 ? 3.842 -24.887 -22.372 1.00 38.12 697 GLU A N 1
ATOM 5589 C CA . GLU A 1 697 ? 5.272 -24.681 -22.087 1.00 38.12 697 GLU A CA 1
ATOM 5590 C C . GLU A 1 697 ? 5.864 -25.860 -21.311 1.00 38.12 697 GLU A C 1
ATOM 5592 O O . GLU A 1 697 ? 7.026 -26.221 -21.513 1.00 38.12 697 GLU A O 1
ATOM 5597 N N . PHE A 1 698 ? 5.040 -26.495 -20.477 1.00 36.09 698 PHE A N 1
ATOM 5598 C CA . PHE A 1 698 ? 5.359 -27.742 -19.790 1.00 36.09 698 PHE A CA 1
ATOM 5599 C C . PHE A 1 698 ? 5.518 -28.906 -20.784 1.00 36.09 698 PHE A C 1
ATOM 5601 O O . PHE A 1 698 ? 6.523 -29.615 -20.760 1.00 36.09 698 PHE A O 1
ATOM 5608 N N . GLU A 1 699 ? 4.604 -29.030 -21.748 1.00 37.38 699 GLU A N 1
ATOM 5609 C CA . GLU A 1 699 ? 4.678 -30.017 -22.836 1.00 37.38 699 GLU A CA 1
ATOM 5610 C C . GLU A 1 699 ? 5.935 -29.856 -23.714 1.00 37.38 699 GLU A C 1
ATOM 5612 O O . GLU A 1 699 ? 6.561 -30.837 -24.126 1.00 37.38 699 GLU A O 1
ATOM 5617 N N . ARG A 1 700 ? 6.361 -28.612 -23.982 1.00 36.59 700 ARG A N 1
ATOM 5618 C CA . ARG A 1 700 ? 7.573 -28.332 -24.772 1.00 36.59 700 ARG A CA 1
ATOM 5619 C C . ARG A 1 700 ? 8.854 -28.716 -24.030 1.00 36.59 700 ARG A C 1
ATOM 5621 O O . ARG A 1 700 ? 9.780 -29.232 -24.652 1.00 36.59 700 ARG A O 1
ATOM 5628 N N . PHE A 1 701 ? 8.893 -28.502 -22.716 1.00 34.78 701 PHE A N 1
ATOM 5629 C CA . PHE A 1 701 ? 10.002 -28.909 -21.852 1.00 34.78 701 PHE A CA 1
ATOM 5630 C C . PHE A 1 701 ? 10.215 -30.435 -21.873 1.00 34.78 701 PHE A C 1
ATOM 5632 O O . PHE A 1 701 ? 11.356 -30.891 -21.978 1.00 34.78 701 PHE A O 1
ATOM 5639 N N . MET A 1 702 ? 9.127 -31.214 -21.892 1.00 33.97 702 MET A N 1
ATOM 5640 C CA . MET A 1 702 ? 9.158 -32.684 -21.874 1.00 33.97 702 MET A CA 1
ATOM 5641 C C . MET A 1 702 ? 9.744 -33.316 -23.151 1.00 33.97 702 MET A C 1
ATOM 5643 O O . MET A 1 702 ? 10.361 -34.377 -23.086 1.00 33.97 702 MET A O 1
ATOM 5647 N N . ARG A 1 703 ? 9.626 -32.667 -24.319 1.00 35.75 703 ARG A N 1
ATOM 5648 C CA . ARG A 1 703 ? 10.077 -33.249 -25.605 1.00 35.75 703 ARG A CA 1
ATOM 5649 C C . ARG A 1 703 ? 11.594 -33.233 -25.808 1.00 35.75 703 ARG A C 1
ATOM 5651 O O . ARG A 1 703 ? 12.122 -34.060 -26.544 1.00 35.75 703 ARG A O 1
ATOM 5658 N N . THR A 1 704 ? 12.309 -32.315 -25.162 1.00 36.41 704 THR A N 1
ATOM 5659 C CA . THR A 1 704 ? 13.740 -32.062 -25.428 1.00 36.41 704 THR A CA 1
ATOM 5660 C C . THR A 1 704 ? 14.707 -33.025 -24.728 1.00 36.41 704 THR A C 1
ATOM 5662 O O . THR A 1 704 ? 15.905 -32.963 -24.991 1.00 36.41 704 THR A O 1
ATOM 5665 N N . ARG A 1 705 ? 14.224 -33.901 -23.834 1.00 33.69 705 ARG A N 1
ATOM 5666 C CA . ARG A 1 705 ? 15.077 -34.707 -22.937 1.00 33.69 705 ARG A CA 1
ATOM 5667 C C . ARG A 1 705 ? 15.180 -36.200 -23.301 1.00 33.69 705 ARG A C 1
ATOM 5669 O O . ARG A 1 705 ? 15.932 -36.920 -22.659 1.00 33.69 705 ARG A O 1
ATOM 5676 N N . ASN A 1 706 ? 14.504 -36.657 -24.360 1.00 28.78 706 ASN A N 1
ATOM 5677 C CA . ASN A 1 706 ? 14.459 -38.073 -24.772 1.00 28.78 706 ASN A CA 1
ATOM 5678 C C . ASN A 1 706 ? 15.684 -38.582 -25.567 1.00 28.78 706 ASN A C 1
ATOM 5680 O O . ASN A 1 706 ? 15.604 -39.603 -26.244 1.00 28.78 706 ASN A O 1
ATOM 5684 N N . GLY A 1 707 ? 16.832 -37.912 -25.485 1.00 28.33 707 GLY A N 1
ATOM 5685 C CA . GLY A 1 707 ? 18.087 -38.410 -26.047 1.00 28.33 707 GLY A CA 1
ATOM 5686 C C . GLY A 1 707 ? 19.161 -38.410 -24.971 1.00 28.33 707 GLY A C 1
ATOM 5687 O O . GLY A 1 707 ? 19.454 -37.346 -24.440 1.00 28.33 707 GLY A O 1
ATOM 5688 N N . TYR A 1 708 ? 19.764 -39.575 -24.719 1.00 27.44 708 TYR A N 1
ATOM 5689 C CA . TYR A 1 708 ? 20.766 -39.890 -23.686 1.00 27.44 708 TYR A CA 1
ATOM 5690 C C . TYR A 1 708 ? 20.189 -40.262 -22.317 1.00 27.44 708 TYR A C 1
ATOM 5692 O O . TYR A 1 708 ? 19.828 -39.392 -21.539 1.00 27.44 708 TYR A O 1
ATOM 5700 N N . TRP A 1 709 ? 20.119 -41.569 -22.037 1.00 25.03 709 TRP A N 1
ATOM 5701 C CA . TRP A 1 709 ? 20.831 -42.266 -20.948 1.00 25.03 709 TRP A CA 1
ATOM 5702 C C . TRP A 1 709 ? 20.460 -43.761 -20.999 1.00 25.03 709 TRP A C 1
ATOM 5704 O O . TRP A 1 709 ? 19.345 -44.151 -20.666 1.00 25.03 709 TRP A O 1
ATOM 5714 N N . GLY A 1 710 ? 21.402 -44.584 -21.469 1.00 24.17 710 GLY A N 1
ATOM 5715 C CA . GLY A 1 710 ? 21.385 -46.041 -21.327 1.00 24.17 710 GLY A CA 1
ATOM 5716 C C . GLY A 1 710 ? 22.013 -46.466 -19.996 1.00 24.17 710 GLY A C 1
ATOM 5717 O O . GLY A 1 710 ? 22.803 -45.735 -19.404 1.00 24.17 710 GLY A O 1
ATOM 5718 N N . SER A 1 711 ? 21.607 -47.641 -19.535 1.00 27.98 711 SER A N 1
ATOM 5719 C CA . SER A 1 711 ? 21.873 -48.300 -18.252 1.00 27.98 711 SER A CA 1
ATOM 5720 C C . SER A 1 711 ? 23.341 -48.400 -17.806 1.00 27.98 711 SER A C 1
ATOM 5722 O O . SER A 1 711 ? 24.216 -48.769 -18.584 1.00 27.98 711 SER A O 1
ATOM 5724 N N . ASN A 1 712 ? 23.562 -48.202 -16.500 1.00 24.17 712 ASN A N 1
ATOM 5725 C CA . ASN A 1 712 ? 24.751 -48.637 -15.761 1.00 24.17 712 ASN A CA 1
ATOM 5726 C C . ASN A 1 712 ? 24.739 -50.167 -15.577 1.00 24.17 712 ASN A C 1
ATOM 5728 O O . ASN A 1 712 ? 23.877 -50.682 -14.865 1.00 24.17 712 ASN A O 1
ATOM 5732 N N . THR A 1 713 ? 25.738 -50.863 -16.122 1.00 26.75 713 THR A N 1
ATOM 5733 C CA . THR A 1 713 ? 26.205 -52.174 -15.639 1.00 26.75 713 THR A CA 1
ATOM 5734 C C . THR A 1 713 ? 27.740 -52.196 -15.623 1.00 26.75 713 THR A C 1
ATOM 5736 O O . THR A 1 713 ? 28.379 -51.668 -16.528 1.00 26.75 713 THR A O 1
ATOM 5739 N N . ASP A 1 714 ? 28.269 -52.767 -14.540 1.00 26.41 714 ASP A N 1
ATOM 5740 C CA . ASP A 1 714 ? 29.652 -52.938 -14.046 1.00 26.41 714 ASP A CA 1
ATOM 5741 C C . ASP A 1 714 ? 30.760 -53.217 -15.108 1.00 26.41 714 ASP A C 1
ATOM 5743 O O . ASP A 1 714 ? 30.486 -53.890 -16.104 1.00 26.41 714 ASP A O 1
ATOM 5747 N N . PRO A 1 715 ? 32.027 -52.759 -14.930 1.00 32.09 715 PRO A N 1
ATOM 5748 C CA . PRO A 1 715 ? 33.089 -52.878 -15.919 1.00 32.09 715 PRO A CA 1
ATOM 5749 C C . PRO A 1 715 ? 33.997 -54.081 -15.631 1.00 32.09 715 PRO A C 1
ATOM 5751 O O . PRO A 1 715 ? 34.710 -54.097 -14.626 1.00 32.09 715 PRO A O 1
ATOM 5754 N N . ARG A 1 716 ? 34.024 -55.061 -16.544 1.00 26.36 716 ARG A N 1
ATOM 5755 C CA . ARG A 1 716 ? 35.145 -55.999 -16.778 1.00 26.36 716 ARG A CA 1
ATOM 5756 C C . ARG A 1 716 ? 34.770 -57.007 -17.875 1.00 26.36 716 ARG A C 1
ATOM 5758 O O . ARG A 1 716 ? 34.081 -57.963 -17.565 1.00 26.36 716 ARG A O 1
ATOM 5765 N N . THR A 1 717 ? 35.239 -56.784 -19.113 1.00 26.27 717 THR A N 1
ATOM 5766 C CA . THR A 1 717 ? 35.734 -57.767 -20.123 1.00 26.27 717 THR A CA 1
ATOM 5767 C C . THR A 1 717 ? 35.781 -57.134 -21.526 1.00 26.27 717 THR A C 1
ATOM 5769 O O . THR A 1 717 ? 34.945 -56.300 -21.852 1.00 26.27 717 THR A O 1
ATOM 5772 N N . GLY A 1 718 ? 36.801 -57.491 -22.317 1.00 23.64 718 GLY A N 1
ATOM 5773 C CA . GLY A 1 718 ? 37.183 -56.898 -23.612 1.00 23.64 718 GLY A CA 1
ATOM 5774 C C . GLY A 1 718 ? 36.322 -57.264 -24.848 1.00 23.64 718 GLY A C 1
ATOM 5775 O O . GLY A 1 718 ? 35.197 -57.721 -24.684 1.00 23.64 718 GLY A O 1
ATOM 5776 N N . PRO A 1 719 ? 36.831 -57.013 -26.081 1.00 41.09 719 PRO A N 1
ATOM 5777 C CA . PRO A 1 719 ? 36.094 -56.354 -27.175 1.00 41.09 719 PRO A CA 1
ATOM 5778 C C . PRO A 1 719 ? 35.561 -57.290 -28.281 1.00 41.09 719 PRO A C 1
ATOM 5780 O O . PRO A 1 719 ? 35.934 -58.453 -28.300 1.00 41.09 719 PRO A O 1
ATOM 5783 N N . HIS A 1 720 ? 34.749 -56.721 -29.197 1.00 24.28 720 HIS A N 1
ATOM 5784 C CA . HIS A 1 720 ? 34.305 -57.126 -30.567 1.00 24.28 720 HIS A CA 1
ATOM 5785 C C . HIS A 1 720 ? 32.782 -56.854 -30.698 1.00 24.28 720 HIS A C 1
ATOM 5787 O O . HIS A 1 720 ? 32.070 -57.037 -29.722 1.00 24.28 720 HIS A O 1
ATOM 5793 N N . SER A 1 721 ? 32.149 -56.391 -31.784 1.00 23.78 721 SER A N 1
ATOM 5794 C CA . SER A 1 721 ? 32.478 -56.018 -33.170 1.00 23.78 721 SER A CA 1
ATOM 5795 C C . SER A 1 721 ? 31.282 -55.216 -33.754 1.00 23.78 721 SER A C 1
ATOM 5797 O O . SER A 1 721 ? 30.184 -55.255 -33.205 1.00 23.78 721 SER A O 1
ATOM 5799 N N . LYS A 1 722 ? 31.507 -54.477 -34.851 1.00 28.52 722 LYS A N 1
ATOM 5800 C CA . LYS A 1 722 ? 30.520 -53.713 -35.653 1.00 28.52 722 LYS A CA 1
ATOM 5801 C C . LYS A 1 722 ? 29.409 -54.594 -36.246 1.00 28.52 722 LYS A C 1
ATOM 5803 O O . LYS A 1 722 ? 29.746 -55.685 -36.681 1.00 28.52 722 LYS A O 1
ATOM 5808 N N . GLU A 1 723 ? 28.199 -54.048 -36.434 1.00 25.91 723 GLU A N 1
ATOM 5809 C CA . GLU A 1 723 ? 27.305 -54.388 -37.560 1.00 25.91 723 GLU A CA 1
ATOM 5810 C C . GLU A 1 723 ? 26.413 -53.198 -37.981 1.00 25.91 723 GLU A C 1
ATOM 5812 O O . GLU A 1 723 ? 25.943 -52.413 -37.154 1.00 25.91 723 GLU A O 1
ATOM 5817 N N . ASP A 1 724 ? 26.260 -53.073 -39.301 1.00 25.97 724 ASP A N 1
ATOM 5818 C CA . ASP A 1 724 ? 25.615 -52.019 -40.091 1.00 25.97 724 ASP A CA 1
ATOM 5819 C C . ASP A 1 724 ? 24.080 -52.154 -40.170 1.00 25.97 724 ASP A C 1
ATOM 5821 O O . ASP A 1 724 ? 23.540 -53.257 -40.187 1.00 25.97 724 ASP A O 1
ATOM 5825 N N . PHE A 1 725 ? 23.370 -51.036 -40.378 1.00 26.55 725 PHE A N 1
ATOM 5826 C CA . PHE A 1 725 ? 22.010 -51.036 -40.941 1.00 26.55 725 PHE A CA 1
ATOM 5827 C C . PHE A 1 725 ? 21.943 -50.132 -42.177 1.00 26.55 725 PHE A C 1
ATOM 5829 O O . PHE A 1 725 ? 21.904 -48.905 -42.075 1.00 26.55 725 PHE A O 1
ATOM 5836 N N . SER A 1 726 ? 21.873 -50.752 -43.356 1.00 28.83 726 SER A N 1
ATOM 5837 C CA . SER A 1 726 ? 21.590 -50.116 -44.643 1.00 28.83 726 SER A CA 1
ATOM 5838 C C . SER A 1 726 ? 20.259 -50.639 -45.206 1.00 28.83 726 SER A C 1
ATOM 5840 O O . SER A 1 726 ? 20.085 -51.830 -45.440 1.00 28.83 726 SER A O 1
ATOM 5842 N N . SER A 1 727 ? 19.283 -49.750 -45.433 1.00 30.64 727 SER A N 1
ATOM 5843 C CA . SER A 1 727 ? 18.213 -49.982 -46.420 1.00 30.64 727 SER A CA 1
ATOM 5844 C C . SER A 1 727 ? 17.606 -48.637 -46.879 1.00 30.64 727 SER A C 1
ATOM 5846 O O . SER A 1 727 ? 16.978 -47.955 -46.060 1.00 30.64 727 SER A O 1
ATOM 5848 N N . PRO A 1 728 ? 17.741 -48.241 -48.160 1.00 33.19 728 PRO A N 1
ATOM 5849 C CA . PRO A 1 728 ? 17.168 -47.000 -48.712 1.00 33.19 728 PRO A CA 1
ATOM 5850 C C . PRO A 1 728 ? 15.628 -46.965 -48.774 1.00 33.19 728 PRO A C 1
ATOM 5852 O O . PRO A 1 728 ? 15.036 -45.890 -48.849 1.00 33.19 728 PRO A O 1
ATOM 5855 N N . LEU A 1 729 ? 14.957 -48.121 -48.688 1.00 31.20 729 LEU A N 1
ATOM 5856 C CA . LEU A 1 729 ? 13.497 -48.226 -48.831 1.00 31.20 729 LEU A CA 1
ATOM 5857 C C . LEU A 1 729 ? 12.716 -47.599 -47.659 1.00 31.20 729 LEU A C 1
ATOM 5859 O O . LEU A 1 729 ? 11.630 -47.058 -47.853 1.00 31.20 729 LEU A O 1
ATOM 5863 N N . LYS A 1 730 ? 13.276 -47.622 -46.440 1.00 32.28 730 LYS A N 1
ATOM 5864 C CA . LYS A 1 730 ? 12.632 -47.027 -45.254 1.00 32.28 730 LYS A CA 1
ATOM 5865 C C . LYS A 1 730 ? 12.691 -45.498 -45.259 1.00 32.28 730 LYS A C 1
ATOM 5867 O O . LYS A 1 730 ? 11.749 -44.863 -44.806 1.00 32.28 730 LYS A O 1
ATOM 5872 N N . VAL A 1 731 ? 13.743 -44.899 -45.815 1.00 36.94 731 VAL A N 1
ATOM 5873 C CA . VAL A 1 731 ? 13.882 -43.433 -45.891 1.00 36.94 731 VAL A CA 1
ATOM 5874 C C . VAL A 1 731 ? 12.905 -42.838 -46.912 1.00 36.94 731 VAL A C 1
ATOM 5876 O O . VAL A 1 731 ? 12.332 -41.780 -46.666 1.00 36.94 731 VAL A O 1
ATOM 5879 N N . MET A 1 732 ? 12.627 -43.552 -48.008 1.00 30.08 732 MET A N 1
ATOM 5880 C CA . MET A 1 732 ? 11.681 -43.095 -49.032 1.00 30.08 732 MET A CA 1
ATOM 5881 C C . MET A 1 732 ? 10.218 -43.106 -48.552 1.00 30.08 732 MET A C 1
ATOM 5883 O O . MET A 1 732 ? 9.475 -42.170 -48.837 1.00 30.08 732 MET A O 1
ATOM 5887 N N . ILE A 1 733 ? 9.818 -44.105 -47.755 1.00 36.22 733 ILE A N 1
ATOM 5888 C CA . ILE A 1 733 ? 8.456 -44.196 -47.196 1.00 36.22 733 ILE A CA 1
ATOM 5889 C C . ILE A 1 733 ? 8.191 -43.072 -46.175 1.00 36.22 733 ILE A C 1
ATOM 5891 O O . ILE A 1 733 ? 7.111 -42.483 -46.177 1.00 36.22 733 ILE A O 1
ATOM 5895 N N . TYR A 1 734 ? 9.187 -42.702 -45.360 1.00 36.38 734 TYR A N 1
ATOM 5896 C CA . TYR A 1 734 ? 9.062 -41.587 -44.409 1.00 36.38 734 TYR A CA 1
ATOM 5897 C C . TYR A 1 734 ? 9.033 -40.205 -45.088 1.00 36.38 734 TYR A C 1
ATOM 5899 O O . TYR A 1 734 ? 8.366 -39.299 -44.590 1.00 36.38 734 TYR A O 1
ATOM 5907 N N . LEU A 1 735 ? 9.700 -40.043 -46.236 1.00 33.88 735 LEU A N 1
ATOM 5908 C CA . LEU A 1 735 ? 9.681 -38.797 -47.014 1.00 33.88 735 LEU A CA 1
ATOM 5909 C C . LEU A 1 735 ? 8.349 -38.579 -47.750 1.00 33.88 735 LEU A C 1
ATOM 5911 O O . LEU A 1 735 ? 7.837 -37.463 -47.752 1.00 33.88 735 LEU A O 1
ATOM 5915 N N . ILE A 1 736 ? 7.747 -39.637 -48.302 1.00 37.12 736 ILE A N 1
ATOM 5916 C CA . ILE A 1 736 ? 6.457 -39.549 -49.010 1.00 37.12 736 ILE A CA 1
ATOM 5917 C C . ILE A 1 736 ? 5.298 -39.305 -48.026 1.00 37.12 736 ILE A C 1
ATOM 5919 O O . ILE A 1 736 ? 4.428 -38.474 -48.290 1.00 37.12 736 ILE A O 1
ATOM 5923 N N . LEU A 1 737 ? 5.318 -39.944 -46.848 1.00 35.72 737 LEU A N 1
ATOM 5924 C CA . LEU A 1 737 ? 4.316 -39.712 -45.797 1.00 35.72 737 LEU A CA 1
ATOM 5925 C C . LEU A 1 737 ? 4.453 -38.327 -45.137 1.00 35.72 737 LEU A C 1
ATOM 5927 O O . LEU A 1 737 ? 3.448 -37.729 -44.757 1.00 35.72 737 LEU A O 1
ATOM 5931 N N . GLY A 1 738 ? 5.673 -37.791 -45.025 1.00 36.47 738 GLY A N 1
ATOM 5932 C CA . GLY A 1 738 ? 5.930 -36.482 -44.415 1.00 36.47 738 GLY A CA 1
ATOM 5933 C C . GLY A 1 738 ? 5.475 -35.289 -45.263 1.00 36.47 738 GLY A C 1
ATOM 5934 O O . GLY A 1 738 ? 4.991 -34.301 -44.712 1.00 36.47 738 GLY A O 1
ATOM 5935 N N . ILE A 1 739 ? 5.578 -35.384 -46.592 1.00 42.22 739 ILE A N 1
ATOM 5936 C CA . ILE A 1 739 ? 5.191 -34.299 -47.511 1.00 42.22 739 ILE A CA 1
ATOM 5937 C C . ILE A 1 739 ? 3.658 -34.204 -47.635 1.00 42.22 739 ILE A C 1
ATOM 5939 O O . ILE A 1 739 ? 3.103 -33.109 -47.552 1.00 42.22 739 ILE A O 1
ATOM 5943 N N . GLY A 1 740 ? 2.952 -35.341 -47.697 1.00 34.59 740 GLY A N 1
ATOM 5944 C CA . GLY A 1 740 ? 1.487 -35.366 -47.827 1.00 34.59 740 GLY A CA 1
ATOM 5945 C C . GLY A 1 740 ? 0.712 -34.875 -46.593 1.00 34.59 740 GLY A C 1
ATOM 5946 O O . GLY A 1 740 ? -0.421 -34.410 -46.717 1.00 34.59 740 GLY A O 1
ATOM 5947 N N . ILE A 1 741 ? 1.308 -34.942 -45.398 1.00 40.94 741 ILE A N 1
ATOM 5948 C CA . ILE A 1 741 ? 0.698 -34.428 -44.156 1.00 40.94 741 ILE A CA 1
ATOM 5949 C C . ILE A 1 741 ? 0.817 -32.898 -44.079 1.00 40.94 741 ILE A C 1
ATOM 5951 O O . ILE A 1 741 ? -0.083 -32.232 -43.565 1.00 40.94 741 ILE A O 1
ATOM 5955 N N . PHE A 1 742 ? 1.893 -32.322 -44.621 1.00 38.78 742 PHE A N 1
ATOM 5956 C CA . PHE A 1 742 ? 2.132 -30.880 -44.554 1.00 38.78 742 PHE A CA 1
ATOM 5957 C C . PHE A 1 742 ? 1.243 -30.099 -45.536 1.00 38.78 742 PHE A C 1
ATOM 5959 O O . PHE A 1 742 ? 0.707 -29.048 -45.180 1.00 38.78 742 PHE A O 1
ATOM 5966 N N . GLU A 1 743 ? 0.993 -30.638 -46.732 1.00 39.19 743 GLU A N 1
ATOM 5967 C CA . GLU A 1 743 ? 0.071 -30.027 -47.702 1.00 39.19 743 GLU A CA 1
ATOM 5968 C C . GLU A 1 743 ? -1.392 -30.065 -47.219 1.00 39.19 743 GLU A C 1
ATOM 5970 O O . GLU A 1 743 ? -2.094 -29.059 -47.316 1.00 39.19 743 GLU A O 1
ATOM 5975 N N . ALA A 1 744 ? -1.836 -31.157 -46.582 1.00 37.78 744 ALA A N 1
ATOM 5976 C CA . ALA A 1 744 ? -3.206 -31.288 -46.071 1.00 37.78 744 ALA A CA 1
ATOM 5977 C C . ALA A 1 744 ? -3.522 -30.330 -44.903 1.00 37.78 744 ALA A C 1
ATOM 5979 O O . ALA A 1 744 ? -4.613 -29.760 -44.838 1.00 37.78 744 ALA A O 1
ATOM 5980 N N . ILE A 1 745 ? -2.557 -30.101 -44.004 1.00 42.59 745 ILE A N 1
ATOM 5981 C CA . ILE A 1 745 ? -2.706 -29.143 -42.895 1.00 42.59 745 ILE A CA 1
ATOM 5982 C C . ILE A 1 745 ? -2.763 -27.707 -43.429 1.00 42.59 745 ILE A C 1
ATOM 5984 O O . ILE A 1 745 ? -3.521 -26.888 -42.914 1.00 42.59 745 ILE A O 1
ATOM 5988 N N . THR A 1 746 ? -2.016 -27.406 -44.492 1.00 41.06 746 THR A N 1
ATOM 5989 C CA . THR A 1 746 ? -1.985 -26.062 -45.081 1.00 41.06 746 THR A CA 1
ATOM 5990 C C . THR A 1 746 ? -3.291 -25.743 -45.820 1.00 41.06 746 THR A C 1
ATOM 5992 O O . THR A 1 746 ? -3.811 -24.638 -45.683 1.00 41.06 746 THR A O 1
ATOM 5995 N N . VAL A 1 747 ? -3.884 -26.721 -46.517 1.00 39.59 747 VAL A N 1
ATOM 5996 C CA . VAL A 1 747 ? -5.192 -26.569 -47.183 1.00 39.59 747 VAL A CA 1
ATOM 5997 C C . VAL A 1 747 ? -6.333 -26.436 -46.166 1.00 39.59 747 VAL A C 1
ATOM 5999 O O . VAL A 1 747 ? -7.181 -25.560 -46.319 1.00 39.59 747 VAL A O 1
ATOM 6002 N N . SER A 1 748 ? -6.319 -27.217 -45.078 1.00 35.91 748 SER A N 1
ATOM 6003 C CA . SER A 1 748 ? -7.336 -27.110 -44.019 1.00 35.91 748 SER A CA 1
ATOM 6004 C C . SER A 1 748 ? -7.251 -25.797 -43.235 1.00 35.91 748 SER A C 1
ATOM 6006 O O . SER A 1 748 ? -8.269 -25.325 -42.743 1.00 35.91 748 SER A O 1
ATOM 6008 N N . TRP A 1 749 ? -6.062 -25.200 -43.111 1.00 38.25 749 TRP A N 1
ATOM 6009 C CA . TRP A 1 749 ? -5.871 -23.942 -42.380 1.00 38.25 749 TRP A CA 1
ATOM 6010 C C . TRP A 1 749 ? -6.224 -22.700 -43.215 1.00 38.25 749 TRP A C 1
ATOM 6012 O O . TRP A 1 749 ? -6.568 -21.662 -42.656 1.00 38.25 749 TRP A O 1
ATOM 6022 N N . ILE A 1 750 ? -6.162 -22.802 -44.548 1.00 41.53 750 ILE A N 1
ATOM 6023 C CA . ILE A 1 750 ? -6.523 -21.715 -45.473 1.00 41.53 750 ILE A CA 1
ATOM 6024 C C . ILE A 1 750 ? -8.032 -21.698 -45.765 1.00 41.53 750 ILE A C 1
ATOM 6026 O O . ILE A 1 750 ? -8.583 -20.622 -45.963 1.00 41.53 750 ILE A O 1
ATOM 6030 N N . TYR A 1 751 ? -8.722 -22.845 -45.729 1.00 37.59 751 TYR A N 1
ATOM 6031 C CA . TYR A 1 751 ? -10.180 -22.902 -45.929 1.00 37.59 751 TYR A CA 1
ATOM 6032 C C . TYR A 1 751 ? -10.987 -22.339 -44.741 1.00 37.59 751 TYR A C 1
ATOM 6034 O O . TYR A 1 751 ? -12.127 -21.921 -44.916 1.00 37.59 751 TYR A O 1
ATOM 6042 N N . ASP A 1 752 ? -10.390 -22.297 -43.543 1.00 38.06 752 ASP A N 1
ATOM 6043 C CA . ASP A 1 752 ? -11.026 -21.834 -42.296 1.00 38.06 752 ASP A CA 1
ATOM 6044 C C . ASP A 1 752 ? -10.903 -20.305 -42.075 1.00 38.06 752 ASP A C 1
ATOM 6046 O O . ASP A 1 752 ? -11.307 -19.773 -41.038 1.00 38.06 752 ASP A O 1
ATOM 6050 N N . ARG A 1 753 ? -10.324 -19.564 -43.035 1.00 38.19 753 ARG A N 1
ATOM 6051 C CA . ARG A 1 753 ? -10.210 -18.096 -42.998 1.00 38.19 753 ARG A CA 1
ATOM 6052 C C . ARG A 1 753 ? -10.573 -17.464 -44.340 1.00 38.19 753 ARG A C 1
ATOM 6054 O O . ARG A 1 753 ? -10.108 -17.903 -45.384 1.00 38.19 753 ARG A O 1
ATOM 6061 N N . ASP A 1 754 ? -11.346 -16.380 -44.281 1.00 38.25 754 ASP A N 1
ATOM 6062 C CA . ASP A 1 754 ? -11.708 -15.548 -45.433 1.00 38.25 754 ASP A CA 1
ATOM 6063 C C . ASP A 1 754 ? -10.487 -15.196 -46.305 1.00 38.25 754 ASP A C 1
ATOM 6065 O O . ASP A 1 754 ? -9.496 -14.623 -45.839 1.00 38.25 754 ASP A O 1
ATOM 6069 N N . ILE A 1 755 ? -10.598 -15.491 -47.605 1.00 38.28 755 ILE A N 1
ATOM 6070 C CA . ILE A 1 755 ? -9.550 -15.344 -48.635 1.00 38.28 755 ILE A CA 1
ATOM 6071 C C . ILE A 1 755 ? -9.050 -13.889 -48.789 1.00 38.28 755 ILE A C 1
ATOM 6073 O O . ILE A 1 755 ? -7.968 -13.651 -49.329 1.00 38.28 755 ILE A O 1
ATOM 6077 N N . ASN A 1 756 ? -9.767 -12.902 -48.248 1.00 36.66 756 ASN A N 1
ATOM 6078 C CA . ASN A 1 756 ? -9.456 -11.480 -48.413 1.00 36.66 756 ASN A CA 1
ATOM 6079 C C . ASN A 1 756 ? -8.322 -10.943 -47.511 1.00 36.66 756 ASN A C 1
ATOM 6081 O O . ASN A 1 756 ? -7.843 -9.837 -47.750 1.00 36.66 756 ASN A O 1
ATOM 6085 N N . HIS A 1 757 ? -7.832 -11.705 -46.523 1.00 38.62 757 HIS A N 1
ATOM 6086 C CA . HIS A 1 757 ? -6.810 -11.228 -45.568 1.00 38.62 757 HIS A CA 1
ATOM 6087 C C . HIS A 1 757 ? -5.360 -11.680 -45.845 1.00 38.62 757 HIS A C 1
ATOM 6089 O O . HIS A 1 757 ? -4.463 -11.441 -45.035 1.00 38.62 757 HIS A O 1
ATOM 6095 N N . LEU A 1 758 ? -5.073 -12.295 -46.997 1.00 37.66 758 LEU A N 1
ATOM 6096 C CA . LEU A 1 758 ? -3.733 -12.827 -47.309 1.00 37.66 758 LEU A CA 1
ATOM 6097 C C . LEU A 1 758 ? -2.696 -11.788 -47.786 1.00 37.66 758 LEU A C 1
ATOM 6099 O O . LEU A 1 758 ? -1.536 -12.148 -47.987 1.00 37.66 758 LEU A O 1
ATOM 6103 N N . ASN A 1 759 ? -3.057 -10.510 -47.935 1.00 35.94 759 ASN A N 1
ATOM 6104 C CA . ASN A 1 759 ? -2.134 -9.488 -48.453 1.00 35.94 759 ASN A CA 1
ATOM 6105 C C . ASN A 1 759 ? -1.150 -8.908 -47.415 1.00 35.94 759 ASN A C 1
ATOM 6107 O O . ASN A 1 759 ? -0.165 -8.291 -47.814 1.00 35.94 759 ASN A O 1
ATOM 6111 N N . GLU A 1 760 ? -1.336 -9.136 -46.109 1.00 36.72 760 GLU A N 1
ATOM 6112 C CA . GLU A 1 760 ? -0.506 -8.492 -45.067 1.00 36.72 760 GLU A CA 1
ATOM 6113 C C . GLU A 1 760 ? 0.640 -9.350 -44.496 1.00 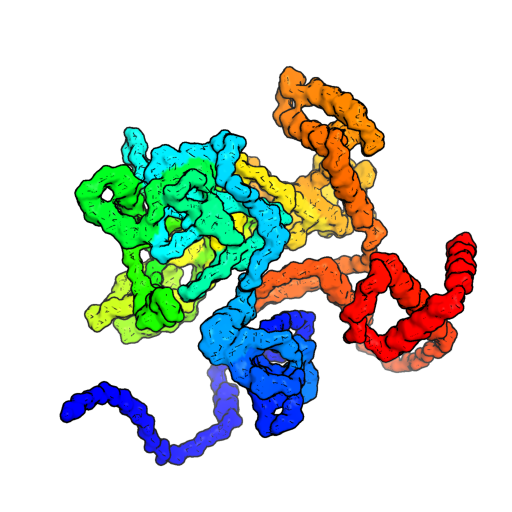36.72 760 GLU A C 1
ATOM 6115 O O . GLU A 1 760 ? 1.511 -8.834 -43.798 1.00 36.72 760 GLU A O 1
ATOM 6120 N N . TYR A 1 761 ? 0.733 -10.642 -44.827 1.00 35.56 761 TYR A N 1
ATOM 6121 C CA . TYR A 1 761 ? 1.731 -11.548 -44.230 1.00 35.56 761 TYR A CA 1
ATOM 6122 C C . TYR A 1 761 ? 2.784 -12.042 -45.229 1.00 35.56 761 TYR A C 1
ATOM 6124 O O . TYR A 1 761 ? 2.942 -13.238 -45.461 1.00 35.56 761 TYR A O 1
ATOM 6132 N N . ASN A 1 762 ? 3.564 -11.123 -45.804 1.00 34.66 762 ASN A N 1
ATOM 6133 C CA . ASN A 1 762 ? 4.549 -11.464 -46.844 1.00 34.66 762 ASN A CA 1
ATOM 6134 C C . ASN A 1 762 ? 5.983 -11.788 -46.343 1.00 34.66 762 ASN A C 1
ATOM 6136 O O . ASN A 1 762 ? 6.901 -11.972 -47.148 1.00 34.66 762 ASN A O 1
ATOM 6140 N N . TYR A 1 763 ? 6.213 -11.901 -45.027 1.00 32.88 763 TYR A N 1
ATOM 6141 C CA . TYR A 1 763 ? 7.579 -11.891 -44.460 1.00 32.88 763 TYR A CA 1
ATOM 6142 C C . TYR A 1 763 ? 8.005 -13.085 -43.583 1.00 32.88 763 TYR A C 1
ATOM 6144 O O . TYR A 1 763 ? 8.985 -12.974 -42.851 1.00 32.88 763 TYR A O 1
ATOM 6152 N N . ARG A 1 764 ? 7.346 -14.254 -43.648 1.00 35.97 764 ARG A N 1
ATOM 6153 C CA . ARG A 1 764 ? 7.718 -15.406 -42.786 1.00 35.97 764 ARG A CA 1
ATOM 6154 C C . ARG A 1 764 ? 7.779 -16.785 -43.453 1.00 35.97 764 ARG A C 1
ATOM 6156 O O . ARG A 1 764 ? 7.431 -17.778 -42.824 1.00 35.97 764 ARG A O 1
ATOM 6163 N N . TYR A 1 765 ? 8.285 -16.890 -44.681 1.00 36.25 765 TYR A N 1
ATOM 6164 C CA . TYR A 1 765 ? 8.485 -18.204 -45.308 1.00 36.25 765 TYR A CA 1
ATOM 6165 C C . TYR A 1 765 ? 9.859 -18.346 -45.970 1.00 36.25 765 TYR A C 1
ATOM 6167 O O . TYR A 1 765 ? 10.379 -17.396 -46.554 1.00 36.25 765 TYR A O 1
ATOM 6175 N N . SER A 1 766 ? 10.447 -19.542 -45.850 1.00 42.38 766 SER A N 1
ATOM 6176 C CA . SER A 1 766 ? 11.699 -19.921 -46.515 1.00 42.38 766 SER A CA 1
ATOM 6177 C C . SER A 1 766 ? 11.532 -19.922 -48.050 1.00 42.38 766 SER A C 1
ATOM 6179 O O . SER A 1 766 ? 10.403 -20.018 -48.539 1.00 42.38 766 SER A O 1
ATOM 6181 N N . PRO A 1 767 ? 12.624 -19.846 -48.838 1.00 38.94 767 PRO A N 1
ATOM 6182 C CA . PRO A 1 767 ? 12.552 -19.774 -50.303 1.00 38.94 767 PRO A CA 1
ATOM 6183 C C . PRO A 1 767 ? 11.778 -20.931 -50.962 1.00 38.94 767 PRO A C 1
ATOM 6185 O O . PRO A 1 767 ? 11.030 -20.699 -51.908 1.00 38.94 767 PRO A O 1
ATOM 6188 N N . LEU A 1 768 ? 11.877 -22.151 -50.416 1.00 37.09 768 LEU A N 1
ATOM 6189 C CA . LEU A 1 768 ? 11.129 -23.328 -50.887 1.00 37.09 768 LEU A CA 1
ATOM 6190 C C . LEU A 1 768 ? 9.606 -23.171 -50.734 1.00 37.09 768 LEU A C 1
ATOM 6192 O O . LEU A 1 768 ? 8.849 -23.590 -51.606 1.00 37.09 768 LEU A O 1
ATOM 6196 N N . ASN A 1 769 ? 9.155 -22.509 -49.668 1.00 41.00 769 ASN A N 1
ATOM 6197 C CA . ASN A 1 769 ? 7.730 -22.329 -49.388 1.00 41.00 769 ASN A CA 1
ATOM 6198 C C . ASN A 1 769 ? 7.101 -21.214 -50.241 1.00 41.00 769 ASN A C 1
ATOM 6200 O O . ASN A 1 769 ? 5.901 -21.248 -50.495 1.00 41.00 769 ASN A O 1
ATOM 6204 N N . ARG A 1 770 ? 7.896 -20.248 -50.733 1.00 46.50 770 ARG A N 1
ATOM 6205 C CA . ARG A 1 770 ? 7.423 -19.259 -51.721 1.00 46.50 770 ARG A CA 1
ATOM 6206 C C . ARG A 1 770 ? 7.176 -19.893 -53.087 1.00 46.50 770 ARG A C 1
ATOM 6208 O O . ARG A 1 770 ? 6.177 -19.560 -53.714 1.00 46.50 770 ARG A O 1
ATOM 6215 N N . GLN A 1 771 ? 8.037 -20.816 -53.518 1.00 45.56 771 GLN A N 1
ATOM 6216 C CA . GLN A 1 771 ? 7.881 -21.495 -54.807 1.00 45.56 771 GLN A CA 1
ATOM 6217 C C . GLN A 1 771 ? 6.631 -22.390 -54.827 1.00 45.56 771 GLN A C 1
ATOM 6219 O O . GLN A 1 771 ? 5.838 -22.306 -55.758 1.00 45.56 771 GLN A O 1
ATOM 6224 N N . ALA A 1 772 ? 6.389 -23.148 -53.752 1.00 46.28 772 ALA A N 1
ATOM 6225 C CA . ALA A 1 772 ? 5.186 -23.974 -53.613 1.00 46.28 772 ALA A CA 1
ATOM 6226 C C . ALA A 1 772 ? 3.885 -23.145 -53.633 1.00 46.28 772 ALA A C 1
ATOM 6228 O O . ALA A 1 772 ? 2.881 -23.570 -54.198 1.00 46.28 772 ALA A O 1
ATOM 6229 N N . LEU A 1 773 ? 3.906 -21.932 -53.067 1.00 45.41 773 LEU A N 1
ATOM 6230 C CA . LEU A 1 773 ? 2.753 -21.027 -53.061 1.00 45.41 773 LEU A CA 1
ATOM 6231 C C . LEU A 1 773 ? 2.469 -20.420 -54.449 1.00 45.41 773 LEU A C 1
ATOM 6233 O O . LEU A 1 773 ? 1.311 -20.181 -54.796 1.00 45.41 773 LEU A O 1
ATOM 6237 N N . VAL A 1 774 ? 3.516 -20.167 -55.241 1.00 53.69 774 VAL A N 1
ATOM 6238 C CA . VAL A 1 774 ? 3.405 -19.686 -56.629 1.00 53.69 774 VAL A CA 1
ATOM 6239 C C . VAL A 1 774 ? 2.879 -20.796 -57.543 1.00 53.69 774 VAL A C 1
ATOM 6241 O O . VAL A 1 774 ? 1.947 -20.551 -58.309 1.00 53.69 774 VAL A O 1
ATOM 6244 N N . ASP A 1 775 ? 3.382 -22.024 -57.395 1.00 48.53 775 ASP A N 1
ATOM 6245 C CA . ASP A 1 775 ? 2.904 -23.191 -58.149 1.00 48.53 775 ASP A CA 1
ATOM 6246 C C . ASP A 1 775 ? 1.448 -23.536 -57.802 1.00 48.53 775 ASP A C 1
ATOM 6248 O O . ASP A 1 775 ? 0.648 -23.846 -58.685 1.00 48.53 775 ASP A O 1
ATOM 6252 N N . PHE A 1 776 ? 1.064 -23.418 -56.527 1.00 46.25 776 PHE A N 1
ATOM 6253 C CA . PHE A 1 776 ? -0.316 -23.620 -56.085 1.00 46.25 776 PHE A CA 1
ATOM 6254 C C . PHE A 1 776 ? -1.266 -22.561 -56.664 1.00 46.25 776 PHE A C 1
ATOM 6256 O O . PHE A 1 776 ? -2.318 -22.905 -57.201 1.00 46.25 776 PHE A O 1
ATOM 6263 N N . LYS A 1 777 ? -0.875 -21.277 -56.653 1.00 48.28 777 LYS A N 1
ATOM 6264 C CA . LYS A 1 777 ? -1.643 -20.202 -57.309 1.00 48.28 777 LYS A CA 1
ATOM 6265 C C . LYS A 1 777 ? -1.783 -20.425 -58.817 1.00 48.28 777 LYS A C 1
ATOM 6267 O O . LYS A 1 777 ? -2.852 -20.172 -59.363 1.00 48.28 777 LYS A O 1
ATOM 6272 N N . SER A 1 778 ? -0.741 -20.929 -59.481 1.00 51.78 778 SER A N 1
ATOM 6273 C CA . SER A 1 778 ? -0.796 -21.259 -60.909 1.00 51.78 778 SER A CA 1
ATOM 6274 C C . SER A 1 778 ? -1.764 -22.405 -61.205 1.00 51.78 778 SER A C 1
ATOM 6276 O O . SER A 1 778 ? -2.459 -22.354 -62.214 1.00 51.78 778 SER A O 1
ATOM 6278 N N . LYS A 1 779 ? -1.834 -23.428 -60.344 1.00 48.97 779 LYS A N 1
ATOM 6279 C CA . LYS A 1 779 ? -2.732 -24.579 -60.538 1.00 48.97 779 LYS A CA 1
ATOM 6280 C C . LYS A 1 779 ? -4.197 -24.234 -60.272 1.00 48.97 779 LYS A C 1
ATOM 6282 O O . LYS A 1 779 ? -5.067 -24.664 -61.019 1.00 48.97 779 LYS A O 1
ATOM 6287 N N . VAL A 1 780 ? -4.463 -23.397 -59.268 1.00 51.22 780 VAL A N 1
ATOM 6288 C CA . VAL A 1 780 ? -5.819 -22.907 -58.963 1.00 51.22 780 VAL A CA 1
ATOM 6289 C C . VAL A 1 780 ? -6.341 -21.977 -60.063 1.00 51.22 780 VAL A C 1
ATOM 6291 O O . VAL A 1 780 ? -7.496 -22.092 -60.462 1.00 51.22 780 VAL A O 1
ATOM 6294 N N . ASN A 1 781 ? -5.488 -21.110 -60.618 1.00 47.91 781 ASN A N 1
ATOM 6295 C CA . ASN A 1 781 ? -5.882 -20.209 -61.707 1.00 47.91 781 ASN A CA 1
ATOM 6296 C C . ASN A 1 781 ? -6.130 -20.926 -63.048 1.00 47.91 781 ASN A C 1
ATOM 6298 O O . ASN A 1 781 ? -6.808 -20.365 -63.904 1.00 47.91 781 ASN A O 1
ATOM 6302 N N . ASN A 1 782 ? -5.617 -22.150 -63.225 1.00 47.84 782 ASN A N 1
ATOM 6303 C CA . ASN A 1 782 ? -5.755 -22.926 -64.462 1.00 47.84 782 ASN A CA 1
ATOM 6304 C C . ASN A 1 782 ? -6.938 -23.918 -64.460 1.00 47.84 782 ASN A C 1
ATOM 6306 O O . ASN A 1 782 ? -7.149 -24.594 -65.461 1.00 47.84 782 ASN A O 1
ATOM 6310 N N . GLY A 1 783 ? -7.744 -23.983 -63.390 1.00 46.44 783 GLY A N 1
ATOM 6311 C CA . GLY A 1 783 ? -9.025 -24.707 -63.394 1.00 46.44 783 GLY A CA 1
ATOM 6312 C C . GLY A 1 783 ? -8.974 -26.221 -63.130 1.00 46.44 783 GLY A C 1
ATOM 6313 O O . GLY A 1 783 ? -10.007 -26.878 -63.242 1.00 46.44 783 GLY A O 1
ATOM 6314 N N . ASP A 1 784 ? -7.840 -26.780 -62.700 1.00 51.22 784 ASP A N 1
ATOM 6315 C CA . ASP A 1 784 ? -7.666 -28.221 -62.412 1.00 51.22 784 ASP A CA 1
ATOM 6316 C C . ASP A 1 784 ? -8.235 -28.658 -61.038 1.00 51.22 784 ASP A C 1
ATOM 6318 O O . ASP A 1 784 ? -7.634 -29.436 -60.297 1.00 51.22 784 ASP A O 1
ATOM 6322 N N . ILE A 1 785 ? -9.413 -28.154 -60.660 1.00 49.91 785 ILE A N 1
ATOM 6323 C CA . ILE A 1 785 ? -10.068 -28.477 -59.374 1.00 49.91 785 ILE A CA 1
ATOM 6324 C C . ILE A 1 785 ? -10.663 -29.903 -59.381 1.00 49.91 785 ILE A C 1
ATOM 6326 O O . ILE A 1 785 ? -10.748 -30.545 -58.335 1.00 49.91 785 ILE A O 1
ATOM 6330 N N . LEU A 1 786 ? -10.985 -30.444 -60.561 1.00 45.31 786 LEU A N 1
ATOM 6331 C CA . LEU A 1 786 ? -11.588 -31.776 -60.734 1.00 45.31 786 LEU A CA 1
ATOM 6332 C C . LEU A 1 786 ? -10.642 -32.945 -60.382 1.00 45.31 786 LEU A C 1
ATOM 6334 O O . LEU A 1 786 ? -11.106 -33.978 -59.905 1.00 45.31 786 LEU A O 1
ATOM 6338 N N . ASP A 1 787 ? -9.322 -32.782 -60.533 1.00 48.03 787 ASP A N 1
ATOM 6339 C CA . ASP A 1 787 ? -8.334 -33.839 -60.232 1.00 48.03 787 ASP A CA 1
ATOM 6340 C C . ASP A 1 787 ? -8.114 -34.030 -58.712 1.00 48.03 787 ASP A C 1
ATOM 6342 O O . ASP A 1 787 ? -7.701 -35.093 -58.243 1.00 48.03 787 ASP A O 1
ATOM 6346 N N . LEU A 1 788 ? -8.433 -33.006 -57.911 1.00 45.00 788 LEU A N 1
ATOM 6347 C CA . LEU A 1 788 ? -8.307 -33.027 -56.449 1.00 45.00 788 LEU A CA 1
ATOM 6348 C C . LEU A 1 788 ? -9.498 -33.703 -55.762 1.00 45.00 788 LEU A C 1
ATOM 6350 O O . LEU A 1 788 ? -9.298 -34.419 -54.781 1.00 45.00 788 LEU A O 1
ATOM 6354 N N . GLU A 1 789 ? -10.714 -33.535 -56.286 1.00 45.19 789 GLU A N 1
ATOM 6355 C CA . GLU A 1 789 ? -11.910 -34.207 -55.759 1.00 45.19 789 GLU A CA 1
ATOM 6356 C C . GLU A 1 789 ? -11.864 -35.720 -56.001 1.00 45.19 789 GLU A C 1
ATOM 6358 O O . GLU A 1 789 ? -12.194 -36.503 -55.107 1.00 45.19 789 GLU A O 1
ATOM 6363 N N . GLN A 1 790 ? -11.363 -36.144 -57.164 1.00 44.88 790 GLN A N 1
ATOM 6364 C CA . GLN A 1 790 ? -11.242 -37.559 -57.515 1.00 44.88 790 GLN A CA 1
ATOM 6365 C C . GLN A 1 790 ? -10.215 -38.284 -56.626 1.00 44.88 790 GLN A C 1
ATOM 6367 O O . GLN A 1 790 ? -10.496 -39.363 -56.100 1.00 44.88 790 GLN A O 1
ATOM 6372 N N . LYS A 1 791 ? -9.076 -37.640 -56.335 1.00 45.59 791 LYS A N 1
ATOM 6373 C CA . LYS A 1 791 ? -8.054 -38.162 -55.406 1.00 45.59 791 LYS A CA 1
ATOM 6374 C C . LYS A 1 791 ? -8.508 -38.170 -53.946 1.00 45.59 791 LYS A C 1
ATOM 6376 O O . LYS A 1 791 ? -8.067 -39.017 -53.168 1.00 45.59 791 LYS A O 1
ATOM 6381 N N . LEU A 1 792 ? -9.397 -37.254 -53.555 1.00 43.53 792 LEU A N 1
ATOM 6382 C CA . LEU A 1 792 ? -9.995 -37.259 -52.217 1.00 43.53 792 LEU A CA 1
ATOM 6383 C C . LEU A 1 792 ? -10.973 -38.429 -52.043 1.00 43.53 792 LEU A C 1
ATOM 6385 O O . LEU A 1 792 ? -11.057 -39.007 -50.957 1.00 43.53 792 LEU A O 1
ATOM 6389 N N . GLN A 1 793 ? -11.689 -38.785 -53.112 1.00 42.91 793 GLN A N 1
ATOM 6390 C CA . GLN A 1 793 ? -12.638 -39.892 -53.117 1.00 42.91 793 GLN A CA 1
ATOM 6391 C C . GLN A 1 793 ? -11.922 -41.253 -53.113 1.00 42.91 793 GLN A C 1
ATOM 6393 O O . GLN A 1 793 ? -12.248 -42.099 -52.284 1.00 42.91 793 GLN A O 1
ATOM 6398 N N . GLU A 1 794 ? -10.861 -41.420 -53.912 1.00 47.28 794 GLU A N 1
ATOM 6399 C CA . GLU A 1 794 ? -10.015 -42.627 -53.885 1.00 47.28 794 GLU A CA 1
ATOM 6400 C C . GLU A 1 794 ? -9.376 -42.870 -52.507 1.00 47.28 794 GLU A C 1
ATOM 6402 O O . GLU A 1 794 ? -9.235 -44.012 -52.068 1.00 47.28 794 GLU A O 1
ATOM 6407 N N . ARG A 1 795 ? -9.033 -41.797 -51.780 1.00 37.59 795 ARG A N 1
ATOM 6408 C CA . ARG A 1 795 ? -8.474 -41.887 -50.425 1.00 37.59 795 ARG A CA 1
ATOM 6409 C C . ARG A 1 795 ? -9.514 -42.303 -49.379 1.00 37.59 795 ARG A C 1
ATOM 6411 O O . ARG A 1 795 ? -9.179 -43.077 -48.488 1.00 37.59 795 ARG A O 1
ATOM 6418 N N . LYS A 1 796 ? -10.768 -41.851 -49.506 1.00 43.69 796 LYS A N 1
ATOM 6419 C CA . LYS A 1 796 ? -11.881 -42.309 -48.651 1.00 43.69 796 LYS A CA 1
ATOM 6420 C C . LYS A 1 796 ? -12.208 -43.785 -48.875 1.00 43.69 796 LYS A C 1
ATOM 6422 O O . LYS A 1 796 ? -12.538 -44.487 -47.923 1.00 43.69 796 LYS A O 1
ATOM 6427 N N . ASP A 1 797 ? -12.070 -44.266 -50.106 1.00 45.50 797 ASP A N 1
ATOM 6428 C CA . ASP A 1 797 ? -12.299 -45.675 -50.438 1.00 45.50 797 ASP A CA 1
ATOM 6429 C C . ASP A 1 797 ? -11.154 -46.587 -49.953 1.00 45.50 797 ASP A C 1
ATOM 6431 O O . ASP A 1 797 ? -11.383 -47.757 -49.646 1.00 45.50 797 ASP A O 1
ATOM 6435 N N . LEU A 1 798 ? -9.936 -46.045 -49.822 1.00 44.81 798 LEU A N 1
ATOM 6436 C CA . LEU A 1 798 ? -8.767 -46.712 -49.231 1.00 44.81 798 LEU A CA 1
ATOM 6437 C C . LEU A 1 798 ? -8.759 -46.715 -47.697 1.00 44.81 798 LEU A C 1
ATOM 6439 O O . LEU A 1 798 ? -8.186 -47.625 -47.116 1.00 44.81 798 LEU A O 1
ATOM 6443 N N . GLU A 1 799 ? -9.375 -45.729 -47.041 1.00 40.03 799 GLU A N 1
ATOM 6444 C CA . GLU A 1 799 ? -9.541 -45.712 -45.576 1.00 40.03 799 GLU A CA 1
ATOM 6445 C C . GLU A 1 799 ? -10.708 -46.593 -45.094 1.00 40.03 799 GLU A C 1
ATOM 6447 O O . GLU A 1 799 ? -10.734 -46.992 -43.931 1.00 40.03 799 GLU A O 1
ATOM 6452 N N . ASN A 1 800 ? -11.664 -46.910 -45.976 1.00 37.28 800 ASN A N 1
ATOM 6453 C CA . ASN A 1 800 ? -12.789 -47.806 -45.686 1.00 37.28 800 ASN A CA 1
ATOM 6454 C C . ASN A 1 800 ? -12.495 -49.299 -45.956 1.00 37.28 800 ASN A C 1
ATOM 6456 O O . ASN A 1 800 ? -13.266 -50.145 -45.499 1.00 37.28 800 ASN A O 1
ATOM 6460 N N . LYS A 1 801 ? -11.437 -49.627 -46.710 1.00 38.62 801 LYS A N 1
ATOM 6461 C CA . LYS A 1 801 ? -10.922 -50.998 -46.900 1.00 38.62 801 LYS A CA 1
ATOM 6462 C C . LYS A 1 801 ? -9.884 -51.331 -45.839 1.00 38.62 801 LYS A C 1
ATOM 6464 O O . LYS A 1 801 ? -9.877 -52.505 -45.406 1.00 38.62 801 LYS A O 1
#

Mean predicted aligned error: 19.03 Å